Protein AF-0000000068975930 (afdb_homodimer)

InterPro domains:
  IPR004856 Glycosyl transferase, ALG6/ALG8 [PF03155] (22-424)
  IPR004856 Glycosyl transferase, ALG6/ALG8 [PTHR12413] (15-424)

Organism: Fasciola gigantica (NCBI:txid46835)

Sequence (872 aa):
MNTHTGPFHLLYNYLLVIVSAISFKLLFLFGYRSTDFEVHRNWKALTYSLPISQWYFESTSEWTLDYPPLFAWFERALAQIGSCIDPKLCVISKEPYASPQTVVYLRSTVILSETLLFFALWRLCKALSNSSSFTMKRKFISMAILLAFNYGLIIVDHIHFQYNGFLFGIFLLSVSFMIEKRFIAASVTFSVLFNMKHLFIYMAPVYFIHILAVYCLEKPTLHKFLSRFLKCALAVLGVTFLSIGPFIYMGQLHQLWSRLFPFGRGLCHAYWAPNAWALYNTVDKFLATLNSYYQFAPTVPSKQASMTGGLVGEIQHSILPSVRPLHTAMLTFIGMCPTLIQCARARNGSEKEIVSSNYVQFLTGLTGAAWSSFLFGWHVHEKAVLMILLPLNLLATVALKYRFIAFYVTTLGHYSLIPLIHTAAGKSNCRLHCFFMNTHTGPFHLLYNYLLVIVSAISFKLLFLFGYRSTDFEVHRNWKALTYSLPISQWYFESTSEWTLDYPPLFAWFERALAQIGSCIDPKLCVISKEPYASPQTVVYLRSTVILSETLLFFALWRLCKALSNSSSFTMKRKFISMAILLAFNYGLIIVDHIHFQYNGFLFGIFLLSVSFMIEKRFIAASVTFSVLFNMKHLFIYMAPVYFIHILAVYCLEKPTLHKFLSRFLKCALAVLGVTFLSIGPFIYMGQLHQLWSRLFPFGRGLCHAYWAPNAWALYNTVDKFLATLNSYYQFAPTVPSKQASMTGGLVGEIQHSILPSVRPLHTAMLTFIGMCPTLIQCARARNGSEKEIVSSNYVQFLTGLTGAAWSSFLFGWHVHEKAVLMILLPLNLLATVALKYRFIAFYVTTLGHYSLIPLIHTAAGKSNCRLHCFF

Secondary structure (DSSP, 8-state):
------HHHHHHHHHHHHHHHHHHHHTTTTS---HHHHHHHHHHHHHHHS-GGGTTT--SSSS---S-HHHHHHHHHHHHHHHHH-GGGGS--SS----HHHHHHHHHHHHHHTHHHHHHHHHHHHHHHTTS-HHHHHHHHHHHHHHHT-HHHIIIIIITT--HHHHHHHHHHHHHHHHTT-HHHHHHHHHHHHTT-GGGGGGHHHHHHHIIIIIITTS-SHHHHHHHHHHHHHHHHHHHHHHHHHHHHTT-HHHHHHHH--TTS-SS-SS--SSHHHHHHHHHHHHHHHHHHH-SSTTS--------SSS------SSSPPPPHHHHHHHHHHHHHHHHHHHH----S-HHHHHHHHHHHHHHHHHHHHHHHHHH-SS--GGGGHHHHHHHHHHHHH-GGGHHHHHHHHHHHHHHTGGGS--GGGGTTTTTTTT-/------HHHHHHHHHHHHHHHHHHHHTTTTS---HHHHHHHHHHHHHHHS-GGGTTT--SSSS---S-HHHHHHHHHHHHHHHHH-GGGGS--SS----HHHHHHHHHHHHHHTHHHHHHHHHHHHHHHTTS-HHHHHHHHHHHHHHHT-HHHIIIIIITT--HHHHHHHHHHHHHHHHTT-HHHHHHHHHHHHTT-GGGGGGHHHHHHHIIIIIITTS-SHHHHHHHHHHHHHHHHHHHHHHHHHHHHTT-HHHHHHHH--TTS-SS-SS--SSHHHHHHHHHHHHHHHHHHH-SSTTS--------SSS------SSSPPPPHHHHHHHHHHHHHHHHHHHH----S-HHHHHHHHHHHHHHHHHHHHHHHHHH-SS--GGGGHHHHHHHHHHHHH-GGGHHHHHHHHHHHHHHTGGGS--GGGGTTTTTTTT-

Radius of gyration: 31.31 Å; Cα contacts (8 Å, |Δi|>4): 1106; chains: 2; bounding box: 70×88×80 Å

Solvent-accessible surface area (backbone atoms only — not comparable to full-atom values): 45576 Å² total; per-residue (Å²): 132,85,74,74,70,46,77,65,51,53,51,49,51,49,50,49,50,51,52,52,35,52,57,57,56,57,70,37,58,83,50,68,71,40,72,42,43,44,32,56,39,44,40,15,4,41,45,57,70,41,60,80,91,41,44,68,67,53,60,74,28,92,53,49,58,47,61,32,54,48,35,47,51,52,32,25,59,51,26,62,60,42,38,74,77,34,57,71,54,39,50,79,50,66,65,83,77,77,50,72,66,48,43,48,49,55,52,46,50,41,58,58,44,25,50,43,28,56,53,19,49,52,50,31,46,52,57,50,36,77,47,42,62,78,63,49,62,63,44,42,58,56,49,48,49,50,63,60,65,26,62,63,56,44,46,47,27,55,36,30,36,45,58,57,48,33,51,47,7,40,47,40,37,18,49,31,27,46,61,67,66,35,54,53,61,15,34,37,37,43,38,50,42,33,35,32,37,60,77,51,55,55,43,45,62,42,56,52,46,34,44,44,44,65,57,22,56,66,43,86,47,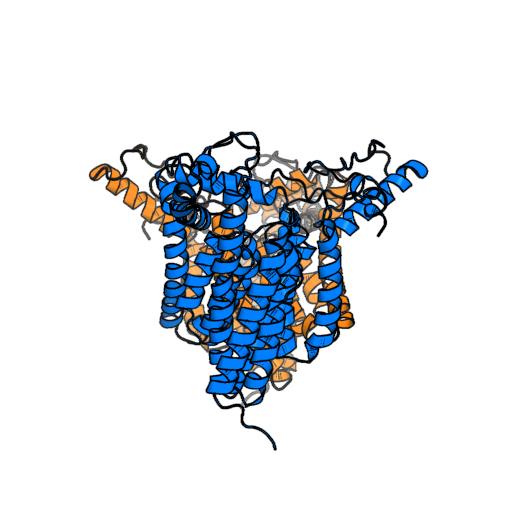65,68,58,22,50,49,48,46,48,51,38,48,48,35,34,50,49,49,48,41,69,46,48,37,65,38,52,76,69,69,38,48,67,52,50,44,52,43,60,54,56,72,82,46,14,62,48,42,50,62,65,27,98,27,53,58,46,52,52,51,49,49,30,51,50,48,48,56,47,30,72,72,67,51,80,55,71,84,41,70,78,63,70,62,69,67,59,68,73,61,61,45,68,69,69,53,66,67,45,81,69,84,48,69,65,56,22,52,51,48,19,50,61,56,19,43,68,32,44,54,55,33,39,48,83,77,85,72,54,70,39,54,40,43,55,48,47,45,50,31,48,34,47,16,38,22,34,22,30,41,22,34,55,36,33,38,66,46,38,56,50,76,57,49,53,56,27,43,54,42,34,50,58,40,23,72,76,39,67,88,38,39,64,58,33,52,55,48,43,53,54,50,48,57,62,49,50,74,71,59,79,48,95,69,52,78,73,52,65,71,56,62,75,73,108,132,87,76,74,70,46,76,65,50,50,51,49,52,50,51,49,51,51,52,49,35,52,56,58,56,56,68,36,59,85,49,67,72,41,72,43,44,44,32,56,41,44,38,16,3,42,45,57,70,41,59,79,90,42,46,68,66,53,61,74,28,92,54,50,57,47,64,32,51,49,34,47,52,50,33,24,58,52,28,60,59,43,37,74,76,34,56,70,54,39,51,80,51,65,64,82,79,78,50,72,66,48,43,50,48,55,54,47,51,41,58,57,43,26,50,44,28,55,51,18,48,51,49,32,47,51,57,49,36,78,46,42,61,79,64,49,59,63,43,42,58,57,52,47,50,51,64,60,62,26,64,60,56,44,47,46,28,55,34,31,38,44,57,56,48,33,51,48,8,41,48,40,38,17,49,31,28,46,61,67,65,35,54,53,61,16,34,36,37,42,37,49,42,32,36,32,36,61,76,50,55,53,40,45,62,41,55,51,44,34,44,44,43,66,58,21,57,64,43,88,47,66,68,58,21,50,51,48,44,48,52,38,49,47,34,36,48,51,48,49,40,70,46,48,38,64,39,51,76,70,69,38,48,67,52,49,45,51,44,59,55,55,73,81,46,14,63,47,42,51,62,66,26,98,29,53,57,46,52,51,51,48,49,31,51,50,49,46,56,46,31,72,73,66,50,80,56,72,83,40,69,78,64,71,62,68,67,59,68,71,60,59,46,69,71,69,52,66,68,45,80,70,83,48,69,67,56,22,52,51,50,19,50,61,57,19,43,68,32,43,54,56,34,40,47,83,79,85,74,53,70,38,52,40,43,55,48,46,47,48,31,48,35,46,16,38,21,33,22,30,42,22,35,54,35,32,38,68,48,37,56,50,76,57,49,54,56,27,43,53,42,34,49,57,40,22,72,77,38,66,89,37,39,63,59,35,51,54,50,43,53,52,49,50,58,61,48,48,73,70,58,78,48,95,67,53,76,73,52,64,70,56,62,75,72,108

Foldseek 3Di:
DPPPCPPVNLVVLLVVLLVVLLVVLVVLLPPAEACVLQLLLQLLQDLQPDDPQCQLVDPQAVNHDQAFQLQSVVSPVLSVVVCVQPVVSNHHHHDGDDDSSSSNSLLVVLSVLLVLLSVLLVLLLVLLPVQDDPLSSVLSSVLSNCLSVPLLCSCVPRRHNDNVSNLVSLVSNLLSCVLNVVLLVSLLSVLSSCSGGVLCVLLVLLSVLLCLQPPLVVDPDPVSNVVSVVSSVCSNVVNVCVRCVVCVVVVNNVSSCCSNDVQQFAQEALDGAPAQVLVVLVVLQVVLVVCVVVVPPVPQPNPNQCPPHHDRHHRCRRPDHRDHQVNLVVQLVVQLVVLSVQLNDDDDDDPSVRSLSNSLSSLSSQLRSLRSCQHRNGHHDLSSLCSNLSSLVVNCSSPVVSVVVSVVSSVVSSVSSVLSNPDPPNVPVPVVVSVD/DPDPCPPVNLVVLLVVLLVVLLVVLVVLLPPAEACVLQLLLQLLQDLQPDDPQCQLVDPQAVNHDQAFQLQSVVSPVLSVVVCVQPVVSNHHHHDGDDDSSSSNSLLVVLSVLLVLLSVLLVLLLVLLPVLDDPLSSVLSSVLSNCLSVPLLCSCVPRRHNDNVSNLVSLVSNLLSCVLNVVLLVSLLSVLSSCSGGVLCVLLVLLSVLLCLQPPLVVDPDPVSNVVSVVSSVCSNVVNVCVGCVVCVVVVCNVSSCCSNDVQQFAQEALDGAPAQVLVVLVVLQVVLVVCVVVVPPVVQPNPNQCPVRHDRHHRCRRPDHRDHQVNLVVQLVVQLVVLSVQLNDDDDDDPSVRSLSNSLSSLSSQLRSLRSCQHRNGHHDLSSLCSNLSSLVVNCSSPVVSVVVSVVSSVVSSVSSVLSNPDPPVVPVPVVVSVD

pLDDT: mean 85.87, std 16.24, range [25.17, 98.75]

Nearest PDB structures (foldseek):
  6sni-assembly1_X  TM=7.210E-01  e=1.404E-12  Saccharomyces cerevisiae
  6sni-assembly1_X  TM=7.896E-01  e=2.274E-12  Saccharomyces cerevisiae

Structure (mmCIF, N/CA/C/O backbone):
data_AF-0000000068975930-model_v1
#
loop_
_entity.id
_entity.type
_entity.pdbx_description
1 polymer Alpha-1,3-glucosyltransferase
#
loop_
_atom_site.group_PDB
_atom_site.id
_atom_site.type_symbol
_atom_site.label_atom_id
_atom_site.label_alt_id
_atom_site.label_comp_id
_atom_site.label_asym_id
_atom_site.label_entity_id
_atom_site.label_seq_id
_atom_site.pdbx_PDB_ins_code
_atom_site.Cartn_x
_atom_site.Cartn_y
_atom_site.Cartn_z
_atom_site.occupancy
_atom_site.B_iso_or_equiv
_atom_site.auth_seq_id
_atom_site.auth_comp_id
_atom_site.auth_asym_id
_atom_site.auth_atom_id
_atom_site.pdbx_PDB_model_num
ATOM 1 N N . MET A 1 1 ? -39.812 -31.656 -22.5 1 25.17 1 MET A N 1
ATOM 2 C CA . MET A 1 1 ? -39.281 -32.594 -21.5 1 25.17 1 MET A CA 1
ATOM 3 C C . MET A 1 1 ? -38.062 -31.984 -20.812 1 25.17 1 MET A C 1
ATOM 5 O O . MET A 1 1 ? -37.062 -31.656 -21.453 1 25.17 1 MET A O 1
ATOM 9 N N . ASN A 1 2 ? -38.188 -31.125 -19.891 1 33.81 2 ASN A N 1
ATOM 10 C CA . ASN A 1 2 ? -37.375 -30.328 -18.969 1 33.81 2 ASN A CA 1
ATOM 11 C C . ASN A 1 2 ? -36.281 -31.188 -18.328 1 33.81 2 ASN A C 1
ATOM 13 O O . ASN A 1 2 ? -36.531 -31.891 -17.344 1 33.81 2 ASN A O 1
ATOM 17 N N . THR A 1 3 ? -35.531 -32.094 -19 1 38.09 3 THR A N 1
ATOM 18 C CA . THR A 1 3 ? -34.75 -33.219 -18.531 1 38.09 3 THR A CA 1
ATOM 19 C C . THR A 1 3 ? -33.812 -32.812 -17.406 1 38.09 3 THR A C 1
ATOM 21 O O . THR A 1 3 ? -33.062 -31.828 -17.531 1 38.09 3 THR A O 1
ATOM 24 N N . HIS A 1 4 ? -34.188 -32.938 -16.156 1 44.94 4 HIS A N 1
ATOM 25 C CA . HIS A 1 4 ? -33.5 -33.031 -14.859 1 44.94 4 HIS A CA 1
ATOM 26 C C . HIS A 1 4 ? -32.125 -33.688 -15 1 44.94 4 HIS A C 1
ATOM 28 O O . HIS A 1 4 ? -32.031 -34.906 -15.148 1 44.94 4 HIS A O 1
ATOM 34 N N . THR A 1 5 ? -31.266 -33.219 -15.742 1 52.97 5 THR A N 1
ATOM 35 C CA . THR A 1 5 ? -29.938 -33.812 -15.836 1 52.97 5 THR A CA 1
ATOM 36 C C . THR A 1 5 ? -29.422 -34.188 -14.445 1 52.97 5 THR A C 1
ATOM 38 O O . THR A 1 5 ? -29.172 -33.281 -13.625 1 52.97 5 THR A O 1
ATOM 41 N N . GLY A 1 6 ? -29.891 -35.344 -13.836 1 62.09 6 GLY A N 1
ATOM 42 C CA . GLY A 1 6 ? -29.469 -35.938 -12.578 1 62.09 6 GLY A CA 1
ATOM 43 C C . GLY A 1 6 ? -27.969 -35.812 -12.352 1 62.09 6 GLY A C 1
ATOM 44 O O . GLY A 1 6 ? -27.219 -35.469 -13.266 1 62.09 6 GLY A O 1
ATOM 45 N N . PRO A 1 7 ? -27.516 -35.906 -11.148 1 72.75 7 PRO A N 1
ATOM 46 C CA . PRO A 1 7 ? -26.109 -35.812 -10.781 1 72.75 7 PRO A CA 1
ATOM 47 C C . PRO A 1 7 ? -25.219 -36.688 -11.672 1 72.75 7 PRO A C 1
ATOM 49 O O . PRO A 1 7 ? -24.094 -36.281 -12.008 1 72.75 7 PRO A O 1
ATOM 52 N N . PHE A 1 8 ? -25.75 -37.781 -12.164 1 75.56 8 PHE A N 1
ATOM 53 C CA . PHE A 1 8 ? -24.969 -38.688 -13.008 1 75.56 8 PHE A CA 1
ATOM 54 C C . PHE A 1 8 ? -24.766 -38.094 -14.391 1 75.56 8 PHE A C 1
ATOM 56 O O . PHE A 1 8 ? -23.672 -38.219 -14.969 1 75.56 8 PHE A O 1
ATOM 63 N N . HIS A 1 9 ? -25.75 -37.438 -14.914 1 79.38 9 HIS A N 1
ATOM 64 C CA . HIS A 1 9 ? -25.641 -36.844 -16.234 1 79.38 9 HIS A CA 1
ATOM 65 C C . HIS A 1 9 ? -24.656 -35.656 -16.219 1 79.38 9 HIS A C 1
ATOM 67 O O . HIS A 1 9 ? -23.906 -35.469 -17.172 1 79.38 9 HIS A O 1
ATOM 73 N N . LEU A 1 10 ? -24.656 -34.938 -15.211 1 83.25 10 LEU A N 1
ATOM 74 C CA . LEU A 1 10 ? -23.734 -33.812 -15.078 1 83.25 10 LEU A CA 1
ATOM 75 C C . LEU A 1 10 ? -22.297 -34.281 -15.016 1 83.25 10 LEU A C 1
ATOM 77 O O . LEU A 1 10 ? -21.422 -33.719 -15.664 1 83.25 10 LEU A O 1
ATOM 81 N N . LEU A 1 11 ? -22.094 -35.344 -14.227 1 85.31 11 LEU A N 1
ATOM 82 C CA . LEU A 1 11 ? -20.75 -35.906 -14.117 1 85.31 11 LEU A CA 1
ATOM 83 C C . LEU A 1 11 ? -20.281 -36.469 -15.461 1 85.31 11 LEU A C 1
ATOM 85 O O . LEU A 1 11 ? -19.125 -36.281 -15.836 1 85.31 11 LEU A O 1
ATOM 89 N N . TYR A 1 12 ? -21.203 -37.094 -16.141 1 89 12 TYR A N 1
ATOM 90 C CA . TYR A 1 12 ? -20.891 -37.656 -17.453 1 89 12 TYR A CA 1
ATOM 91 C C . TYR A 1 12 ? -20.5 -36.562 -18.438 1 89 12 TYR A C 1
ATOM 93 O O . TYR A 1 12 ? -19.484 -36.656 -19.125 1 89 12 TYR A O 1
ATOM 101 N N . ASN A 1 13 ? -21.281 -35.562 -18.5 1 87.94 13 ASN A N 1
ATOM 102 C CA . ASN A 1 13 ? -20.984 -34.438 -19.391 1 87.94 13 ASN A CA 1
ATOM 103 C C . ASN A 1 13 ? -19.672 -33.781 -19.031 1 87.94 13 ASN A C 1
ATOM 105 O O . ASN A 1 13 ? -18.922 -33.375 -19.906 1 87.94 13 ASN A O 1
ATOM 109 N N . TYR A 1 14 ? -19.438 -33.656 -17.781 1 90.25 14 TYR A N 1
ATOM 110 C CA . TYR A 1 14 ? -18.188 -33.062 -17.312 1 90.25 14 TYR A CA 1
ATOM 111 C C . TYR A 1 14 ? -16.984 -33.875 -17.734 1 90.25 14 TYR A C 1
ATOM 113 O O . TYR A 1 14 ? -16 -33.344 -18.25 1 90.25 14 TYR A O 1
ATOM 121 N N . LEU A 1 15 ? -17.094 -35.188 -17.578 1 92.38 15 LEU A N 1
ATOM 122 C CA . LEU A 1 15 ? -16.016 -36.094 -17.969 1 92.38 15 LEU A CA 1
ATOM 123 C C . LEU A 1 15 ? -15.805 -36.062 -19.484 1 92.38 15 LEU A C 1
ATOM 125 O O . LEU A 1 15 ? -14.664 -36.125 -19.953 1 92.38 15 LEU A O 1
ATOM 129 N N . LEU A 1 16 ? -16.891 -35.906 -20.188 1 93.06 16 LEU A N 1
ATOM 130 C CA . LEU A 1 16 ? -16.812 -35.812 -21.641 1 93.06 16 LEU A CA 1
ATOM 131 C C . LEU A 1 16 ? -16.047 -34.531 -22.047 1 93.06 16 LEU A C 1
ATOM 133 O O . LEU A 1 16 ? -15.258 -34.594 -23 1 93.06 16 LEU A O 1
ATOM 137 N N . VAL A 1 17 ? -16.312 -33.469 -21.375 1 93.44 17 VAL A N 1
ATOM 138 C CA . VAL A 1 17 ? -15.617 -32.219 -21.672 1 93.44 17 VAL A CA 1
ATOM 139 C C . VAL A 1 17 ? -14.117 -32.406 -21.406 1 93.44 17 VAL A C 1
ATOM 141 O O . VAL A 1 17 ? -13.289 -32 -22.234 1 93.44 17 VAL A O 1
ATOM 144 N N . ILE A 1 18 ? -13.758 -33.062 -20.328 1 94.25 18 ILE A N 1
ATOM 145 C CA . ILE A 1 18 ? -12.359 -33.25 -19.938 1 94.25 18 ILE A CA 1
ATOM 146 C C . ILE A 1 18 ? -11.656 -34.156 -20.953 1 94.25 18 ILE A C 1
ATOM 148 O O . ILE A 1 18 ? -10.57 -33.844 -21.438 1 94.25 18 ILE A O 1
ATOM 152 N N . VAL A 1 19 ? -12.305 -35.219 -21.312 1 94.75 19 VAL A N 1
ATOM 153 C CA . VAL A 1 19 ? -11.719 -36.188 -22.234 1 94.75 19 VAL A CA 1
ATOM 154 C C . VAL A 1 19 ? -11.555 -35.531 -23.609 1 94.75 19 VAL A C 1
ATOM 156 O O . VAL A 1 19 ? -10.539 -35.75 -24.281 1 94.75 19 VAL A O 1
ATOM 159 N N . SER A 1 20 ? -12.562 -34.844 -24.016 1 94.94 20 SER A N 1
ATOM 160 C CA . SER A 1 20 ? -12.477 -34.125 -25.297 1 94.94 20 SER A CA 1
ATOM 161 C C . SER A 1 20 ? -11.328 -33.125 -25.297 1 94.94 20 SER A C 1
ATOM 163 O O . SER A 1 20 ? -10.617 -33 -26.297 1 94.94 20 SER A O 1
ATOM 165 N N . ALA A 1 21 ? -11.164 -32.406 -24.234 1 94.75 21 ALA A N 1
ATOM 166 C CA . ALA A 1 21 ? -10.094 -31.422 -24.125 1 94.75 21 ALA A CA 1
ATOM 167 C C . ALA A 1 21 ? -8.727 -32.094 -24.156 1 94.75 21 ALA A C 1
ATOM 169 O O . ALA A 1 21 ? -7.816 -31.625 -24.859 1 94.75 21 ALA A O 1
ATOM 170 N N . ILE A 1 22 ? -8.602 -33.188 -23.406 1 94.38 22 ILE A N 1
ATOM 171 C CA . ILE A 1 22 ? -7.34 -33.906 -23.359 1 94.38 22 ILE A CA 1
ATOM 172 C C . ILE A 1 22 ? -7.004 -34.438 -24.766 1 94.38 22 ILE A C 1
ATOM 174 O O . ILE A 1 22 ? -5.863 -34.312 -25.219 1 94.38 22 ILE A O 1
ATOM 178 N N . SER A 1 23 ? -8.008 -34.969 -25.469 1 94.69 23 SER A N 1
ATOM 179 C CA . SER A 1 23 ? -7.809 -35.469 -26.828 1 94.69 23 SER A CA 1
ATOM 180 C C . SER A 1 23 ? -7.371 -34.375 -27.781 1 94.69 23 SER A C 1
ATOM 182 O O . SER A 1 23 ? -6.488 -34.562 -28.609 1 94.69 23 SER A O 1
ATOM 184 N N . PHE A 1 24 ? -8.016 -33.312 -27.656 1 94.81 24 PHE A N 1
ATOM 185 C CA . PHE A 1 24 ? -7.68 -32.156 -28.484 1 94.81 24 PHE A CA 1
ATOM 186 C C . PHE A 1 24 ? -6.25 -31.703 -28.219 1 94.81 24 PHE A C 1
ATOM 188 O O . PHE A 1 24 ? -5.504 -31.422 -29.156 1 94.81 24 PHE A O 1
ATOM 195 N N . LYS A 1 25 ? -5.812 -31.641 -27 1 94.38 25 LYS A N 1
ATOM 196 C CA . LYS A 1 25 ? -4.5 -31.141 -26.609 1 94.38 25 LYS A CA 1
ATOM 197 C C . LYS A 1 25 ? -3.398 -32.125 -27 1 94.38 25 LYS A C 1
ATOM 199 O O . LYS A 1 25 ? -2.264 -31.719 -27.25 1 94.38 25 LYS A O 1
ATOM 204 N N . LEU A 1 26 ? -3.73 -33.406 -27.109 1 93.5 26 LEU A N 1
ATOM 205 C CA . LEU A 1 26 ? -2.783 -34.406 -27.531 1 93.5 26 LEU A CA 1
ATOM 206 C C . LEU A 1 26 ? -2.389 -34.219 -28.984 1 93.5 26 LEU A C 1
ATOM 208 O O . LEU A 1 26 ? -1.331 -34.688 -29.422 1 93.5 26 LEU A O 1
ATOM 212 N N . LEU A 1 27 ? -3.16 -33.469 -29.703 1 91.19 27 LEU A N 1
ATOM 213 C CA . LEU A 1 27 ? -2.859 -33.188 -31.109 1 91.19 27 LEU A CA 1
ATOM 214 C C . LEU A 1 27 ? -1.638 -32.281 -31.234 1 91.19 27 LEU A C 1
ATOM 216 O O . LEU A 1 27 ? -1.001 -32.219 -32.281 1 91.19 27 LEU A O 1
ATOM 220 N N . PHE A 1 28 ? -1.33 -31.609 -30.156 1 89.19 28 PHE A N 1
ATOM 221 C CA . PHE A 1 28 ? -0.225 -30.672 -30.203 1 89.19 28 PHE A CA 1
ATOM 222 C C . PHE A 1 28 ? 1.066 -31.312 -29.719 1 89.19 28 PHE A C 1
ATOM 224 O O . PHE A 1 28 ? 2.088 -30.641 -29.562 1 89.19 28 PHE A O 1
ATOM 231 N N . LEU A 1 29 ? 1.091 -32.594 -29.516 1 88.75 29 LEU A N 1
ATOM 232 C CA . LEU A 1 29 ? 2.227 -33.281 -28.922 1 88.75 29 LEU A CA 1
ATOM 233 C C . LEU A 1 29 ? 3.49 -33.062 -29.75 1 88.75 29 LEU A C 1
ATOM 235 O O . LEU A 1 29 ? 4.574 -32.875 -29.203 1 88.75 29 LEU A O 1
ATOM 239 N N . PHE A 1 30 ? 3.365 -33.031 -31.078 1 84.75 30 PHE A N 1
ATOM 240 C CA . PHE A 1 30 ? 4.551 -32.906 -31.922 1 84.75 30 PHE A CA 1
ATOM 241 C C . PHE A 1 30 ? 4.555 -31.578 -32.656 1 84.75 30 PHE A C 1
ATOM 243 O O . PHE A 1 30 ? 5.234 -31.438 -33.688 1 84.75 30 PHE A O 1
ATOM 250 N N . GLY A 1 31 ? 3.867 -30.656 -32.062 1 82.75 31 GLY A N 1
ATOM 251 C CA . GLY A 1 31 ? 3.818 -29.328 -32.656 1 82.75 31 GLY A CA 1
ATOM 252 C C . GLY A 1 31 ? 4.98 -28.453 -32.25 1 82.75 31 GLY A C 1
ATOM 253 O O . GLY A 1 31 ? 5.98 -28.938 -31.703 1 82.75 31 GLY A O 1
ATOM 254 N N . TYR A 1 32 ? 4.871 -27.219 -32.594 1 84.56 32 TYR A N 1
ATOM 255 C CA . TYR A 1 32 ? 5.879 -26.203 -32.312 1 84.56 32 TYR A CA 1
ATOM 256 C C . TYR A 1 32 ? 6.148 -26.109 -30.812 1 84.56 32 TYR A C 1
ATOM 258 O O . TYR A 1 32 ? 5.25 -26.328 -30 1 84.56 32 TYR A O 1
ATOM 266 N N . ARG A 1 33 ? 7.496 -25.953 -30.531 1 81.38 33 ARG A N 1
ATOM 267 C CA . ARG A 1 33 ? 7.887 -25.703 -29.156 1 81.38 33 ARG A CA 1
ATOM 268 C C . ARG A 1 33 ? 8.766 -24.453 -29.062 1 81.38 33 ARG A C 1
ATOM 270 O O . ARG A 1 33 ? 9.617 -24.219 -29.922 1 81.38 33 ARG A O 1
ATOM 277 N N . SER A 1 34 ? 8.516 -23.703 -28.016 1 86.12 34 SER A N 1
ATOM 278 C CA . SER A 1 34 ? 9.305 -22.5 -27.812 1 86.12 34 SER A CA 1
ATOM 279 C C . SER A 1 34 ? 10.523 -22.766 -26.938 1 86.12 34 SER A C 1
ATOM 281 O O . SER A 1 34 ? 10.781 -23.922 -26.578 1 86.12 34 SER A O 1
ATOM 283 N N . THR A 1 35 ? 11.25 -21.688 -26.625 1 88.38 35 THR A N 1
ATOM 284 C CA . THR A 1 35 ? 12.414 -21.781 -25.75 1 88.38 35 THR A CA 1
ATOM 285 C C . THR A 1 35 ? 12 -22.188 -24.344 1 88.38 35 THR A C 1
ATOM 287 O O . THR A 1 35 ? 12.812 -22.688 -23.562 1 88.38 35 THR A O 1
ATOM 290 N N . ASP A 1 36 ? 10.734 -22.031 -24.078 1 91.75 36 ASP A N 1
ATOM 291 C CA . ASP A 1 36 ? 10.242 -22.375 -22.75 1 91.75 36 ASP A CA 1
ATOM 292 C C . ASP A 1 36 ? 10.32 -23.875 -22.5 1 91.75 36 ASP A C 1
ATOM 294 O O . ASP A 1 36 ? 10.445 -24.312 -21.359 1 91.75 36 ASP A O 1
ATOM 298 N N . PHE A 1 37 ? 10.227 -24.594 -23.578 1 93.69 37 PHE A N 1
ATOM 299 C CA . PHE A 1 37 ? 10.398 -26.047 -23.453 1 93.69 37 PHE A CA 1
ATOM 300 C C . PHE A 1 37 ? 11.766 -26.375 -22.859 1 93.69 37 PHE A C 1
ATOM 302 O O . PHE A 1 37 ? 11.859 -27.141 -21.891 1 93.69 37 PHE A O 1
ATOM 309 N N . GLU A 1 38 ? 12.766 -25.703 -23.391 1 94.31 38 GLU A N 1
ATOM 310 C CA . GLU A 1 38 ? 14.125 -25.938 -22.906 1 94.31 38 GLU A CA 1
ATOM 311 C C . GLU A 1 38 ? 14.297 -25.391 -21.484 1 94.31 38 GLU A C 1
ATOM 313 O O . GLU A 1 38 ? 15.023 -25.969 -20.672 1 94.31 38 GLU A O 1
ATOM 318 N N . VAL A 1 39 ? 13.609 -24.312 -21.203 1 95.19 39 VAL A N 1
ATOM 319 C CA . VAL A 1 39 ? 13.648 -23.734 -19.859 1 95.19 39 VAL A CA 1
ATOM 320 C C . VAL A 1 39 ? 13.227 -24.766 -18.828 1 95.19 39 VAL A C 1
ATOM 322 O O . VAL A 1 39 ? 13.953 -25.031 -17.875 1 95.19 39 VAL A O 1
ATOM 325 N N . HIS A 1 40 ? 12.117 -25.406 -19.016 1 96.56 40 HIS A N 1
ATOM 326 C CA . HIS A 1 40 ? 11.594 -26.375 -18.062 1 96.56 40 HIS A CA 1
ATOM 327 C C . HIS A 1 40 ? 12.406 -27.672 -18.078 1 96.56 40 HIS A C 1
ATOM 329 O O . HIS A 1 40 ? 12.578 -28.312 -17.047 1 96.56 40 HIS A O 1
ATOM 335 N N . ARG A 1 41 ? 12.922 -28.031 -19.297 1 97.38 41 ARG A N 1
ATOM 336 C CA . ARG A 1 41 ? 13.812 -29.188 -19.344 1 97.38 41 ARG A CA 1
ATOM 337 C C . ARG A 1 41 ? 15.062 -28.953 -18.5 1 97.38 41 ARG A C 1
ATOM 339 O O . ARG A 1 41 ? 15.445 -29.812 -17.703 1 97.38 41 ARG A O 1
ATOM 346 N N . ASN A 1 42 ? 15.625 -27.812 -18.672 1 97.5 42 ASN A N 1
ATOM 347 C CA . ASN A 1 42 ? 16.828 -27.469 -17.906 1 97.5 42 ASN A CA 1
ATOM 348 C C . ASN A 1 42 ? 16.547 -27.422 -16.406 1 97.5 42 ASN A C 1
ATOM 350 O O . ASN A 1 42 ? 17.375 -27.828 -15.602 1 97.5 42 ASN A O 1
ATOM 354 N N . TRP A 1 43 ? 15.406 -26.875 -16.031 1 98.12 43 TRP A N 1
ATOM 355 C CA . TRP A 1 43 ? 15.047 -26.812 -14.609 1 98.12 43 TRP A CA 1
ATOM 356 C C . TRP A 1 43 ? 14.93 -28.219 -14.023 1 98.12 43 TRP A C 1
ATOM 358 O O . TRP A 1 43 ? 15.344 -28.453 -12.883 1 98.12 43 TRP A O 1
ATOM 368 N N . LYS A 1 44 ? 14.406 -29.172 -14.805 1 98.38 44 LYS A N 1
ATOM 369 C CA . LYS A 1 44 ? 14.359 -30.562 -14.367 1 98.38 44 LYS A CA 1
ATOM 370 C C . LYS A 1 44 ? 15.758 -31.156 -14.242 1 98.38 44 LYS A C 1
ATOM 372 O O . LYS A 1 44 ? 16.062 -31.828 -13.258 1 98.38 44 LYS A O 1
ATOM 377 N N . ALA A 1 45 ? 16.594 -30.797 -15.133 1 98.25 45 ALA A N 1
ATOM 378 C CA . ALA A 1 45 ? 17.969 -31.312 -15.133 1 98.25 45 ALA A CA 1
ATOM 379 C C . ALA A 1 45 ? 18.734 -30.812 -13.914 1 98.25 45 ALA A C 1
ATOM 381 O O . ALA A 1 45 ? 19.359 -31.594 -13.195 1 98.25 45 ALA A O 1
ATOM 382 N N . LEU A 1 46 ? 18.625 -29.516 -13.664 1 98 46 LEU A N 1
ATOM 383 C CA . LEU A 1 46 ? 19.453 -28.953 -12.602 1 98 46 LEU A CA 1
ATOM 384 C C . LEU A 1 46 ? 18.922 -29.359 -11.234 1 98 46 LEU A C 1
ATOM 386 O O . LEU A 1 46 ? 19.703 -29.578 -10.297 1 98 46 LEU A O 1
ATOM 390 N N . THR A 1 47 ? 17.625 -29.438 -11.055 1 98.19 47 THR A N 1
ATOM 391 C CA . THR A 1 47 ? 17.062 -29.812 -9.758 1 98.19 47 THR A CA 1
ATOM 392 C C . THR A 1 47 ? 17.297 -31.297 -9.477 1 98.19 47 THR A C 1
ATOM 394 O O . THR A 1 47 ? 17.391 -31.719 -8.32 1 98.19 47 THR A O 1
ATOM 397 N N . TYR A 1 48 ? 17.359 -32.062 -10.516 1 98.12 48 TYR A N 1
ATOM 398 C CA . TYR A 1 48 ? 17.609 -33.469 -10.375 1 98.12 48 TYR A CA 1
ATOM 399 C C . TYR A 1 48 ? 19.078 -33.75 -10.094 1 98.12 48 TYR A C 1
ATOM 401 O O . TYR A 1 48 ? 19.406 -34.594 -9.234 1 98.12 48 TYR A O 1
ATOM 409 N N . SER A 1 49 ? 19.984 -33.125 -10.727 1 97.62 49 SER A N 1
ATOM 410 C CA . SER A 1 49 ? 21.406 -33.469 -10.766 1 97.62 49 SER A CA 1
ATOM 411 C C . SER A 1 49 ? 22.188 -32.75 -9.68 1 97.62 49 SER A C 1
ATOM 413 O O . SER A 1 49 ? 23.266 -33.219 -9.289 1 97.62 49 SER A O 1
ATOM 415 N N . LEU A 1 50 ? 21.703 -31.688 -9.203 1 98.06 50 LEU A N 1
ATOM 416 C CA . LEU A 1 50 ? 22.469 -30.859 -8.281 1 98.06 50 LEU A CA 1
ATOM 417 C C . LEU A 1 50 ? 21.844 -30.859 -6.887 1 98.06 50 LEU A C 1
ATOM 419 O O . LEU A 1 50 ? 20.641 -31.078 -6.746 1 98.06 50 LEU A O 1
ATOM 423 N N . PRO A 1 51 ? 22.688 -30.609 -5.914 1 97.62 51 PRO A N 1
ATOM 424 C CA . PRO A 1 51 ? 22.109 -30.375 -4.586 1 97.62 51 PRO A CA 1
ATOM 425 C C . PRO A 1 51 ? 21.359 -29.047 -4.488 1 97.62 51 PRO A C 1
ATOM 427 O O . PRO A 1 51 ? 21.594 -28.141 -5.289 1 97.62 51 PRO A O 1
ATOM 430 N N . ILE A 1 52 ? 20.5 -28.938 -3.561 1 97.25 52 ILE A N 1
ATOM 431 C CA . ILE A 1 52 ? 19.609 -27.797 -3.381 1 97.25 52 ILE A CA 1
ATOM 432 C C . ILE A 1 52 ? 20.422 -26.516 -3.285 1 97.25 52 ILE A C 1
ATOM 434 O O . ILE A 1 52 ? 20 -25.469 -3.771 1 97.25 52 ILE A O 1
ATOM 438 N N . SER A 1 53 ? 21.609 -26.516 -2.779 1 97.25 53 SER A N 1
ATOM 439 C CA . SER A 1 53 ? 22.453 -25.344 -2.549 1 97.25 53 SER A CA 1
ATOM 440 C C . SER A 1 53 ? 22.938 -24.75 -3.863 1 97.25 53 SER A C 1
ATOM 442 O O . SER A 1 53 ? 23.375 -23.594 -3.904 1 97.25 53 SER A O 1
ATOM 444 N N . GLN A 1 54 ? 22.781 -25.469 -4.934 1 97.94 54 GLN A N 1
ATOM 445 C CA . GLN A 1 54 ? 23.344 -25 -6.195 1 97.94 54 GLN A CA 1
ATOM 446 C C . GLN A 1 54 ? 22.234 -24.641 -7.188 1 97.94 54 GLN A C 1
ATOM 448 O O . GLN A 1 54 ? 22.516 -24.125 -8.273 1 97.94 54 GLN A O 1
ATOM 453 N N . TRP A 1 55 ? 21.016 -24.875 -6.855 1 98 55 TRP A N 1
ATOM 454 C CA . TRP A 1 55 ? 19.891 -24.719 -7.766 1 98 55 TRP A CA 1
ATOM 455 C C . TRP A 1 55 ? 19.859 -23.312 -8.352 1 98 55 TRP A C 1
ATOM 457 O O . TRP A 1 55 ? 19.703 -23.141 -9.562 1 98 55 TRP A O 1
ATOM 467 N N . TYR A 1 56 ? 20.109 -22.328 -7.527 1 97.62 56 TYR A N 1
ATOM 468 C CA . TYR A 1 56 ? 19.938 -20.953 -7.98 1 97.62 56 TYR A CA 1
ATOM 469 C C . TYR A 1 56 ? 21.281 -20.312 -8.297 1 97.62 56 TYR A C 1
ATOM 471 O O . TYR A 1 56 ? 21.375 -19.094 -8.461 1 97.62 56 TYR A O 1
ATOM 479 N N . PHE A 1 57 ? 22.375 -21.078 -8.398 1 96.81 57 PHE A N 1
ATOM 480 C CA . PHE A 1 57 ? 23.688 -20.625 -8.82 1 96.81 57 PHE A CA 1
ATOM 481 C C . PHE A 1 57 ? 24.047 -21.172 -10.195 1 96.81 57 PHE A C 1
ATOM 483 O O . PHE A 1 57 ? 24.812 -20.562 -10.93 1 96.81 57 PHE A O 1
ATOM 490 N N . GLU A 1 58 ? 23.438 -22.266 -10.508 1 95.94 58 GLU A N 1
ATOM 491 C CA . GLU A 1 58 ? 23.734 -22.938 -11.773 1 95.94 58 GLU A CA 1
ATOM 492 C C . GLU A 1 58 ? 23.359 -22.047 -12.961 1 95.94 58 GLU A C 1
ATOM 494 O O . GLU A 1 58 ? 22.266 -21.5 -13.016 1 95.94 58 GLU A O 1
ATOM 499 N N . SER A 1 59 ? 24.344 -21.859 -13.898 1 95.25 59 SER A N 1
ATOM 500 C CA . SER A 1 59 ? 24.109 -20.969 -15.031 1 95.25 59 SER A CA 1
ATOM 501 C C . SER A 1 59 ? 24.766 -21.516 -16.297 1 95.25 59 SER A C 1
ATOM 503 O O . SER A 1 59 ? 25.188 -20.734 -17.156 1 95.25 59 SER A O 1
ATOM 505 N N . THR A 1 60 ? 24.891 -22.797 -16.359 1 95.81 60 THR A N 1
ATOM 506 C CA . THR A 1 60 ? 25.406 -23.391 -17.594 1 95.81 60 THR A CA 1
ATOM 507 C C . THR A 1 60 ? 24.516 -23.047 -18.781 1 95.81 60 THR A C 1
ATOM 509 O O . THR A 1 60 ? 25 -22.625 -19.828 1 95.81 60 THR A O 1
ATOM 512 N N . SER A 1 61 ? 23.297 -23.344 -18.609 1 93 61 SER A N 1
ATOM 513 C CA . SER A 1 61 ? 22.328 -22.875 -19.594 1 93 61 SER A CA 1
ATOM 514 C C . SER A 1 61 ? 21.953 -21.422 -19.359 1 93 61 SER A C 1
ATOM 516 O O . SER A 1 61 ? 21.969 -20.953 -18.219 1 93 61 SER A O 1
ATOM 518 N N . GLU A 1 62 ? 21.5 -20.688 -20.422 1 90.56 62 GLU A N 1
ATOM 519 C CA . GLU A 1 62 ? 21.031 -19.312 -20.281 1 90.56 62 GLU A CA 1
ATOM 520 C C . GLU A 1 62 ? 19.672 -19.266 -19.578 1 90.56 62 GLU A C 1
ATOM 522 O O . GLU A 1 62 ? 19.312 -18.234 -19 1 90.56 62 GLU A O 1
ATOM 527 N N . TRP A 1 63 ? 19.031 -20.469 -19.547 1 90.44 63 TRP A N 1
ATOM 528 C CA . TRP A 1 63 ? 17.703 -20.562 -18.922 1 90.44 63 TRP A CA 1
ATOM 529 C C . TRP A 1 63 ? 17.828 -21 -17.469 1 90.44 63 TRP A C 1
ATOM 531 O O . TRP A 1 63 ? 17.438 -22.109 -17.125 1 90.44 63 TRP A O 1
ATOM 541 N N . THR A 1 64 ? 18.172 -20.016 -16.641 1 93.81 64 THR A N 1
ATOM 542 C CA . THR A 1 64 ? 18.438 -20.297 -15.242 1 93.81 64 THR A CA 1
ATOM 543 C C . THR A 1 64 ? 17.125 -20.406 -14.469 1 93.81 64 THR A C 1
ATOM 545 O O . THR A 1 64 ? 16.094 -19.906 -14.906 1 93.81 64 THR A O 1
ATOM 548 N N . LEU A 1 65 ? 17.156 -21.109 -13.414 1 96.62 65 LEU A N 1
ATOM 549 C CA . LEU A 1 65 ? 15.992 -21.266 -12.547 1 96.62 65 LEU A CA 1
ATOM 550 C C . LEU A 1 65 ? 15.609 -19.938 -11.898 1 96.62 65 LEU A C 1
ATOM 552 O O . LEU A 1 65 ? 16.406 -19.359 -11.156 1 96.62 65 LEU A O 1
ATOM 556 N N . ASP A 1 66 ? 14.375 -19.453 -12.203 1 94.12 66 ASP A N 1
ATOM 557 C CA . ASP A 1 66 ? 13.977 -18.156 -11.68 1 94.12 66 ASP A CA 1
ATOM 558 C C . ASP A 1 66 ? 12.562 -18.188 -11.102 1 94.12 66 ASP A C 1
ATOM 560 O O . ASP A 1 66 ? 11.906 -17.156 -10.992 1 94.12 66 ASP A O 1
ATOM 564 N N . TYR A 1 67 ? 12.031 -19.406 -10.844 1 96.62 67 TYR A N 1
ATOM 565 C CA . TYR A 1 67 ? 10.789 -19.594 -10.109 1 96.62 67 TYR A CA 1
ATOM 566 C C . TYR A 1 67 ? 11.062 -19.859 -8.633 1 96.62 67 TYR A C 1
ATOM 568 O O . TYR A 1 67 ? 12.172 -20.234 -8.266 1 96.62 67 TYR A O 1
ATOM 576 N N . PRO A 1 68 ? 10.008 -19.672 -7.762 1 97.56 68 PRO A N 1
ATOM 577 C CA . PRO A 1 68 ? 10.211 -19.938 -6.336 1 97.56 68 PRO A CA 1
ATOM 578 C C . PRO A 1 68 ? 10.484 -21.406 -6.035 1 97.56 68 PRO A C 1
ATOM 580 O O . PRO A 1 68 ? 10.281 -22.266 -6.906 1 97.56 68 PRO A O 1
ATOM 583 N N . PRO A 1 69 ? 10.961 -21.688 -4.824 1 98.25 69 PRO A N 1
ATOM 584 C CA . PRO A 1 69 ? 11.484 -23.016 -4.5 1 98.25 69 PRO A CA 1
ATOM 585 C C . PRO A 1 69 ? 10.422 -24.109 -4.598 1 98.25 69 PRO A C 1
ATOM 587 O O . PRO A 1 69 ? 10.734 -25.234 -4.961 1 98.25 69 PRO A O 1
ATOM 590 N N . LEU A 1 70 ? 9.18 -23.828 -4.32 1 98.56 70 LEU A N 1
ATOM 591 C CA . LEU A 1 70 ? 8.18 -24.875 -4.395 1 98.56 70 LEU A CA 1
ATOM 592 C C . LEU A 1 70 ? 8.016 -25.375 -5.828 1 98.56 70 LEU A C 1
ATOM 594 O O . LEU A 1 70 ? 7.742 -26.562 -6.051 1 98.56 70 LEU A O 1
ATOM 598 N N . PHE A 1 71 ? 8.164 -24.484 -6.781 1 98.56 71 PHE A N 1
ATOM 599 C CA . PHE A 1 71 ? 8.102 -24.922 -8.172 1 98.56 71 PHE A CA 1
ATOM 600 C C . PHE A 1 71 ? 9.336 -25.75 -8.539 1 98.56 71 PHE A C 1
ATOM 602 O O . PHE A 1 71 ? 9.25 -26.688 -9.328 1 98.56 71 PHE A O 1
ATOM 609 N N . ALA A 1 72 ? 10.5 -25.359 -7.988 1 98.44 72 ALA A N 1
ATOM 610 C CA . ALA A 1 72 ? 11.703 -26.141 -8.188 1 98.44 72 ALA A CA 1
ATOM 611 C C . ALA A 1 72 ? 11.508 -27.578 -7.703 1 98.44 72 ALA A C 1
ATOM 613 O O . ALA A 1 72 ? 11.93 -28.531 -8.367 1 98.44 72 ALA A O 1
ATOM 614 N N . TRP A 1 73 ? 10.898 -27.688 -6.578 1 98.44 73 TRP A N 1
ATOM 615 C CA . TRP A 1 73 ? 10.617 -29.031 -6.047 1 98.44 73 TRP A CA 1
ATOM 616 C C . TRP A 1 73 ? 9.656 -29.781 -6.961 1 98.44 73 TRP A C 1
ATOM 618 O O . TRP A 1 73 ? 9.766 -31 -7.102 1 98.44 73 TRP A O 1
ATOM 628 N N . PHE A 1 74 ? 8.672 -29.109 -7.539 1 98.38 74 PHE A N 1
ATOM 629 C CA . PHE A 1 74 ? 7.77 -29.688 -8.516 1 98.38 74 PHE A CA 1
ATOM 630 C C . PHE A 1 74 ? 8.539 -30.219 -9.727 1 98.38 74 PHE A C 1
ATOM 632 O O . PHE A 1 74 ? 8.305 -31.344 -10.172 1 98.38 74 PHE A O 1
ATOM 639 N N . GLU A 1 75 ? 9.516 -29.422 -10.219 1 98.44 75 GLU A N 1
ATOM 640 C CA . GLU A 1 75 ? 10.359 -29.844 -11.328 1 98.44 75 GLU A CA 1
ATOM 641 C C . GLU A 1 75 ? 11.195 -31.062 -10.961 1 98.44 75 GLU A C 1
ATOM 643 O O . GLU A 1 75 ? 11.359 -31.984 -11.773 1 98.44 75 GLU A O 1
ATOM 648 N N . ARG A 1 76 ? 11.68 -31.047 -9.773 1 98.44 76 ARG A N 1
ATOM 649 C CA . ARG A 1 76 ? 12.477 -32.188 -9.32 1 98.44 76 ARG A CA 1
ATOM 650 C C . ARG A 1 76 ? 11.625 -33.469 -9.266 1 98.44 76 ARG A C 1
ATOM 652 O O . ARG A 1 76 ? 12.086 -34.531 -9.633 1 98.44 76 ARG A O 1
ATOM 659 N N . ALA A 1 77 ? 10.445 -33.312 -8.742 1 98.38 77 ALA A N 1
ATOM 660 C CA . ALA A 1 77 ? 9.539 -34.469 -8.664 1 98.38 77 ALA A CA 1
ATOM 661 C C . ALA A 1 77 ? 9.273 -35.031 -10.055 1 98.38 77 ALA A C 1
ATOM 663 O O . ALA A 1 77 ? 9.281 -36.25 -10.234 1 98.38 77 ALA A O 1
ATOM 664 N N . LEU A 1 78 ? 9.047 -34.188 -11.055 1 98.38 78 LEU A N 1
ATOM 665 C CA . LEU A 1 78 ? 8.805 -34.625 -12.422 1 98.38 78 LEU A CA 1
ATOM 666 C C . LEU A 1 78 ? 10.062 -35.25 -13.031 1 98.38 78 LEU A C 1
ATOM 668 O O . LEU A 1 78 ? 9.984 -36.156 -13.844 1 98.38 78 LEU A O 1
ATOM 672 N N . ALA A 1 79 ? 11.234 -34.719 -12.617 1 98.5 79 ALA A N 1
ATOM 673 C CA . ALA A 1 79 ? 12.508 -35.188 -13.156 1 98.5 79 ALA A CA 1
ATOM 674 C C . ALA A 1 79 ? 12.781 -36.625 -12.742 1 98.5 79 ALA A C 1
ATOM 676 O O . ALA A 1 79 ? 13.477 -37.344 -13.445 1 98.5 79 ALA A O 1
ATOM 677 N N . GLN A 1 80 ? 12.195 -37.062 -11.594 1 98 80 GLN A N 1
ATOM 678 C CA . GLN A 1 80 ? 12.398 -38.438 -11.133 1 98 80 GLN A CA 1
ATOM 679 C C . GLN A 1 80 ? 11.859 -39.438 -12.148 1 98 80 GLN A C 1
ATOM 681 O O . GLN A 1 80 ? 12.516 -40.406 -12.461 1 98 80 GLN A O 1
ATOM 686 N N . ILE A 1 81 ? 10.688 -39.156 -12.633 1 97.94 81 ILE A N 1
ATOM 687 C CA . ILE A 1 81 ? 10.07 -40.031 -13.625 1 97.94 81 ILE A CA 1
ATOM 688 C C . ILE A 1 81 ? 10.711 -39.812 -14.992 1 97.94 81 ILE A C 1
ATOM 690 O O . ILE A 1 81 ? 10.93 -40.75 -15.742 1 97.94 81 ILE A O 1
ATOM 694 N N . GLY A 1 82 ? 11.031 -38.531 -15.305 1 97.88 82 GLY A N 1
ATOM 695 C CA . GLY A 1 82 ? 11.648 -38.188 -16.578 1 97.88 82 GLY A CA 1
ATOM 696 C C . GLY A 1 82 ? 12.977 -38.875 -16.797 1 97.88 82 GLY A C 1
ATOM 697 O O . GLY A 1 82 ? 13.289 -39.281 -17.906 1 97.88 82 GLY A O 1
ATOM 698 N N . SER A 1 83 ? 13.703 -39.031 -15.695 1 97.31 83 SER A N 1
ATOM 699 C CA . SER A 1 83 ? 15.016 -39.656 -15.789 1 97.31 83 SER A CA 1
ATOM 700 C C . SER A 1 83 ? 14.891 -41.125 -16.188 1 97.31 83 SER A C 1
ATOM 702 O O . SER A 1 83 ? 15.805 -41.688 -16.781 1 97.31 83 SER A O 1
ATOM 704 N N . CYS A 1 84 ? 13.797 -41.781 -15.875 1 97.62 84 CYS A N 1
ATOM 705 C CA . CYS A 1 84 ? 13.555 -43.156 -16.219 1 97.62 84 CYS A CA 1
ATOM 706 C C . CYS A 1 84 ? 13.164 -43.312 -17.688 1 97.62 84 CYS A C 1
ATOM 708 O O . CYS A 1 84 ? 13.43 -44.344 -18.297 1 97.62 84 CYS A O 1
ATOM 710 N N . ILE A 1 85 ? 12.57 -42.312 -18.234 1 97.38 85 ILE A N 1
ATOM 711 C CA . ILE A 1 85 ? 12.102 -42.344 -19.625 1 97.38 85 ILE A CA 1
ATOM 712 C C . ILE A 1 85 ? 13.242 -41.969 -20.562 1 97.38 85 ILE A C 1
ATOM 714 O O . ILE A 1 85 ? 13.477 -42.656 -21.562 1 97.38 85 ILE A O 1
ATOM 718 N N . ASP A 1 86 ? 13.977 -40.938 -20.234 1 97.81 86 ASP A N 1
ATOM 719 C CA . ASP A 1 86 ? 15.133 -40.438 -20.969 1 97.81 86 ASP A CA 1
ATOM 720 C C . ASP A 1 86 ? 16.172 -39.844 -20.031 1 97.81 86 ASP A C 1
ATOM 722 O O . ASP A 1 86 ? 16.078 -38.656 -19.672 1 97.81 86 ASP A O 1
ATOM 726 N N . PRO A 1 87 ? 17.188 -40.625 -19.75 1 97.19 87 PRO A N 1
ATOM 727 C CA . PRO A 1 87 ? 18.188 -40.125 -18.812 1 97.19 87 PRO A CA 1
ATOM 728 C C . PRO A 1 87 ? 18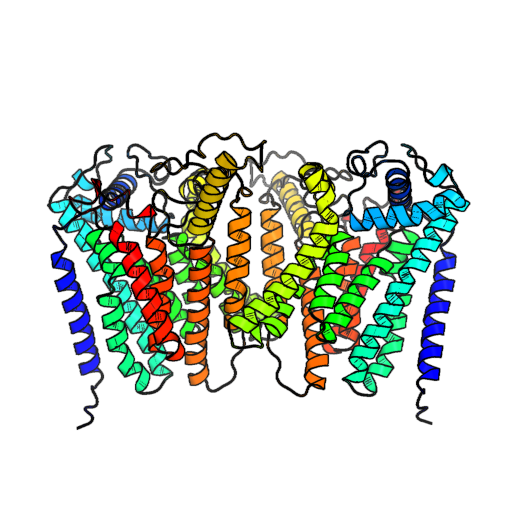.859 -38.844 -19.266 1 97.19 87 PRO A C 1
ATOM 730 O O . PRO A 1 87 ? 19.266 -38.031 -18.438 1 97.19 87 PRO A O 1
ATOM 733 N N . LYS A 1 88 ? 18.922 -38.562 -20.531 1 97.25 88 LYS A N 1
ATOM 734 C CA . LYS A 1 88 ? 19.594 -37.406 -21.062 1 97.25 88 LYS A CA 1
ATOM 735 C C . LYS A 1 88 ? 18.781 -36.125 -20.797 1 97.25 88 LYS A C 1
ATOM 737 O O . LYS A 1 88 ? 19.312 -35.031 -20.875 1 97.25 88 LYS A O 1
ATOM 742 N N . LEU A 1 89 ? 17.531 -36.344 -20.516 1 96.62 89 LEU A N 1
ATOM 743 C CA . LEU A 1 89 ? 16.656 -35.219 -20.141 1 96.62 89 LEU A CA 1
ATOM 744 C C . LEU A 1 89 ? 17.172 -34.531 -18.891 1 96.62 89 LEU A C 1
ATOM 746 O O . LEU A 1 89 ? 16.969 -33.312 -18.719 1 96.62 89 LEU A O 1
ATOM 750 N N . CYS A 1 90 ? 17.859 -35.312 -18 1 97.56 90 CYS A N 1
ATOM 751 C CA . CYS A 1 90 ? 18.281 -34.781 -16.703 1 97.56 90 CYS A CA 1
ATOM 752 C C . CYS A 1 90 ? 19.75 -34.406 -16.703 1 97.56 90 CYS A C 1
ATOM 754 O O . CYS A 1 90 ? 20.359 -34.281 -15.641 1 97.56 90 CYS A O 1
ATOM 756 N N . VAL A 1 91 ? 20.328 -34.25 -17.891 1 97.19 91 VAL A N 1
ATOM 757 C CA . VAL A 1 91 ? 21.719 -33.844 -18.016 1 97.19 91 VAL A CA 1
ATOM 758 C C . VAL A 1 91 ? 21.781 -32.344 -18.25 1 97.19 91 VAL A C 1
ATOM 760 O O . VAL A 1 91 ? 21.109 -31.812 -19.141 1 97.19 91 VAL A O 1
ATOM 763 N N . ILE A 1 92 ? 22.562 -31.641 -17.422 1 97.38 92 ILE A N 1
ATOM 764 C CA . ILE A 1 92 ? 22.734 -30.203 -17.562 1 97.38 92 ILE A CA 1
ATOM 765 C C . ILE A 1 92 ? 23.594 -29.906 -18.797 1 97.38 92 ILE A C 1
ATOM 767 O O . ILE A 1 92 ? 24.656 -30.5 -18.969 1 97.38 92 ILE A O 1
ATOM 771 N N . SER A 1 93 ? 23.094 -29.109 -19.688 1 95.62 93 SER A N 1
ATOM 772 C CA . SER A 1 93 ? 23.828 -28.766 -20.906 1 95.62 93 SER A CA 1
ATOM 773 C C . SER A 1 93 ? 23.562 -27.328 -21.328 1 95.62 93 SER A C 1
ATOM 775 O O . SER A 1 93 ? 22.5 -26.766 -21.031 1 95.62 93 SER A O 1
ATOM 777 N N . LYS A 1 94 ? 24.469 -26.75 -22.016 1 95.12 94 LYS A N 1
ATOM 778 C CA . LYS A 1 94 ? 24.312 -25.422 -22.578 1 95.12 94 LYS A CA 1
ATOM 779 C C . LYS A 1 94 ? 23.375 -25.422 -23.781 1 95.12 94 LYS A C 1
ATOM 781 O O . LYS A 1 94 ? 22.547 -24.516 -23.922 1 95.12 94 LYS A O 1
ATOM 786 N N . GLU A 1 95 ? 23.547 -26.469 -24.578 1 93.25 95 GLU A N 1
ATOM 787 C CA . GLU A 1 95 ? 22.719 -26.609 -25.766 1 93.25 95 GLU A CA 1
ATOM 788 C C . GLU A 1 95 ? 21.375 -27.266 -25.438 1 93.25 95 GLU A C 1
ATOM 790 O O . GLU A 1 95 ? 21.312 -28.172 -24.594 1 93.25 95 GLU A O 1
ATOM 795 N N . PRO A 1 96 ? 20.375 -26.844 -26.125 1 93.81 96 PRO A N 1
ATOM 796 C CA . PRO A 1 96 ? 19.062 -27.438 -25.875 1 93.81 96 PRO A CA 1
ATOM 797 C C . PRO A 1 96 ? 19 -28.922 -26.25 1 93.81 96 PRO A C 1
ATOM 799 O O . PRO A 1 96 ? 19.75 -29.375 -27.125 1 93.81 96 PRO A O 1
ATOM 802 N N . TYR A 1 97 ? 18.203 -29.625 -25.516 1 94.56 97 TYR A N 1
ATOM 803 C CA . TYR A 1 97 ? 17.984 -31.047 -25.75 1 94.56 97 TYR A CA 1
ATOM 804 C C . TYR A 1 97 ? 16.5 -31.359 -25.844 1 94.56 97 TYR A C 1
ATOM 806 O O . TYR A 1 97 ? 15.719 -31.016 -24.953 1 94.56 97 TYR A O 1
ATOM 814 N N . ALA A 1 98 ? 16.109 -32.062 -26.984 1 93.38 98 ALA A N 1
ATOM 815 C CA . ALA A 1 98 ? 14.695 -32.406 -27.188 1 93.38 98 ALA A CA 1
ATOM 816 C C . ALA A 1 98 ? 14.547 -33.719 -27.969 1 93.38 98 ALA A C 1
ATOM 818 O O . ALA A 1 98 ? 14.094 -33.719 -29.109 1 93.38 98 ALA A O 1
ATOM 819 N N . SER A 1 99 ? 14.805 -34.812 -27.344 1 95.12 99 SER A N 1
ATOM 820 C CA . SER A 1 99 ? 14.508 -36.094 -27.969 1 95.12 99 SER A CA 1
ATOM 821 C C . SER A 1 99 ? 13 -36.344 -28.047 1 95.12 99 SER A C 1
ATOM 823 O O . SER A 1 99 ? 12.234 -35.719 -27.312 1 95.12 99 SER A O 1
ATOM 825 N N . PRO A 1 100 ? 12.586 -37.188 -29 1 94.62 100 PRO A N 1
ATOM 826 C CA . PRO A 1 100 ? 11.148 -37.438 -29.094 1 94.62 100 PRO A CA 1
ATOM 827 C C . PRO A 1 100 ? 10.562 -37.969 -27.781 1 94.62 100 PRO A C 1
ATOM 829 O O . PRO A 1 100 ? 9.438 -37.594 -27.422 1 94.62 100 PRO A O 1
ATOM 832 N N . GLN A 1 101 ? 11.297 -38.75 -27.062 1 96.44 101 GLN A N 1
ATOM 833 C CA . GLN A 1 101 ? 10.836 -39.25 -25.766 1 96.44 101 GLN A CA 1
ATOM 834 C C . GLN A 1 101 ? 10.672 -38.125 -24.766 1 96.44 101 GLN A C 1
ATOM 836 O O . GLN A 1 101 ? 9.688 -38.094 -24.016 1 96.44 101 GLN A O 1
ATOM 841 N N . THR A 1 102 ? 11.648 -37.281 -24.734 1 96.56 102 THR A N 1
ATOM 842 C CA . THR A 1 102 ? 11.602 -36.125 -23.828 1 96.56 102 THR A CA 1
ATOM 843 C C . THR A 1 102 ? 10.414 -35.219 -24.156 1 96.56 102 THR A C 1
ATOM 845 O O . THR A 1 102 ? 9.703 -34.781 -23.25 1 96.56 102 THR A O 1
ATOM 848 N N . VAL A 1 103 ? 10.141 -34.969 -25.438 1 95.62 103 VAL A N 1
ATOM 849 C CA . VAL A 1 103 ? 9.055 -34.094 -25.875 1 95.62 103 VAL A CA 1
ATOM 850 C C . VAL A 1 103 ? 7.715 -34.688 -25.453 1 95.62 103 VAL A C 1
ATOM 852 O O . VAL A 1 103 ? 6.891 -33.969 -24.844 1 95.62 103 VAL A O 1
ATOM 855 N N . VAL A 1 104 ? 7.562 -35.969 -25.719 1 95.75 104 VAL A N 1
ATOM 856 C CA . VAL A 1 104 ? 6.305 -36.625 -25.375 1 95.75 104 VAL A CA 1
ATOM 857 C C . VAL A 1 104 ? 6.109 -36.625 -23.859 1 95.75 104 VAL A C 1
ATOM 859 O O . VAL A 1 104 ? 5.008 -36.375 -23.375 1 95.75 104 VAL A O 1
ATOM 862 N N . TYR A 1 105 ? 7.109 -36.906 -23.125 1 97.25 105 TYR A N 1
ATOM 863 C CA . TYR A 1 105 ? 7.027 -36.938 -21.672 1 97.25 105 TYR A CA 1
ATOM 864 C C . TYR A 1 105 ? 6.648 -35.594 -21.094 1 97.25 105 TYR A C 1
ATOM 866 O O . TYR A 1 105 ? 5.691 -35.469 -20.328 1 97.25 105 TYR A O 1
ATOM 874 N N . LEU A 1 106 ? 7.406 -34.562 -21.453 1 96.94 106 LEU A N 1
ATOM 875 C CA . LEU A 1 106 ? 7.18 -33.219 -20.891 1 96.94 106 LEU A CA 1
ATOM 876 C C . LEU A 1 106 ? 5.785 -32.719 -21.25 1 96.94 106 LEU A C 1
ATOM 878 O O . LEU A 1 106 ? 5.082 -32.156 -20.406 1 96.94 106 LEU A O 1
ATOM 882 N N . ARG A 1 107 ? 5.375 -32.875 -22.469 1 96.19 107 ARG A N 1
ATOM 883 C CA . ARG A 1 107 ? 4.047 -32.438 -22.891 1 96.19 107 ARG A CA 1
ATOM 884 C C . ARG A 1 107 ? 2.959 -33.219 -22.156 1 96.19 107 ARG A C 1
ATOM 886 O O . ARG A 1 107 ? 1.908 -32.656 -21.828 1 96.19 107 ARG A O 1
ATOM 893 N N . SER A 1 108 ? 3.23 -34.5 -21.891 1 96.5 108 SER A N 1
ATOM 894 C CA . SER A 1 108 ? 2.279 -35.281 -21.125 1 96.5 108 SER A CA 1
ATOM 895 C C . SER A 1 108 ? 2.164 -34.781 -19.688 1 96.5 108 SER A C 1
ATOM 897 O O . SER A 1 108 ? 1.081 -34.812 -19.109 1 96.5 108 SER A O 1
ATOM 899 N N . THR A 1 109 ? 3.248 -34.344 -19.094 1 97.75 109 THR A N 1
ATOM 900 C CA . THR A 1 109 ? 3.205 -33.812 -17.734 1 97.75 109 THR A CA 1
ATOM 901 C C . THR A 1 109 ? 2.357 -32.562 -17.656 1 97.75 109 THR A C 1
ATOM 903 O O . THR A 1 109 ? 1.669 -32.312 -16.656 1 97.75 109 THR A O 1
ATOM 906 N N . VAL A 1 110 ? 2.402 -31.703 -18.703 1 97.19 110 VAL A N 1
ATOM 907 C CA . VAL A 1 110 ? 1.594 -30.484 -18.75 1 97.19 110 VAL A CA 1
ATOM 908 C C . VAL A 1 110 ? 0.112 -30.859 -18.781 1 97.19 110 VAL A C 1
ATOM 910 O O . VAL A 1 110 ? -0.682 -30.297 -18.016 1 97.19 110 VAL A O 1
ATOM 913 N N . ILE A 1 111 ? -0.241 -31.859 -19.578 1 96.38 111 ILE A N 1
ATOM 914 C CA . ILE A 1 111 ? -1.627 -32.312 -19.719 1 96.38 111 ILE A CA 1
ATOM 915 C C . ILE A 1 111 ? -2.102 -32.938 -18.406 1 96.38 111 ILE A C 1
ATOM 917 O O . ILE A 1 111 ? -3.188 -32.594 -17.922 1 96.38 111 ILE A O 1
ATOM 921 N N . LEU A 1 112 ? -1.268 -33.75 -17.812 1 96.5 112 LEU A N 1
ATOM 922 C CA . LEU A 1 112 ? -1.641 -34.438 -16.594 1 96.5 112 LEU A CA 1
ATOM 923 C C . LEU A 1 112 ? -1.789 -33.469 -15.43 1 96.5 112 LEU A C 1
ATOM 925 O O . LEU A 1 112 ? -2.736 -33.562 -14.648 1 96.5 112 LEU A O 1
ATOM 929 N N . SER A 1 113 ? -0.883 -32.531 -15.312 1 97.38 113 SER A N 1
ATOM 930 C CA . SER A 1 113 ? -0.936 -31.594 -14.203 1 97.38 113 SER A CA 1
ATOM 931 C C . SER A 1 113 ? -2.123 -30.641 -14.344 1 97.38 113 SER A C 1
ATOM 933 O O . SER A 1 113 ? -2.635 -30.141 -13.344 1 97.38 113 SER A O 1
ATOM 935 N N . GLU A 1 114 ? -2.553 -30.406 -15.523 1 96.5 114 GLU A N 1
ATOM 936 C CA . GLU A 1 114 ? -3.697 -29.547 -15.781 1 96.5 114 GLU A CA 1
ATOM 937 C C . GLU A 1 114 ? -4.98 -30.141 -15.211 1 96.5 114 GLU A C 1
ATOM 939 O O . GLU A 1 114 ? -5.977 -29.422 -15.047 1 96.5 114 GLU A O 1
ATOM 944 N N . THR A 1 115 ? -5.004 -31.438 -14.898 1 95.25 115 THR A N 1
ATOM 945 C CA . THR A 1 115 ? -6.195 -32.094 -14.344 1 95.25 115 THR A CA 1
ATOM 946 C C . THR A 1 115 ? -6.578 -31.453 -13.008 1 95.25 115 THR A C 1
ATOM 948 O O . THR A 1 115 ? -7.742 -31.484 -12.609 1 95.25 115 THR A O 1
ATOM 951 N N . LEU A 1 116 ? -5.594 -30.828 -12.344 1 96.94 116 LEU A N 1
ATOM 952 C CA . LEU A 1 116 ? -5.887 -30.125 -11.109 1 96.94 116 LEU A CA 1
ATOM 953 C C . LEU A 1 116 ? -6.859 -28.969 -11.352 1 96.94 116 LEU A C 1
ATOM 955 O O . LEU A 1 116 ? -7.699 -28.672 -10.5 1 96.94 116 LEU A O 1
ATOM 959 N N . LEU A 1 117 ? -6.734 -28.359 -12.484 1 96.5 117 LEU A N 1
ATOM 960 C CA . LEU A 1 117 ? -7.629 -27.266 -12.859 1 96.5 117 LEU A CA 1
ATOM 961 C C . LEU A 1 117 ? -9.07 -27.75 -12.93 1 96.5 117 LEU A C 1
ATOM 963 O O . LEU A 1 117 ? -9.984 -27.078 -12.438 1 96.5 117 LEU A O 1
ATOM 967 N N . PHE A 1 118 ? -9.289 -28.938 -13.453 1 94.44 118 PHE A N 1
ATOM 968 C CA . PHE A 1 118 ? -10.633 -29.484 -13.594 1 94.44 118 PHE A CA 1
ATOM 969 C C . PHE A 1 118 ? -11.195 -29.906 -12.234 1 94.44 118 PHE A C 1
ATOM 971 O O . PHE A 1 118 ? -12.383 -29.719 -11.969 1 94.44 118 PHE A O 1
ATOM 978 N N . PHE A 1 119 ? -10.359 -30.438 -11.492 1 95.06 119 PHE A N 1
ATOM 979 C CA . PHE A 1 119 ? -10.781 -30.797 -10.141 1 95.06 119 PHE A CA 1
ATOM 980 C C . PHE A 1 119 ? -11.18 -29.547 -9.359 1 95.06 119 PHE A C 1
ATOM 982 O O . PHE A 1 119 ? -12.211 -29.531 -8.68 1 95.06 119 PHE A O 1
ATOM 989 N N . ALA A 1 120 ? -10.305 -28.516 -9.422 1 96.19 120 ALA A N 1
ATOM 990 C CA . ALA A 1 120 ? -10.578 -27.266 -8.719 1 96.19 120 ALA A CA 1
ATOM 991 C C . ALA A 1 120 ? -11.883 -26.641 -9.195 1 96.19 120 ALA A C 1
ATOM 993 O O . ALA A 1 120 ? -12.648 -26.094 -8.398 1 96.19 120 ALA A O 1
ATOM 994 N N . LEU A 1 121 ? -12.117 -26.703 -10.469 1 92.75 121 LEU A N 1
ATOM 995 C CA . LEU A 1 121 ? -13.359 -26.172 -11.023 1 92.75 121 LEU A CA 1
ATOM 996 C C . LEU A 1 121 ? -14.57 -26.938 -10.484 1 92.75 121 LEU A C 1
ATOM 998 O O . LEU A 1 121 ? -15.586 -26.328 -10.133 1 92.75 121 LEU A O 1
ATOM 1002 N N . TRP A 1 122 ? -14.43 -28.203 -10.492 1 91.19 122 TRP A N 1
ATOM 1003 C CA . TRP A 1 122 ? -15.492 -29.016 -9.938 1 91.19 122 TRP A CA 1
ATOM 1004 C C . TRP A 1 122 ? -15.797 -28.625 -8.492 1 91.19 122 TRP A C 1
ATOM 1006 O O . TRP A 1 122 ? -16.953 -28.453 -8.117 1 91.19 122 TRP A O 1
ATOM 1016 N N . ARG A 1 123 ? -14.828 -28.438 -7.742 1 91.44 123 ARG A N 1
ATOM 1017 C CA . ARG A 1 123 ? -15 -28.062 -6.344 1 91.44 123 ARG A CA 1
ATOM 1018 C C . ARG A 1 123 ? -15.641 -26.688 -6.227 1 91.44 123 ARG A C 1
ATOM 1020 O O . ARG A 1 123 ? -16.516 -26.469 -5.387 1 91.44 123 ARG A O 1
ATOM 1027 N N . LEU A 1 124 ? -15.148 -25.781 -7.004 1 89.62 124 LEU A N 1
ATOM 1028 C CA . LEU A 1 124 ? -15.695 -24.422 -6.996 1 89.62 124 LEU A CA 1
ATOM 1029 C C . LEU A 1 124 ? -17.188 -24.438 -7.32 1 89.62 124 LEU A C 1
ATOM 1031 O O . LEU A 1 124 ? -17.969 -23.781 -6.633 1 89.62 124 LEU A O 1
ATOM 1035 N N . CYS A 1 125 ? -17.531 -25.203 -8.297 1 85.75 125 CYS A N 1
ATOM 1036 C CA . CYS A 1 125 ? -18.938 -25.281 -8.711 1 85.75 125 CYS A CA 1
ATOM 1037 C C . CYS A 1 125 ? -19.781 -25.938 -7.625 1 85.75 125 CYS A C 1
ATOM 1039 O O . CYS A 1 125 ? -20.922 -25.531 -7.395 1 85.75 125 CYS A O 1
ATOM 1041 N N . LYS A 1 126 ? -19.234 -26.922 -7.047 1 84.5 126 LYS A N 1
ATOM 1042 C CA . LYS A 1 126 ? -19.922 -27.562 -5.93 1 84.5 126 LYS A CA 1
ATOM 1043 C C . LYS A 1 126 ? -20.156 -26.562 -4.797 1 84.5 126 LYS A C 1
ATOM 1045 O O . LYS A 1 126 ? -21.25 -26.531 -4.215 1 84.5 126 LYS A O 1
ATOM 1050 N N . ALA A 1 127 ? -19.219 -25.766 -4.531 1 83.5 127 ALA A N 1
ATOM 1051 C CA . ALA A 1 127 ? -19.328 -24.766 -3.477 1 83.5 127 ALA A CA 1
ATOM 1052 C C . ALA A 1 127 ? -20.406 -23.734 -3.814 1 83.5 127 ALA A C 1
ATOM 1054 O O . ALA A 1 127 ? -21.156 -23.297 -2.938 1 83.5 127 ALA A O 1
ATOM 1055 N N . LEU A 1 128 ? -20.5 -23.359 -5.035 1 82.75 128 LEU A N 1
ATOM 1056 C CA . LEU A 1 128 ? -21.453 -22.344 -5.484 1 82.75 128 LEU A CA 1
ATOM 1057 C C . LEU A 1 128 ? -22.859 -22.922 -5.543 1 82.75 128 LEU A C 1
ATOM 1059 O O . LEU A 1 128 ? -23.828 -22.203 -5.293 1 82.75 128 LEU A O 1
ATOM 1063 N N . SER A 1 129 ? -23.016 -24.188 -5.992 1 76.12 129 SER A N 1
ATOM 1064 C CA . SER A 1 129 ? -24.328 -24.828 -6.148 1 76.12 129 SER A CA 1
ATOM 1065 C C . SER A 1 129 ? -24.984 -25.078 -4.797 1 76.12 129 SER A C 1
ATOM 1067 O O . SER A 1 129 ? -26.203 -25.031 -4.684 1 76.12 129 SER A O 1
ATOM 1069 N N . ASN A 1 130 ? -24.156 -25.469 -3.838 1 68.69 130 ASN A N 1
ATOM 1070 C CA . ASN A 1 130 ? -24.719 -25.703 -2.512 1 68.69 130 ASN A CA 1
ATOM 1071 C C . ASN A 1 130 ? -25.375 -24.438 -1.962 1 68.69 130 ASN A C 1
ATOM 1073 O O . ASN A 1 130 ? -26.234 -24.516 -1.081 1 68.69 130 ASN A O 1
ATOM 1077 N N . SER A 1 131 ? -25.031 -23.344 -2.52 1 58.03 131 SER A N 1
ATOM 1078 C CA . SER A 1 131 ? -25.547 -22.094 -1.975 1 58.03 131 SER A CA 1
ATOM 1079 C C . SER A 1 131 ? -26.609 -21.484 -2.879 1 58.03 131 SER A C 1
ATOM 1081 O O . SER A 1 131 ? -27.422 -20.672 -2.432 1 58.03 131 SER A O 1
ATOM 1083 N N . SER A 1 132 ? -26.391 -21.688 -4.281 1 56.44 132 SER A N 1
ATOM 1084 C CA . SER A 1 132 ? -27.328 -21.047 -5.191 1 56.44 132 SER A CA 1
ATOM 1085 C C . SER A 1 132 ? -28.125 -22.062 -5.992 1 56.44 132 SER A C 1
ATOM 1087 O O . SER A 1 132 ? -27.734 -23.234 -6.078 1 56.44 132 SER A O 1
ATOM 1089 N N . SER A 1 133 ? -29.234 -21.547 -6.672 1 54.34 133 SER A N 1
ATOM 1090 C CA . SER A 1 133 ? -30.312 -22.172 -7.441 1 54.34 133 SER A CA 1
ATOM 1091 C C . SER A 1 133 ? -29.75 -22.984 -8.602 1 54.34 133 SER A C 1
ATOM 1093 O O . SER A 1 133 ? -28.562 -22.906 -8.914 1 54.34 133 SER A O 1
ATOM 1095 N N . PHE A 1 134 ? -30.578 -23.75 -9.227 1 55.91 134 PHE A N 1
ATOM 1096 C CA . PHE A 1 134 ? -30.562 -24.562 -10.438 1 55.91 134 PHE A CA 1
ATOM 1097 C C . PHE A 1 134 ? -29.781 -23.859 -11.547 1 55.91 134 PHE A C 1
ATOM 1099 O O . PHE A 1 134 ? -29.094 -24.5 -12.336 1 55.91 134 PHE A O 1
ATOM 1106 N N . THR A 1 135 ? -29.562 -22.562 -11.352 1 60.72 135 THR A N 1
ATOM 1107 C CA . THR A 1 135 ? -28.953 -21.781 -12.406 1 60.72 135 THR A CA 1
ATOM 1108 C C . THR A 1 135 ? -27.422 -21.953 -12.398 1 60.72 135 THR A C 1
ATOM 1110 O O . THR A 1 135 ? -26.797 -22.016 -13.453 1 60.72 135 THR A O 1
ATOM 1113 N N . MET A 1 136 ? -26.859 -22.297 -11.258 1 64.81 136 MET A N 1
ATOM 1114 C CA . MET A 1 136 ? -25.406 -22.438 -11.18 1 64.81 136 MET A CA 1
ATOM 1115 C C . MET A 1 136 ? -24.953 -23.797 -11.703 1 64.81 136 MET A C 1
ATOM 1117 O O . MET A 1 136 ? -23.875 -23.906 -12.289 1 64.81 136 MET A O 1
ATOM 1121 N N . LYS A 1 137 ? -25.875 -24.703 -11.602 1 67.56 137 LYS A N 1
ATOM 1122 C CA . LYS A 1 137 ? -25.562 -26.031 -12.117 1 67.56 137 LYS A CA 1
ATOM 1123 C C . LYS A 1 137 ? -25.453 -26.016 -13.641 1 67.56 137 LYS A C 1
ATOM 1125 O O . LYS A 1 137 ? -24.594 -26.688 -14.211 1 67.56 137 LYS A O 1
ATOM 1130 N N . ARG A 1 138 ? -26.281 -25.156 -14.203 1 71.75 138 ARG A N 1
ATOM 1131 C CA . ARG A 1 138 ? -26.266 -25.047 -15.656 1 71.75 138 ARG A CA 1
ATOM 1132 C C . ARG A 1 138 ? -25 -24.344 -16.141 1 71.75 138 ARG A C 1
ATOM 1134 O O . ARG A 1 138 ? -24.5 -24.625 -17.234 1 71.75 138 ARG A O 1
ATOM 1141 N N . LYS A 1 139 ? -24.5 -23.547 -15.297 1 81.25 139 LYS A N 1
ATOM 1142 C CA . LYS A 1 139 ? -23.359 -22.734 -15.695 1 81.25 139 LYS A CA 1
ATOM 1143 C C . LYS A 1 139 ? -22.047 -23.5 -15.492 1 81.25 139 LYS A C 1
ATOM 1145 O O . LYS A 1 139 ? -21 -23.109 -16.031 1 81.25 139 LYS A O 1
ATOM 1150 N N . PHE A 1 140 ? -22.188 -24.688 -14.938 1 83.38 140 PHE A N 1
ATOM 1151 C CA . PHE A 1 140 ? -21.016 -25.516 -14.609 1 83.38 140 PHE A CA 1
ATOM 1152 C C . PHE A 1 140 ? -20.359 -26.047 -15.875 1 83.38 140 PHE A C 1
ATOM 1154 O O . PHE A 1 140 ? -19.141 -25.922 -16.047 1 83.38 140 PHE A O 1
ATOM 1161 N N . ILE A 1 141 ? -21.156 -26.531 -16.781 1 85.19 141 ILE A N 1
ATOM 1162 C CA . ILE A 1 141 ? -20.625 -27.141 -17.984 1 85.19 141 ILE A CA 1
ATOM 1163 C C . ILE A 1 141 ? -20.047 -26.047 -18.891 1 85.19 141 ILE A C 1
ATOM 1165 O O . ILE A 1 141 ? -19 -26.234 -19.516 1 85.19 141 ILE A O 1
ATOM 1169 N N . SER A 1 142 ? -20.734 -24.953 -18.891 1 85.44 142 SER A N 1
ATOM 1170 C CA . SER A 1 142 ? -20.234 -23.828 -19.672 1 85.44 142 SER A CA 1
ATOM 1171 C C . SER A 1 142 ? -18.875 -23.344 -19.141 1 85.44 142 SER A C 1
ATOM 1173 O O . SER A 1 142 ? -17.984 -23.031 -19.922 1 85.44 142 SER A O 1
ATOM 1175 N N . MET A 1 143 ? -18.688 -23.328 -17.859 1 88.44 143 MET A N 1
ATOM 1176 C CA . MET A 1 143 ? -17.422 -22.938 -17.25 1 88.44 143 MET A CA 1
ATOM 1177 C C . MET A 1 143 ? -16.328 -23.953 -17.562 1 88.44 143 MET A C 1
ATOM 1179 O O . MET A 1 143 ? -15.188 -23.578 -17.859 1 88.44 143 MET A O 1
ATOM 1183 N N . ALA A 1 144 ? -16.781 -25.203 -17.547 1 90.25 144 ALA A N 1
ATOM 1184 C CA . ALA A 1 144 ? -15.836 -26.281 -17.844 1 90.25 144 ALA A CA 1
ATOM 1185 C C . ALA A 1 144 ? -15.328 -26.188 -19.281 1 90.25 144 ALA A C 1
ATOM 1187 O O . ALA A 1 144 ? -14.133 -26.328 -19.531 1 90.25 144 ALA A O 1
ATOM 1188 N N . ILE A 1 145 ? -16.219 -25.906 -20.172 1 89.62 145 ILE A N 1
ATOM 1189 C CA . ILE A 1 145 ? -15.852 -25.797 -21.578 1 89.62 145 ILE A CA 1
ATOM 1190 C C . ILE A 1 145 ? -14.938 -24.594 -21.781 1 89.62 145 ILE A C 1
ATOM 1192 O O . ILE A 1 145 ? -13.93 -24.688 -22.484 1 89.62 145 ILE A O 1
ATOM 1196 N N . LEU A 1 146 ? -15.258 -23.547 -21.141 1 87.56 146 LEU A N 1
ATOM 1197 C CA . LEU A 1 146 ? -14.484 -22.328 -21.266 1 87.56 146 LEU A CA 1
ATOM 1198 C C . LEU A 1 146 ? -13.055 -22.531 -20.781 1 87.56 146 LEU A C 1
ATOM 1200 O O . LEU A 1 146 ? -12.109 -22.047 -21.406 1 87.56 146 LEU A O 1
ATOM 1204 N N . LEU A 1 147 ? -12.875 -23.25 -19.672 1 89.62 147 LEU A N 1
ATOM 1205 C CA . LEU A 1 147 ? -11.539 -23.438 -19.109 1 89.62 147 LEU A CA 1
ATOM 1206 C C . LEU A 1 147 ? -10.781 -24.531 -19.859 1 89.62 147 LEU A C 1
ATOM 1208 O O . LEU A 1 147 ? -9.594 -24.375 -20.141 1 89.62 147 LEU A O 1
ATOM 1212 N N . ALA A 1 148 ? -11.547 -25.594 -20.234 1 91.69 148 ALA A N 1
ATOM 1213 C CA . ALA A 1 148 ? -10.914 -26.75 -20.875 1 91.69 148 ALA A CA 1
ATOM 1214 C C . ALA A 1 148 ? -10.367 -26.375 -22.25 1 91.69 148 ALA A C 1
ATOM 1216 O O . ALA A 1 148 ? -9.312 -26.859 -22.672 1 91.69 148 ALA A O 1
ATOM 1217 N N . PHE A 1 149 ? -11.055 -25.453 -22.938 1 92.38 149 PHE A N 1
ATOM 1218 C CA . PHE A 1 149 ? -10.68 -25.078 -24.297 1 92.38 149 PHE A CA 1
ATOM 1219 C C . PHE A 1 149 ? -10.242 -23.625 -24.344 1 92.38 149 PHE A C 1
ATOM 1221 O O . PHE A 1 149 ? -10.414 -22.953 -25.359 1 92.38 149 PHE A O 1
ATOM 1228 N N . ASN A 1 150 ? -9.789 -23.188 -23.25 1 92.06 150 ASN A N 1
ATOM 1229 C CA . ASN A 1 150 ? -9.328 -21.797 -23.219 1 92.06 150 ASN A CA 1
ATOM 1230 C C . ASN A 1 150 ? -8.172 -21.578 -24.188 1 92.06 150 ASN A C 1
ATOM 1232 O O . ASN A 1 150 ? -7.121 -22.203 -24.078 1 92.06 150 ASN A O 1
ATOM 1236 N N . TYR A 1 151 ? -8.375 -20.688 -25.047 1 92 151 TYR A N 1
ATOM 1237 C CA . TYR A 1 151 ? -7.41 -20.422 -26.109 1 92 151 TYR A CA 1
ATOM 1238 C C . TYR A 1 151 ? -6.07 -20 -25.531 1 92 151 TYR A C 1
ATOM 1240 O O . TYR A 1 151 ? -5.016 -20.438 -25.984 1 92 151 TYR A O 1
ATOM 1248 N N . GLY A 1 152 ? -6.109 -19.141 -24.562 1 92.38 152 GLY A N 1
ATOM 1249 C CA . GLY A 1 152 ? -4.883 -18.672 -23.938 1 92.38 152 GLY A CA 1
ATOM 1250 C C . GLY A 1 152 ? -4.078 -19.781 -23.297 1 92.38 152 GLY A C 1
ATOM 1251 O O . GLY A 1 152 ? -2.861 -19.859 -23.484 1 92.38 152 GLY A O 1
ATOM 1252 N N . LEU A 1 153 ? -4.715 -20.656 -22.578 1 93.94 153 LEU A N 1
ATOM 1253 C CA . LEU A 1 153 ? -4.035 -21.766 -21.922 1 93.94 153 LEU A CA 1
ATOM 1254 C C . LEU A 1 153 ? -3.471 -22.75 -22.953 1 93.94 153 LEU A C 1
ATOM 1256 O O . LEU A 1 153 ? -2.387 -23.297 -22.766 1 93.94 153 LEU A O 1
ATOM 1260 N N . ILE A 1 154 ? -4.188 -22.891 -24.047 1 93.38 154 ILE A N 1
ATOM 1261 C CA . ILE A 1 154 ? -3.725 -23.797 -25.094 1 93.38 154 ILE A CA 1
ATOM 1262 C C . ILE A 1 154 ? -2.443 -23.25 -25.719 1 93.38 154 ILE A C 1
ATOM 1264 O O . ILE A 1 154 ? -1.453 -23.969 -25.859 1 93.38 154 ILE A O 1
ATOM 1268 N N . ILE A 1 155 ? -2.467 -22 -26 1 90.75 155 ILE A N 1
ATOM 1269 C CA . ILE A 1 155 ? -1.319 -21.391 -26.656 1 90.75 155 ILE A CA 1
ATOM 1270 C C . ILE A 1 155 ? -0.124 -21.391 -25.703 1 90.75 155 ILE A C 1
ATOM 1272 O O . ILE A 1 155 ? 0.974 -21.812 -26.078 1 90.75 155 ILE A O 1
ATOM 1276 N N . VAL A 1 156 ? -0.334 -21.016 -24.469 1 92.38 156 VAL A N 1
ATOM 1277 C CA . VAL A 1 156 ? 0.771 -20.766 -23.547 1 92.38 156 VAL A CA 1
ATOM 1278 C C . VAL A 1 156 ? 1.299 -22.094 -23.016 1 92.38 156 VAL A C 1
ATOM 1280 O O . VAL A 1 156 ? 2.51 -22.281 -22.859 1 92.38 156 VAL A O 1
ATOM 1283 N N . ASP A 1 157 ? 0.42 -23.062 -22.734 1 94.69 157 ASP A N 1
ATOM 1284 C CA . ASP A 1 157 ? 0.847 -24.297 -22.094 1 94.69 157 ASP A CA 1
ATOM 1285 C C . ASP A 1 157 ? 1.162 -25.375 -23.125 1 94.69 157 ASP A C 1
ATOM 1287 O O . ASP A 1 157 ? 2.16 -26.078 -23.016 1 94.69 157 ASP A O 1
ATOM 1291 N N . HIS A 1 158 ? 0.4 -25.5 -24.188 1 92.38 158 HIS A N 1
ATOM 1292 C CA . HIS A 1 158 ? 0.475 -26.672 -25.047 1 92.38 158 HIS A CA 1
ATOM 1293 C C . HIS A 1 158 ? 1.19 -26.359 -26.359 1 92.38 158 HIS A C 1
ATOM 1295 O O . HIS A 1 158 ? 1.653 -27.266 -27.047 1 92.38 158 HIS A O 1
ATOM 1301 N N . ILE A 1 159 ? 1.334 -25.109 -26.641 1 88.62 159 ILE A N 1
ATOM 1302 C CA . ILE A 1 159 ? 2.098 -24.734 -27.828 1 88.62 159 ILE A CA 1
ATOM 1303 C C . ILE A 1 159 ? 3.426 -24.109 -27.406 1 88.62 159 ILE A C 1
ATOM 1305 O O . ILE A 1 159 ? 4.496 -24.609 -27.766 1 88.62 159 ILE A O 1
ATOM 1309 N N . HIS A 1 160 ? 3.387 -23.125 -26.594 1 87.44 160 HIS A N 1
ATOM 1310 C CA . HIS A 1 160 ? 4.586 -22.438 -26.125 1 87.44 160 HIS A CA 1
ATOM 1311 C C . HIS A 1 160 ? 5.293 -23.234 -25.047 1 87.44 160 HIS A C 1
ATOM 1313 O O . HIS A 1 160 ? 6.508 -23.125 -24.875 1 87.44 160 HIS A O 1
ATOM 1319 N N . PHE A 1 161 ? 4.578 -24.094 -24.25 1 91.31 161 PHE A N 1
ATOM 1320 C CA . PHE A 1 161 ? 5.035 -25.031 -23.234 1 91.31 161 PHE A CA 1
ATOM 1321 C C . PHE A 1 161 ? 5.219 -24.344 -21.891 1 91.31 161 PHE A C 1
ATOM 1323 O O . PHE A 1 161 ? 6.293 -23.812 -21.609 1 91.31 161 PHE A O 1
ATOM 1330 N N . GLN A 1 162 ? 4.309 -24.328 -21.031 1 93.44 162 GLN A N 1
ATOM 1331 C CA . GLN A 1 162 ? 4.328 -23.859 -19.656 1 93.44 162 GLN A CA 1
ATOM 1332 C C . GLN A 1 162 ? 3.346 -24.641 -18.797 1 93.44 162 GLN A C 1
ATOM 1334 O O . GLN A 1 162 ? 2.773 -25.641 -19.25 1 93.44 162 GLN A O 1
ATOM 1339 N N . TYR A 1 163 ? 3.273 -24.406 -17.578 1 97.44 163 TYR A N 1
ATOM 1340 C CA . TYR A 1 163 ? 2.416 -25.141 -16.656 1 97.44 163 TYR A CA 1
ATOM 1341 C C . TYR A 1 163 ? 1.369 -24.219 -16.047 1 97.44 163 TYR A C 1
ATOM 1343 O O . TYR A 1 163 ? 1.082 -24.312 -14.844 1 97.44 163 TYR A O 1
ATOM 1351 N N . ASN A 1 164 ? 0.808 -23.281 -16.766 1 96.75 164 ASN A N 1
ATOM 1352 C CA . ASN A 1 164 ? -0.152 -22.328 -16.219 1 96.75 164 ASN A CA 1
ATOM 1353 C C . ASN A 1 164 ? -1.459 -23.016 -15.828 1 96.75 164 ASN A C 1
ATOM 1355 O O . ASN A 1 164 ? -2.115 -22.594 -14.867 1 96.75 164 ASN A O 1
ATOM 1359 N N . GLY A 1 165 ? -1.85 -24.047 -16.594 1 96.81 165 GLY A N 1
ATOM 1360 C CA . GLY A 1 165 ? -3.037 -24.797 -16.219 1 96.81 165 GLY A CA 1
ATOM 1361 C C . GLY A 1 165 ? -2.945 -25.391 -14.82 1 96.81 165 GLY A C 1
ATOM 1362 O O . GLY A 1 165 ? -3.906 -25.328 -14.055 1 96.81 165 GLY A O 1
ATOM 1363 N N . PHE A 1 166 ? -1.818 -25.938 -14.531 1 97.88 166 PHE A N 1
ATOM 1364 C CA . PHE A 1 166 ? -1.549 -26.484 -13.211 1 97.88 166 PHE A CA 1
ATOM 1365 C C . PHE A 1 166 ? -1.622 -25.406 -12.141 1 97.88 166 PHE A C 1
ATOM 1367 O O . PHE A 1 166 ? -2.305 -25.578 -11.133 1 97.88 166 PHE A O 1
ATOM 1374 N N . LEU A 1 167 ? -0.995 -24.281 -12.359 1 98.31 167 LEU A N 1
ATOM 1375 C CA . LEU A 1 167 ? -0.951 -23.156 -11.422 1 98.31 167 LEU A CA 1
ATOM 1376 C C . LEU A 1 167 ? -2.338 -22.562 -11.234 1 98.31 167 LEU A C 1
ATOM 1378 O O . LEU A 1 167 ? -2.729 -22.234 -10.109 1 98.31 167 LEU A O 1
ATOM 1382 N N . PHE A 1 168 ? -3.068 -22.469 -12.312 1 97.5 168 PHE A N 1
ATOM 1383 C CA . PHE A 1 168 ? -4.422 -21.938 -12.211 1 97.5 168 PHE A CA 1
ATOM 1384 C C . PHE A 1 168 ? -5.332 -22.922 -11.469 1 97.5 168 PHE A C 1
ATOM 1386 O O . PHE A 1 168 ? -6.32 -22.5 -10.859 1 97.5 168 PHE A O 1
ATOM 1393 N N . GLY A 1 169 ? -4.969 -24.219 -11.578 1 97.88 169 GLY A N 1
ATOM 1394 C CA . GLY A 1 169 ? -5.672 -25.188 -10.742 1 97.88 169 GLY A CA 1
ATOM 1395 C C . GLY A 1 169 ? -5.535 -24.891 -9.266 1 97.88 169 GLY A C 1
ATOM 1396 O O . GLY A 1 169 ? -6.527 -24.906 -8.531 1 97.88 169 GLY A O 1
ATOM 1397 N N . ILE A 1 170 ? -4.344 -24.578 -8.844 1 98.5 170 ILE A N 1
ATOM 1398 C CA . ILE A 1 170 ? -4.102 -24.234 -7.449 1 98.5 170 ILE A CA 1
ATOM 1399 C C . ILE A 1 170 ? -4.812 -22.922 -7.113 1 98.5 170 ILE A C 1
ATOM 1401 O O . ILE A 1 170 ? -5.402 -22.781 -6.035 1 98.5 170 ILE A O 1
ATOM 1405 N N . PHE A 1 171 ? -4.781 -22.047 -8.023 1 98.12 171 PHE A N 1
ATOM 1406 C CA . PHE A 1 171 ? -5.441 -20.766 -7.863 1 98.12 171 PHE A CA 1
ATOM 1407 C C . PHE A 1 171 ? -6.941 -20.953 -7.648 1 98.12 171 PHE A C 1
ATOM 1409 O O . PHE A 1 171 ? -7.504 -20.406 -6.691 1 98.12 171 PHE A O 1
ATOM 1416 N N . LEU A 1 172 ? -7.551 -21.734 -8.492 1 97.06 172 LEU A N 1
ATOM 1417 C CA . LEU A 1 172 ? -8.984 -21.953 -8.406 1 97.06 172 LEU A CA 1
ATOM 1418 C C . LEU A 1 172 ? -9.344 -22.719 -7.133 1 97.06 172 LEU A C 1
ATOM 1420 O O . LEU A 1 172 ? -10.398 -22.484 -6.543 1 97.06 172 LEU A O 1
ATOM 1424 N N . LEU A 1 173 ? -8.469 -23.609 -6.77 1 97.81 173 LEU A N 1
ATOM 1425 C CA . LEU A 1 173 ? -8.664 -24.297 -5.504 1 97.81 173 LEU A CA 1
ATOM 1426 C C . LEU A 1 173 ? -8.688 -23.312 -4.34 1 97.81 173 LEU A C 1
ATOM 1428 O O . LEU A 1 173 ? -9.547 -23.406 -3.463 1 97.81 173 LEU A O 1
ATOM 1432 N N . SER A 1 174 ? -7.766 -22.375 -4.34 1 98.12 174 SER A N 1
ATOM 1433 C CA . SER A 1 174 ? -7.723 -21.344 -3.301 1 98.12 174 SER A CA 1
ATOM 1434 C C . SER A 1 174 ? -8.992 -20.5 -3.299 1 98.12 174 SER A C 1
ATOM 1436 O O . SER A 1 174 ? -9.516 -20.156 -2.236 1 98.12 174 SER A O 1
ATOM 1438 N N . VAL A 1 175 ? -9.5 -20.219 -4.445 1 96.19 175 VAL A N 1
ATOM 1439 C CA . VAL A 1 175 ? -10.734 -19.453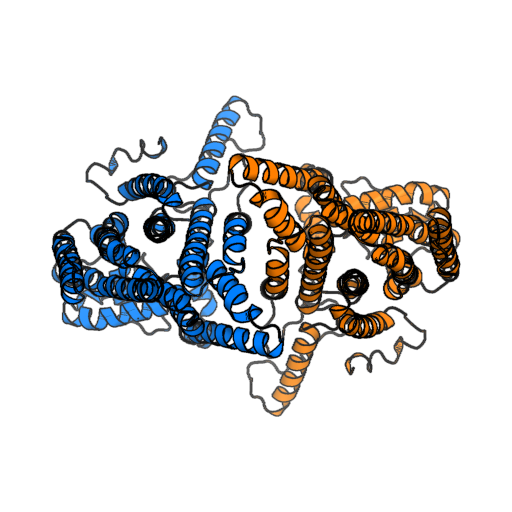 -4.574 1 96.19 175 VAL A CA 1
ATOM 1440 C C . VAL A 1 175 ? -11.906 -20.25 -4.012 1 96.19 175 VAL A C 1
ATOM 1442 O O . VAL A 1 175 ? -12.766 -19.688 -3.318 1 96.19 175 VAL A O 1
ATOM 1445 N N . SER A 1 176 ? -11.953 -21.547 -4.332 1 94.56 176 SER A N 1
ATOM 1446 C CA . SER A 1 176 ? -13.031 -22.391 -3.826 1 94.56 176 SER A CA 1
ATOM 1447 C C . SER A 1 176 ? -13.047 -22.406 -2.301 1 94.56 176 SER A C 1
ATOM 1449 O O . SER A 1 176 ? -14.117 -22.328 -1.688 1 94.56 176 SER A O 1
ATOM 1451 N N . PHE A 1 177 ? -11.852 -22.484 -1.684 1 96.5 177 PHE A N 1
ATOM 1452 C CA . PHE A 1 177 ? -11.773 -22.438 -0.229 1 96.5 177 PHE A CA 1
ATOM 1453 C C . PHE A 1 177 ? -12.258 -21.094 0.296 1 96.5 177 PHE A C 1
ATOM 1455 O O . PHE A 1 177 ? -12.945 -21.031 1.317 1 96.5 177 PHE A O 1
ATOM 1462 N N . MET A 1 178 ? -11.93 -20.047 -0.414 1 93.94 178 MET A N 1
ATOM 1463 C CA . MET A 1 178 ? -12.312 -18.703 -0.011 1 93.94 178 MET A CA 1
ATOM 1464 C C . MET A 1 178 ? -13.828 -18.547 0.019 1 93.94 178 MET A C 1
ATOM 1466 O O . MET A 1 178 ? -14.383 -18.016 0.98 1 93.94 178 MET A O 1
ATOM 1470 N N . ILE A 1 179 ? -14.438 -19.078 -0.985 1 89.19 179 ILE A N 1
ATOM 1471 C CA . ILE A 1 179 ? -15.883 -18.969 -1.134 1 89.19 179 ILE A CA 1
ATOM 1472 C C . ILE A 1 179 ? -16.578 -19.828 -0.078 1 89.19 179 ILE A C 1
ATOM 1474 O O . ILE A 1 179 ? -17.656 -19.469 0.413 1 89.19 179 ILE A O 1
ATOM 1478 N N . GLU A 1 180 ? -15.93 -20.891 0.329 1 90.31 180 GLU A N 1
ATOM 1479 C CA . GLU A 1 180 ? -16.469 -21.781 1.355 1 90.31 180 GLU A CA 1
ATOM 1480 C C . GLU A 1 180 ? -16.156 -21.25 2.756 1 90.31 180 GLU A C 1
ATOM 1482 O O . GLU A 1 180 ? -16.422 -21.938 3.75 1 90.31 180 GLU A O 1
ATOM 1487 N N . LYS A 1 181 ? -15.453 -20.141 2.891 1 91.62 181 LYS A N 1
ATOM 1488 C CA . LYS A 1 181 ? -15.102 -19.484 4.145 1 91.62 181 LYS A CA 1
ATOM 1489 C C . LYS A 1 181 ? -14.094 -20.312 4.938 1 91.62 181 LYS A C 1
ATOM 1491 O O . LYS A 1 181 ? -14.125 -20.328 6.168 1 91.62 181 LYS A O 1
ATOM 1496 N N . ARG A 1 182 ? -13.414 -21.125 4.223 1 96.19 182 ARG A N 1
ATOM 1497 C CA . ARG A 1 182 ? -12.258 -21.812 4.797 1 96.19 182 ARG A CA 1
ATOM 1498 C C . ARG A 1 182 ? -10.984 -20.984 4.598 1 96.19 182 ARG A C 1
ATOM 1500 O O . ARG A 1 182 ? -10.117 -21.359 3.812 1 96.19 182 ARG A O 1
ATOM 1507 N N . PHE A 1 183 ? -10.914 -19.969 5.379 1 96.94 183 PHE A N 1
ATOM 1508 C CA . PHE A 1 183 ? -9.953 -18.891 5.145 1 96.94 183 PHE A CA 1
ATOM 1509 C C . PHE A 1 183 ? -8.531 -19.375 5.391 1 96.94 183 PHE A C 1
ATOM 1511 O O . PHE A 1 183 ? -7.598 -18.953 4.707 1 96.94 183 PHE A O 1
ATOM 1518 N N . ILE A 1 184 ? -8.305 -20.281 6.32 1 98.19 184 ILE A N 1
ATOM 1519 C CA . ILE A 1 184 ? -6.973 -20.812 6.594 1 98.19 184 ILE A CA 1
ATOM 1520 C C . ILE A 1 184 ? -6.5 -21.656 5.41 1 98.19 184 ILE A C 1
ATOM 1522 O O . ILE A 1 184 ? -5.375 -21.5 4.938 1 98.19 184 ILE A O 1
ATOM 1526 N N . ALA A 1 185 ? -7.414 -22.547 4.898 1 98.38 185 ALA A N 1
ATOM 1527 C CA . ALA A 1 185 ? -7.09 -23.359 3.736 1 98.38 185 ALA A CA 1
ATOM 1528 C C . ALA A 1 185 ? -6.816 -22.5 2.51 1 98.38 185 ALA A C 1
ATOM 1530 O O . ALA A 1 185 ? -5.914 -22.797 1.724 1 98.38 185 ALA A O 1
ATOM 1531 N N . ALA A 1 186 ? -7.621 -21.469 2.363 1 98.19 186 ALA A N 1
ATOM 1532 C CA . ALA A 1 186 ? -7.41 -20.531 1.26 1 98.19 186 ALA A CA 1
ATOM 1533 C C . ALA A 1 186 ? -6.051 -19.859 1.365 1 98.19 186 ALA A C 1
ATOM 1535 O O . ALA A 1 186 ? -5.336 -19.719 0.368 1 98.19 186 ALA A O 1
ATOM 1536 N N . SER A 1 187 ? -5.672 -19.453 2.6 1 98.56 187 SER A N 1
ATOM 1537 C CA . SER A 1 187 ? -4.387 -18.797 2.836 1 98.56 187 SER A CA 1
ATOM 1538 C C . SER A 1 187 ? -3.227 -19.75 2.539 1 98.56 187 SER A C 1
ATOM 1540 O O . SER A 1 187 ? -2.246 -19.359 1.901 1 98.56 187 SER A O 1
ATOM 1542 N N . VAL A 1 188 ? -3.352 -20.969 2.93 1 98.69 188 VAL A N 1
ATOM 1543 C CA . VAL A 1 188 ? -2.311 -21.969 2.697 1 98.69 188 VAL A CA 1
ATOM 1544 C C . VAL A 1 188 ? -2.162 -22.219 1.199 1 98.69 188 VAL A C 1
ATOM 1546 O O . VAL A 1 188 ? -1.055 -22.172 0.662 1 98.69 188 VAL A O 1
ATOM 1549 N N . THR A 1 189 ? -3.271 -22.422 0.544 1 98.75 189 THR A N 1
ATOM 1550 C CA . THR A 1 189 ? -3.254 -22.797 -0.868 1 98.75 189 THR A CA 1
ATOM 1551 C C . THR A 1 189 ? -2.736 -21.641 -1.719 1 98.75 189 THR A C 1
ATOM 1553 O O . THR A 1 189 ? -1.937 -21.844 -2.635 1 98.75 189 THR A O 1
ATOM 1556 N N . PHE A 1 190 ? -3.148 -20.453 -1.442 1 98.5 190 PHE A N 1
ATOM 1557 C CA . PHE A 1 190 ? -2.645 -19.297 -2.186 1 98.5 190 PHE A CA 1
ATOM 1558 C C . PHE A 1 190 ? -1.154 -19.109 -1.934 1 98.5 190 PHE A C 1
ATOM 1560 O O . PHE A 1 190 ? -0.414 -18.719 -2.838 1 98.5 190 PHE A O 1
ATOM 1567 N N . SER A 1 191 ? -0.752 -19.312 -0.657 1 98.69 191 SER A N 1
ATOM 1568 C CA . SER A 1 191 ? 0.667 -19.188 -0.343 1 98.69 191 SER A CA 1
ATOM 1569 C C . SER A 1 191 ? 1.497 -20.203 -1.112 1 98.69 191 SER A C 1
ATOM 1571 O O . SER A 1 191 ? 2.609 -19.906 -1.55 1 98.69 191 SER A O 1
ATOM 1573 N N . VAL A 1 192 ? 0.971 -21.359 -1.258 1 98.75 192 VAL A N 1
ATOM 1574 C CA . VAL A 1 192 ? 1.632 -22.375 -2.068 1 98.75 192 VAL A CA 1
ATOM 1575 C C . VAL A 1 192 ? 1.748 -21.891 -3.512 1 98.75 192 VAL A C 1
ATOM 1577 O O . VAL A 1 192 ? 2.818 -21.984 -4.117 1 98.75 192 VAL A O 1
ATOM 1580 N N . LEU A 1 193 ? 0.633 -21.359 -4.023 1 98.62 193 LEU A N 1
ATOM 1581 C CA . LEU A 1 193 ? 0.608 -20.828 -5.383 1 98.62 193 LEU A CA 1
ATOM 1582 C C . LEU A 1 193 ? 1.66 -19.734 -5.562 1 98.62 193 LEU A C 1
ATOM 1584 O O . LEU A 1 193 ? 2.42 -19.75 -6.531 1 98.62 193 LEU A O 1
ATOM 1588 N N . PHE A 1 194 ? 1.731 -18.891 -4.609 1 97.25 194 PHE A N 1
ATOM 1589 C CA . PHE A 1 194 ? 2.678 -17.781 -4.637 1 97.25 194 PHE A CA 1
ATOM 1590 C C . PHE A 1 194 ? 4.113 -18.297 -4.613 1 97.25 194 PHE A C 1
ATOM 1592 O O . PHE A 1 194 ? 4.984 -17.734 -5.285 1 97.25 194 PHE A O 1
ATOM 1599 N N . ASN A 1 195 ? 4.363 -19.328 -3.846 1 98.25 195 ASN A N 1
ATOM 1600 C CA . ASN A 1 195 ? 5.703 -19.891 -3.725 1 98.25 195 ASN A CA 1
ATOM 1601 C C . ASN A 1 195 ? 6.012 -20.844 -4.875 1 98.25 195 ASN A C 1
ATOM 1603 O O . ASN A 1 195 ? 7.055 -21.5 -4.879 1 98.25 195 ASN A O 1
ATOM 1607 N N . MET A 1 196 ? 5.094 -20.953 -5.824 1 98 196 MET A N 1
ATOM 1608 C CA . MET A 1 196 ? 5.34 -21.688 -7.066 1 98 196 MET A CA 1
ATOM 1609 C C . MET A 1 196 ? 5.609 -20.719 -8.219 1 98 196 MET A C 1
ATOM 1611 O O . MET A 1 196 ? 6.512 -20.953 -9.023 1 98 196 MET A O 1
ATOM 1615 N N . LYS A 1 197 ? 4.875 -19.656 -8.188 1 96.44 197 LYS A N 1
ATOM 1616 C CA . LYS A 1 197 ? 5.055 -18.609 -9.188 1 96.44 197 LYS A CA 1
ATOM 1617 C C . LYS A 1 197 ? 4.801 -17.234 -8.594 1 96.44 197 LYS A C 1
ATOM 1619 O O . LYS A 1 197 ? 3.664 -16.906 -8.25 1 96.44 197 LYS A O 1
ATOM 1624 N N . HIS A 1 198 ? 5.758 -16.422 -8.508 1 92.62 198 HIS A N 1
ATOM 1625 C CA . HIS A 1 198 ? 5.711 -15.18 -7.754 1 92.62 198 HIS A CA 1
ATOM 1626 C C . HIS A 1 198 ? 4.875 -14.125 -8.484 1 92.62 198 HIS A C 1
ATOM 1628 O O . HIS A 1 198 ? 4.484 -13.117 -7.895 1 92.62 198 HIS A O 1
ATOM 1634 N N . LEU A 1 199 ? 4.488 -14.344 -9.703 1 90.38 199 LEU A N 1
ATOM 1635 C CA . LEU A 1 199 ? 3.621 -13.438 -10.445 1 90.38 199 LEU A CA 1
ATOM 1636 C C . LEU A 1 199 ? 2.273 -13.281 -9.75 1 90.38 199 LEU A C 1
ATOM 1638 O O . LEU A 1 199 ? 1.618 -12.242 -9.891 1 90.38 199 LEU A O 1
ATOM 1642 N N . PHE A 1 200 ? 1.903 -14.258 -9.008 1 94.88 200 PHE A N 1
ATOM 1643 C CA . PHE A 1 200 ? 0.603 -14.227 -8.352 1 94.88 200 PHE A CA 1
ATOM 1644 C C . PHE A 1 200 ? 0.613 -13.258 -7.18 1 94.88 200 PHE A C 1
ATOM 1646 O O . PHE A 1 200 ? -0.419 -13.031 -6.539 1 94.88 200 PHE A O 1
ATOM 1653 N N . ILE A 1 201 ? 1.749 -12.602 -6.945 1 91.81 201 ILE A N 1
ATOM 1654 C CA . ILE A 1 201 ? 1.867 -11.617 -5.871 1 91.81 201 ILE A CA 1
ATOM 1655 C C . ILE A 1 201 ? 0.883 -10.469 -6.109 1 91.81 201 ILE A C 1
ATOM 1657 O O . ILE A 1 201 ? 0.418 -9.836 -5.16 1 91.81 201 ILE A O 1
ATOM 1661 N N . TYR A 1 202 ? 0.517 -10.234 -7.332 1 91 202 TYR A N 1
ATOM 1662 C CA . TYR A 1 202 ? -0.379 -9.141 -7.68 1 91 202 TYR A CA 1
ATOM 1663 C C . TYR A 1 202 ? -1.779 -9.383 -7.129 1 91 202 TYR A C 1
ATOM 1665 O O . TYR A 1 202 ? -2.57 -8.445 -6.992 1 91 202 TYR A O 1
ATOM 1673 N N . MET A 1 203 ? -2.078 -10.617 -6.812 1 95.56 203 MET A N 1
ATOM 1674 C CA . MET A 1 203 ? -3.412 -10.953 -6.324 1 95.56 203 MET A CA 1
ATOM 1675 C C . MET A 1 203 ? -3.432 -11.031 -4.801 1 95.56 203 MET A C 1
ATOM 1677 O O . MET A 1 203 ? -4.5 -11.094 -4.191 1 95.56 203 MET A O 1
ATOM 1681 N N . ALA A 1 204 ? -2.283 -10.93 -4.199 1 96.31 204 ALA A N 1
ATOM 1682 C CA . ALA A 1 204 ? -2.145 -11.086 -2.756 1 96.31 204 ALA A CA 1
ATOM 1683 C C . ALA A 1 204 ? -2.932 -10.016 -2.008 1 96.31 204 ALA A C 1
ATOM 1685 O O . ALA A 1 204 ? -3.598 -10.305 -1.013 1 96.31 204 ALA A O 1
ATOM 1686 N N . PRO A 1 205 ? -2.932 -8.758 -2.477 1 95.88 205 PRO A N 1
ATOM 1687 C CA . PRO A 1 205 ? -3.689 -7.73 -1.766 1 95.88 205 PRO A CA 1
ATOM 1688 C C . PRO A 1 205 ? -5.184 -8.039 -1.696 1 95.88 205 PRO A C 1
ATOM 1690 O O . PRO A 1 205 ? -5.844 -7.691 -0.712 1 95.88 205 PRO A O 1
ATOM 1693 N N . VAL A 1 206 ? -5.711 -8.695 -2.688 1 96.94 206 VAL A N 1
ATOM 1694 C CA . VAL A 1 206 ? -7.129 -9.023 -2.713 1 96.94 206 VAL A CA 1
ATOM 1695 C C . VAL A 1 206 ? -7.438 -10.062 -1.639 1 96.94 206 VAL A C 1
ATOM 1697 O O . VAL A 1 206 ? -8.398 -9.914 -0.879 1 96.94 206 VAL A O 1
ATOM 1700 N N . TYR A 1 207 ? -6.574 -11.133 -1.562 1 97.12 207 TYR A N 1
ATOM 1701 C CA . TYR A 1 207 ? -6.734 -12.141 -0.518 1 97.12 207 TYR A CA 1
ATOM 1702 C C . TYR A 1 207 ? -6.637 -11.508 0.866 1 97.12 207 TYR A C 1
ATOM 1704 O O . TYR A 1 207 ? -7.461 -11.781 1.74 1 97.12 207 TYR A O 1
ATOM 1712 N N . PHE A 1 208 ? -5.711 -10.633 1.015 1 96.44 208 PHE A N 1
ATOM 1713 C CA . PHE A 1 208 ? -5.453 -10 2.303 1 96.44 208 PHE A CA 1
ATOM 1714 C C . PHE A 1 208 ? -6.645 -9.156 2.744 1 96.44 208 PHE A C 1
ATOM 1716 O O . PHE A 1 208 ? -7.145 -9.312 3.859 1 96.44 208 PHE A O 1
ATOM 1723 N N . ILE A 1 209 ? -7.109 -8.281 1.886 1 95.19 209 ILE A N 1
ATOM 1724 C CA . ILE A 1 209 ? -8.195 -7.363 2.219 1 95.19 209 ILE A CA 1
ATOM 1725 C C . ILE A 1 209 ? -9.484 -8.148 2.457 1 95.19 209 ILE A C 1
ATOM 1727 O O . ILE A 1 209 ? -10.242 -7.836 3.379 1 95.19 209 ILE A O 1
ATOM 1731 N N . HIS A 1 210 ? -9.742 -9.164 1.622 1 93.94 210 HIS A N 1
ATOM 1732 C CA . HIS A 1 210 ? -10.961 -9.953 1.771 1 93.94 210 HIS A CA 1
ATOM 1733 C C . HIS A 1 210 ? -10.961 -10.719 3.088 1 93.94 210 HIS A C 1
ATOM 1735 O O . HIS A 1 210 ? -11.961 -10.719 3.811 1 93.94 210 HIS A O 1
ATOM 1741 N N . ILE A 1 211 ? -9.883 -11.367 3.42 1 95 211 ILE A N 1
ATOM 1742 C CA . ILE A 1 211 ? -9.773 -12.125 4.66 1 95 211 ILE A CA 1
ATOM 1743 C C . ILE A 1 211 ? -9.883 -11.18 5.855 1 95 211 ILE A C 1
ATOM 1745 O O . ILE A 1 211 ? -10.578 -11.484 6.828 1 95 211 ILE A O 1
ATOM 1749 N N . LEU A 1 212 ? -9.234 -10.055 5.754 1 94 212 LEU A N 1
ATOM 1750 C CA . LEU A 1 212 ? -9.281 -9.07 6.832 1 94 212 LEU A CA 1
ATOM 1751 C C . LEU A 1 212 ? -10.703 -8.562 7.039 1 94 212 LEU A C 1
ATOM 1753 O O . LEU A 1 212 ? -11.188 -8.5 8.172 1 94 212 LEU A O 1
ATOM 1757 N N . ALA A 1 213 ? -11.398 -8.242 5.992 1 91.38 213 ALA A N 1
ATOM 1758 C CA . ALA A 1 213 ? -12.719 -7.617 6.043 1 91.38 213 ALA A CA 1
ATOM 1759 C C . ALA A 1 213 ? -13.789 -8.633 6.434 1 91.38 213 ALA A C 1
ATOM 1761 O O . ALA A 1 213 ? -14.664 -8.328 7.25 1 91.38 213 ALA A O 1
ATOM 1762 N N . VAL A 1 214 ? -13.695 -9.867 5.898 1 89.69 214 VAL A N 1
ATOM 1763 C CA . VAL A 1 214 ? -14.812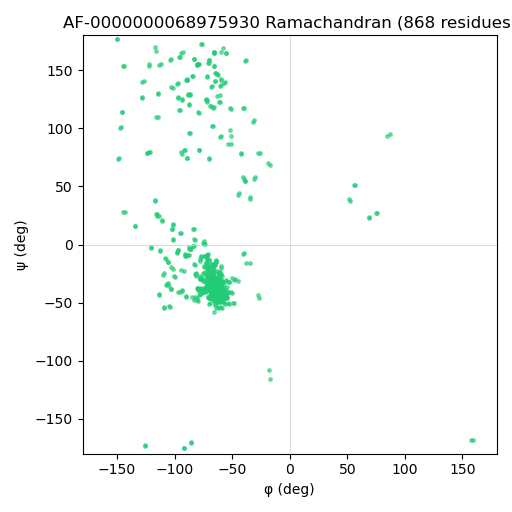 -10.805 5.98 1 89.69 214 VAL A CA 1
ATOM 1764 C C . VAL A 1 214 ? -14.562 -11.805 7.105 1 89.69 214 VAL A C 1
ATOM 1766 O O . VAL A 1 214 ? -15.508 -12.312 7.715 1 89.69 214 VAL A O 1
ATOM 1769 N N . TYR A 1 215 ? -13.305 -12.055 7.406 1 92.25 215 TYR A N 1
ATOM 1770 C CA . TYR A 1 215 ? -12.969 -13.047 8.414 1 92.25 215 TYR A CA 1
ATOM 1771 C C . TYR A 1 215 ? -12.523 -12.383 9.711 1 92.25 215 TYR A C 1
ATOM 1773 O O . TYR A 1 215 ? -13.164 -12.547 10.758 1 92.25 215 TYR A O 1
ATOM 1781 N N . CYS A 1 216 ? -11.578 -11.5 9.672 1 92.69 216 CYS A N 1
ATOM 1782 C CA . CYS A 1 216 ? -10.969 -10.961 10.875 1 92.69 216 CYS A CA 1
ATOM 1783 C C . CYS A 1 216 ? -11.852 -9.906 11.516 1 92.69 216 CYS A C 1
ATOM 1785 O O . CYS A 1 216 ? -12.055 -9.906 12.727 1 92.69 216 CYS A O 1
ATOM 1787 N N . LEU A 1 217 ? -12.438 -9.016 10.766 1 89.06 217 LEU A N 1
ATOM 1788 C CA . LEU A 1 217 ? -13.188 -7.879 11.289 1 89.06 217 LEU A CA 1
ATOM 1789 C C . LEU A 1 217 ? -14.641 -8.258 11.539 1 89.06 217 LEU A C 1
ATOM 1791 O O . LEU A 1 217 ? -15.406 -7.469 12.102 1 89.06 217 LEU A O 1
ATOM 1795 N N . GLU A 1 218 ? -15.039 -9.398 11.102 1 82.62 218 GLU A N 1
ATOM 1796 C CA . GLU A 1 218 ? -16.406 -9.859 11.328 1 82.62 218 GLU A CA 1
ATOM 1797 C C . GLU A 1 218 ? -16.734 -9.906 12.82 1 82.62 218 GLU A C 1
ATOM 1799 O O . GLU A 1 218 ? -17.875 -9.664 13.219 1 82.62 218 GLU A O 1
ATOM 1804 N N . LYS A 1 219 ? -15.664 -10.203 13.594 1 75.88 219 LYS A N 1
ATOM 1805 C CA . LYS A 1 219 ? -15.867 -10.266 15.039 1 75.88 219 LYS A CA 1
ATOM 1806 C C . LYS A 1 219 ? -15.453 -8.961 15.711 1 75.88 219 LYS A C 1
ATOM 1808 O O . LYS A 1 219 ? -14.391 -8.414 15.414 1 75.88 219 LYS A O 1
ATOM 1813 N N . PRO A 1 220 ? -16.25 -8.578 16.625 1 74.75 220 PRO A N 1
ATOM 1814 C CA . PRO A 1 220 ? -16.062 -7.23 17.172 1 74.75 220 PRO A CA 1
ATOM 1815 C C . PRO A 1 220 ? -14.984 -7.188 18.266 1 74.75 220 PRO A C 1
ATOM 1817 O O . PRO A 1 220 ? -14.414 -6.125 18.531 1 74.75 220 PRO A O 1
ATOM 1820 N N . THR A 1 221 ? -14.625 -8.336 18.797 1 85.88 221 THR A N 1
ATOM 1821 C CA . THR A 1 221 ? -13.695 -8.281 19.922 1 85.88 221 THR A CA 1
ATOM 1822 C C . THR A 1 221 ? -12.25 -8.32 19.422 1 85.88 221 THR A C 1
ATOM 1824 O O . THR A 1 221 ? -11.938 -9.031 18.469 1 85.88 221 THR A O 1
ATOM 1827 N N . LEU A 1 222 ? -11.43 -7.602 20.031 1 86.12 222 LEU A N 1
ATOM 1828 C CA . LEU A 1 222 ? -10.016 -7.496 19.672 1 86.12 222 LEU A CA 1
ATOM 1829 C C . LEU A 1 222 ? -9.336 -8.859 19.75 1 86.12 222 LEU A C 1
ATOM 1831 O O . LEU A 1 222 ? -8.5 -9.188 18.906 1 86.12 222 LEU A O 1
ATOM 1835 N N . HIS A 1 223 ? -9.68 -9.609 20.797 1 90.69 223 HIS A N 1
ATOM 1836 C CA . HIS A 1 223 ? -9.062 -10.914 20.984 1 90.69 223 HIS A CA 1
ATOM 1837 C C . HIS A 1 223 ? -9.375 -11.844 19.812 1 90.69 223 HIS A C 1
ATOM 1839 O O . HIS A 1 223 ? -8.477 -12.523 19.297 1 90.69 223 HIS A O 1
ATOM 1845 N N . LYS A 1 224 ? -10.648 -11.852 19.422 1 92.19 224 LYS A N 1
ATOM 1846 C CA . LYS A 1 224 ? -11.047 -12.711 18.312 1 92.19 224 LYS A CA 1
ATOM 1847 C C . LYS A 1 224 ? -10.445 -12.219 17 1 92.19 224 LYS A C 1
ATOM 1849 O O . LYS A 1 224 ? -10.039 -13.023 16.156 1 92.19 224 LYS A O 1
ATOM 1854 N N . PHE A 1 225 ? -10.367 -10.93 16.875 1 92.56 225 PHE A N 1
ATOM 1855 C CA . PHE A 1 225 ? -9.719 -10.336 15.703 1 92.56 225 PHE A CA 1
ATOM 1856 C C . PHE A 1 225 ? -8.266 -10.781 15.602 1 92.56 225 PHE A C 1
ATOM 1858 O O . PHE A 1 225 ? -7.832 -11.281 14.562 1 92.56 225 PHE A O 1
ATOM 1865 N N . LEU A 1 226 ? -7.523 -10.719 16.672 1 92.81 226 LEU A N 1
ATOM 1866 C CA . LEU A 1 226 ? -6.102 -11.039 16.703 1 92.81 226 LEU A CA 1
ATOM 1867 C C . LEU A 1 226 ? -5.883 -12.539 16.484 1 92.81 226 LEU A C 1
ATOM 1869 O O . LEU A 1 226 ? -4.938 -12.938 15.812 1 92.81 226 LEU A O 1
ATOM 1873 N N . SER A 1 227 ? -6.742 -13.297 17.062 1 95.62 227 SER A N 1
ATOM 1874 C CA . SER A 1 227 ? -6.629 -14.742 16.922 1 95.62 227 SER A CA 1
ATOM 1875 C C . SER A 1 227 ? -6.797 -15.164 15.461 1 95.62 227 SER A C 1
ATOM 1877 O O . SER A 1 227 ? -5.996 -15.938 14.938 1 95.62 227 SER A O 1
ATOM 1879 N N . ARG A 1 228 ? -7.84 -14.609 14.797 1 96.12 228 ARG A N 1
ATOM 1880 C CA . ARG A 1 228 ? -8.109 -14.93 13.406 1 96.12 228 ARG A CA 1
ATOM 1881 C C . ARG A 1 228 ? -6.996 -14.414 12.5 1 96.12 228 ARG A C 1
ATOM 1883 O O . ARG A 1 228 ? -6.555 -15.117 11.586 1 96.12 228 ARG A O 1
ATOM 1890 N N . PHE A 1 229 ? -6.562 -13.297 12.828 1 95.31 229 PHE A N 1
ATOM 1891 C CA . PHE A 1 229 ? -5.477 -12.703 12.062 1 95.31 229 PHE A CA 1
ATOM 1892 C C . PHE A 1 229 ? -4.203 -13.531 12.188 1 95.31 229 PHE A C 1
ATOM 1894 O O . PHE A 1 229 ? -3.539 -13.812 11.188 1 95.31 229 PHE A O 1
ATOM 1901 N N . LEU A 1 230 ? -3.875 -13.93 13.352 1 96 230 LEU A N 1
ATOM 1902 C CA . LEU A 1 230 ? -2.65 -14.672 13.617 1 96 230 LEU A CA 1
ATOM 1903 C C . LEU A 1 230 ? -2.711 -16.062 12.977 1 96 230 LEU A C 1
ATOM 1905 O O . LEU A 1 230 ? -1.694 -16.578 12.508 1 96 230 LEU A O 1
ATOM 1909 N N . LYS A 1 231 ? -3.863 -16.656 12.961 1 97.25 231 LYS A N 1
ATOM 1910 C CA . LYS A 1 231 ? -4.012 -17.969 12.32 1 97.25 231 LYS A CA 1
ATOM 1911 C C . LYS A 1 231 ? -3.693 -17.891 10.836 1 97.25 231 LYS A C 1
ATOM 1913 O O . LYS A 1 231 ? -2.951 -18.719 10.312 1 97.25 231 LYS A O 1
ATOM 1918 N N . CYS A 1 232 ? -4.258 -16.875 10.148 1 97.12 232 CYS A N 1
ATOM 1919 C CA . CYS A 1 232 ? -3.99 -16.688 8.727 1 97.12 232 CYS A CA 1
ATOM 1920 C C . CYS A 1 232 ? -2.531 -16.328 8.484 1 97.12 232 CYS A C 1
ATOM 1922 O O . CYS A 1 232 ? -1.899 -16.844 7.559 1 97.12 232 CYS A O 1
ATOM 1924 N N . ALA A 1 233 ? -1.995 -15.477 9.391 1 96.25 233 ALA A N 1
ATOM 1925 C CA . ALA A 1 233 ? -0.603 -15.055 9.266 1 96.25 233 ALA A CA 1
ATOM 1926 C C . ALA A 1 233 ? 0.346 -16.234 9.43 1 96.25 233 ALA A C 1
ATOM 1928 O O . ALA A 1 233 ? 1.318 -16.375 8.68 1 96.25 233 ALA A O 1
ATOM 1929 N N . LEU A 1 234 ? 0.071 -17.078 10.352 1 97.5 234 LEU A N 1
ATOM 1930 C CA . LEU A 1 234 ? 0.909 -18.234 10.602 1 97.5 234 LEU A CA 1
ATOM 1931 C C . LEU A 1 234 ? 0.836 -19.219 9.438 1 97.5 234 LEU A C 1
ATOM 1933 O O . LEU A 1 234 ? 1.83 -19.875 9.102 1 97.5 234 LEU A O 1
ATOM 1937 N N . ALA A 1 235 ? -0.368 -19.344 8.828 1 98 235 ALA A N 1
ATOM 1938 C CA . ALA A 1 235 ? -0.511 -20.203 7.648 1 98 235 ALA A CA 1
ATOM 1939 C C . ALA A 1 235 ? 0.369 -19.703 6.504 1 98 235 ALA A C 1
ATOM 1941 O O . ALA A 1 235 ? 1.104 -20.484 5.895 1 98 235 ALA A O 1
ATOM 1942 N N . VAL A 1 236 ? 0.326 -18.422 6.258 1 97.62 236 VAL A N 1
ATOM 1943 C CA . VAL A 1 236 ? 1.096 -17.812 5.172 1 97.62 236 VAL A CA 1
ATOM 1944 C C . VAL A 1 236 ? 2.588 -17.922 5.477 1 97.62 236 VAL A C 1
ATOM 1946 O O . VAL A 1 236 ? 3.373 -18.344 4.621 1 97.62 236 VAL A O 1
ATOM 1949 N N . LEU A 1 237 ? 2.971 -17.625 6.727 1 96.06 237 LEU A N 1
ATOM 1950 C CA . LEU A 1 237 ? 4.375 -17.656 7.121 1 96.06 237 LEU A CA 1
ATOM 1951 C C . LEU A 1 237 ? 4.895 -19.094 7.156 1 96.06 237 LEU A C 1
ATOM 1953 O O . LEU A 1 237 ? 6.051 -19.344 6.812 1 96.06 237 LEU A O 1
ATOM 1957 N N . GLY A 1 238 ? 4.07 -19.984 7.605 1 97.75 238 GLY A N 1
ATOM 1958 C CA . GLY A 1 238 ? 4.461 -21.391 7.633 1 97.75 238 GLY A CA 1
ATOM 1959 C C . GLY A 1 238 ? 4.832 -21.938 6.266 1 97.75 238 GLY A C 1
ATOM 1960 O O . GLY A 1 238 ? 5.898 -22.516 6.098 1 97.75 238 GLY A O 1
ATOM 1961 N N . VAL A 1 239 ? 3.953 -21.672 5.258 1 98.25 239 VAL A N 1
ATOM 1962 C CA . VAL A 1 239 ? 4.203 -22.141 3.9 1 98.25 239 VAL A CA 1
ATOM 1963 C C . VAL A 1 239 ? 5.438 -21.438 3.33 1 98.25 239 VAL A C 1
ATOM 1965 O O . VAL A 1 239 ? 6.285 -22.078 2.701 1 98.25 239 VAL A O 1
ATOM 1968 N N . THR A 1 240 ? 5.559 -20.172 3.559 1 97.06 240 THR A N 1
ATOM 1969 C CA . THR A 1 240 ? 6.684 -19.406 3.053 1 97.06 240 THR A CA 1
ATOM 1970 C C . THR A 1 240 ? 7.996 -19.891 3.66 1 97.06 240 THR A C 1
ATOM 1972 O O . THR A 1 240 ? 9.008 -20 2.965 1 97.06 240 THR A O 1
ATOM 1975 N N . PHE A 1 241 ? 7.969 -20.234 4.93 1 96.19 241 PHE A N 1
ATOM 1976 C CA . PHE A 1 241 ? 9.172 -20.719 5.598 1 96.19 241 PHE A CA 1
ATOM 1977 C C . PHE A 1 241 ? 9.562 -22.094 5.078 1 96.19 241 PHE A C 1
ATOM 1979 O O . PHE A 1 241 ? 10.75 -22.406 4.957 1 96.19 241 PHE A O 1
ATOM 1986 N N . LEU A 1 242 ? 8.602 -22.875 4.793 1 97.25 242 LEU A N 1
ATOM 1987 C CA . LEU A 1 242 ? 8.891 -24.188 4.227 1 97.25 242 LEU A CA 1
ATOM 1988 C C . LEU A 1 242 ? 9.539 -24.062 2.852 1 97.25 242 LEU A C 1
ATOM 1990 O O . LEU A 1 242 ? 10.391 -24.859 2.484 1 97.25 242 LEU A O 1
ATOM 1994 N N . SER A 1 243 ? 9.125 -23.047 2.096 1 97.81 243 SER A N 1
ATOM 1995 C CA . SER A 1 243 ? 9.625 -22.844 0.742 1 97.81 243 SER A CA 1
ATOM 1996 C C . SER A 1 243 ? 10.992 -22.156 0.757 1 97.81 243 SER A C 1
ATOM 1998 O O . SER A 1 243 ? 11.953 -22.688 0.186 1 97.81 243 SER A O 1
ATOM 2000 N N . ILE A 1 244 ? 11.172 -21.109 1.494 1 97 244 ILE A N 1
ATOM 2001 C CA . ILE A 1 244 ? 12.352 -20.266 1.428 1 97 244 ILE A CA 1
ATOM 2002 C C . ILE A 1 244 ? 13.281 -20.562 2.6 1 97 244 ILE A C 1
ATOM 2004 O O . ILE A 1 244 ? 14.469 -20.25 2.557 1 97 244 ILE A O 1
ATOM 2008 N N . GLY A 1 245 ? 12.859 -21.156 3.668 1 95.44 245 GLY A N 1
ATOM 2009 C CA . GLY A 1 245 ? 13.586 -21.422 4.898 1 95.44 245 GLY A CA 1
ATOM 2010 C C . GLY A 1 245 ? 14.945 -22.062 4.668 1 95.44 245 GLY A C 1
ATOM 2011 O O . GLY A 1 245 ? 15.953 -21.594 5.199 1 95.44 245 GLY A O 1
ATOM 2012 N N . PRO A 1 246 ? 15.008 -23.109 3.904 1 96.06 246 PRO A N 1
ATOM 2013 C CA . PRO A 1 246 ? 16.297 -23.75 3.631 1 96.06 246 PRO A CA 1
ATOM 2014 C C . PRO A 1 246 ? 17.312 -22.781 3.027 1 96.06 246 PRO A C 1
ATOM 2016 O O . PRO A 1 246 ? 18.5 -22.844 3.352 1 96.06 246 PRO A O 1
ATOM 2019 N N . PHE A 1 247 ? 16.891 -21.953 2.203 1 96.56 247 PHE A N 1
ATOM 2020 C CA . PHE A 1 247 ? 17.797 -21.031 1.543 1 96.56 247 PHE A CA 1
ATOM 2021 C C . PHE A 1 247 ? 18.219 -19.922 2.502 1 96.56 247 PHE A C 1
ATOM 2023 O O . PHE A 1 247 ? 19.312 -19.375 2.365 1 96.56 247 PHE A O 1
ATOM 2030 N N . ILE A 1 248 ? 17.359 -19.562 3.391 1 90.88 248 ILE A N 1
ATOM 2031 C CA . ILE A 1 248 ? 17.75 -18.656 4.465 1 90.88 248 ILE A CA 1
ATOM 2032 C C . ILE A 1 248 ? 18.828 -19.312 5.32 1 90.88 248 ILE A C 1
ATOM 2034 O O . ILE A 1 248 ? 19.859 -18.688 5.629 1 90.88 248 ILE A O 1
ATOM 2038 N N . TYR A 1 249 ? 18.641 -20.562 5.668 1 92.06 249 TYR A N 1
ATOM 2039 C CA . TYR A 1 249 ? 19.562 -21.312 6.5 1 92.06 249 TYR A CA 1
ATOM 2040 C C . TYR A 1 249 ? 20.922 -21.422 5.832 1 92.06 249 TYR A C 1
ATOM 2042 O O . TYR A 1 249 ? 21.953 -21.344 6.5 1 92.06 249 TYR A O 1
ATOM 2050 N N . MET A 1 250 ? 20.953 -21.516 4.512 1 95.38 250 MET A N 1
ATOM 2051 C CA . MET A 1 250 ? 22.203 -21.656 3.752 1 95.38 250 MET A CA 1
ATOM 2052 C C . MET A 1 250 ? 22.812 -20.297 3.432 1 95.38 250 MET A C 1
ATOM 2054 O O . MET A 1 250 ? 23.844 -20.219 2.762 1 95.38 250 MET A O 1
ATOM 2058 N N . GLY A 1 251 ? 22.156 -19.203 3.777 1 91.88 251 GLY A N 1
ATOM 2059 C CA . GLY A 1 251 ? 22.672 -17.859 3.537 1 91.88 251 GLY A CA 1
ATOM 2060 C C . GLY A 1 251 ? 22.562 -17.422 2.088 1 91.88 251 GLY A C 1
ATOM 2061 O O . GLY A 1 251 ? 23.391 -16.656 1.595 1 91.88 251 GLY A O 1
ATOM 2062 N N . GLN A 1 252 ? 21.594 -17.984 1.394 1 94.94 252 GLN A N 1
ATOM 2063 C CA . GLN A 1 252 ? 21.516 -17.766 -0.044 1 94.94 252 GLN A CA 1
ATOM 2064 C C . GLN A 1 252 ? 20.297 -16.906 -0.393 1 94.94 252 GLN A C 1
ATOM 2066 O O . GLN A 1 252 ? 19.812 -16.953 -1.524 1 94.94 252 GLN A O 1
ATOM 2071 N N . LEU A 1 253 ? 19.797 -16.203 0.544 1 91.81 253 LEU A N 1
ATOM 2072 C CA . LEU A 1 253 ? 18.594 -15.422 0.322 1 91.81 253 LEU A CA 1
ATOM 2073 C C . LEU A 1 253 ? 18.812 -14.359 -0.752 1 91.81 253 LEU A C 1
ATOM 2075 O O . LEU A 1 253 ? 17.938 -14.125 -1.591 1 91.81 253 LEU A O 1
ATOM 2079 N N . HIS A 1 254 ? 19.938 -13.711 -0.743 1 91.06 254 HIS A N 1
ATOM 2080 C CA . HIS A 1 254 ? 20.234 -12.68 -1.73 1 91.06 254 HIS A CA 1
ATOM 2081 C C . HIS A 1 254 ? 20.266 -13.258 -3.141 1 91.06 254 HIS A C 1
ATOM 2083 O O . HIS A 1 254 ? 19.719 -12.664 -4.074 1 91.06 254 HIS A O 1
ATOM 2089 N N . GLN A 1 255 ? 20.875 -14.391 -3.279 1 93 255 GLN A N 1
ATOM 2090 C CA . GLN A 1 255 ? 20.953 -15.062 -4.574 1 93 255 GLN A CA 1
ATOM 2091 C C . GLN A 1 255 ? 19.562 -15.453 -5.066 1 93 255 GLN A C 1
ATOM 2093 O O . GLN A 1 255 ? 19.234 -15.258 -6.238 1 93 255 GLN A O 1
ATOM 2098 N N . LEU A 1 256 ? 18.797 -15.992 -4.184 1 95.31 256 LEU A N 1
ATOM 2099 C CA . LEU A 1 256 ? 17.438 -16.359 -4.523 1 95.31 256 LEU A CA 1
ATOM 2100 C C . LEU A 1 256 ? 16.641 -15.148 -4.996 1 95.31 256 LEU A C 1
ATOM 2102 O O . LEU A 1 256 ? 15.969 -15.211 -6.027 1 95.31 256 LEU A O 1
ATOM 2106 N N . TRP A 1 257 ? 16.766 -14.062 -4.316 1 90.38 257 TRP A N 1
ATOM 2107 C CA . TRP A 1 257 ? 16.062 -12.836 -4.648 1 90.38 257 TRP A CA 1
ATOM 2108 C C . TRP A 1 257 ? 16.5 -12.297 -6.008 1 90.38 257 TRP A C 1
ATOM 2110 O O . TRP A 1 257 ? 15.672 -11.82 -6.793 1 90.38 257 TRP A O 1
ATOM 2120 N N . SER A 1 258 ? 17.75 -12.336 -6.281 1 89.19 258 SER A N 1
ATOM 2121 C CA . SER A 1 258 ? 18.281 -11.836 -7.547 1 89.19 258 SER A CA 1
ATOM 2122 C C . SER A 1 258 ? 17.75 -12.633 -8.727 1 89.19 258 SER A C 1
ATOM 2124 O O . SER A 1 258 ? 17.578 -12.102 -9.828 1 89.19 258 SER A O 1
ATOM 2126 N N . ARG A 1 259 ? 17.453 -13.914 -8.438 1 92 259 ARG A N 1
ATOM 2127 C CA . ARG A 1 259 ? 16.922 -14.758 -9.492 1 92 259 ARG A CA 1
ATOM 2128 C C . ARG A 1 259 ? 15.422 -14.516 -9.68 1 92 259 ARG A C 1
ATOM 2130 O O . ARG A 1 259 ? 14.922 -14.516 -10.805 1 92 259 ARG A O 1
ATOM 2137 N N . LEU A 1 260 ? 14.758 -14.305 -8.625 1 90.25 260 LEU A N 1
ATOM 2138 C CA . LEU A 1 260 ? 13.305 -14.164 -8.672 1 90.25 260 LEU A CA 1
ATOM 2139 C C . LEU A 1 260 ? 12.906 -12.781 -9.164 1 90.25 260 LEU A C 1
ATOM 2141 O O . LEU A 1 260 ? 11.883 -12.625 -9.836 1 90.25 260 LEU A O 1
ATOM 2145 N N . PHE A 1 261 ? 13.633 -11.781 -8.75 1 81.75 261 PHE A N 1
ATOM 2146 C CA . PHE A 1 261 ? 13.289 -10.398 -9.086 1 81.75 261 PHE A CA 1
ATOM 2147 C C . PHE A 1 261 ? 14.461 -9.703 -9.773 1 81.75 261 PHE A C 1
ATOM 2149 O O . PHE A 1 261 ? 15.117 -8.852 -9.172 1 81.75 261 PHE A O 1
ATOM 2156 N N . PRO A 1 262 ? 14.555 -10.031 -10.977 1 73.38 262 PRO A N 1
ATOM 2157 C CA . PRO A 1 262 ? 15.656 -9.375 -11.68 1 73.38 262 PRO A CA 1
ATOM 2158 C C . PRO A 1 262 ? 15.328 -7.945 -12.094 1 73.38 262 PRO A C 1
ATOM 2160 O O . PRO A 1 262 ? 14.961 -7.695 -13.242 1 73.38 262 PRO A O 1
ATOM 2163 N N . PHE A 1 263 ? 15.43 -6.953 -11.203 1 64.44 263 PHE A N 1
ATOM 2164 C CA . PHE A 1 263 ? 15.016 -5.57 -11.422 1 64.44 263 PHE A CA 1
ATOM 2165 C C . PHE A 1 263 ? 15.969 -4.859 -12.375 1 64.44 263 PHE A C 1
ATOM 2167 O O . PHE A 1 263 ? 15.672 -3.768 -12.859 1 64.44 263 PHE A O 1
ATOM 2174 N N . GLY A 1 264 ? 16.938 -5.473 -12.617 1 62.59 264 GLY A N 1
ATOM 2175 C CA . GLY A 1 264 ? 17.859 -4.879 -13.578 1 62.59 264 GLY A CA 1
ATOM 2176 C C . GLY A 1 264 ? 17.375 -4.973 -15.008 1 62.59 264 GLY A C 1
ATOM 2177 O O . GLY A 1 264 ? 17.938 -4.344 -15.906 1 62.59 264 GLY A O 1
ATOM 2178 N N . ARG A 1 265 ? 16.141 -5.582 -14.984 1 68.12 265 ARG A N 1
ATOM 2179 C CA . ARG A 1 265 ? 15.578 -5.688 -16.328 1 68.12 265 ARG A CA 1
ATOM 2180 C C . ARG A 1 265 ? 14.75 -4.449 -16.672 1 68.12 265 ARG A C 1
ATOM 2182 O O . ARG A 1 265 ? 14.297 -3.73 -15.781 1 68.12 265 ARG A O 1
ATOM 2189 N N . GLY A 1 266 ? 14.711 -3.889 -17.844 1 69.94 266 GLY A N 1
ATOM 2190 C CA . GLY A 1 266 ? 14.031 -2.691 -18.312 1 69.94 266 GLY A CA 1
ATOM 2191 C C . GLY A 1 266 ? 12.539 -2.709 -18.047 1 69.94 266 GLY A C 1
ATOM 2192 O O . GLY A 1 266 ? 11.992 -3.713 -17.578 1 69.94 266 GLY A O 1
ATOM 2193 N N . LEU A 1 267 ? 11.883 -1.593 -18.141 1 73.25 267 LEU A N 1
ATOM 2194 C CA . LEU A 1 267 ? 10.461 -1.362 -17.906 1 73.25 267 LEU A CA 1
ATOM 2195 C C . LEU A 1 267 ? 9.617 -2.316 -18.75 1 73.25 267 LEU A C 1
ATOM 2197 O O . LEU A 1 267 ? 8.633 -2.877 -18.266 1 73.25 267 LEU A O 1
ATOM 2201 N N . CYS A 1 268 ? 10.008 -2.521 -19.922 1 72.12 268 CYS A N 1
ATOM 2202 C CA . CYS A 1 268 ? 9.242 -3.369 -20.828 1 72.12 268 CYS A CA 1
ATOM 2203 C C . CYS A 1 268 ? 10.086 -4.523 -21.344 1 72.12 268 CYS A C 1
ATOM 2205 O O . CYS A 1 268 ? 11.32 -4.434 -21.375 1 72.12 268 CYS A O 1
ATOM 2207 N N . HIS A 1 269 ? 9.43 -5.57 -21.719 1 67.81 269 HIS A N 1
ATOM 2208 C CA . HIS A 1 269 ? 10.07 -6.695 -22.391 1 67.81 269 HIS A CA 1
ATOM 2209 C C . HIS A 1 269 ? 10.344 -6.387 -23.859 1 67.81 269 HIS A C 1
ATOM 2211 O O . HIS A 1 269 ? 9.984 -5.312 -24.344 1 67.81 269 HIS A O 1
ATOM 2217 N N . ALA A 1 270 ? 11.062 -7.324 -24.453 1 60.44 270 ALA A N 1
ATOM 2218 C CA . ALA A 1 270 ? 11.375 -7.168 -25.875 1 60.44 270 ALA A CA 1
ATOM 2219 C C . ALA A 1 270 ? 10.102 -6.973 -26.688 1 60.44 270 ALA A C 1
ATOM 2221 O O . ALA A 1 270 ? 10.039 -6.098 -27.547 1 60.44 270 ALA A O 1
ATOM 2222 N N . TYR A 1 271 ? 9.133 -7.762 -26.422 1 65.81 271 TYR A N 1
ATOM 2223 C CA . TYR A 1 271 ? 7.785 -7.562 -26.953 1 65.81 271 TYR A CA 1
ATOM 2224 C C . TYR A 1 271 ? 6.902 -6.832 -25.938 1 65.81 271 TYR A C 1
ATOM 2226 O O . TYR A 1 271 ? 6.695 -7.312 -24.828 1 65.81 271 TYR A O 1
ATOM 2234 N N . TRP A 1 272 ? 6.52 -5.613 -26.406 1 71.69 272 TRP A N 1
ATOM 2235 C CA . TRP A 1 272 ? 5.723 -4.805 -25.5 1 71.69 272 TRP A CA 1
ATOM 2236 C C . TRP A 1 272 ? 4.336 -5.406 -25.297 1 71.69 272 TRP A C 1
ATOM 2238 O O . TRP A 1 272 ? 3.58 -5.566 -26.266 1 71.69 272 TRP A O 1
ATOM 2248 N N . ALA A 1 273 ? 4.121 -5.703 -24.109 1 77.69 273 ALA A N 1
ATOM 2249 C CA . ALA A 1 273 ? 2.736 -6.043 -23.797 1 77.69 273 ALA A CA 1
ATOM 2250 C C . ALA A 1 273 ? 1.812 -4.852 -24.031 1 77.69 273 ALA A C 1
ATOM 2252 O O . ALA A 1 273 ? 2.25 -3.699 -23.984 1 77.69 273 ALA A O 1
ATOM 2253 N N . PRO A 1 274 ? 0.594 -5.09 -24.438 1 79.81 274 PRO A N 1
ATOM 2254 C CA . PRO A 1 274 ? -0.347 -3.982 -24.594 1 79.81 274 PRO A CA 1
ATOM 2255 C C . PRO A 1 274 ? -0.786 -3.375 -23.266 1 79.81 274 PRO A C 1
ATOM 2257 O O . PRO A 1 274 ? -1.912 -3.609 -22.828 1 79.81 274 PRO A O 1
ATOM 2260 N N . ASN A 1 275 ? 0.106 -2.674 -22.734 1 87.62 275 ASN A N 1
ATOM 2261 C CA . ASN A 1 275 ? -0.159 -2.027 -21.453 1 87.62 275 ASN A CA 1
ATOM 2262 C C . ASN A 1 275 ? 0.105 -0.526 -21.516 1 87.62 275 ASN A C 1
ATOM 2264 O O . ASN A 1 275 ? 0.284 0.032 -22.594 1 87.62 275 ASN A O 1
ATOM 2268 N N . ALA A 1 276 ? 0.047 0.17 -20.438 1 89.31 276 ALA A N 1
ATOM 2269 C CA . ALA A 1 276 ? 0.159 1.625 -20.375 1 89.31 276 ALA A CA 1
ATOM 2270 C C . ALA A 1 276 ? 1.557 2.084 -20.781 1 89.31 276 ALA A C 1
ATOM 2272 O O . ALA A 1 276 ? 1.718 3.152 -21.375 1 89.31 276 ALA A O 1
ATOM 2273 N N . TRP A 1 277 ? 2.523 1.238 -20.531 1 87.38 277 TRP A N 1
ATOM 2274 C CA . TRP A 1 277 ? 3.908 1.619 -20.781 1 87.38 277 TRP A CA 1
ATOM 2275 C C . TRP A 1 277 ? 4.219 1.569 -22.281 1 87.38 277 TRP A C 1
ATOM 2277 O O . TRP A 1 277 ? 5.094 2.295 -22.766 1 87.38 277 TRP A O 1
ATOM 2287 N N . ALA A 1 278 ? 3.516 0.665 -22.984 1 85.12 278 ALA A N 1
ATOM 2288 C CA . ALA A 1 278 ? 3.648 0.664 -24.438 1 85.12 278 ALA A CA 1
ATOM 2289 C C . ALA A 1 278 ? 3.238 2.01 -25.031 1 85.12 278 ALA A C 1
ATOM 2291 O O . ALA A 1 278 ? 3.908 2.533 -25.922 1 85.12 278 ALA A O 1
ATOM 2292 N N . LEU A 1 279 ? 2.209 2.561 -24.516 1 87.19 279 LEU A N 1
ATOM 2293 C CA . LEU A 1 279 ? 1.752 3.875 -24.953 1 87.19 279 LEU A CA 1
ATOM 2294 C C . LEU A 1 279 ? 2.73 4.961 -24.516 1 87.19 279 LEU A C 1
ATOM 2296 O O . LEU A 1 279 ? 3.035 5.871 -25.297 1 87.19 279 LEU A O 1
ATOM 2300 N N . TYR A 1 280 ? 3.17 4.879 -23.328 1 88.06 280 TYR A N 1
ATOM 2301 C CA . TYR A 1 280 ? 4.137 5.832 -22.797 1 88.06 280 TYR A CA 1
ATOM 2302 C C . TYR A 1 280 ? 5.398 5.867 -23.656 1 88.06 280 TYR A C 1
ATOM 2304 O O . TYR A 1 280 ? 5.895 6.941 -23.984 1 88.06 280 TYR A O 1
ATOM 2312 N N . ASN A 1 281 ? 5.883 4.695 -24.016 1 84.12 281 ASN A N 1
ATOM 2313 C CA . ASN A 1 281 ? 7.066 4.574 -24.844 1 84.12 281 ASN A CA 1
ATOM 2314 C C . ASN A 1 281 ? 6.816 5.133 -26.25 1 84.12 281 ASN A C 1
ATOM 2316 O O . ASN A 1 281 ? 7.691 5.781 -26.828 1 84.12 281 ASN A O 1
ATOM 2320 N N . THR A 1 282 ? 5.66 4.883 -26.75 1 86.75 282 THR A N 1
ATOM 2321 C CA . THR A 1 282 ? 5.309 5.379 -28.078 1 86.75 282 THR A CA 1
ATOM 2322 C C . THR A 1 282 ? 5.258 6.906 -28.078 1 86.75 282 THR A C 1
ATOM 2324 O O . THR A 1 282 ? 5.758 7.543 -29.016 1 86.75 282 THR A O 1
ATOM 2327 N N . VAL A 1 283 ? 4.723 7.406 -27.078 1 88.62 283 VAL A N 1
ATOM 2328 C CA . VAL A 1 283 ? 4.641 8.859 -26.969 1 88.62 283 VAL A CA 1
ATOM 2329 C C . VAL A 1 283 ? 6.043 9.445 -26.844 1 88.62 283 VAL A C 1
ATOM 2331 O O . VAL A 1 283 ? 6.352 10.477 -27.453 1 88.62 283 VAL A O 1
ATOM 2334 N N . ASP A 1 284 ? 6.859 8.844 -26.016 1 85.81 284 ASP A N 1
ATOM 2335 C CA . ASP A 1 284 ? 8.234 9.312 -25.844 1 85.81 284 ASP A CA 1
ATOM 2336 C C . ASP A 1 284 ? 8.977 9.305 -27.172 1 85.81 284 ASP A C 1
ATOM 2338 O O . ASP A 1 284 ? 9.688 10.258 -27.516 1 85.81 284 ASP A O 1
ATOM 2342 N N . LYS A 1 285 ? 8.766 8.266 -27.922 1 83.88 285 LYS A N 1
ATOM 2343 C CA . LYS A 1 285 ? 9.406 8.156 -29.234 1 83.88 285 LYS A CA 1
ATOM 2344 C C . LYS A 1 285 ? 8.883 9.219 -30.188 1 83.88 285 LYS A C 1
ATOM 2346 O O . LYS A 1 285 ? 9.648 9.789 -30.969 1 83.88 285 LYS A O 1
ATOM 2351 N N . PHE A 1 286 ? 7.625 9.352 -30.078 1 89.12 286 PHE A N 1
ATOM 2352 C CA . PHE A 1 286 ? 7.008 10.367 -30.922 1 89.12 286 PHE A CA 1
ATOM 2353 C C . PHE A 1 286 ? 7.547 11.75 -30.578 1 89.12 286 PHE A C 1
ATOM 2355 O O . PHE A 1 286 ? 7.879 12.539 -31.484 1 89.12 286 PHE A O 1
ATOM 2362 N N . LEU A 1 287 ? 7.656 12.07 -29.344 1 87.81 287 LEU A N 1
ATOM 2363 C CA . LEU A 1 287 ? 8.164 13.359 -28.906 1 87.81 287 LEU A CA 1
ATOM 2364 C C . LEU A 1 287 ? 9.641 13.523 -29.266 1 87.81 287 LEU A C 1
ATOM 2366 O O . LEU A 1 287 ? 10.086 14.617 -29.609 1 87.81 287 LEU A O 1
ATOM 2370 N N . ALA A 1 288 ? 10.352 12.492 -29.141 1 83.31 288 ALA A N 1
ATOM 2371 C CA . ALA A 1 288 ? 11.758 12.523 -29.516 1 83.31 288 ALA A CA 1
ATOM 2372 C C . ALA A 1 288 ? 11.922 12.836 -31 1 83.31 288 ALA A C 1
ATOM 2374 O O . ALA A 1 288 ? 12.805 13.602 -31.391 1 83.31 288 ALA A O 1
ATOM 2375 N N . THR A 1 289 ? 11.055 12.227 -31.766 1 86.06 289 THR A N 1
ATOM 2376 C CA . THR A 1 289 ? 11.062 12.484 -33.188 1 86.06 289 THR A CA 1
ATOM 2377 C C . THR A 1 289 ? 10.688 13.93 -33.5 1 86.06 289 THR A C 1
ATOM 2379 O O . THR A 1 289 ? 11.297 14.586 -34.344 1 86.06 289 THR A O 1
ATOM 2382 N N . LEU A 1 290 ? 9.734 14.367 -32.781 1 88.19 290 LEU A N 1
ATOM 2383 C CA . LEU A 1 290 ? 9.305 15.75 -32.938 1 88.19 290 LEU A CA 1
ATOM 2384 C C . LEU A 1 290 ? 10.406 16.719 -32.5 1 88.19 290 LEU A C 1
ATOM 2386 O O . LEU A 1 290 ? 10.578 17.781 -33.094 1 88.19 290 LEU A O 1
ATOM 2390 N N . ASN A 1 291 ? 11.047 16.375 -31.406 1 85.81 291 ASN A N 1
ATOM 2391 C CA . ASN A 1 291 ? 12.125 17.219 -30.891 1 85.81 291 ASN A CA 1
ATOM 2392 C C . ASN A 1 291 ? 13.273 17.312 -31.891 1 85.81 291 ASN A C 1
ATOM 2394 O O . ASN A 1 291 ? 14 18.312 -31.906 1 85.81 291 ASN A O 1
ATOM 2398 N N . SER A 1 292 ? 13.461 16.281 -32.594 1 81.94 292 SER A N 1
ATOM 2399 C CA . SER A 1 292 ? 14.5 16.328 -33.625 1 81.94 292 SER A CA 1
ATOM 2400 C C . SER A 1 292 ? 14.18 17.391 -34.688 1 81.94 292 SER A C 1
ATOM 2402 O O . SER A 1 292 ? 15.094 17.969 -35.281 1 81.94 292 SER A O 1
ATOM 2404 N N . TYR A 1 293 ? 12.906 17.672 -34.781 1 85.31 293 TYR A N 1
ATOM 2405 C CA . TYR A 1 293 ? 12.492 18.641 -35.781 1 85.31 293 TYR A CA 1
ATOM 2406 C C . TYR A 1 293 ? 12.359 20.031 -35.188 1 85.31 293 TYR A C 1
ATOM 2408 O O . TYR A 1 293 ? 12.781 21.016 -35.781 1 85.31 293 TYR A O 1
ATOM 2416 N N . TYR A 1 294 ? 11.82 20.109 -34 1 84.31 294 TYR A N 1
ATOM 2417 C CA . TYR A 1 294 ? 11.469 21.406 -33.438 1 84.31 294 TYR A CA 1
ATOM 2418 C C . TYR A 1 294 ? 12.422 21.781 -32.312 1 84.31 294 TYR A C 1
ATOM 2420 O O . TYR A 1 294 ? 12.453 22.938 -31.875 1 84.31 294 TYR A O 1
ATOM 2428 N N . GLN A 1 295 ? 13.281 20.938 -31.766 1 78.44 295 GLN A N 1
ATOM 2429 C CA . GLN A 1 295 ? 14.328 21.141 -30.766 1 78.44 295 GLN A CA 1
ATOM 2430 C C . GLN A 1 295 ? 13.781 21.828 -29.531 1 78.44 295 GLN A C 1
ATOM 2432 O O . GLN A 1 295 ? 14.383 22.797 -29.047 1 78.44 295 GLN A O 1
ATOM 2437 N N . PHE A 1 296 ? 12.609 21.516 -29.141 1 76.06 296 PHE A N 1
ATOM 2438 C CA . PHE A 1 296 ? 12.008 22.141 -27.969 1 76.06 296 PHE A CA 1
ATOM 2439 C C . PHE A 1 296 ? 12.695 21.688 -26.688 1 76.06 296 PHE A C 1
ATOM 2441 O O . PHE A 1 296 ? 12.578 22.344 -25.656 1 76.06 296 PHE A O 1
ATOM 2448 N N . ALA A 1 297 ? 13.383 20.578 -26.625 1 70.25 297 ALA A N 1
ATOM 2449 C CA . ALA A 1 297 ? 14.188 20.109 -25.5 1 70.25 297 ALA A CA 1
ATOM 2450 C C . ALA A 1 297 ? 15.641 19.906 -25.922 1 70.25 297 ALA A C 1
ATOM 2452 O O . ALA A 1 297 ? 16.047 18.781 -26.219 1 70.25 297 ALA A O 1
ATOM 2453 N N . PRO A 1 298 ? 16.391 21 -25.984 1 64.44 298 PRO A N 1
ATOM 2454 C CA . PRO A 1 298 ? 17.734 20.953 -26.531 1 64.44 298 PRO A CA 1
ATOM 2455 C C . PRO A 1 298 ? 18.688 20.062 -25.734 1 64.44 298 PRO A C 1
ATOM 2457 O O . PRO A 1 298 ? 19.672 19.547 -26.266 1 64.44 298 PRO A O 1
ATOM 2460 N N . THR A 1 299 ? 18.406 19.969 -24.469 1 62.56 299 THR A N 1
ATOM 2461 C CA . THR A 1 299 ? 19.359 19.25 -23.625 1 62.56 299 THR A CA 1
ATOM 2462 C C . THR A 1 299 ? 19.219 17.75 -23.797 1 62.56 299 THR A C 1
ATOM 2464 O O . THR A 1 299 ? 20.031 16.969 -23.281 1 62.56 299 THR A O 1
ATOM 2467 N N . VAL A 1 300 ? 18.234 17.438 -24.438 1 60.22 300 VAL A N 1
ATOM 2468 C CA . VAL A 1 300 ? 18.047 16 -24.609 1 60.22 300 VAL A CA 1
ATOM 2469 C C . VAL A 1 300 ? 18.812 15.531 -25.844 1 60.22 300 VAL A C 1
ATOM 2471 O O . VAL A 1 300 ? 18.641 16.078 -26.938 1 60.22 300 VAL A O 1
ATOM 2474 N N . PRO A 1 301 ? 20.031 15.023 -25.594 1 54.25 301 PRO A N 1
ATOM 2475 C CA . PRO A 1 301 ? 20.797 14.578 -26.75 1 54.25 301 PRO A CA 1
ATOM 2476 C C . PRO A 1 301 ? 19.922 13.859 -27.781 1 54.25 301 PRO A C 1
ATOM 2478 O O . PRO A 1 301 ? 18.938 13.203 -27.422 1 54.25 301 PRO A O 1
ATOM 2481 N N . SER A 1 302 ? 19.859 14.445 -28.938 1 48 302 SER A N 1
ATOM 2482 C CA . SER A 1 302 ? 19.234 13.82 -30.094 1 48 302 SER A CA 1
ATOM 2483 C C . SER A 1 302 ? 19.562 12.336 -30.172 1 48 302 SER A C 1
ATOM 2485 O O . SER A 1 302 ? 19.344 11.695 -31.203 1 48 302 SER A O 1
ATOM 2487 N N . LYS A 1 303 ? 20.438 11.789 -29.359 1 45.94 303 LYS A N 1
ATOM 2488 C CA . LYS A 1 303 ? 20.734 10.383 -29.641 1 45.94 303 LYS A CA 1
ATOM 2489 C C . LYS A 1 303 ? 19.453 9.562 -29.734 1 45.94 303 LYS A C 1
ATOM 2491 O O . LYS A 1 303 ? 18.5 9.797 -28.984 1 45.94 303 LYS A O 1
ATOM 2496 N N . GLN A 1 304 ? 19.203 8.992 -30.906 1 42.19 304 GLN A N 1
ATOM 2497 C CA . GLN A 1 304 ? 18.188 7.969 -31.156 1 42.19 304 GLN A CA 1
ATOM 2498 C C . GLN A 1 304 ? 17.906 7.152 -29.906 1 42.19 304 GLN A C 1
ATOM 2500 O O . GLN A 1 304 ? 18.812 6.543 -29.328 1 42.19 304 GLN A O 1
ATOM 2505 N N . ALA A 1 305 ? 17.141 7.684 -29.016 1 44.91 305 ALA A N 1
ATOM 2506 C CA . ALA A 1 305 ? 16.656 6.801 -27.969 1 44.91 305 ALA A CA 1
ATOM 2507 C C . ALA A 1 305 ? 16.797 5.336 -28.359 1 44.91 305 ALA A C 1
ATOM 2509 O O . ALA A 1 305 ? 16.156 4.887 -29.328 1 44.91 305 ALA A O 1
ATOM 2510 N N . SER A 1 306 ? 17.984 4.758 -28.469 1 38.16 306 SER A N 1
ATOM 2511 C CA . SER A 1 306 ? 18.156 3.352 -28.797 1 38.16 306 SER A CA 1
ATOM 2512 C C . SER A 1 306 ? 17.109 2.48 -28.125 1 38.16 306 SER A C 1
ATOM 2514 O O . SER A 1 306 ? 17.125 2.324 -26.906 1 38.16 306 SER A O 1
ATOM 2516 N N . MET A 1 307 ? 15.891 2.775 -28.328 1 43.16 307 MET A N 1
ATOM 2517 C CA . MET A 1 307 ? 14.984 1.681 -27.984 1 43.16 307 MET A CA 1
ATOM 2518 C C . MET A 1 307 ? 15.562 0.341 -28.438 1 43.16 307 MET A C 1
ATOM 2520 O O . MET A 1 307 ? 15.633 0.055 -29.625 1 43.16 307 MET A O 1
ATOM 2524 N N . THR A 1 308 ? 16.703 0.023 -27.969 1 36.66 308 THR A N 1
ATOM 2525 C CA . THR A 1 308 ? 17.297 -1.226 -28.422 1 36.66 308 THR A CA 1
ATOM 2526 C C . THR A 1 308 ? 16.219 -2.254 -28.75 1 36.66 308 THR A C 1
ATOM 2528 O O . THR A 1 308 ? 15.273 -2.439 -27.969 1 36.66 308 THR A O 1
ATOM 2531 N N . GLY A 1 309 ? 15.961 -2.551 -30.016 1 39.41 309 GLY A N 1
ATOM 2532 C CA . GLY A 1 309 ? 15.07 -3.613 -30.453 1 39.41 309 GLY A CA 1
ATOM 2533 C C . GLY A 1 309 ? 14.773 -4.629 -29.359 1 39.41 309 GLY A C 1
ATOM 2534 O O . GLY A 1 309 ? 13.82 -4.473 -28.609 1 39.41 309 GLY A O 1
ATOM 2535 N N . GLY A 1 310 ? 15.18 -5.961 -29.484 1 38.34 310 GLY A N 1
ATOM 2536 C CA . GLY A 1 310 ? 14.945 -7.258 -28.875 1 38.34 310 GLY A CA 1
ATOM 2537 C C . GLY A 1 310 ? 15.477 -7.344 -27.453 1 38.34 310 GLY A C 1
ATOM 2538 O O . GLY A 1 310 ? 15.328 -8.375 -26.797 1 38.34 310 GLY A O 1
ATOM 2539 N N . LEU A 1 311 ? 16.594 -6.645 -27.062 1 39.44 311 LEU A N 1
ATOM 2540 C CA . LEU A 1 311 ? 17.297 -6.992 -25.828 1 39.44 311 LEU A CA 1
ATOM 2541 C C . LEU A 1 311 ? 16.703 -6.25 -24.625 1 39.44 311 LEU A C 1
ATOM 2543 O O . LEU A 1 311 ? 16.297 -5.09 -24.75 1 39.44 311 LEU A O 1
ATOM 2547 N N . VAL A 1 312 ? 16.203 -6.867 -23.609 1 46.72 312 VAL A N 1
ATOM 2548 C CA . VAL A 1 312 ? 15.719 -6.566 -22.266 1 46.72 312 VAL A CA 1
ATOM 2549 C C . VAL A 1 312 ? 16.531 -5.43 -21.656 1 46.72 312 VAL A C 1
ATOM 2551 O O . VAL A 1 312 ? 17.688 -5.625 -21.266 1 46.72 312 VAL A O 1
ATOM 2554 N N . GLY A 1 313 ? 16.922 -4.355 -22.312 1 49.31 313 GLY A N 1
ATOM 2555 C CA . GLY A 1 313 ? 17.766 -3.402 -21.625 1 49.31 313 GLY A CA 1
ATOM 2556 C C . GLY A 1 313 ? 16.984 -2.271 -20.984 1 49.31 313 GLY A C 1
ATOM 2557 O O . GLY A 1 313 ? 15.766 -2.174 -21.141 1 49.31 313 GLY A O 1
ATOM 2558 N N . GLU A 1 314 ? 17.625 -1.495 -20.047 1 56.34 314 GLU A N 1
ATOM 2559 C CA . GLU A 1 314 ? 17.156 -0.319 -19.312 1 56.34 314 GLU A CA 1
ATOM 2560 C C . GLU A 1 314 ? 16.781 0.809 -20.266 1 56.34 314 GLU A C 1
ATOM 2562 O O . GLU A 1 314 ? 17.594 1.263 -21.062 1 56.34 314 GLU A O 1
ATOM 2567 N N . ILE A 1 315 ? 15.516 0.926 -20.672 1 57.59 315 ILE A N 1
ATOM 2568 C CA . ILE A 1 315 ? 15.062 2.029 -21.516 1 57.59 315 ILE A CA 1
ATOM 2569 C C . ILE A 1 315 ? 15.125 3.336 -20.734 1 57.59 315 ILE A C 1
ATOM 2571 O O . ILE A 1 315 ? 14.523 3.457 -19.672 1 57.59 315 ILE A O 1
ATOM 2575 N N . GLN A 1 316 ? 16.109 4.141 -20.953 1 65.5 316 GLN A N 1
ATOM 2576 C CA . GLN A 1 316 ? 16.094 5.523 -20.469 1 65.5 316 GLN A CA 1
ATOM 2577 C C . GLN A 1 316 ? 15.242 6.398 -21.391 1 65.5 316 GLN A C 1
ATOM 2579 O O . GLN A 1 316 ? 15.414 6.375 -22.609 1 65.5 316 GLN A O 1
ATOM 2584 N N . HIS A 1 317 ? 14.117 6.926 -20.938 1 75.25 317 HIS A N 1
ATOM 2585 C CA . HIS A 1 317 ? 13.25 7.809 -21.703 1 75.25 317 HIS A CA 1
ATOM 2586 C C . HIS A 1 317 ? 13.984 9.078 -22.125 1 75.25 317 HIS A C 1
ATOM 2588 O O . HIS A 1 317 ? 14.781 9.617 -21.344 1 75.25 317 HIS A O 1
ATOM 2594 N N . SER A 1 318 ? 13.789 9.438 -23.297 1 73 318 SER A N 1
ATOM 2595 C CA . SER A 1 318 ? 14.523 10.555 -23.891 1 73 318 SER A CA 1
ATOM 2596 C C . SER A 1 318 ? 13.914 11.891 -23.484 1 73 318 SER A C 1
ATOM 2598 O O . SER A 1 318 ? 14.633 12.828 -23.141 1 73 318 SER A O 1
ATOM 2600 N N . ILE A 1 319 ? 12.609 11.945 -23.578 1 76 319 ILE A N 1
ATOM 2601 C CA . ILE A 1 319 ? 11.953 13.227 -23.344 1 76 319 ILE A CA 1
ATOM 2602 C C . ILE A 1 319 ? 11.102 13.148 -22.078 1 76 319 ILE A C 1
ATOM 2604 O O . ILE A 1 319 ? 11.203 14.008 -21.203 1 76 319 ILE A O 1
ATOM 2608 N N . LEU A 1 320 ? 10.445 12.078 -22 1 80.88 320 LEU A N 1
ATOM 2609 C CA . LEU A 1 320 ? 9.586 11.906 -20.828 1 80.88 320 LEU A CA 1
ATOM 2610 C C . LEU A 1 320 ? 10.406 11.477 -19.625 1 80.88 320 LEU A C 1
ATOM 2612 O O . LEU A 1 320 ? 11.508 10.945 -19.766 1 80.88 320 LEU A O 1
ATOM 2616 N N . PRO A 1 321 ? 9.828 11.797 -18.438 1 80.75 321 PRO A N 1
ATOM 2617 C CA . PRO A 1 321 ? 10.547 11.367 -17.234 1 80.75 321 PRO A CA 1
ATOM 2618 C C . PRO A 1 321 ? 10.742 9.859 -17.172 1 80.75 321 PRO A C 1
ATOM 2620 O O . PRO A 1 321 ? 9.852 9.102 -17.578 1 80.75 321 PRO A O 1
ATOM 2623 N N . SER A 1 322 ? 11.867 9.469 -16.688 1 82.62 322 SER A N 1
ATOM 2624 C CA . SER A 1 322 ? 12.156 8.047 -16.547 1 82.62 322 SER A CA 1
ATOM 2625 C C . SER A 1 322 ? 11.281 7.402 -15.484 1 82.62 322 SER A C 1
ATOM 2627 O O . SER A 1 322 ? 11.039 8 -14.43 1 82.62 322 SER A O 1
ATOM 2629 N N . VAL A 1 323 ? 10.766 6.258 -15.82 1 86.06 323 VAL A N 1
ATOM 2630 C CA . VAL A 1 323 ? 9.883 5.52 -14.922 1 86.06 323 VAL A CA 1
ATOM 2631 C C . VAL A 1 323 ? 10.703 4.512 -14.109 1 86.06 323 VAL A C 1
ATOM 2633 O O . VAL A 1 323 ? 11.445 3.711 -14.68 1 86.06 323 VAL A O 1
ATOM 2636 N N . ARG A 1 324 ? 10.57 4.629 -12.852 1 85.12 324 ARG A N 1
ATOM 2637 C CA . ARG A 1 324 ? 11.25 3.707 -11.945 1 85.12 324 ARG A CA 1
ATOM 2638 C C . ARG A 1 324 ? 10.281 2.678 -11.383 1 85.12 324 ARG A C 1
ATOM 2640 O O . ARG A 1 324 ? 9.062 2.863 -11.438 1 85.12 324 ARG A O 1
ATOM 2647 N N . PRO A 1 325 ? 10.828 1.518 -10.883 1 84.56 325 PRO A N 1
ATOM 2648 C CA . PRO A 1 325 ? 9.969 0.467 -10.328 1 84.56 325 PRO A CA 1
ATOM 2649 C C . PRO A 1 325 ? 9.016 0.987 -9.258 1 84.56 325 PRO A C 1
ATOM 2651 O O . PRO A 1 325 ? 7.875 0.537 -9.172 1 84.56 325 PRO A O 1
ATOM 2654 N N . LEU A 1 326 ? 9.453 1.953 -8.547 1 84 326 LEU A N 1
ATOM 2655 C CA . LEU A 1 326 ? 8.609 2.506 -7.5 1 84 326 LEU A CA 1
ATOM 2656 C C . LEU A 1 326 ? 7.379 3.186 -8.094 1 84 326 LEU A C 1
ATOM 2658 O O . LEU A 1 326 ? 6.281 3.096 -7.539 1 84 326 LEU A O 1
ATOM 2662 N N . HIS A 1 327 ? 7.574 3.867 -9.203 1 88.62 327 HIS A N 1
ATOM 2663 C CA . HIS A 1 327 ? 6.453 4.508 -9.875 1 88.62 327 HIS A CA 1
ATOM 2664 C C . HIS A 1 327 ? 5.422 3.477 -10.328 1 88.62 327 HIS A C 1
ATOM 2666 O O . HIS A 1 327 ? 4.215 3.682 -10.164 1 88.62 327 HIS A O 1
ATOM 2672 N N . THR A 1 328 ? 5.922 2.357 -10.836 1 90.88 328 THR A N 1
ATOM 2673 C CA . THR A 1 328 ? 5.031 1.313 -11.328 1 90.88 328 THR A CA 1
ATOM 2674 C C . THR A 1 328 ? 4.27 0.664 -10.18 1 90.88 328 THR A C 1
ATOM 2676 O O . THR A 1 328 ? 3.08 0.365 -10.297 1 90.88 328 THR A O 1
ATOM 2679 N N . ALA A 1 329 ? 4.969 0.483 -9.094 1 89.94 329 ALA A N 1
ATOM 2680 C CA . ALA A 1 329 ? 4.324 -0.11 -7.922 1 89.94 329 ALA A CA 1
ATOM 2681 C C . ALA A 1 329 ? 3.213 0.79 -7.395 1 89.94 329 ALA A C 1
ATOM 2683 O O . ALA A 1 329 ? 2.123 0.314 -7.066 1 89.94 329 ALA A O 1
ATOM 2684 N N . MET A 1 330 ? 3.438 2.053 -7.316 1 89.75 330 MET A N 1
ATOM 2685 C CA . MET A 1 330 ? 2.459 3.01 -6.809 1 89.75 330 MET A CA 1
ATOM 2686 C C . MET A 1 330 ? 1.234 3.064 -7.719 1 89.75 330 MET A C 1
ATOM 2688 O O . MET A 1 330 ? 0.099 3.027 -7.238 1 89.75 330 MET A O 1
ATOM 2692 N N . LEU A 1 331 ? 1.492 3.125 -8.984 1 93.12 331 LEU A N 1
ATOM 2693 C CA . LEU A 1 331 ? 0.389 3.197 -9.938 1 93.12 331 LEU A CA 1
ATOM 2694 C C . LEU A 1 331 ? -0.435 1.915 -9.914 1 93.12 331 LEU A C 1
ATOM 2696 O O . LEU A 1 331 ? -1.663 1.959 -10.016 1 93.12 331 LEU A O 1
ATOM 2700 N N . THR A 1 332 ? 0.276 0.805 -9.844 1 94.94 332 THR A N 1
ATOM 2701 C CA . THR A 1 332 ? -0.418 -0.474 -9.75 1 94.94 332 THR A CA 1
ATOM 2702 C C . THR A 1 332 ? -1.314 -0.509 -8.516 1 94.94 332 THR A C 1
ATOM 2704 O O . THR A 1 332 ? -2.484 -0.891 -8.602 1 94.94 332 THR A O 1
ATOM 2707 N N . PHE A 1 333 ? -0.839 -0.04 -7.473 1 92.56 333 PHE A N 1
ATOM 2708 C CA . PHE A 1 333 ? -1.598 -0.049 -6.227 1 92.56 333 PHE A CA 1
ATOM 2709 C C . PHE A 1 333 ? -2.789 0.898 -6.309 1 92.56 333 PHE A C 1
ATOM 2711 O O . PHE A 1 333 ? -3.902 0.54 -5.918 1 92.56 333 PHE A O 1
ATOM 2718 N N . ILE A 1 334 ? -2.562 2.068 -6.797 1 92.5 334 ILE A N 1
ATOM 2719 C CA . ILE A 1 334 ? -3.633 3.047 -6.953 1 92.5 334 ILE A CA 1
ATOM 2720 C C . ILE A 1 334 ? -4.727 2.477 -7.855 1 92.5 334 ILE A C 1
ATOM 2722 O O . ILE A 1 334 ? -5.914 2.609 -7.559 1 92.5 334 ILE A O 1
ATOM 2726 N N . GLY A 1 335 ? -4.312 1.809 -8.906 1 94.19 335 GLY A N 1
ATOM 2727 C CA . GLY A 1 335 ? -5.254 1.255 -9.859 1 94.19 335 GLY A CA 1
ATOM 2728 C C . GLY A 1 335 ? -6.105 0.139 -9.281 1 94.19 335 GLY A C 1
ATOM 2729 O O . GLY A 1 335 ? -7.254 -0.047 -9.688 1 94.19 335 GLY A O 1
ATOM 2730 N N . MET A 1 336 ? -5.559 -0.554 -8.336 1 95.88 336 MET A N 1
ATOM 2731 C CA . MET A 1 336 ? -6.328 -1.69 -7.836 1 95.88 336 MET A CA 1
ATOM 2732 C C . MET A 1 336 ? -7.207 -1.276 -6.66 1 95.88 336 MET A C 1
ATOM 2734 O O . MET A 1 336 ? -8.102 -2.021 -6.258 1 95.88 336 MET A O 1
ATOM 2738 N N . CYS A 1 337 ? -7.098 -0.084 -6.109 1 94.12 337 CYS A N 1
ATOM 2739 C CA . CYS A 1 337 ? -7.77 0.347 -4.891 1 94.12 337 CYS A CA 1
ATOM 2740 C C . CYS A 1 337 ? -9.281 0.324 -5.066 1 94.12 337 CYS A C 1
ATOM 2742 O O . CYS A 1 337 ? -10.008 -0.14 -4.184 1 94.12 337 CYS A O 1
ATOM 2744 N N . PRO A 1 338 ? -9.859 0.785 -6.223 1 92.56 338 PRO A N 1
ATOM 2745 C CA . PRO A 1 338 ? -11.32 0.768 -6.359 1 92.56 338 PRO A CA 1
ATOM 2746 C C . PRO A 1 338 ? -11.914 -0.629 -6.188 1 92.56 338 PRO A C 1
ATOM 2748 O O . PRO A 1 338 ? -12.922 -0.797 -5.5 1 92.56 338 PRO A O 1
ATOM 2751 N N . THR A 1 339 ? -11.25 -1.604 -6.75 1 92.94 339 THR A N 1
ATOM 2752 C CA . THR A 1 339 ? -11.789 -2.955 -6.672 1 92.94 339 THR A CA 1
ATOM 2753 C C . THR A 1 339 ? -11.516 -3.572 -5.301 1 92.94 339 THR A C 1
ATOM 2755 O O . THR A 1 339 ? -12.297 -4.395 -4.816 1 92.94 339 THR A O 1
ATOM 2758 N N . LEU A 1 340 ? -10.398 -3.145 -4.691 1 94 340 LEU A N 1
ATOM 2759 C CA . LEU A 1 340 ? -10.125 -3.611 -3.336 1 94 340 LEU A CA 1
ATOM 2760 C C . LEU A 1 340 ? -11.188 -3.102 -2.363 1 94 340 LEU A C 1
ATOM 2762 O O . LEU A 1 340 ? -11.617 -3.832 -1.466 1 94 340 LEU A O 1
ATOM 2766 N N . ILE A 1 341 ? -11.602 -1.853 -2.543 1 91.38 341 ILE A N 1
ATOM 2767 C CA . ILE A 1 341 ? -12.633 -1.259 -1.7 1 91.38 341 ILE A CA 1
ATOM 2768 C C . ILE A 1 341 ? -13.945 -2.023 -1.873 1 91.38 341 ILE A C 1
ATOM 2770 O O . ILE A 1 341 ? -14.633 -2.326 -0.893 1 91.38 341 ILE A O 1
ATOM 2774 N N . GLN A 1 342 ? -14.203 -2.379 -3.084 1 87.19 342 GLN A N 1
ATOM 2775 C CA . GLN A 1 342 ? -15.422 -3.129 -3.359 1 87.19 342 GLN A CA 1
ATOM 2776 C C . GLN A 1 342 ? -15.375 -4.516 -2.729 1 87.19 342 GLN A C 1
ATOM 2778 O O . GLN A 1 342 ? -16.375 -5.012 -2.223 1 87.19 342 GLN A O 1
ATOM 2783 N N . CYS A 1 343 ? -14.219 -5.078 -2.781 1 88.44 343 CYS A N 1
ATOM 2784 C CA . CYS A 1 343 ? -14.016 -6.414 -2.229 1 88.44 343 CYS A CA 1
ATOM 2785 C C . CYS A 1 343 ? -14.156 -6.402 -0.711 1 88.44 343 CYS A C 1
ATOM 2787 O O . CYS A 1 343 ? -14.562 -7.406 -0.115 1 88.44 343 CYS A O 1
ATOM 2789 N N . ALA A 1 344 ? -13.961 -5.254 -0.091 1 87.81 344 ALA A N 1
ATOM 2790 C CA . ALA A 1 344 ? -13.977 -5.141 1.365 1 87.81 344 ALA A CA 1
ATOM 2791 C C . ALA A 1 344 ? -15.375 -4.824 1.877 1 87.81 344 ALA A C 1
ATOM 2793 O O . ALA A 1 344 ? -15.633 -4.883 3.082 1 87.81 344 ALA A O 1
ATOM 2794 N N . ARG A 1 345 ? -16.234 -4.52 1.056 1 80 345 ARG A N 1
ATOM 2795 C CA . ARG A 1 345 ? -17.562 -4.086 1.478 1 80 345 ARG A CA 1
ATOM 2796 C C . ARG A 1 345 ? -18.375 -5.262 2.008 1 80 345 ARG A C 1
ATOM 2798 O O . ARG A 1 345 ? -18.328 -6.359 1.455 1 80 345 ARG A O 1
ATOM 2805 N N . ALA A 1 346 ? -18.797 -4.996 3.227 1 64.12 346 ALA A N 1
ATOM 2806 C CA . ALA A 1 346 ? -19.641 -5.992 3.893 1 64.12 346 ALA A CA 1
ATOM 2807 C C . ALA A 1 346 ? -20.969 -6.156 3.17 1 64.12 346 ALA A C 1
ATOM 2809 O O . ALA A 1 346 ? -21.516 -5.195 2.615 1 64.12 346 ALA A O 1
ATOM 2810 N N . ARG A 1 347 ? -21.391 -7.477 3.117 1 68.62 347 ARG A N 1
ATOM 2811 C CA . ARG A 1 347 ? -22.641 -7.754 2.432 1 68.62 347 ARG A CA 1
ATOM 2812 C C . ARG A 1 347 ? -23.703 -8.273 3.404 1 68.62 347 ARG A C 1
ATOM 2814 O O . ARG A 1 347 ? -23.375 -8.961 4.375 1 68.62 347 ARG A O 1
ATOM 2821 N N . ASN A 1 348 ? -24.766 -7.621 3.26 1 66.81 348 ASN A N 1
ATOM 2822 C CA . ASN A 1 348 ? -25.922 -8.062 4.051 1 66.81 348 ASN A CA 1
ATOM 2823 C C . ASN A 1 348 ? -26.906 -8.867 3.207 1 66.81 348 ASN A C 1
ATOM 2825 O O . ASN A 1 348 ? -27.031 -8.633 2.004 1 66.81 348 ASN A O 1
ATOM 2829 N N . GLY A 1 349 ? -27.391 -10.016 3.73 1 71.5 349 GLY A N 1
ATOM 2830 C CA . GLY A 1 349 ? -28.406 -10.82 3.068 1 71.5 349 GLY A CA 1
ATOM 2831 C C . GLY A 1 349 ? -28.438 -12.258 3.543 1 71.5 349 GLY A C 1
ATOM 2832 O O . GLY A 1 349 ? -27.906 -12.578 4.609 1 71.5 349 GLY A O 1
ATOM 2833 N N . SER A 1 350 ? -29.219 -13.062 2.732 1 73.81 350 SER A N 1
ATOM 2834 C CA . SER A 1 350 ? -29.25 -14.492 3.016 1 73.81 350 SER A CA 1
ATOM 2835 C C . SER A 1 350 ? -27.891 -15.141 2.785 1 73.81 350 SER A C 1
ATOM 2837 O O . SER A 1 350 ? -27.031 -14.562 2.129 1 73.81 350 SER A O 1
ATOM 2839 N N . GLU A 1 351 ? -27.641 -16.156 3.428 1 73.94 351 GLU A N 1
ATOM 2840 C CA . GLU A 1 351 ? -26.375 -16.859 3.299 1 73.94 351 GLU A CA 1
ATOM 2841 C C . GLU A 1 351 ? -26.031 -17.141 1.835 1 73.94 351 GLU A C 1
ATOM 2843 O O . GLU A 1 351 ? -24.891 -17 1.424 1 73.94 351 GLU A O 1
ATOM 2848 N N . LYS A 1 352 ? -27.078 -17.516 1.106 1 73.88 352 LYS A N 1
ATOM 2849 C CA . LYS A 1 352 ? -26.906 -17.812 -0.312 1 73.88 352 LYS A CA 1
ATOM 2850 C C . LYS A 1 352 ? -26.5 -16.562 -1.089 1 73.88 352 LYS A C 1
ATOM 2852 O O . LYS A 1 352 ? -25.609 -16.625 -1.948 1 73.88 352 LYS A O 1
ATOM 2857 N N . GLU A 1 353 ? -27.125 -15.523 -0.732 1 76.38 353 GLU A N 1
ATOM 2858 C CA . GLU A 1 353 ? -26.828 -14.25 -1.383 1 76.38 353 GLU A CA 1
ATOM 2859 C C . GLU A 1 353 ? -25.438 -13.75 -1.021 1 76.38 353 GLU A C 1
ATOM 2861 O O . GLU A 1 353 ? -24.734 -13.195 -1.865 1 76.38 353 GLU A O 1
ATOM 2866 N N . ILE A 1 354 ? -25.094 -14.195 0.079 1 77.12 354 ILE A N 1
ATOM 2867 C CA . ILE A 1 354 ? -23.797 -13.742 0.578 1 77.12 354 ILE A CA 1
ATOM 2868 C C . ILE A 1 354 ? -22.672 -14.484 -0.137 1 77.12 354 ILE A C 1
ATOM 2870 O O . ILE A 1 354 ? -21.672 -13.891 -0.508 1 77.12 354 ILE A O 1
ATOM 2874 N N . VAL A 1 355 ? -22.938 -15.82 -0.394 1 78.56 355 VAL A N 1
ATOM 2875 C CA . VAL A 1 355 ? -21.922 -16.625 -1.062 1 78.56 355 VAL A CA 1
ATOM 2876 C C . VAL A 1 355 ? -21.734 -16.141 -2.496 1 78.56 355 VAL A C 1
ATOM 2878 O O . VAL A 1 355 ? -20.594 -15.977 -2.955 1 78.56 355 VAL A O 1
ATOM 2881 N N . SER A 1 356 ? -22.812 -15.914 -3.164 1 80.5 356 SER A N 1
ATOM 2882 C CA . SER A 1 356 ? -22.766 -15.445 -4.543 1 80.5 356 SER A CA 1
ATOM 2883 C C . SER A 1 356 ? -22.156 -14.047 -4.625 1 80.5 356 SER A C 1
ATOM 2885 O O . SER A 1 356 ? -21.328 -13.773 -5.504 1 80.5 356 SER A O 1
ATOM 2887 N N . SER A 1 357 ? -22.562 -13.273 -3.646 1 84.25 357 SER A N 1
ATOM 2888 C CA . SER A 1 357 ? -22.047 -11.906 -3.629 1 84.25 357 SER A CA 1
ATOM 2889 C C . SER A 1 357 ? -20.562 -11.883 -3.309 1 84.25 357 SER A C 1
ATOM 2891 O O . SER A 1 357 ? -19.797 -11.117 -3.906 1 84.25 357 SER A O 1
ATOM 2893 N N . ASN A 1 358 ? -20.172 -12.742 -2.439 1 85.88 358 ASN A N 1
ATOM 2894 C CA . ASN A 1 358 ? -18.766 -12.844 -2.098 1 85.88 358 ASN A CA 1
ATOM 2895 C C . ASN A 1 358 ? -17.922 -13.32 -3.283 1 85.88 358 ASN A C 1
ATOM 2897 O O . ASN A 1 358 ? -16.828 -12.82 -3.516 1 85.88 358 ASN A O 1
ATOM 2901 N N . TYR A 1 359 ? -18.5 -14.281 -3.99 1 88.62 359 TYR A N 1
ATOM 2902 C CA . TYR A 1 359 ? -17.828 -14.797 -5.172 1 88.62 359 TYR A CA 1
ATOM 2903 C C . TYR A 1 359 ? -17.625 -13.695 -6.211 1 88.62 359 TYR A C 1
ATOM 2905 O O . TYR A 1 359 ? -16.516 -13.516 -6.727 1 88.62 359 TYR A O 1
ATOM 2913 N N . VAL A 1 360 ? -18.609 -12.938 -6.457 1 90.06 360 VAL A N 1
ATOM 2914 C CA . VAL A 1 360 ? -18.578 -11.891 -7.473 1 90.06 360 VAL A CA 1
ATOM 2915 C C . VAL A 1 360 ? -17.609 -10.797 -7.051 1 90.06 360 VAL A C 1
ATOM 2917 O O . VAL A 1 360 ? -16.766 -10.359 -7.848 1 90.06 360 VAL A O 1
ATOM 2920 N N . GLN A 1 361 ? -17.703 -10.414 -5.844 1 91.62 361 GLN A N 1
ATOM 2921 C CA . GLN A 1 361 ? -16.844 -9.336 -5.367 1 91.62 361 GLN A CA 1
ATOM 2922 C C . GLN A 1 361 ? -15.383 -9.781 -5.312 1 91.62 361 GLN A C 1
ATOM 2924 O O . GLN A 1 361 ? -14.484 -9.008 -5.652 1 91.62 361 GLN A O 1
ATOM 2929 N N . PHE A 1 362 ? -15.156 -10.977 -4.828 1 94.56 362 PHE A N 1
ATOM 2930 C CA . PHE A 1 362 ? -13.797 -11.492 -4.746 1 94.56 362 PHE A CA 1
ATOM 2931 C C . PHE A 1 362 ? -13.172 -11.602 -6.133 1 94.56 362 PHE A C 1
ATOM 2933 O O . PHE A 1 362 ? -12.047 -11.148 -6.348 1 94.56 362 PHE A O 1
ATOM 2940 N N . LEU A 1 363 ? -13.914 -12.094 -7.125 1 94.5 363 LEU A N 1
ATOM 2941 C CA . LEU A 1 363 ? -13.398 -12.227 -8.484 1 94.5 363 LEU A CA 1
ATOM 2942 C C . LEU A 1 363 ? -13.219 -10.852 -9.125 1 94.5 363 LEU A C 1
ATOM 2944 O O . LEU A 1 363 ? -12.305 -10.648 -9.93 1 94.5 363 LEU A O 1
ATOM 2948 N N . THR A 1 364 ? -14.125 -9.945 -8.797 1 94.38 364 THR A N 1
ATOM 2949 C CA . THR A 1 364 ? -13.953 -8.578 -9.289 1 94.38 364 THR A CA 1
ATOM 2950 C C . THR A 1 364 ? -12.648 -7.98 -8.773 1 94.38 364 THR A C 1
ATOM 2952 O O . THR A 1 364 ? -11.914 -7.34 -9.531 1 94.38 364 THR A O 1
ATOM 2955 N N . GLY A 1 365 ? -12.414 -8.227 -7.492 1 96 365 GLY A N 1
ATOM 2956 C CA . GLY A 1 365 ? -11.148 -7.781 -6.914 1 96 365 GLY A CA 1
ATOM 2957 C C . GLY A 1 365 ? -9.938 -8.406 -7.578 1 96 365 GLY A C 1
ATOM 2958 O O . GLY A 1 365 ? -8.969 -7.707 -7.895 1 96 365 GLY A O 1
ATOM 2959 N N . LEU A 1 366 ? -10.008 -9.703 -7.812 1 97.19 366 LEU A N 1
ATOM 2960 C CA . LEU A 1 366 ? -8.906 -10.422 -8.438 1 97.19 366 LEU A CA 1
ATOM 2961 C C . LEU A 1 366 ? -8.664 -9.914 -9.859 1 97.19 366 LEU A C 1
ATOM 2963 O O . LEU A 1 366 ? -7.523 -9.672 -10.25 1 97.19 366 LEU A O 1
ATOM 2967 N N . THR A 1 367 ? -9.734 -9.742 -10.586 1 96.5 367 THR A N 1
ATOM 2968 C CA . THR A 1 367 ? -9.641 -9.258 -11.953 1 96.5 367 THR A CA 1
ATOM 2969 C C . THR A 1 367 ? -9.07 -7.84 -11.992 1 96.5 367 THR A C 1
ATOM 2971 O O . THR A 1 367 ? -8.203 -7.531 -12.805 1 96.5 367 THR A O 1
ATOM 2974 N N . GLY A 1 368 ? -9.578 -7.004 -11.102 1 96.06 368 GLY A N 1
ATOM 2975 C CA . GLY A 1 368 ? -9.078 -5.641 -11.031 1 96.06 368 GLY A CA 1
ATOM 2976 C C . GLY A 1 368 ? -7.609 -5.555 -10.68 1 96.06 368 GLY A C 1
ATOM 2977 O O . GLY A 1 368 ? -6.863 -4.777 -11.273 1 96.06 368 GLY A O 1
ATOM 2978 N N . ALA A 1 369 ? -7.223 -6.348 -9.719 1 96.88 369 ALA A N 1
ATOM 2979 C CA . ALA A 1 369 ? -5.824 -6.371 -9.297 1 96.88 369 ALA A CA 1
ATOM 2980 C C . ALA A 1 369 ? -4.926 -6.863 -10.43 1 96.88 369 ALA A C 1
ATOM 2982 O O . ALA A 1 369 ? -3.879 -6.27 -10.703 1 96.88 369 ALA A O 1
ATOM 2983 N N . ALA A 1 370 ? -5.324 -7.914 -11.062 1 96.44 370 ALA A N 1
ATOM 2984 C CA . ALA A 1 370 ? -4.562 -8.445 -12.188 1 96.44 370 ALA A CA 1
ATOM 2985 C C . ALA A 1 370 ? -4.488 -7.438 -13.328 1 96.44 370 ALA A C 1
ATOM 2987 O O . ALA A 1 370 ? -3.434 -7.258 -13.938 1 96.44 370 ALA A O 1
ATOM 2988 N N . TRP A 1 371 ? -5.574 -6.801 -13.594 1 95.81 371 TRP A N 1
ATOM 2989 C CA . TRP A 1 371 ? -5.648 -5.824 -14.672 1 95.81 371 TRP A CA 1
ATOM 2990 C C . TRP A 1 371 ? -4.738 -4.633 -14.398 1 95.81 371 TRP A C 1
ATOM 2992 O O . TRP A 1 371 ? -3.98 -4.203 -15.273 1 95.81 371 TRP A O 1
ATOM 3002 N N . SER A 1 372 ? -4.836 -4.129 -13.18 1 96.31 372 SER A N 1
ATOM 3003 C CA . SER A 1 372 ? -3.971 -3.016 -12.805 1 96.31 372 SER A CA 1
ATOM 3004 C C . SER A 1 372 ? -2.5 -3.4 -12.914 1 96.31 372 SER A C 1
ATOM 3006 O O . SER A 1 372 ? -1.686 -2.621 -13.414 1 96.31 372 SER A O 1
ATOM 3008 N N . SER A 1 373 ? -2.158 -4.566 -12.492 1 95.31 373 SER A N 1
ATOM 3009 C CA . SER A 1 373 ? -0.782 -5.047 -12.555 1 95.31 373 SER A CA 1
ATOM 3010 C C . SER A 1 373 ? -0.322 -5.211 -14 1 95.31 373 SER A C 1
ATOM 3012 O O . SER A 1 373 ? 0.84 -4.953 -14.32 1 95.31 373 SER A O 1
ATOM 3014 N N . PHE A 1 374 ? -1.197 -5.645 -14.812 1 94.5 374 PHE A N 1
ATOM 3015 C CA . PHE A 1 374 ? -0.867 -5.801 -16.219 1 94.5 374 PHE A CA 1
ATOM 3016 C C . PHE A 1 374 ? -0.635 -4.445 -16.875 1 94.5 374 PHE A C 1
ATOM 3018 O O . PHE A 1 374 ? 0.305 -4.281 -17.656 1 94.5 374 PHE A O 1
ATOM 3025 N N . LEU A 1 375 ? -1.429 -3.471 -16.562 1 93.75 375 LEU A N 1
ATOM 3026 C CA . LEU A 1 375 ? -1.361 -2.154 -17.188 1 93.75 375 LEU A CA 1
ATOM 3027 C C . LEU A 1 375 ? -0.144 -1.381 -16.688 1 93.75 375 LEU A C 1
ATOM 3029 O O . LEU A 1 375 ? 0.542 -0.725 -17.484 1 93.75 375 LEU A O 1
ATOM 3033 N N . PHE A 1 376 ? 0.121 -1.523 -15.352 1 94.31 376 PHE A N 1
ATOM 3034 C CA . PHE A 1 376 ? 1.08 -0.586 -14.781 1 94.31 376 PHE A CA 1
ATOM 3035 C C . PHE A 1 376 ? 2.273 -1.326 -14.188 1 94.31 376 PHE A C 1
ATOM 3037 O O . PHE A 1 376 ? 3.225 -0.702 -13.711 1 94.31 376 PHE A O 1
ATOM 3044 N N . GLY A 1 377 ? 2.295 -2.58 -14.195 1 90.19 377 GLY A N 1
ATOM 3045 C CA . GLY A 1 377 ? 3.369 -3.352 -13.594 1 90.19 377 GLY A CA 1
ATOM 3046 C C . GLY A 1 377 ? 4.703 -3.168 -14.289 1 90.19 377 GLY A C 1
ATOM 3047 O O . GLY A 1 377 ? 4.766 -2.596 -15.383 1 90.19 377 GLY A O 1
ATOM 3048 N N . TRP A 1 378 ? 5.766 -3.598 -13.594 1 87.25 378 TRP A N 1
ATOM 3049 C CA . TRP A 1 378 ? 7.133 -3.514 -14.102 1 87.25 378 TRP A CA 1
ATOM 3050 C C . TRP A 1 378 ? 7.492 -4.754 -14.914 1 87.25 378 TRP A C 1
ATOM 3052 O O . TRP A 1 378 ? 7.309 -5.883 -14.445 1 87.25 378 TRP A O 1
ATOM 3062 N N . HIS A 1 379 ? 7.969 -4.656 -16.047 1 85.19 379 HIS A N 1
ATOM 3063 C CA . HIS A 1 379 ? 8.469 -5.75 -16.859 1 85.19 379 HIS A CA 1
ATOM 3064 C C . HIS A 1 379 ? 7.406 -6.824 -17.062 1 85.19 379 HIS A C 1
ATOM 3066 O O . HIS A 1 379 ? 7.668 -8.008 -16.859 1 85.19 379 HIS A O 1
ATOM 3072 N N . VAL A 1 380 ? 6.254 -6.391 -17.484 1 86.25 380 VAL A N 1
ATOM 3073 C CA . VAL A 1 380 ? 5.125 -7.297 -17.641 1 86.25 380 VAL A CA 1
ATOM 3074 C C . VAL A 1 380 ? 5.172 -7.945 -19.016 1 86.25 380 VAL A C 1
ATOM 3076 O O . VAL A 1 380 ? 5.336 -7.258 -20.031 1 86.25 380 VAL A O 1
ATOM 3079 N N . HIS A 1 381 ? 5.066 -9.297 -19.016 1 84.69 381 HIS A N 1
ATOM 3080 C CA . HIS A 1 381 ? 5.004 -10.07 -20.25 1 84.69 381 HIS A CA 1
ATOM 3081 C C . HIS A 1 381 ? 3.584 -10.117 -20.797 1 84.69 381 HIS A C 1
ATOM 3083 O O . HIS A 1 381 ? 2.617 -9.984 -20.047 1 84.69 381 HIS A O 1
ATOM 3089 N N . GLU A 1 382 ? 3.424 -10.406 -22.078 1 85.31 382 GLU A N 1
ATOM 3090 C CA . GLU A 1 382 ? 2.113 -10.523 -22.703 1 85.31 382 GLU A CA 1
ATOM 3091 C C . GLU A 1 382 ? 1.332 -11.703 -22.141 1 85.31 382 GLU A C 1
ATOM 3093 O O . GLU A 1 382 ? 0.102 -11.672 -22.078 1 85.31 382 GLU A O 1
ATOM 3098 N N . LYS A 1 383 ? 2.082 -12.75 -21.703 1 88.5 383 LYS A N 1
ATOM 3099 C CA . LYS A 1 383 ? 1.436 -13.953 -21.188 1 88.5 383 LYS A CA 1
ATOM 3100 C C . LYS A 1 383 ? 0.682 -13.664 -19.906 1 88.5 383 LYS A C 1
ATOM 3102 O O . LYS A 1 383 ? -0.213 -14.414 -19.516 1 88.5 383 LYS A O 1
ATOM 3107 N N . ALA A 1 384 ? 1.009 -12.562 -19.297 1 90.75 384 ALA A N 1
ATOM 3108 C CA . ALA A 1 384 ? 0.393 -12.211 -18.016 1 90.75 384 ALA A CA 1
ATOM 3109 C C . ALA A 1 384 ? -1.064 -11.805 -18.203 1 90.75 384 ALA A C 1
ATOM 3111 O O . ALA A 1 384 ? -1.818 -11.703 -17.234 1 90.75 384 ALA A O 1
ATOM 3112 N N . VAL A 1 385 ? -1.497 -11.656 -19.453 1 93.12 385 VAL A N 1
ATOM 3113 C CA . VAL A 1 385 ? -2.875 -11.273 -19.734 1 93.12 385 VAL A CA 1
ATOM 3114 C C . VAL A 1 385 ? -3.826 -12.375 -19.281 1 93.12 385 VAL A C 1
ATOM 3116 O O . VAL A 1 385 ? -4.996 -12.117 -19 1 93.12 385 VAL A O 1
ATOM 3119 N N . LEU A 1 386 ? -3.338 -13.617 -19.156 1 93.5 386 LEU A N 1
ATOM 3120 C CA . LEU A 1 386 ? -4.145 -14.75 -18.719 1 93.5 386 LEU A CA 1
ATOM 3121 C C . LEU A 1 386 ? -4.66 -14.531 -17.297 1 93.5 386 LEU A C 1
ATOM 3123 O O . LEU A 1 386 ? -5.746 -15.008 -16.953 1 93.5 386 LEU A O 1
ATOM 3127 N N . MET A 1 387 ? -3.912 -13.742 -16.531 1 94.12 387 MET A N 1
ATOM 3128 C CA . MET A 1 387 ? -4.285 -13.484 -15.141 1 94.12 387 MET A CA 1
ATOM 3129 C C . MET A 1 387 ? -5.535 -12.617 -15.07 1 94.12 387 MET A C 1
ATOM 3131 O O . MET A 1 387 ? -6.234 -12.617 -14.055 1 94.12 387 MET A O 1
ATOM 3135 N N . ILE A 1 388 ? -5.797 -11.93 -16.109 1 95.06 388 ILE A N 1
ATOM 3136 C CA . ILE A 1 388 ? -6.988 -11.086 -16.203 1 95.06 388 ILE A CA 1
ATOM 3137 C C . ILE A 1 388 ? -8.141 -11.898 -16.781 1 95.06 388 ILE A C 1
ATOM 3139 O O . ILE A 1 388 ? -9.25 -11.906 -16.234 1 95.06 388 ILE A O 1
ATOM 3143 N N . LEU A 1 389 ? -7.82 -12.641 -17.828 1 94.75 389 LEU A N 1
ATOM 3144 C CA . LEU A 1 389 ? -8.852 -13.25 -18.656 1 94.75 389 LEU A CA 1
ATOM 3145 C C . LEU A 1 389 ? -9.547 -14.391 -17.922 1 94.75 389 LEU A C 1
ATOM 3147 O O . LEU A 1 389 ? -10.773 -14.523 -18 1 94.75 389 LEU A O 1
ATOM 3151 N N . LEU A 1 390 ? -8.82 -15.141 -17.203 1 94.12 390 LEU A N 1
ATOM 3152 C CA . LEU A 1 390 ? -9.391 -16.328 -16.594 1 94.12 390 LEU A CA 1
ATOM 3153 C C . LEU A 1 390 ? -10.375 -15.953 -15.484 1 94.12 390 LEU A C 1
ATOM 3155 O O . LEU A 1 390 ? -11.547 -16.344 -15.539 1 94.12 390 LEU A O 1
ATOM 3159 N N . PRO A 1 391 ? -9.984 -15.109 -14.562 1 94.06 391 PRO A N 1
ATOM 3160 C CA . PRO A 1 391 ? -10.977 -14.695 -13.562 1 94.06 391 PRO A CA 1
ATOM 3161 C C . PRO A 1 391 ? -12.125 -13.891 -14.172 1 94.06 391 PRO A C 1
ATOM 3163 O O . PRO A 1 391 ? -13.266 -14 -13.719 1 94.06 391 PRO A O 1
ATOM 3166 N N . LEU A 1 392 ? -11.875 -13.102 -15.141 1 95.06 392 LEU A N 1
ATOM 3167 C CA . LEU A 1 392 ? -12.906 -12.297 -15.789 1 95.06 392 LEU A CA 1
ATOM 3168 C C . LEU A 1 392 ? -13.945 -13.18 -16.453 1 95.06 392 LEU A C 1
ATOM 3170 O O . LEU A 1 392 ? -15.148 -12.914 -16.375 1 95.06 392 LEU A O 1
ATOM 3174 N N . ASN A 1 393 ? -13.477 -14.219 -17.109 1 93 393 ASN A N 1
ATOM 3175 C CA . ASN A 1 393 ? -14.406 -15.133 -17.766 1 93 393 ASN A CA 1
ATOM 3176 C C . ASN A 1 393 ? -15.242 -15.906 -16.734 1 93 393 ASN A C 1
ATOM 3178 O O . ASN A 1 393 ? -16.438 -16.141 -16.953 1 93 393 ASN A O 1
ATOM 3182 N N . LEU A 1 394 ? -14.633 -16.312 -15.672 1 90.94 394 LEU A N 1
ATOM 3183 C CA . LEU A 1 394 ? -15.383 -16.953 -14.609 1 90.94 394 LEU A CA 1
ATOM 3184 C C . LEU A 1 394 ? -16.422 -16.016 -14.008 1 90.94 394 LEU A C 1
ATOM 3186 O O . LEU A 1 394 ? -17.547 -16.422 -13.719 1 90.94 394 LEU A O 1
ATOM 3190 N N . LEU A 1 395 ? -16.016 -14.789 -13.867 1 90.88 395 LEU A N 1
ATOM 3191 C CA . LEU A 1 395 ? -16.906 -13.75 -13.344 1 90.88 395 LEU A CA 1
ATOM 3192 C C . LEU A 1 395 ? -18.109 -13.539 -14.266 1 90.88 395 LEU A C 1
ATOM 3194 O O . LEU A 1 395 ? -19.234 -13.438 -13.805 1 90.88 395 LEU A O 1
ATOM 3198 N N . ALA A 1 396 ? -17.875 -13.523 -15.539 1 91.19 396 ALA A N 1
ATOM 3199 C CA . ALA A 1 396 ? -18.891 -13.25 -16.547 1 91.19 396 ALA A CA 1
ATOM 3200 C C . ALA A 1 396 ? -19.938 -14.359 -16.578 1 91.19 396 ALA A C 1
ATOM 3202 O O . ALA A 1 396 ? -21.078 -14.141 -17 1 91.19 396 ALA A O 1
ATOM 3203 N N . THR A 1 397 ? -19.594 -15.547 -16.109 1 87.19 397 THR A N 1
ATOM 3204 C CA . THR A 1 397 ? -20.547 -16.656 -16.109 1 87.19 397 THR A CA 1
ATOM 3205 C C . THR A 1 397 ? -21.578 -16.484 -15 1 87.19 397 THR A C 1
ATOM 3207 O O . THR A 1 397 ? -22.703 -16.969 -15.117 1 87.19 397 THR A O 1
ATOM 3210 N N . VAL A 1 398 ? -21.234 -15.758 -13.969 1 83.88 398 VAL A N 1
ATOM 3211 C CA . VAL A 1 398 ? -22.109 -15.625 -12.812 1 83.88 398 VAL A CA 1
ATOM 3212 C C . VAL A 1 398 ? -22.766 -14.25 -12.812 1 83.88 398 VAL A C 1
ATOM 3214 O O . VAL A 1 398 ? -23.922 -14.102 -12.391 1 83.88 398 VAL A O 1
ATOM 3217 N N . ALA A 1 399 ? -22.047 -13.305 -13.234 1 87.88 399 ALA A N 1
ATOM 3218 C CA . ALA A 1 399 ? -22.562 -11.938 -13.297 1 87.88 399 ALA A CA 1
ATOM 3219 C C . ALA A 1 399 ? -22.672 -11.453 -14.734 1 87.88 399 ALA A C 1
ATOM 3221 O O . ALA A 1 399 ? -21.672 -11.047 -15.336 1 87.88 399 ALA A O 1
ATOM 3222 N N . LEU A 1 400 ? -23.766 -11.312 -15.219 1 86.69 400 LEU A N 1
ATOM 3223 C CA . LEU A 1 400 ? -24.047 -11.047 -16.625 1 86.69 400 LEU A CA 1
ATOM 3224 C C . LEU A 1 400 ? -23.594 -9.648 -17.016 1 86.69 400 LEU A C 1
ATOM 3226 O O . LEU A 1 400 ? -23.297 -9.391 -18.188 1 86.69 400 LEU A O 1
ATOM 3230 N N . LYS A 1 401 ? -23.5 -8.781 -16.094 1 88.06 401 LYS A N 1
ATOM 3231 C CA . LYS A 1 401 ? -23.094 -7.41 -16.391 1 88.06 401 LYS A CA 1
ATOM 3232 C C . LYS A 1 401 ? -21.672 -7.359 -16.922 1 88.06 401 LYS A C 1
ATOM 3234 O O . LYS A 1 401 ? -21.281 -6.395 -17.594 1 88.06 401 LYS A O 1
ATOM 3239 N N . TYR A 1 402 ? -20.906 -8.461 -16.75 1 91.62 402 TYR A N 1
ATOM 3240 C CA . TYR A 1 402 ? -19.516 -8.461 -17.172 1 91.62 402 TYR A CA 1
ATOM 3241 C C . TYR A 1 402 ? -19.344 -9.188 -18.5 1 91.62 402 TYR A C 1
ATOM 3243 O O . TYR A 1 402 ? -18.234 -9.273 -19.031 1 91.62 402 TYR A O 1
ATOM 3251 N N . ARG A 1 403 ? -20.406 -9.633 -19.141 1 91.25 403 ARG A N 1
ATOM 3252 C CA . ARG A 1 403 ? -20.312 -10.484 -20.328 1 91.25 403 ARG A CA 1
ATOM 3253 C C . ARG A 1 403 ? -19.719 -9.719 -21.5 1 91.25 403 ARG A C 1
ATOM 3255 O O . ARG A 1 403 ? -18.875 -10.25 -22.219 1 91.25 403 ARG A O 1
ATOM 3262 N N . PHE A 1 404 ? -20.109 -8.484 -21.625 1 92.38 404 PHE A N 1
ATOM 3263 C CA . PHE A 1 404 ? -19.641 -7.703 -22.766 1 92.38 404 PHE A CA 1
ATOM 3264 C C . PHE A 1 404 ? -18.156 -7.391 -22.609 1 92.38 404 PHE A C 1
ATOM 3266 O O . PHE A 1 404 ? -17.375 -7.594 -23.547 1 92.38 404 PHE A O 1
ATOM 3273 N N . ILE A 1 405 ? -17.781 -6.977 -21.453 1 92.12 405 ILE A N 1
ATOM 3274 C CA . ILE A 1 405 ? -16.391 -6.629 -21.234 1 92.12 405 ILE A CA 1
ATOM 3275 C C . ILE A 1 405 ? -15.523 -7.891 -21.312 1 92.12 405 ILE A C 1
ATOM 3277 O O . ILE A 1 405 ? -14.406 -7.852 -21.828 1 92.12 405 ILE A O 1
ATOM 3281 N N . ALA A 1 406 ? -16.031 -8.969 -20.844 1 93.5 406 ALA A N 1
ATOM 3282 C CA . ALA A 1 406 ? -15.305 -10.227 -20.891 1 93.5 406 ALA A CA 1
ATOM 3283 C C . ALA A 1 406 ? -15.07 -10.664 -22.344 1 93.5 406 ALA A C 1
ATOM 3285 O O . ALA A 1 406 ? -13.969 -11.086 -22.703 1 93.5 406 ALA A O 1
ATOM 3286 N N . PHE A 1 407 ? -16.078 -10.453 -23.125 1 91.69 407 PHE A N 1
ATOM 3287 C CA . PHE A 1 407 ? -15.969 -10.828 -24.531 1 91.69 407 PHE A CA 1
ATOM 3288 C C . PHE A 1 407 ? -14.914 -9.977 -25.234 1 91.69 407 PHE A C 1
ATOM 3290 O O . PHE A 1 407 ? -14.023 -10.508 -25.906 1 91.69 407 PHE A O 1
ATOM 3297 N N . TYR A 1 408 ? -14.992 -8.742 -25.047 1 92.56 408 TYR A N 1
ATOM 3298 C CA . TYR A 1 408 ? -14.094 -7.809 -25.719 1 92.56 408 TYR A CA 1
ATOM 3299 C C . TYR A 1 408 ? -12.656 -8.008 -25.25 1 92.56 408 TYR A C 1
ATOM 3301 O O . TYR A 1 408 ? -11.742 -8.125 -26.078 1 92.56 408 TYR A O 1
ATOM 3309 N N . VAL A 1 409 ? -12.477 -8.117 -23.984 1 92.81 409 VAL A N 1
ATOM 3310 C CA . VAL A 1 409 ? -11.133 -8.211 -23.422 1 92.81 409 VAL A CA 1
ATOM 3311 C C . VAL A 1 409 ? -10.523 -9.57 -23.75 1 92.81 409 VAL A C 1
ATOM 3313 O O . VAL A 1 409 ? -9.32 -9.664 -24.016 1 92.81 409 VAL A O 1
ATOM 3316 N N . THR A 1 410 ? -11.328 -10.57 -23.734 1 92.88 410 THR A N 1
ATOM 3317 C CA . THR A 1 410 ? -10.836 -11.906 -24.078 1 92.88 410 THR A CA 1
ATOM 3318 C C . THR A 1 410 ? -10.383 -11.953 -25.531 1 92.88 410 THR A C 1
ATOM 3320 O O . THR A 1 410 ? -9.336 -12.523 -25.844 1 92.88 410 THR A O 1
ATOM 3323 N N . THR A 1 411 ? -11.125 -11.289 -26.406 1 91.31 411 THR A N 1
ATOM 3324 C CA . THR A 1 411 ? -10.766 -11.242 -27.812 1 91.31 411 THR A CA 1
ATOM 3325 C C . THR A 1 411 ? -9.445 -10.508 -28.016 1 91.31 411 THR A C 1
ATOM 3327 O O . THR A 1 411 ? -8.531 -11.023 -28.656 1 91.31 411 THR A O 1
ATOM 3330 N N . LEU A 1 412 ? -9.328 -9.422 -27.391 1 89.81 412 LEU A N 1
ATOM 3331 C CA . LEU A 1 412 ? -8.109 -8.625 -27.516 1 89.81 412 LEU A CA 1
ATOM 3332 C C . LEU A 1 412 ? -6.93 -9.336 -26.859 1 89.81 412 LEU A C 1
ATOM 3334 O O . LEU A 1 412 ? -5.809 -9.297 -27.375 1 89.81 412 LEU A O 1
ATOM 3338 N N . GLY A 1 413 ? -7.199 -9.906 -25.719 1 90.44 413 GLY A N 1
ATOM 3339 C CA . GLY A 1 413 ? -6.148 -10.641 -25.016 1 90.44 413 GLY A CA 1
ATOM 3340 C C . GLY A 1 413 ? -5.613 -11.812 -25.812 1 90.44 413 GLY A C 1
ATOM 3341 O O . GLY A 1 413 ? -4.402 -12.047 -25.844 1 90.44 413 GLY A O 1
ATOM 3342 N N . HIS A 1 414 ? -6.488 -12.523 -26.469 1 89.38 414 HIS A N 1
ATOM 3343 C CA . HIS A 1 414 ? -6.066 -13.656 -27.281 1 89.38 414 HIS A CA 1
ATOM 3344 C C . HIS A 1 414 ? -5.258 -13.203 -28.484 1 89.38 414 HIS A C 1
ATOM 3346 O O . HIS A 1 414 ? -4.289 -13.859 -28.875 1 89.38 414 HIS A O 1
ATOM 3352 N N . TYR A 1 415 ? -5.605 -12.047 -29.016 1 85.56 415 TYR A N 1
ATOM 3353 C CA . TYR A 1 415 ? -4.836 -11.5 -30.125 1 85.56 415 TYR A CA 1
ATOM 3354 C C . TYR A 1 415 ? -3.43 -11.125 -29.672 1 85.56 415 TYR A C 1
ATOM 3356 O O . TYR A 1 415 ? -2.471 -11.266 -30.438 1 85.56 415 TYR A O 1
ATOM 3364 N N . SER A 1 416 ? -3.355 -10.719 -28.484 1 86.44 416 SER A N 1
ATOM 3365 C CA . SER A 1 416 ? -2.055 -10.297 -27.969 1 86.44 416 SER A CA 1
ATOM 3366 C C . SER A 1 416 ? -1.131 -11.492 -27.75 1 86.44 416 SER A C 1
ATOM 3368 O O . SER A 1 416 ? 0.081 -11.328 -27.594 1 86.44 416 SER A O 1
ATOM 3370 N N . LEU A 1 417 ? -1.689 -12.672 -27.797 1 86.62 417 LEU A N 1
ATOM 3371 C CA . LEU A 1 417 ? -0.901 -13.883 -27.547 1 86.62 417 LEU A CA 1
ATOM 3372 C C . LEU A 1 417 ? -0.459 -14.508 -28.875 1 86.62 417 LEU A C 1
ATOM 3374 O O . LEU A 1 417 ? 0.37 -15.422 -28.875 1 86.62 417 LEU A O 1
ATOM 3378 N N . ILE A 1 418 ? -0.87 -14.016 -29.984 1 81.44 418 ILE A N 1
ATOM 3379 C CA . ILE A 1 418 ? -0.635 -14.609 -31.297 1 81.44 418 ILE A CA 1
ATOM 3380 C C . ILE A 1 418 ? 0.856 -14.57 -31.625 1 81.44 418 ILE A C 1
ATOM 3382 O O . ILE A 1 418 ? 1.401 -15.523 -32.188 1 81.44 418 ILE A O 1
ATOM 3386 N N . PRO A 1 419 ? 1.507 -13.508 -31.172 1 77.94 419 PRO A N 1
ATOM 3387 C CA . PRO A 1 419 ? 2.936 -13.453 -31.484 1 77.94 419 PRO A CA 1
ATOM 3388 C C . PRO A 1 419 ? 3.727 -14.586 -30.828 1 77.94 419 PRO A C 1
ATOM 3390 O O . PRO A 1 419 ? 4.875 -14.836 -31.203 1 77.94 419 PRO A O 1
ATOM 3393 N N . LEU A 1 420 ? 3.182 -15.219 -29.938 1 77.62 420 LEU A N 1
ATOM 3394 C CA . LEU A 1 420 ? 3.854 -16.344 -29.266 1 77.62 420 LEU A CA 1
ATOM 3395 C C . LEU A 1 420 ? 3.945 -17.547 -30.203 1 77.62 420 LEU A C 1
ATOM 3397 O O . LEU A 1 420 ? 4.727 -18.469 -29.953 1 77.62 420 LEU A O 1
ATOM 3401 N N . ILE A 1 421 ? 3.125 -17.484 -31.281 1 72.12 421 ILE A N 1
ATOM 3402 C CA . ILE A 1 421 ? 3.152 -18.562 -32.25 1 72.12 421 ILE A CA 1
ATOM 3403 C C . ILE A 1 421 ? 4.152 -18.234 -33.375 1 72.12 421 ILE A C 1
ATOM 3405 O O . ILE A 1 421 ? 4.016 -17.219 -34.062 1 72.12 421 ILE A O 1
ATOM 3409 N N . HIS A 1 422 ? 5.559 -18.438 -33.25 1 63.34 422 HIS A N 1
ATOM 3410 C CA . HIS A 1 422 ? 6.547 -18.156 -34.281 1 63.34 422 HIS A CA 1
ATOM 3411 C C . HIS A 1 422 ? 6.188 -18.844 -35.594 1 63.34 422 HIS A C 1
ATOM 3413 O O . HIS A 1 422 ? 5.977 -20.062 -35.625 1 63.34 422 HIS A O 1
ATOM 3419 N N . THR A 1 423 ? 5.418 -18.344 -36.469 1 51.5 423 THR A N 1
ATOM 3420 C CA . THR A 1 423 ? 5.277 -18.953 -37.781 1 51.5 423 THR A CA 1
ATOM 3421 C C . THR A 1 423 ? 6.539 -18.734 -38.625 1 51.5 423 THR A C 1
ATOM 3423 O O . THR A 1 423 ? 7.285 -17.781 -38.406 1 51.5 423 THR A O 1
ATOM 3426 N N . ALA A 1 424 ? 7.043 -19.703 -39.531 1 45.5 424 ALA A N 1
ATOM 3427 C CA . ALA A 1 424 ? 8.039 -19.484 -40.562 1 45.5 424 ALA A CA 1
ATOM 3428 C C . ALA A 1 424 ? 8.031 -18.031 -41.062 1 45.5 424 ALA A C 1
ATOM 3430 O O . ALA A 1 424 ? 9.062 -17.5 -41.469 1 45.5 424 ALA A O 1
ATOM 3431 N N . ALA A 1 425 ? 7.031 -17.359 -41.312 1 38.38 425 ALA A N 1
ATOM 3432 C CA . ALA A 1 425 ? 6.824 -16.016 -41.875 1 38.38 425 ALA A CA 1
ATOM 3433 C C . ALA A 1 425 ? 7.09 -14.945 -40.812 1 38.38 425 ALA A C 1
ATOM 3435 O O . ALA A 1 425 ? 7.027 -13.75 -41.094 1 38.38 425 ALA A O 1
ATOM 3436 N N . GLY A 1 426 ? 7.203 -15.227 -39.625 1 37.09 426 GLY A N 1
ATOM 3437 C CA . GLY A 1 426 ? 7.316 -14.25 -38.562 1 37.09 426 GLY A CA 1
ATOM 3438 C C . GLY A 1 426 ? 8.672 -13.57 -38.5 1 37.09 426 GLY A C 1
ATOM 3439 O O . GLY A 1 426 ? 8.922 -12.734 -37.625 1 37.09 426 GLY A O 1
ATOM 3440 N N . LYS A 1 427 ? 9.734 -14.086 -39.062 1 41.03 427 LYS A N 1
ATOM 3441 C CA . LYS A 1 427 ? 10.969 -13.32 -39.219 1 41.03 427 LYS A CA 1
ATOM 3442 C C . LYS A 1 427 ? 10.703 -11.984 -39.906 1 41.03 427 LYS A C 1
ATOM 3444 O O . LYS A 1 427 ? 11.453 -11.023 -39.688 1 41.03 427 LYS A O 1
ATOM 3449 N N . SER A 1 428 ? 10 -11.961 -41.094 1 32.06 428 SER A N 1
ATOM 3450 C CA . SER A 1 428 ? 9.898 -10.75 -41.875 1 32.06 428 SER A CA 1
ATOM 3451 C C . SER A 1 428 ? 9.148 -9.648 -41.156 1 32.06 428 SER A C 1
ATOM 3453 O O . SER A 1 428 ? 9.484 -8.469 -41.25 1 32.06 428 SER A O 1
ATOM 3455 N N . ASN A 1 429 ? 7.82 -9.805 -40.625 1 30.78 429 ASN A N 1
ATOM 3456 C CA . ASN A 1 429 ? 6.938 -8.727 -40.188 1 30.78 429 ASN A CA 1
ATOM 3457 C C . ASN A 1 429 ? 7.238 -8.312 -38.75 1 30.78 429 ASN A C 1
ATOM 3459 O O . ASN A 1 429 ? 6.375 -7.758 -38.062 1 30.78 429 ASN A O 1
ATOM 3463 N N . CYS A 1 430 ? 8.188 -8.617 -38.125 1 32.88 430 CYS A N 1
ATOM 3464 C CA . CYS A 1 430 ? 8.562 -7.977 -36.844 1 32.88 430 CYS A CA 1
ATOM 3465 C C . CYS A 1 430 ? 8.516 -6.461 -36.969 1 32.88 430 CYS A C 1
ATOM 3467 O O . CYS A 1 430 ? 8.602 -5.746 -35.969 1 32.88 430 CYS A O 1
ATOM 3469 N N . ARG A 1 431 ? 8.781 -5.875 -38.156 1 31.09 431 ARG A N 1
ATOM 3470 C CA . ARG A 1 431 ? 8.664 -4.457 -38.469 1 31.09 431 ARG A CA 1
ATOM 3471 C C . ARG A 1 431 ? 7.219 -3.984 -38.344 1 31.09 431 ARG A C 1
ATOM 3473 O O . ARG A 1 431 ? 6.961 -2.832 -38 1 31.09 431 ARG A O 1
ATOM 3480 N N . LEU A 1 432 ? 6.188 -4.691 -38.875 1 29.05 432 LEU A N 1
ATOM 3481 C CA . LEU A 1 432 ? 4.816 -4.195 -38.938 1 29.05 432 LEU A CA 1
ATOM 3482 C C . LEU A 1 432 ? 4.195 -4.195 -37.531 1 29.05 432 LEU A C 1
ATOM 3484 O O . LEU A 1 432 ? 3.234 -3.467 -37.281 1 29.05 432 LEU A O 1
ATOM 3488 N N . HIS A 1 433 ? 4.512 -5.074 -36.625 1 31.16 433 HIS A N 1
ATOM 3489 C CA . HIS A 1 433 ? 3.793 -5.277 -35.375 1 31.16 433 HIS A CA 1
ATOM 3490 C C . HIS A 1 433 ? 4.031 -4.125 -34.406 1 31.16 433 HIS A C 1
ATOM 3492 O O . HIS A 1 433 ? 3.449 -4.09 -33.312 1 31.16 433 HIS A O 1
ATOM 3498 N N . CYS A 1 434 ? 5.098 -3.389 -34.562 1 29.09 434 CYS A N 1
ATOM 3499 C CA . CYS A 1 434 ? 5.234 -2.125 -33.844 1 29.09 434 CYS A CA 1
ATOM 3500 C C . CYS A 1 434 ? 4.102 -1.171 -34.188 1 29.09 434 CYS A C 1
ATOM 3502 O O . CYS A 1 434 ? 3.945 -0.123 -33.562 1 29.09 434 CYS A O 1
ATOM 3504 N N . PHE A 1 435 ? 3.527 -1.222 -35.469 1 27.34 435 PHE A N 1
ATOM 3505 C CA . PHE A 1 435 ? 2.543 -0.241 -35.906 1 27.34 435 PHE A CA 1
ATOM 3506 C C . PHE A 1 435 ? 1.203 -0.469 -35.219 1 27.34 435 PHE A C 1
ATOM 3508 O O . PHE A 1 435 ? 0.382 0.446 -35.125 1 27.34 435 PHE A O 1
ATOM 3515 N N . PHE A 1 436 ? 0.721 -1.801 -35.031 1 27 436 PHE A N 1
ATOM 3516 C CA . PHE A 1 436 ? -0.608 -1.832 -34.438 1 27 436 PHE A CA 1
ATOM 3517 C C . PHE A 1 436 ? -0.527 -1.642 -32.938 1 27 436 PHE A C 1
ATOM 3519 O O . PHE A 1 436 ? 0.342 -2.219 -32.25 1 27 436 PHE A O 1
ATOM 3526 N N . MET B 1 1 ? -35.312 25.516 34.344 1 25.3 1 MET B N 1
ATOM 3527 C CA . MET B 1 1 ? -35.281 26.453 33.219 1 25.3 1 MET B CA 1
ATOM 3528 C C . MET B 1 1 ? -34.188 26.062 32.219 1 25.3 1 MET B C 1
ATOM 3530 O O . MET B 1 1 ? -33.031 26 32.562 1 25.3 1 MET B O 1
ATOM 3534 N N . ASN B 1 2 ? -34.344 25.109 31.391 1 33.75 2 ASN B N 1
ATOM 3535 C CA . ASN B 1 2 ? -33.688 24.422 30.281 1 33.75 2 ASN B CA 1
ATOM 3536 C C . ASN B 1 2 ? -33.062 25.422 29.312 1 33.75 2 ASN B C 1
ATOM 3538 O O . ASN B 1 2 ? -33.719 25.953 28.438 1 33.75 2 ASN B O 1
ATOM 3542 N N . THR B 1 3 ? -32.344 26.5 29.703 1 38.19 3 THR B N 1
ATOM 3543 C CA . THR B 1 3 ? -31.969 27.766 29.047 1 38.19 3 THR B CA 1
ATOM 3544 C C . THR B 1 3 ? -31.328 27.5 27.688 1 38.19 3 THR B C 1
ATOM 3546 O O . THR B 1 3 ? -30.438 26.672 27.562 1 38.19 3 THR B O 1
ATOM 3549 N N . HIS B 1 4 ? -32.062 27.609 26.594 1 44.94 4 HIS B N 1
ATOM 3550 C CA . HIS B 1 4 ? -31.828 27.812 25.156 1 44.94 4 HIS B CA 1
ATOM 3551 C C . HIS B 1 4 ? -30.594 28.641 24.906 1 44.94 4 HIS B C 1
ATOM 3553 O O . HIS B 1 4 ? -30.625 29.875 25.062 1 44.94 4 HIS B O 1
ATOM 3559 N N . THR B 1 5 ? -29.484 28.328 25.344 1 52.59 5 THR B N 1
ATOM 3560 C CA . THR B 1 5 ? -28.297 29.125 25.031 1 52.59 5 THR B CA 1
ATOM 3561 C C . THR B 1 5 ? -28.297 29.531 23.562 1 52.59 5 THR B C 1
ATOM 3563 O O . THR B 1 5 ? -28.172 28.672 22.688 1 52.59 5 THR B O 1
ATOM 3566 N N . GLY B 1 6 ? -29.094 30.594 23.172 1 62.12 6 GLY B N 1
ATOM 3567 C CA . GLY B 1 6 ? -29.172 31.219 21.859 1 62.12 6 GLY B CA 1
ATOM 3568 C C . GLY B 1 6 ? -27.812 31.328 21.188 1 62.12 6 GLY B C 1
ATOM 3569 O O . GLY B 1 6 ? -26.781 31.109 21.812 1 62.12 6 GLY B O 1
ATOM 3570 N N . PRO B 1 7 ? -27.781 31.438 19.906 1 72.75 7 PRO B N 1
ATOM 3571 C CA . PRO B 1 7 ? -26.562 31.562 19.109 1 72.75 7 PRO B CA 1
ATOM 3572 C C . PRO B 1 7 ? -25.578 32.562 19.703 1 72.75 7 PRO B C 1
ATOM 3574 O O . PRO B 1 7 ? -24.359 32.344 19.656 1 72.75 7 PRO B O 1
ATOM 3577 N N . PHE B 1 8 ? -26.094 33.594 20.375 1 75.75 8 PHE B N 1
ATOM 3578 C CA . PHE B 1 8 ? -25.234 34.625 20.953 1 75.75 8 PHE B CA 1
ATOM 3579 C C . PHE B 1 8 ? -24.516 34.094 22.188 1 75.75 8 PHE B C 1
ATOM 3581 O O . PHE B 1 8 ? -23.344 34.375 22.406 1 75.75 8 PHE B O 1
ATOM 3588 N N . HIS B 1 9 ? -25.188 33.312 22.984 1 79.56 9 HIS B N 1
ATOM 3589 C CA . HIS B 1 9 ? -24.562 32.75 24.188 1 79.56 9 HIS B CA 1
ATOM 3590 C C . HIS B 1 9 ? -23.484 31.75 23.844 1 79.56 9 HIS B C 1
ATOM 3592 O O . HIS B 1 9 ? -22.438 31.688 24.5 1 79.56 9 HIS B O 1
ATOM 3598 N N . LEU B 1 10 ? -23.688 31.016 22.844 1 83.38 10 LEU B N 1
ATOM 3599 C CA . LEU B 1 10 ? -22.688 30.047 22.406 1 83.38 10 LEU B CA 1
ATOM 3600 C C . LEU B 1 10 ? -21.438 30.734 21.906 1 83.38 10 LEU B C 1
ATOM 3602 O O . LEU B 1 10 ? -20.312 30.312 22.234 1 83.38 10 LEU B O 1
ATOM 3606 N N . LEU B 1 11 ? -21.641 31.766 21.125 1 85.44 11 LEU B N 1
ATOM 3607 C CA . LEU B 1 11 ? -20.516 32.531 20.609 1 85.44 11 LEU B CA 1
ATOM 3608 C C . LEU B 1 11 ? -19.734 33.188 21.75 1 85.44 11 LEU B C 1
ATOM 3610 O O . LEU B 1 11 ? -18.5 33.188 21.75 1 85.44 11 LEU B O 1
ATOM 3614 N N . TYR B 1 12 ? -20.484 33.688 22.719 1 89.12 12 TYR B N 1
ATOM 3615 C CA . TYR B 1 12 ? -19.859 34.312 23.875 1 89.12 12 TYR B CA 1
ATOM 3616 C C . TYR B 1 12 ? -19.016 33.312 24.656 1 89.12 12 TYR B C 1
ATOM 3618 O O . TYR B 1 12 ? -17.859 33.594 24.984 1 89.12 12 TYR B O 1
ATOM 3626 N N . ASN B 1 13 ? -19.578 32.219 24.938 1 88.19 13 ASN B N 1
ATOM 3627 C CA . ASN B 1 13 ? -18.859 31.203 25.656 1 88.19 13 ASN B CA 1
ATOM 3628 C C . ASN B 1 13 ? -17.625 30.719 24.875 1 88.19 13 ASN B C 1
ATOM 3630 O O . ASN B 1 13 ? -16.578 30.453 25.469 1 88.19 13 ASN B O 1
ATOM 3634 N N . TYR B 1 14 ? -17.781 30.594 23.609 1 90.44 14 TYR B N 1
ATOM 3635 C CA . TYR B 1 14 ? -16.672 30.172 22.766 1 90.44 14 TYR B CA 1
ATOM 3636 C C . TYR B 1 14 ? -15.531 31.188 22.812 1 90.44 14 TYR B C 1
ATOM 3638 O O . TYR B 1 14 ? -14.367 30.828 22.984 1 90.44 14 TYR B O 1
ATOM 3646 N N . LEU B 1 15 ? -15.891 32.469 22.719 1 92.44 15 LEU B N 1
ATOM 3647 C CA . LEU B 1 15 ? -14.898 33.531 22.781 1 92.44 15 LEU B CA 1
ATOM 3648 C C . LEU B 1 15 ? -14.219 33.562 24.141 1 92.44 15 LEU B C 1
ATOM 3650 O O . LEU B 1 15 ? -13.023 33.844 24.234 1 92.44 15 LEU B O 1
ATOM 3654 N N . LEU B 1 16 ? -14.992 33.281 25.156 1 93.19 16 LEU B N 1
ATOM 3655 C CA . LEU B 1 16 ? -14.445 33.219 26.5 1 93.19 16 LEU B CA 1
ATOM 3656 C C . LEU B 1 16 ? -13.406 32.125 26.625 1 93.19 16 LEU B C 1
ATOM 3658 O O . LEU B 1 16 ? -12.375 32.281 27.297 1 93.19 16 LEU B O 1
ATOM 3662 N N . VAL B 1 17 ? -13.703 30.984 26.062 1 93.5 17 VAL B N 1
ATOM 3663 C CA . VAL B 1 17 ? -12.766 29.875 26.078 1 93.5 17 VAL B CA 1
ATOM 3664 C C . VAL B 1 17 ? -11.477 30.281 25.359 1 93.5 17 VAL B C 1
ATOM 3666 O O . VAL B 1 17 ? -10.375 30.031 25.875 1 93.5 17 VAL B O 1
ATOM 3669 N N . ILE B 1 18 ? -11.578 30.953 24.234 1 94.31 18 ILE B N 1
ATOM 3670 C CA . ILE B 1 18 ? -10.422 31.344 23.438 1 94.31 18 ILE B CA 1
ATOM 3671 C C . ILE B 1 18 ? -9.578 32.375 24.188 1 94.31 18 ILE B C 1
ATOM 3673 O O . ILE B 1 18 ? -8.359 32.219 24.297 1 94.31 18 ILE B O 1
ATOM 3677 N N . VAL B 1 19 ? -10.242 33.344 24.766 1 94.81 19 VAL B N 1
ATOM 3678 C CA . VAL B 1 19 ? -9.539 34.406 25.484 1 94.81 19 VAL B CA 1
ATOM 3679 C C . VAL B 1 19 ? -8.852 33.812 26.719 1 94.81 19 VAL B C 1
ATOM 3681 O O . VAL B 1 19 ? -7.723 34.188 27.047 1 94.81 19 VAL B O 1
ATOM 3684 N N . SER B 1 20 ? -9.562 32.969 27.406 1 95.06 20 SER B N 1
ATOM 3685 C CA . SER B 1 20 ? -8.977 32.312 28.562 1 95.06 20 SER B CA 1
ATOM 3686 C C . SER B 1 20 ? -7.742 31.5 28.188 1 95.06 20 SER B C 1
ATOM 3688 O O . SER B 1 20 ? -6.742 31.5 28.906 1 95.06 20 SER B O 1
ATOM 3690 N N . ALA B 1 21 ? -7.816 30.781 27.109 1 94.81 21 ALA B N 1
ATOM 3691 C CA . ALA B 1 21 ? -6.695 29.969 26.641 1 94.81 21 ALA B CA 1
ATOM 3692 C C . ALA B 1 21 ? -5.504 30.844 26.266 1 94.81 21 ALA B C 1
ATOM 3694 O O . ALA B 1 21 ? -4.363 30.547 26.625 1 94.81 21 ALA B O 1
ATOM 3695 N N . ILE B 1 22 ? -5.801 31.938 25.531 1 94.44 22 ILE B N 1
ATOM 3696 C CA . ILE B 1 22 ? -4.742 32.844 25.125 1 94.44 22 ILE B CA 1
ATOM 3697 C C . ILE B 1 22 ? -4.066 33.438 26.344 1 94.44 22 ILE B C 1
ATOM 3699 O O . ILE B 1 22 ? -2.838 33.531 26.422 1 94.44 22 ILE B O 1
ATOM 3703 N N . SER B 1 23 ? -4.863 33.844 27.359 1 94.88 23 SER B N 1
ATOM 3704 C CA . SER B 1 23 ? -4.332 34.406 28.594 1 94.88 23 SER B CA 1
ATOM 3705 C C . SER B 1 23 ? -3.451 33.406 29.328 1 94.88 23 SER B C 1
ATOM 3707 O O . SER B 1 23 ? -2.393 33.75 29.844 1 94.88 23 SER B O 1
ATOM 3709 N N . PHE B 1 24 ? -3.932 32.25 29.391 1 94.88 24 PHE B N 1
ATOM 3710 C CA . PHE B 1 24 ? -3.18 31.203 30.047 1 94.88 24 PHE B CA 1
ATOM 3711 C C . PHE B 1 24 ? -1.854 30.953 29.328 1 94.88 24 PHE B C 1
ATOM 3713 O O . PHE B 1 24 ? -0.814 30.812 29.984 1 94.88 24 PHE B O 1
ATOM 3720 N N . LYS B 1 25 ? -1.819 30.922 28.016 1 94.44 25 LYS B N 1
ATOM 3721 C CA . LYS B 1 25 ? -0.636 30.625 27.219 1 94.44 25 LYS B CA 1
ATOM 3722 C C . LYS B 1 25 ? 0.365 31.781 27.266 1 94.44 25 LYS B C 1
ATOM 3724 O O . LYS B 1 25 ? 1.573 31.562 27.156 1 94.44 25 LYS B O 1
ATOM 3729 N N . LEU B 1 26 ? -0.1 32.969 27.516 1 93.62 26 LEU B N 1
ATOM 3730 C CA . LEU B 1 26 ? 0.764 34.156 27.641 1 93.62 26 LEU B CA 1
ATOM 3731 C C . LEU B 1 26 ? 1.621 34.062 28.906 1 93.62 26 LEU B C 1
ATOM 3733 O O . LEU B 1 26 ? 2.678 34.688 28.984 1 93.62 26 LEU B O 1
ATOM 3737 N N . LEU B 1 27 ? 1.233 33.188 29.812 1 91.44 27 LEU B N 1
ATOM 3738 C CA . LEU B 1 27 ? 1.998 33 31.031 1 91.44 27 LEU B CA 1
ATOM 3739 C C . LEU B 1 27 ? 3.322 32.312 30.75 1 91.44 27 LEU B C 1
ATOM 3741 O O . LEU B 1 27 ? 4.254 32.375 31.547 1 91.44 27 LEU B O 1
ATOM 3745 N N . PHE B 1 28 ? 3.381 31.672 29.625 1 89.62 28 PHE B N 1
ATOM 3746 C CA . PHE B 1 28 ? 4.574 30.891 29.297 1 89.62 28 PHE B CA 1
ATOM 3747 C C . PHE B 1 28 ? 5.531 31.719 28.438 1 89.62 28 PHE B C 1
ATOM 3749 O O . PHE B 1 28 ? 6.543 31.203 27.953 1 89.62 28 PHE B O 1
ATOM 3756 N N . LEU B 1 29 ? 5.309 32.969 28.281 1 88.94 29 LEU B N 1
ATOM 3757 C CA . LEU B 1 29 ? 6.078 33.844 27.375 1 88.94 29 LEU B CA 1
ATOM 3758 C C . LEU B 1 29 ? 7.559 33.812 27.75 1 88.94 29 LEU B C 1
ATOM 3760 O O . LEU B 1 29 ? 8.43 33.812 26.875 1 88.94 29 LEU B O 1
ATOM 3764 N N . PHE B 1 30 ? 7.879 33.781 29.047 1 84.81 30 PHE B N 1
ATOM 3765 C CA . PHE B 1 30 ? 9.273 33.875 29.469 1 84.81 30 PHE B CA 1
ATOM 3766 C C . PHE B 1 30 ? 9.711 32.594 30.141 1 84.81 30 PHE B C 1
ATOM 3768 O O . PHE B 1 30 ? 10.68 32.562 30.891 1 84.81 30 PHE B O 1
ATOM 3775 N N . GLY B 1 31 ? 8.992 31.547 29.75 1 83 31 GLY B N 1
ATOM 3776 C CA . GLY B 1 31 ? 9.336 30.25 30.297 1 83 31 GLY B CA 1
ATOM 3777 C C . GLY B 1 31 ? 10.43 29.531 29.531 1 83 31 GLY B C 1
ATOM 3778 O O . GLY B 1 31 ? 11.125 30.156 28.719 1 83 31 GLY B O 1
ATOM 3779 N N . TYR B 1 32 ? 10.625 28.312 29.875 1 84.75 32 TYR B N 1
ATOM 3780 C CA . TYR B 1 32 ? 11.633 27.453 29.266 1 84.75 32 TYR B CA 1
ATOM 3781 C C . TYR B 1 32 ? 11.43 27.375 27.75 1 84.75 32 TYR B C 1
ATOM 3783 O O . TYR B 1 32 ? 10.297 27.438 27.266 1 84.75 32 TYR B O 1
ATOM 3791 N N . ARG B 1 33 ? 12.625 27.406 27.062 1 81.81 33 ARG B N 1
ATOM 3792 C CA . ARG B 1 33 ? 12.594 27.188 25.625 1 81.81 33 ARG B CA 1
ATOM 3793 C C . ARG B 1 33 ? 13.578 26.094 25.219 1 81.81 33 ARG B C 1
ATOM 3795 O O . ARG B 1 33 ? 14.688 26.016 25.766 1 81.81 33 ARG B O 1
ATOM 3802 N N . SER B 1 34 ? 13.148 25.281 24.297 1 86.25 34 SER B N 1
ATOM 3803 C CA . SER B 1 34 ? 14.008 24.203 23.828 1 86.25 34 SER B CA 1
ATOM 3804 C C . SER B 1 34 ? 14.836 24.641 22.625 1 86.25 34 SER B C 1
ATOM 3806 O O . SER B 1 34 ? 14.789 25.812 22.219 1 86.25 34 SER B O 1
ATOM 3808 N N . THR B 1 35 ? 15.578 23.672 22.062 1 88.38 35 THR B N 1
ATOM 3809 C CA . THR B 1 35 ? 16.391 23.938 20.875 1 88.38 35 THR B CA 1
ATOM 3810 C C . THR B 1 35 ? 15.492 24.234 19.672 1 88.38 35 THR B C 1
ATOM 3812 O O . THR B 1 35 ? 15.938 24.828 18.703 1 88.38 35 THR B O 1
ATOM 3815 N N . ASP B 1 36 ? 14.25 23.875 19.812 1 91.62 36 ASP B N 1
ATOM 3816 C CA . ASP B 1 36 ? 13.312 24.094 18.719 1 91.62 36 ASP B CA 1
ATOM 3817 C C . ASP B 1 36 ? 13.086 25.594 18.5 1 91.62 36 ASP B C 1
ATOM 3819 O O . ASP B 1 36 ? 12.773 26.016 17.375 1 91.62 36 ASP B O 1
ATOM 3823 N N . PHE B 1 37 ? 13.219 26.328 19.562 1 93.69 37 PHE B N 1
ATOM 3824 C CA . PHE B 1 37 ? 13.133 27.766 19.422 1 93.69 37 PHE B CA 1
ATOM 3825 C C . PHE B 1 37 ? 14.172 28.281 18.438 1 93.69 37 PHE B C 1
ATOM 3827 O O . PHE B 1 37 ? 13.844 29.031 17.516 1 93.69 37 PHE B O 1
ATOM 3834 N N . GLU B 1 38 ? 15.391 27.812 18.625 1 94.25 38 GLU B N 1
ATOM 3835 C CA . GLU B 1 38 ? 16.469 28.219 17.734 1 94.25 38 GLU B CA 1
ATOM 3836 C C . GLU B 1 38 ? 16.266 27.672 16.328 1 94.25 38 GLU B C 1
ATOM 3838 O O . GLU B 1 38 ? 16.609 28.328 15.336 1 94.25 38 GLU B O 1
ATOM 3843 N N . VAL B 1 39 ? 15.68 26.484 16.234 1 95.12 39 VAL B N 1
ATOM 3844 C CA . VAL B 1 39 ? 15.391 25.891 14.938 1 95.12 39 VAL B CA 1
ATOM 3845 C C . VAL B 1 39 ? 14.508 26.828 14.117 1 95.12 39 VAL B C 1
ATOM 3847 O O . VAL B 1 39 ? 14.852 27.172 12.984 1 95.12 39 VAL B O 1
ATOM 3850 N N . HIS B 1 40 ? 13.438 27.297 14.664 1 96.5 40 HIS B N 1
ATOM 3851 C CA . HIS B 1 40 ? 12.5 28.156 13.953 1 96.5 40 HIS B CA 1
ATOM 3852 C C . HIS B 1 40 ? 13.07 29.547 13.734 1 96.5 40 HIS B C 1
ATOM 3854 O O . HIS B 1 40 ? 12.797 30.188 12.719 1 96.5 40 HIS B O 1
ATOM 3860 N N . ARG B 1 41 ? 13.875 30.031 14.734 1 97.31 41 ARG B N 1
ATOM 3861 C CA . ARG B 1 41 ? 14.555 31.297 14.531 1 97.31 41 ARG B CA 1
ATOM 3862 C C . ARG B 1 41 ? 15.492 31.234 13.328 1 97.31 41 ARG B C 1
ATOM 3864 O O . ARG B 1 41 ? 15.477 32.125 12.484 1 97.31 41 ARG B O 1
ATOM 3871 N N . ASN B 1 42 ? 16.25 30.188 13.281 1 97.5 42 ASN B N 1
ATOM 3872 C CA . ASN B 1 42 ? 17.188 30.016 12.172 1 97.5 42 ASN B CA 1
ATOM 3873 C C . ASN B 1 42 ? 16.453 29.891 10.836 1 97.5 42 ASN B C 1
ATOM 3875 O O . ASN B 1 42 ? 16.922 30.391 9.812 1 97.5 42 ASN B O 1
ATOM 3879 N N . TRP B 1 43 ? 15.352 29.172 10.82 1 98.12 43 TRP B N 1
ATOM 3880 C CA . TRP B 1 43 ? 14.578 29.016 9.594 1 98.12 43 TRP B CA 1
ATOM 3881 C C . TRP B 1 43 ? 14.07 30.359 9.102 1 98.12 43 TRP B C 1
ATOM 3883 O O . TRP B 1 43 ? 14.062 30.625 7.895 1 98.12 43 TRP B O 1
ATOM 3893 N N . LYS B 1 44 ? 13.68 31.25 10.031 1 98.38 44 LYS B N 1
ATOM 3894 C CA . LYS B 1 44 ? 13.289 32.594 9.672 1 98.38 44 LYS B CA 1
ATOM 3895 C C . LYS B 1 44 ? 14.477 33.406 9.117 1 98.38 44 LYS B C 1
ATOM 3897 O O . LYS B 1 44 ? 14.352 34.094 8.109 1 98.38 44 LYS B O 1
ATOM 3902 N N . ALA B 1 45 ? 15.602 33.188 9.688 1 98.25 45 ALA B N 1
ATOM 3903 C CA . ALA B 1 45 ? 16.797 33.906 9.273 1 98.25 45 ALA B CA 1
ATOM 3904 C C . ALA B 1 45 ? 17.219 33.5 7.859 1 98.25 45 ALA B C 1
ATOM 3906 O O . ALA B 1 45 ? 17.453 34.344 7.004 1 98.25 45 ALA B O 1
ATOM 3907 N N . LEU B 1 46 ? 17.234 32.219 7.637 1 98 46 LEU B N 1
ATOM 3908 C CA . LEU B 1 46 ? 17.75 31.75 6.355 1 98 46 LEU B CA 1
ATOM 3909 C C . LEU B 1 46 ? 16.766 32.031 5.23 1 98 46 LEU B C 1
ATOM 3911 O O . LEU B 1 46 ? 17.156 32.344 4.105 1 98 46 LEU B O 1
ATOM 3915 N N . THR B 1 47 ? 15.477 31.906 5.465 1 98.19 47 THR B N 1
ATOM 3916 C CA . THR B 1 47 ? 14.492 32.156 4.422 1 98.19 47 THR B CA 1
ATOM 3917 C C . THR B 1 47 ? 14.391 33.656 4.125 1 98.19 47 THR B C 1
ATOM 3919 O O . THR B 1 47 ? 14.055 34.062 3.008 1 98.19 47 THR B O 1
ATOM 3922 N N . TYR B 1 48 ? 14.672 34.438 5.102 1 98.12 48 TYR B N 1
ATOM 3923 C CA . TYR B 1 48 ? 14.641 35.875 4.934 1 98.12 48 TYR B CA 1
ATOM 3924 C C . TYR B 1 48 ? 15.891 36.375 4.211 1 98.12 48 TYR B C 1
ATOM 3926 O O . TYR B 1 48 ? 15.797 37.219 3.318 1 98.12 48 TYR B O 1
ATOM 3934 N N . SER B 1 49 ? 17.047 35.875 4.5 1 97.62 49 SER B N 1
ATOM 3935 C CA . SER B 1 49 ? 18.328 36.469 4.098 1 97.62 49 SER B CA 1
ATOM 3936 C C . SER B 1 49 ? 18.828 35.844 2.801 1 97.62 49 SER B C 1
ATOM 3938 O O . SER B 1 49 ? 19.656 36.438 2.1 1 97.62 49 SER B O 1
ATOM 3940 N N . LEU B 1 50 ? 18.375 34.688 2.477 1 98.06 50 LEU B N 1
ATOM 3941 C CA . LEU B 1 50 ? 18.938 33.969 1.336 1 98.06 50 LEU B CA 1
ATOM 3942 C C . LEU B 1 50 ? 17.922 33.875 0.213 1 98.06 50 LEU B C 1
ATOM 3944 O O . LEU B 1 50 ? 16.703 33.875 0.463 1 98.06 50 LEU B O 1
ATOM 3948 N N . PRO B 1 51 ? 18.422 33.719 -0.984 1 97.62 51 PRO B N 1
ATOM 3949 C CA . PRO B 1 51 ? 17.516 33.375 -2.072 1 97.62 51 PRO B CA 1
ATOM 3950 C C . PRO B 1 51 ? 16.969 31.938 -1.956 1 97.62 51 PRO B C 1
ATOM 3952 O O . PRO B 1 51 ? 17.594 31.094 -1.298 1 97.62 51 PRO B O 1
ATOM 3955 N N . ILE B 1 52 ? 15.898 31.672 -2.564 1 97.25 52 ILE B N 1
ATOM 3956 C CA . ILE B 1 52 ? 15.18 30.406 -2.48 1 97.25 52 ILE B CA 1
ATOM 3957 C C . ILE B 1 52 ? 16.109 29.25 -2.859 1 97.25 52 ILE B C 1
ATOM 3959 O O . ILE B 1 52 ? 16.016 28.172 -2.293 1 97.25 52 ILE B O 1
ATOM 3963 N N . SER B 1 53 ? 17.062 29.422 -3.707 1 97.25 53 SER B N 1
ATOM 3964 C CA . SER B 1 53 ? 17.953 28.391 -4.219 1 97.25 53 SER B CA 1
ATOM 3965 C C . SER B 1 53 ? 18.922 27.906 -3.141 1 97.25 53 SER B C 1
ATOM 3967 O O . SER B 1 53 ? 19.516 26.828 -3.268 1 97.25 53 SER B O 1
ATOM 3969 N N . GLN B 1 54 ? 19 28.609 -2.078 1 97.88 54 GLN B N 1
ATOM 3970 C CA . GLN B 1 54 ? 19.984 28.266 -1.067 1 97.88 54 GLN B CA 1
ATOM 3971 C C . GLN B 1 54 ? 19.328 27.766 0.211 1 97.88 54 GLN B C 1
ATOM 3973 O O . GLN B 1 54 ? 20 27.328 1.138 1 97.88 54 GLN B O 1
ATOM 3978 N N . TRP B 1 55 ? 18.031 27.812 0.296 1 98 55 TRP B N 1
ATOM 3979 C CA . TRP B 1 55 ? 17.297 27.5 1.514 1 98 55 TRP B CA 1
ATOM 3980 C C . TRP B 1 55 ? 17.672 26.125 2.041 1 98 55 TRP B C 1
ATOM 3982 O O . TRP B 1 55 ? 17.922 25.953 3.238 1 98 55 TRP B O 1
ATOM 3992 N N . TYR B 1 56 ? 17.781 25.172 1.157 1 97.56 56 TYR B N 1
ATOM 3993 C CA . TYR B 1 56 ? 17.969 23.797 1.603 1 97.56 56 TYR B CA 1
ATOM 3994 C C . TYR B 1 56 ? 19.422 23.375 1.462 1 97.56 56 TYR B C 1
ATOM 3996 O O . TYR B 1 56 ? 19.75 22.188 1.554 1 97.56 56 TYR B O 1
ATOM 4004 N N . PHE B 1 57 ? 20.359 24.312 1.244 1 96.75 57 PHE B N 1
ATOM 4005 C CA . PHE B 1 57 ? 21.797 24.062 1.218 1 96.75 57 PHE B CA 1
ATOM 4006 C C . PHE B 1 57 ? 22.469 24.688 2.43 1 96.75 57 PHE B C 1
ATOM 4008 O O . PHE B 1 57 ? 23.516 24.219 2.875 1 96.75 57 PHE B O 1
ATOM 4015 N N . GLU B 1 58 ? 21.844 25.703 2.932 1 95.88 58 GLU B N 1
ATOM 4016 C CA . GLU B 1 58 ? 22.406 26.438 4.059 1 95.88 58 GLU B CA 1
ATOM 4017 C C . GLU B 1 58 ? 22.578 25.531 5.281 1 95.88 58 GLU B C 1
ATOM 4019 O O . GLU B 1 58 ? 21.641 24.828 5.664 1 95.88 58 GLU B O 1
ATOM 4024 N N . SER B 1 59 ? 23.812 25.531 5.867 1 95.25 59 SER B N 1
ATOM 4025 C CA . SER B 1 59 ? 24.078 24.641 6.988 1 95.25 59 SER B CA 1
ATOM 4026 C C . SER B 1 59 ? 25.016 25.297 8 1 95.25 59 SER B C 1
ATOM 4028 O O . SER B 1 59 ? 25.797 24.625 8.672 1 95.25 59 SER B O 1
ATOM 4030 N N . THR B 1 60 ? 24.969 26.594 8.055 1 95.69 60 THR B N 1
ATOM 4031 C CA . THR B 1 60 ? 25.75 27.281 9.07 1 95.69 60 THR B CA 1
ATOM 4032 C C . THR B 1 60 ? 25.344 26.828 10.469 1 95.69 60 THR B C 1
ATOM 4034 O O . THR B 1 60 ? 26.203 26.516 11.305 1 95.69 60 THR B O 1
ATOM 4037 N N . SER B 1 61 ? 24.109 26.938 10.703 1 92.81 61 SER B N 1
ATOM 4038 C CA . SER B 1 61 ? 23.578 26.344 11.938 1 92.81 61 SER B CA 1
ATOM 4039 C C . SER B 1 61 ? 23.359 24.844 11.789 1 92.81 61 SER B C 1
ATOM 4041 O O . SER B 1 61 ? 23.109 24.359 10.695 1 92.81 61 SER B O 1
ATOM 4043 N N . GLU B 1 62 ? 23.391 24.078 12.922 1 90.44 62 GLU B N 1
ATOM 4044 C CA . GLU B 1 62 ? 23.109 22.656 12.898 1 90.44 62 GLU B CA 1
ATOM 4045 C C . GLU B 1 62 ? 21.641 22.375 12.656 1 90.44 62 GLU B C 1
ATOM 4047 O O . GLU B 1 62 ? 21.266 21.297 12.195 1 90.44 62 GLU B O 1
ATOM 4052 N N . TRP B 1 63 ? 20.828 23.453 12.859 1 90.19 63 TRP B N 1
ATOM 4053 C CA . TRP B 1 63 ? 19.391 23.344 12.695 1 90.19 63 TRP B CA 1
ATOM 4054 C C . TRP B 1 63 ? 18.969 23.75 11.289 1 90.19 63 TRP B C 1
ATOM 4056 O O . TRP B 1 63 ? 18.328 24.797 11.109 1 90.19 63 TRP B O 1
ATOM 4066 N N . THR B 1 64 ? 19.188 22.828 10.367 1 93.75 64 THR B N 1
ATOM 4067 C CA . THR B 1 64 ? 18.938 23.109 8.961 1 93.75 64 THR B CA 1
ATOM 4068 C C . THR B 1 64 ? 17.453 23.016 8.648 1 93.75 64 THR B C 1
ATOM 4070 O O . THR B 1 64 ? 16.688 22.359 9.375 1 93.75 64 THR B O 1
ATOM 4073 N N . LEU B 1 65 ? 17.047 23.672 7.645 1 96.62 65 LEU B N 1
ATOM 4074 C CA . LEU B 1 65 ? 15.664 23.641 7.191 1 96.62 65 LEU B CA 1
ATOM 4075 C C . LEU B 1 65 ? 15.297 22.25 6.664 1 96.62 65 LEU B C 1
ATOM 4077 O O . LEU B 1 65 ? 15.891 21.781 5.691 1 96.62 65 LEU B O 1
ATOM 4081 N N . ASP B 1 66 ? 14.305 21.594 7.332 1 94 66 ASP B N 1
ATOM 4082 C CA . ASP B 1 66 ? 13.977 20.219 6.93 1 94 66 ASP B CA 1
ATOM 4083 C C . ASP B 1 66 ? 12.461 20.031 6.828 1 94 66 ASP B C 1
ATOM 4085 O O . ASP B 1 66 ? 11.969 18.906 6.902 1 94 66 ASP B O 1
ATOM 4089 N N . TYR B 1 67 ? 11.695 21.141 6.785 1 96.56 67 TYR B N 1
ATOM 4090 C CA . TYR B 1 67 ? 10.266 21.109 6.48 1 96.56 67 TYR B CA 1
ATOM 4091 C C . TYR B 1 67 ? 10.016 21.391 5.004 1 96.56 67 TYR B C 1
ATOM 4093 O O . TYR B 1 67 ? 10.883 21.922 4.312 1 96.56 67 TYR B O 1
ATOM 4101 N N . PRO B 1 68 ? 8.789 21.016 4.496 1 97.56 68 PRO B N 1
ATOM 4102 C CA . PRO B 1 68 ? 8.492 21.266 3.082 1 97.56 68 PRO B CA 1
ATOM 4103 C C . PRO B 1 68 ? 8.422 22.75 2.75 1 97.56 68 PRO B C 1
ATOM 4105 O O . PRO B 1 68 ? 8.375 23.594 3.656 1 97.56 68 PRO B O 1
ATOM 4108 N N . PRO B 1 69 ? 8.453 23.078 1.463 1 98.25 69 PRO B N 1
ATOM 4109 C CA . PRO B 1 69 ? 8.633 24.453 1.02 1 98.25 69 PRO B CA 1
ATOM 4110 C C . PRO B 1 69 ? 7.504 25.375 1.474 1 98.25 69 PRO B C 1
ATOM 4112 O O . PRO B 1 69 ? 7.738 26.562 1.75 1 98.25 69 PRO B O 1
ATOM 4115 N N . LEU B 1 70 ? 6.297 24.906 1.598 1 98.56 70 LEU B N 1
ATOM 4116 C CA . LEU B 1 70 ? 5.219 25.797 2.008 1 98.56 70 LEU B CA 1
ATOM 4117 C C . LEU B 1 70 ? 5.441 26.297 3.43 1 98.56 70 LEU B C 1
ATOM 4119 O O . LEU B 1 70 ? 5.078 27.438 3.756 1 98.56 70 LEU B O 1
ATOM 4123 N N . PHE B 1 71 ? 6.02 25.469 4.266 1 98.56 71 PHE B N 1
ATOM 4124 C CA . PHE B 1 71 ? 6.332 25.922 5.617 1 98.56 71 PHE B CA 1
ATOM 4125 C C . PHE B 1 71 ? 7.48 26.938 5.598 1 98.56 71 PHE B C 1
ATOM 4127 O O . PHE B 1 71 ? 7.508 27.875 6.398 1 98.56 71 PHE B O 1
ATOM 4134 N N . ALA B 1 72 ? 8.445 26.719 4.703 1 98.44 72 ALA B N 1
ATOM 4135 C CA . ALA B 1 72 ? 9.523 27.688 4.531 1 98.44 72 ALA B CA 1
ATOM 4136 C C . ALA B 1 72 ? 8.969 29.062 4.164 1 98.44 72 ALA B C 1
ATOM 4138 O O . ALA B 1 72 ? 9.43 30.078 4.68 1 98.44 72 ALA B O 1
ATOM 4139 N N . TRP B 1 73 ? 8.031 29.062 3.295 1 98.44 73 TRP B N 1
ATOM 4140 C CA . TRP B 1 73 ? 7.398 30.312 2.91 1 98.44 73 TRP B CA 1
ATOM 4141 C C . TRP B 1 73 ? 6.676 30.938 4.094 1 98.44 73 TRP B C 1
ATOM 4143 O O . TRP B 1 73 ? 6.629 32.156 4.223 1 98.44 73 TRP B O 1
ATOM 4153 N N . PHE B 1 74 ? 6.039 30.125 4.941 1 98.38 74 PHE B N 1
ATOM 4154 C CA . PHE B 1 74 ? 5.406 30.594 6.168 1 98.38 74 PHE B CA 1
ATOM 4155 C C . PHE B 1 74 ? 6.43 31.25 7.082 1 98.38 74 PHE B C 1
ATOM 4157 O O . PHE B 1 74 ? 6.18 32.344 7.613 1 98.38 74 PHE B O 1
ATOM 4164 N N . GLU B 1 75 ? 7.613 30.641 7.227 1 98.44 75 GLU B N 1
ATOM 4165 C CA . GLU B 1 75 ? 8.695 31.219 8.023 1 98.44 75 GLU B CA 1
ATOM 4166 C C . GLU B 1 75 ? 9.18 32.531 7.441 1 98.44 75 GLU B C 1
ATOM 4168 O O . GLU B 1 75 ? 9.453 33.5 8.18 1 98.44 75 GLU B O 1
ATOM 4173 N N . ARG B 1 76 ? 9.266 32.562 6.168 1 98.38 76 ARG B N 1
ATOM 4174 C CA . ARG B 1 76 ? 9.688 33.812 5.512 1 98.38 76 ARG B CA 1
ATOM 4175 C C . ARG B 1 76 ? 8.68 34.938 5.754 1 98.38 76 ARG B C 1
ATOM 4177 O O . ARG B 1 76 ? 9.07 36.062 5.98 1 98.38 76 ARG B O 1
ATOM 4184 N N . ALA B 1 77 ? 7.438 34.594 5.629 1 98.38 77 ALA B N 1
ATOM 4185 C CA . ALA B 1 77 ? 6.391 35.594 5.871 1 98.38 77 ALA B CA 1
ATOM 4186 C C . ALA B 1 77 ? 6.492 36.156 7.285 1 98.38 77 ALA B C 1
ATOM 4188 O O . ALA B 1 77 ? 6.371 37.375 7.484 1 98.38 77 ALA B O 1
ATOM 4189 N N . LEU B 1 78 ? 6.719 35.312 8.281 1 98.38 78 LEU B N 1
ATOM 4190 C CA . LEU B 1 78 ? 6.855 35.75 9.664 1 98.38 78 LEU B CA 1
ATOM 4191 C C . LEU B 1 78 ? 8.133 36.531 9.859 1 98.38 78 LEU B C 1
ATOM 4193 O O . LEU B 1 78 ? 8.18 37.469 10.68 1 98.38 78 LEU B O 1
ATOM 4197 N N . ALA B 1 79 ? 9.172 36.188 9.094 1 98.5 79 ALA B N 1
ATOM 4198 C CA . ALA B 1 79 ? 10.461 36.844 9.219 1 98.5 79 ALA B CA 1
ATOM 4199 C C . ALA B 1 79 ? 10.375 38.312 8.766 1 98.5 79 ALA B C 1
ATOM 4201 O O . ALA B 1 79 ? 11.133 39.156 9.227 1 98.5 79 ALA B O 1
ATOM 4202 N N . GLN B 1 80 ? 9.406 38.625 7.871 1 98 80 GLN B N 1
ATOM 4203 C CA . GLN B 1 80 ? 9.242 40 7.406 1 98 80 GLN B CA 1
ATOM 4204 C C . GLN B 1 80 ? 8.898 40.938 8.562 1 98 80 GLN B C 1
ATOM 4206 O O . GLN B 1 80 ? 9.469 42.031 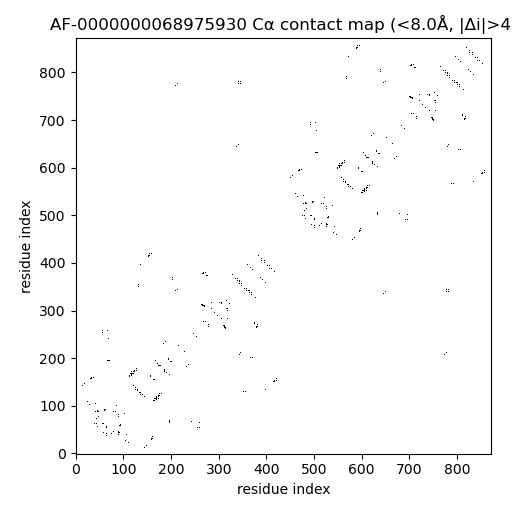8.672 1 98 80 GLN B O 1
ATOM 4211 N N . ILE B 1 81 ? 7.996 40.5 9.375 1 97.94 81 ILE B N 1
ATOM 4212 C CA . ILE B 1 81 ? 7.59 41.312 10.531 1 97.94 81 ILE B CA 1
ATOM 4213 C C . ILE B 1 81 ? 8.656 41.219 11.625 1 97.94 81 ILE B C 1
ATOM 4215 O O . ILE B 1 81 ? 8.953 42.188 12.289 1 97.94 81 ILE B O 1
ATOM 4219 N N . GLY B 1 82 ? 9.25 40 11.789 1 97.88 82 GLY B N 1
ATOM 4220 C CA . GLY B 1 82 ? 10.281 39.781 12.789 1 97.88 82 GLY B CA 1
ATOM 4221 C C . GLY B 1 82 ? 11.492 40.688 12.594 1 97.88 82 GLY B C 1
ATOM 4222 O O . GLY B 1 82 ? 12.078 41.156 13.57 1 97.88 82 GLY B O 1
ATOM 4223 N N . SER B 1 83 ? 11.805 40.906 11.32 1 97.31 83 SER B N 1
ATOM 4224 C CA . SER B 1 83 ? 12.961 41.719 11.008 1 97.31 83 SER B CA 1
ATOM 4225 C C . SER B 1 83 ? 12.75 43.156 11.461 1 97.31 83 SER B C 1
ATOM 4227 O O . SER B 1 83 ? 13.711 43.875 11.75 1 97.31 83 SER B O 1
ATOM 4229 N N . CYS B 1 84 ? 11.547 43.625 11.531 1 97.62 84 CYS B N 1
ATOM 4230 C CA . CYS B 1 84 ? 11.219 45 11.969 1 97.62 84 CYS B CA 1
ATOM 4231 C C . CYS B 1 84 ? 11.289 45.094 13.484 1 97.62 84 CYS B C 1
ATOM 4233 O O . CYS B 1 84 ? 11.57 46.188 14.016 1 97.62 84 CYS B O 1
ATOM 4235 N N . ILE B 1 85 ? 11.047 44.062 14.18 1 97.31 85 ILE B N 1
ATOM 4236 C CA . ILE B 1 85 ? 11.031 44.031 15.633 1 97.31 85 ILE B CA 1
ATOM 4237 C C . ILE B 1 85 ? 12.461 43.875 16.156 1 97.31 85 ILE B C 1
ATOM 4239 O O . ILE B 1 85 ? 12.891 44.594 17.062 1 97.31 85 ILE B O 1
ATOM 4243 N N . ASP B 1 86 ? 13.203 42.938 15.594 1 97.81 86 ASP B N 1
ATOM 4244 C CA . ASP B 1 86 ? 14.602 42.656 15.922 1 97.81 86 ASP B CA 1
ATOM 4245 C C . ASP B 1 86 ? 15.367 42.188 14.688 1 97.81 86 ASP B C 1
ATOM 4247 O O . ASP B 1 86 ? 15.344 41 14.352 1 97.81 86 ASP B O 1
ATOM 4251 N N . PRO B 1 87 ? 16.109 43.125 14.133 1 97.19 87 PRO B N 1
ATOM 4252 C CA . PRO B 1 87 ? 16.828 42.781 12.906 1 97.19 87 PRO B CA 1
ATOM 4253 C C . PRO B 1 87 ? 17.797 41.594 13.109 1 97.19 87 PRO B C 1
ATOM 4255 O O . PRO B 1 87 ? 18.047 40.844 12.172 1 97.19 87 PRO B O 1
ATOM 4258 N N . LYS B 1 88 ? 18.297 41.375 14.273 1 97.25 88 LYS B N 1
ATOM 4259 C CA . LYS B 1 88 ? 19.266 40.312 14.547 1 97.25 88 LYS B CA 1
ATOM 4260 C C . LYS B 1 88 ? 18.625 38.938 14.508 1 97.25 88 LYS B C 1
ATOM 4262 O O . LYS B 1 88 ? 19.312 37.938 14.391 1 97.25 88 LYS B O 1
ATOM 4267 N N . LEU B 1 89 ? 17.328 38.938 14.641 1 96.62 89 LEU B N 1
ATOM 4268 C CA . LEU B 1 89 ? 16.562 37.719 14.539 1 96.62 89 LEU B CA 1
ATOM 4269 C C . LEU B 1 89 ? 16.75 37.062 13.172 1 96.62 89 LEU B C 1
ATOM 4271 O O . LEU B 1 89 ? 16.688 35.844 13.047 1 96.62 89 LEU B O 1
ATOM 4275 N N . CYS B 1 90 ? 17 37.906 12.125 1 97.5 90 CYS B N 1
ATOM 4276 C CA . CYS B 1 90 ? 17.062 37.438 10.75 1 97.5 90 CYS B CA 1
ATOM 4277 C C . CYS B 1 90 ? 18.5 37.281 10.273 1 97.5 90 CYS B C 1
ATOM 4279 O O . CYS B 1 90 ? 18.766 37.188 9.078 1 97.5 90 CYS B O 1
ATOM 4281 N N . VAL B 1 91 ? 19.438 37.25 11.219 1 97.19 91 VAL B N 1
ATOM 4282 C CA . VAL B 1 91 ? 20.844 37.062 10.891 1 97.19 91 VAL B CA 1
ATOM 4283 C C . VAL B 1 91 ? 21.203 35.594 11.062 1 97.19 91 VAL B C 1
ATOM 4285 O O . VAL B 1 91 ? 20.922 34.969 12.102 1 97.19 91 VAL B O 1
ATOM 4288 N N . ILE B 1 92 ? 21.766 35 10.016 1 97.44 92 ILE B N 1
ATOM 4289 C CA . ILE B 1 92 ? 22.203 33.594 10.062 1 97.44 92 ILE B CA 1
ATOM 4290 C C . ILE B 1 92 ? 23.453 33.469 10.945 1 97.44 92 ILE B C 1
ATOM 4292 O O . ILE B 1 92 ? 24.406 34.219 10.781 1 97.44 92 ILE B O 1
ATOM 4296 N N . SER B 1 93 ? 23.375 32.656 11.938 1 95.56 93 SER B N 1
ATOM 4297 C CA . SER B 1 93 ? 24.5 32.469 12.859 1 95.56 93 SER B CA 1
ATOM 4298 C C . SER B 1 93 ? 24.594 31 13.312 1 95.56 93 SER B C 1
ATOM 4300 O O . SER B 1 93 ? 23.594 30.281 13.344 1 95.56 93 SER B O 1
ATOM 4302 N N . LYS B 1 94 ? 25.75 30.594 13.656 1 95.06 94 LYS B N 1
ATOM 4303 C CA . LYS B 1 94 ? 25.984 29.25 14.195 1 95.06 94 LYS B CA 1
ATOM 4304 C C . LYS B 1 94 ? 25.484 29.141 15.633 1 95.06 94 LYS B C 1
ATOM 4306 O O . LYS B 1 94 ? 24.891 28.141 16.016 1 95.06 94 LYS B O 1
ATOM 4311 N N . GLU B 1 95 ? 25.734 30.234 16.359 1 93.19 95 GLU B N 1
ATOM 4312 C CA . GLU B 1 95 ? 25.312 30.281 17.766 1 93.19 95 GLU B CA 1
ATOM 4313 C C . GLU B 1 95 ? 23.859 30.719 17.875 1 93.19 95 GLU B C 1
ATOM 4315 O O . GLU B 1 95 ? 23.391 31.578 17.125 1 93.19 95 GLU B O 1
ATOM 4320 N N . PRO B 1 96 ? 23.203 30.156 18.844 1 93.75 96 PRO B N 1
ATOM 4321 C CA . PRO B 1 96 ? 21.797 30.531 19.047 1 93.75 96 PRO B CA 1
ATOM 4322 C C . PRO B 1 96 ? 21.641 32 19.438 1 93.75 96 PRO B C 1
ATOM 4324 O O . PRO B 1 96 ? 22.547 32.594 20.047 1 93.75 96 PRO B O 1
ATOM 4327 N N . TYR B 1 97 ? 20.547 32.562 19.016 1 94.5 97 TYR B N 1
ATOM 4328 C CA . TYR B 1 97 ? 20.203 33.938 19.328 1 94.5 97 TYR B CA 1
ATOM 4329 C C . TYR B 1 97 ? 18.797 34.031 19.906 1 94.5 97 TYR B C 1
ATOM 4331 O O . TYR B 1 97 ? 17.828 33.531 19.297 1 94.5 97 TYR B O 1
ATOM 4339 N N . ALA B 1 98 ? 18.672 34.688 21.141 1 93.38 98 ALA B N 1
ATOM 4340 C CA . ALA B 1 98 ? 17.359 34.812 21.781 1 93.38 98 ALA B CA 1
ATOM 4341 C C . ALA B 1 98 ? 17.266 36.094 22.594 1 93.38 98 ALA B C 1
ATOM 4343 O O . ALA B 1 98 ? 17.203 36.062 23.828 1 93.38 98 ALA B O 1
ATOM 4344 N N . SER B 1 99 ? 17.141 37.219 21.953 1 95.12 99 SER B N 1
ATOM 4345 C CA . SER B 1 99 ? 16.859 38.438 22.672 1 95.12 99 SER B CA 1
ATOM 4346 C C . SER B 1 99 ? 15.438 38.469 23.234 1 95.12 99 SER B C 1
ATOM 4348 O O . SER B 1 99 ? 14.578 37.719 22.766 1 95.12 99 SER B O 1
ATOM 4350 N N . PRO B 1 100 ? 15.211 39.25 24.281 1 94.62 100 PRO B N 1
ATOM 4351 C CA . PRO B 1 100 ? 13.859 39.312 24.828 1 94.62 100 PRO B CA 1
ATOM 4352 C C . PRO B 1 100 ? 12.812 39.688 23.781 1 94.62 100 PRO B C 1
ATOM 4354 O O . PRO B 1 100 ? 11.703 39.156 23.781 1 94.62 100 PRO B O 1
ATOM 4357 N N . GLN B 1 101 ? 13.164 40.562 22.875 1 96.38 101 GLN B N 1
ATOM 4358 C CA . GLN B 1 101 ? 12.25 40.938 21.812 1 96.38 101 GLN B CA 1
ATOM 4359 C C . GLN B 1 101 ? 11.945 39.781 20.875 1 96.38 101 GLN B C 1
ATOM 4361 O O . GLN B 1 101 ? 10.797 39.562 20.484 1 96.38 101 GLN B O 1
ATOM 4366 N N . THR B 1 102 ? 12.977 39.094 20.531 1 96.62 102 THR B N 1
ATOM 4367 C CA . THR B 1 102 ? 12.828 37.906 19.656 1 96.62 102 THR B CA 1
ATOM 4368 C C . THR B 1 102 ? 11.953 36.844 20.328 1 96.62 102 THR B C 1
ATOM 4370 O O . THR B 1 102 ? 11.078 36.281 19.672 1 96.62 102 THR B O 1
ATOM 4373 N N . VAL B 1 103 ? 12.141 36.594 21.625 1 95.69 103 VAL B N 1
ATOM 4374 C CA . VAL B 1 103 ? 11.398 35.562 22.359 1 95.69 103 VAL B CA 1
ATOM 4375 C C . VAL B 1 103 ? 9.914 35.938 22.375 1 95.69 103 VAL B C 1
ATOM 4377 O O . VAL B 1 103 ? 9.062 35.094 22.047 1 95.69 103 VAL B O 1
ATOM 4380 N N . VAL B 1 104 ? 9.656 37.188 22.703 1 95.81 104 VAL B N 1
ATOM 4381 C CA . VAL B 1 104 ? 8.273 37.656 22.797 1 95.81 104 VAL B CA 1
ATOM 4382 C C . VAL B 1 104 ? 7.617 37.562 21.422 1 95.81 104 VAL B C 1
ATOM 4384 O O . VAL B 1 104 ? 6.469 37.156 21.281 1 95.81 104 VAL B O 1
ATOM 4387 N N . TYR B 1 105 ? 8.281 37.969 20.406 1 97.25 105 TYR B N 1
ATOM 4388 C CA . TYR B 1 105 ? 7.742 37.969 19.047 1 97.25 105 TYR B CA 1
ATOM 4389 C C . TYR B 1 105 ? 7.418 36.562 18.594 1 97.25 105 TYR B C 1
ATOM 4391 O O . TYR B 1 105 ? 6.297 36.281 18.156 1 97.25 105 TYR B O 1
ATOM 4399 N N . LEU B 1 106 ? 8.383 35.656 18.672 1 97 106 LEU B N 1
ATOM 4400 C CA . LEU B 1 106 ? 8.203 34.312 18.188 1 97 106 LEU B CA 1
ATOM 4401 C C . LEU B 1 106 ? 7.086 33.594 18.953 1 97 106 LEU B C 1
ATOM 4403 O O . LEU B 1 106 ? 6.238 32.938 18.344 1 97 106 LEU B O 1
ATOM 4407 N N . ARG B 1 107 ? 7.059 33.75 20.25 1 96.31 107 ARG B N 1
ATOM 4408 C CA . ARG B 1 107 ? 6.008 33.094 21.047 1 96.31 107 ARG B CA 1
ATOM 4409 C C . ARG B 1 107 ? 4.641 33.688 20.703 1 96.31 107 ARG B C 1
ATOM 4411 O O . ARG B 1 107 ? 3.635 32.969 20.703 1 96.31 107 ARG B O 1
ATOM 4418 N N . SER B 1 108 ? 4.629 34.969 20.406 1 96.56 108 SER B N 1
ATOM 4419 C CA . SER B 1 108 ? 3.375 35.594 20 1 96.56 108 SER B CA 1
ATOM 4420 C C . SER B 1 108 ? 2.895 35.062 18.656 1 96.56 108 SER B C 1
ATOM 4422 O O . SER B 1 108 ? 1.691 34.906 18.438 1 96.56 108 SER B O 1
ATOM 4424 N N . THR B 1 109 ? 3.781 34.75 17.734 1 97.81 109 THR B N 1
ATOM 4425 C CA . THR B 1 109 ? 3.393 34.219 16.438 1 97.81 109 THR B CA 1
ATOM 4426 C C . THR B 1 109 ? 2.766 32.812 16.594 1 97.81 109 THR B C 1
ATOM 4428 O O . THR B 1 109 ? 1.842 32.469 15.867 1 97.81 109 THR B O 1
ATOM 4431 N N . VAL B 1 110 ? 3.266 32.031 17.562 1 97.25 110 VAL B N 1
ATOM 4432 C CA . VAL B 1 110 ? 2.707 30.703 17.844 1 97.25 110 VAL B CA 1
ATOM 4433 C C . VAL B 1 110 ? 1.269 30.844 18.328 1 97.25 110 VAL B C 1
ATOM 4435 O O . VAL B 1 110 ? 0.37 30.156 17.844 1 97.25 110 VAL B O 1
ATOM 4438 N N . ILE B 1 111 ? 1.044 31.797 19.234 1 96.38 111 ILE B N 1
ATOM 4439 C CA . ILE B 1 111 ? -0.276 32.031 19.812 1 96.38 111 ILE B CA 1
ATOM 4440 C C . ILE B 1 111 ? -1.229 32.531 18.75 1 96.38 111 ILE B C 1
ATOM 4442 O O . ILE B 1 111 ? -2.352 32.062 18.609 1 96.38 111 ILE B O 1
ATOM 4446 N N . LEU B 1 112 ? -0.758 33.469 17.922 1 96.56 112 LEU B N 1
ATOM 4447 C CA . LEU B 1 112 ? -1.6 34.062 16.906 1 96.56 112 LEU B CA 1
ATOM 4448 C C . LEU B 1 112 ? -1.955 33.062 15.82 1 96.56 112 LEU B C 1
ATOM 4450 O O . LEU B 1 112 ? -3.104 32.969 15.375 1 96.56 112 LEU B O 1
ATOM 4454 N N . SER B 1 113 ? -1.004 32.281 15.398 1 97.44 113 SER B N 1
ATOM 4455 C CA . SER B 1 113 ? -1.26 31.297 14.344 1 97.44 113 SER B CA 1
ATOM 4456 C C . SER B 1 113 ? -2.184 30.188 14.82 1 97.44 113 SER B C 1
ATOM 4458 O O . SER B 1 113 ? -2.896 29.578 14.023 1 97.44 113 SER B O 1
ATOM 4460 N N . GLU B 1 114 ? -2.18 29.922 16.078 1 96.56 114 GLU B N 1
ATOM 4461 C CA . GLU B 1 114 ? -3.039 28.891 16.656 1 96.56 114 GLU B CA 1
ATOM 4462 C C . GLU B 1 114 ? -4.512 29.266 16.531 1 96.56 114 GLU B C 1
ATOM 4464 O O . GLU B 1 114 ? -5.391 28.422 16.688 1 96.56 114 GLU B O 1
ATOM 4469 N N . THR B 1 115 ? -4.84 30.562 16.266 1 95.31 115 THR B N 1
ATOM 4470 C CA . THR B 1 115 ? -6.223 31 16.125 1 95.31 115 THR B CA 1
ATOM 4471 C C . THR B 1 115 ? -6.906 30.266 14.969 1 95.31 115 THR B C 1
ATOM 4473 O O . THR B 1 115 ? -8.125 30.125 14.961 1 95.31 115 THR B O 1
ATOM 4476 N N . LEU B 1 116 ? -6.094 29.781 14.016 1 96.94 116 LEU B N 1
ATOM 4477 C CA . LEU B 1 116 ? -6.652 29.016 12.914 1 96.94 116 LEU B CA 1
ATOM 4478 C C . LEU B 1 116 ? -7.309 27.734 13.43 1 96.94 116 LEU B C 1
ATOM 4480 O O . LEU B 1 116 ? -8.32 27.281 12.883 1 96.94 116 LEU B O 1
ATOM 4484 N N . LEU B 1 117 ? -6.75 27.172 14.453 1 96.5 117 LEU B N 1
ATOM 4485 C CA . LEU B 1 117 ? -7.305 25.969 15.062 1 96.5 117 LEU B CA 1
ATOM 4486 C C . LEU B 1 117 ? -8.711 26.234 15.602 1 96.5 117 LEU B C 1
ATOM 4488 O O . LEU B 1 117 ? -9.617 25.422 15.406 1 96.5 117 LEU B O 1
ATOM 4492 N N . PHE B 1 118 ? -8.93 27.391 16.203 1 94.44 118 PHE B N 1
ATOM 4493 C CA . PHE B 1 118 ? -10.227 27.734 16.766 1 94.44 118 PHE B CA 1
ATOM 4494 C C . PHE B 1 118 ? -11.234 28.031 15.664 1 94.44 118 PHE B C 1
ATOM 4496 O O . PHE B 1 118 ? -12.406 27.656 15.781 1 94.44 118 PHE B O 1
ATOM 4503 N N . PHE B 1 119 ? -10.781 28.656 14.703 1 95.06 119 PHE B N 1
ATOM 4504 C CA . PHE B 1 119 ? -11.656 28.906 13.562 1 95.06 119 PHE B CA 1
ATOM 4505 C C . PHE B 1 119 ? -12.086 27.594 12.914 1 95.06 119 PHE B C 1
ATOM 4507 O O . PHE B 1 119 ? -13.258 27.406 12.594 1 95.06 119 PHE B O 1
ATOM 4514 N N . ALA B 1 120 ? -11.086 26.719 12.672 1 96.12 120 ALA B N 1
ATOM 4515 C CA . ALA B 1 120 ? -11.367 25.422 12.055 1 96.12 120 ALA B CA 1
ATOM 4516 C C . ALA B 1 120 ? -12.344 24.609 12.906 1 96.12 120 ALA B C 1
ATOM 4518 O O . ALA B 1 120 ? -13.234 23.938 12.375 1 96.12 120 ALA B O 1
ATOM 4519 N N . LEU B 1 121 ? -12.18 24.672 14.203 1 92.69 121 LEU B N 1
ATOM 4520 C CA . LEU B 1 121 ? -13.086 23.969 15.102 1 92.69 121 LEU B CA 1
ATOM 4521 C C . LEU B 1 121 ? -14.5 24.531 14.984 1 92.69 121 LEU B C 1
ATOM 4523 O O . LEU B 1 121 ? -15.477 23.766 14.953 1 92.69 121 LEU B O 1
ATOM 4527 N N . TRP B 1 122 ? -14.562 25.797 14.977 1 91.19 122 TRP B N 1
ATOM 4528 C CA . TRP B 1 122 ? -15.859 26.438 14.797 1 91.19 122 TRP B CA 1
ATOM 4529 C C . TRP B 1 122 ? -16.531 25.953 13.508 1 91.19 122 TRP B C 1
ATOM 4531 O O . TRP B 1 122 ? -17.719 25.609 13.516 1 91.19 122 TRP B O 1
ATOM 4541 N N . ARG B 1 123 ? -15.836 25.906 12.5 1 91.44 123 ARG B N 1
ATOM 4542 C CA . ARG B 1 123 ? -16.375 25.469 11.211 1 91.44 123 ARG B CA 1
ATOM 4543 C C . ARG B 1 123 ? -16.797 24.016 11.266 1 91.44 123 ARG B C 1
ATOM 4545 O O . ARG B 1 123 ? -17.844 23.641 10.734 1 91.44 123 ARG B O 1
ATOM 4552 N N . LEU B 1 124 ? -15.961 23.203 11.828 1 89.56 124 LEU B N 1
ATOM 4553 C CA . LEU B 1 124 ? -16.266 21.781 11.953 1 89.56 124 LEU B CA 1
ATOM 4554 C C . LEU B 1 124 ? -17.562 21.578 12.727 1 89.56 124 LEU B C 1
ATOM 4556 O O . LEU B 1 124 ? -18.422 20.797 12.312 1 89.56 124 LEU B O 1
ATOM 4560 N N . CYS B 1 125 ? -17.703 22.312 13.789 1 85.81 125 CYS B N 1
ATOM 4561 C CA . CYS B 1 125 ? -18.906 22.188 14.617 1 85.81 125 CYS B CA 1
ATOM 4562 C C . CYS B 1 125 ? -20.125 22.672 13.867 1 85.81 125 CYS B C 1
ATOM 4564 O O . CYS B 1 125 ? -21.219 22.094 14 1 85.81 125 CYS B O 1
ATOM 4566 N N . LYS B 1 126 ? -19.953 23.719 13.172 1 84.56 126 LYS B N 1
ATOM 4567 C CA . LYS B 1 126 ? -21.047 24.203 12.344 1 84.56 126 LYS B CA 1
ATOM 4568 C C . LYS B 1 126 ? -21.469 23.172 11.312 1 84.56 126 LYS B C 1
ATOM 4570 O O . LYS B 1 126 ? -22.672 22.953 11.094 1 84.56 126 LYS B O 1
ATOM 4575 N N . ALA B 1 127 ? -20.547 22.516 10.742 1 83.62 127 ALA B N 1
ATOM 4576 C CA . ALA B 1 127 ? -20.828 21.469 9.75 1 83.62 127 ALA B CA 1
ATOM 4577 C C . ALA B 1 127 ? -21.562 20.297 10.383 1 83.62 127 ALA B C 1
ATOM 4579 O O . ALA B 1 127 ? -22.469 19.734 9.773 1 83.62 127 ALA B O 1
ATOM 4580 N N . LEU B 1 128 ? -21.219 19.953 11.562 1 82.81 128 LEU B N 1
ATOM 4581 C CA . LEU B 1 128 ? -21.812 18.828 12.266 1 82.81 128 LEU B CA 1
ATOM 4582 C C . LEU B 1 128 ? -23.203 19.172 12.773 1 82.81 128 LEU B C 1
ATOM 4584 O O . LEU B 1 128 ? -24.094 18.312 12.836 1 82.81 128 LEU B O 1
ATOM 4588 N N . SER B 1 129 ? -23.406 20.406 13.297 1 76.31 129 SER B N 1
ATOM 4589 C CA . SER B 1 129 ? -24.672 20.844 13.867 1 76.31 129 SER B CA 1
ATOM 4590 C C . SER B 1 129 ? -25.75 20.969 12.789 1 76.31 129 SER B C 1
ATOM 4592 O O . SER B 1 129 ? -26.938 20.734 13.062 1 76.31 129 SER B O 1
ATOM 4594 N N . ASN B 1 130 ? -25.344 21.453 11.633 1 69.25 130 ASN B N 1
ATOM 4595 C CA . ASN B 1 130 ? -26.328 21.562 10.562 1 69.25 130 ASN B CA 1
ATOM 4596 C C . ASN B 1 130 ? -26.922 20.203 10.211 1 69.25 130 ASN B C 1
ATOM 4598 O O . ASN B 1 130 ? -28 20.125 9.641 1 69.25 130 ASN B O 1
ATOM 4602 N N . SER B 1 131 ? -26.234 19.188 10.578 1 57.88 131 SER B N 1
ATOM 4603 C CA . SER B 1 131 ? -26.688 17.859 10.172 1 57.88 131 SER B CA 1
ATOM 4604 C C . SER B 1 131 ? -27.297 17.109 11.352 1 57.88 131 SER B C 1
ATOM 4606 O O . SER B 1 131 ? -28.031 16.125 11.156 1 57.88 131 SER B O 1
ATOM 4608 N N . SER B 1 132 ? -26.703 17.406 12.633 1 56.53 132 SER B N 1
ATOM 4609 C CA . SER B 1 132 ? -27.188 16.625 13.766 1 56.53 132 SER B CA 1
ATOM 4610 C C . SER B 1 132 ? -27.859 17.531 14.797 1 56.53 132 SER B C 1
ATOM 4612 O O . SER B 1 132 ? -27.703 18.75 14.766 1 56.53 132 SER B O 1
ATOM 4614 N N . SER B 1 133 ? -28.547 16.812 15.812 1 54.12 133 SER B N 1
ATOM 4615 C CA . SER B 1 133 ? -29.406 17.25 16.906 1 54.12 133 SER B CA 1
ATOM 4616 C C . SER B 1 133 ? -28.672 18.188 17.859 1 54.12 133 SER B C 1
ATOM 4618 O O . SER B 1 133 ? -27.453 18.328 17.781 1 54.12 133 SER B O 1
ATOM 4620 N N . PHE B 1 134 ? -29.359 18.844 18.672 1 55.81 134 PHE B N 1
ATOM 4621 C CA . PHE B 1 134 ? -29.109 19.672 19.844 1 55.81 134 PHE B CA 1
ATOM 4622 C C . PHE B 1 134 ? -27.922 19.125 20.641 1 55.81 134 PHE B C 1
ATOM 4624 O O . PHE B 1 134 ? -27.141 19.891 21.203 1 55.81 134 PHE B O 1
ATOM 4631 N N . THR B 1 135 ? -27.578 17.875 20.328 1 60.84 135 THR B N 1
ATOM 4632 C CA . THR B 1 135 ? -26.531 17.219 21.125 1 60.84 135 THR B CA 1
ATOM 4633 C C . THR B 1 135 ? -25.156 17.625 20.641 1 60.84 135 THR B C 1
ATOM 4635 O O . THR B 1 135 ? -24.234 17.828 21.453 1 60.84 135 THR B O 1
ATOM 4638 N N . MET B 1 136 ? -25.016 18.016 19.391 1 64.5 136 MET B N 1
ATOM 4639 C CA . MET B 1 136 ? -23.703 18.391 18.875 1 64.5 136 MET B CA 1
ATOM 4640 C C . MET B 1 136 ? -23.344 19.812 19.266 1 64.5 136 MET B C 1
ATOM 4642 O O . MET B 1 136 ? -22.172 20.125 19.5 1 64.5 136 MET B O 1
ATOM 4646 N N . LYS B 1 137 ? -24.375 20.562 19.453 1 67.25 137 LYS B N 1
ATOM 4647 C CA . LYS B 1 137 ? -24.141 21.938 19.891 1 67.25 137 LYS B CA 1
ATOM 4648 C C . LYS B 1 137 ? -23.594 21.984 21.312 1 67.25 137 LYS B C 1
ATOM 4650 O O . LYS B 1 137 ? -22.719 22.797 21.609 1 67.25 137 LYS B O 1
ATOM 4655 N N . ARG B 1 138 ? -24.062 21.016 22.078 1 72.19 138 ARG B N 1
ATOM 4656 C CA . ARG B 1 138 ? -23.594 20.953 23.453 1 72.19 138 ARG B CA 1
ATOM 4657 C C . ARG B 1 138 ? -22.156 20.484 23.531 1 72.19 138 ARG B C 1
ATOM 4659 O O . ARG B 1 138 ? -21.406 20.859 24.438 1 72.19 138 ARG B O 1
ATOM 4666 N N . LYS B 1 139 ? -21.797 19.766 22.547 1 81.38 139 LYS B N 1
ATOM 4667 C CA . LYS B 1 139 ? -20.469 19.156 22.578 1 81.38 139 LYS B CA 1
ATOM 4668 C C . LYS B 1 139 ? -19.422 20.109 22 1 81.38 139 LYS B C 1
ATOM 4670 O O . LYS B 1 139 ? -18.219 19.891 22.156 1 81.38 139 LYS B O 1
ATOM 4675 N N . PHE B 1 140 ? -19.891 21.266 21.547 1 83.5 140 PHE B N 1
ATOM 4676 C CA . PHE B 1 140 ? -19.031 22.25 20.891 1 83.5 140 PHE B CA 1
ATOM 4677 C C . PHE B 1 140 ? -18.094 22.906 21.906 1 83.5 140 PHE B C 1
ATOM 4679 O O . PHE B 1 140 ? -16.891 22.969 21.672 1 83.5 140 PHE B O 1
ATOM 4686 N N . ILE B 1 141 ? -18.641 23.281 23.016 1 85.56 141 ILE B N 1
ATOM 4687 C CA . ILE B 1 141 ? -17.844 23.984 24.016 1 85.56 141 ILE B CA 1
ATOM 4688 C C . ILE B 1 141 ? -16.859 23.016 24.656 1 85.56 141 ILE B C 1
ATOM 4690 O O . ILE B 1 141 ? -15.711 23.391 24.922 1 85.56 141 ILE B O 1
ATOM 4694 N N . SER B 1 142 ? -17.328 21.828 24.844 1 85.5 142 SER B N 1
ATOM 4695 C CA . SER B 1 142 ? -16.438 20.828 25.406 1 85.5 142 SER B CA 1
ATOM 4696 C C . SER B 1 142 ? -15.273 20.547 24.469 1 85.5 142 SER B C 1
ATOM 4698 O O . SER B 1 142 ? -14.133 20.391 24.906 1 85.5 142 SER B O 1
ATOM 4700 N N . MET B 1 143 ? -15.5 20.516 23.188 1 88.38 143 MET B N 1
ATOM 4701 C CA . MET B 1 143 ? -14.445 20.312 22.203 1 88.38 143 MET B CA 1
ATOM 4702 C C . MET B 1 143 ? -13.477 21.484 22.188 1 88.38 143 MET B C 1
ATOM 4704 O O . MET B 1 143 ? -12.258 21.297 22.094 1 88.38 143 MET B O 1
ATOM 4708 N N . ALA B 1 144 ? -14.094 22.656 22.344 1 90.31 144 ALA B N 1
ATOM 4709 C CA . ALA B 1 144 ? -13.281 23.859 22.359 1 90.31 144 ALA B CA 1
ATOM 4710 C C . ALA B 1 144 ? -12.344 23.891 23.547 1 90.31 144 ALA B C 1
ATOM 4712 O O . ALA B 1 144 ? -11.164 24.219 23.422 1 90.31 144 ALA B O 1
ATOM 4713 N N . ILE B 1 145 ? -12.852 23.5 24.672 1 89.69 145 ILE B N 1
ATOM 4714 C CA . ILE B 1 145 ? -12.055 23.484 25.891 1 89.69 145 ILE B CA 1
ATOM 4715 C C . ILE B 1 145 ? -10.945 22.438 25.766 1 89.69 145 ILE B C 1
ATOM 4717 O O . ILE B 1 145 ? -9.797 22.703 26.125 1 89.69 145 ILE B O 1
ATOM 4721 N N . LEU B 1 146 ? -11.289 21.344 25.234 1 87.62 146 LEU B N 1
ATOM 4722 C CA . LEU B 1 146 ? -10.328 20.25 25.078 1 87.62 146 LEU B CA 1
ATOM 4723 C C . LEU B 1 146 ? -9.18 20.656 24.172 1 87.62 146 LEU B C 1
ATOM 4725 O O . LEU B 1 146 ? -8.016 20.344 24.453 1 87.62 146 LEU B O 1
ATOM 4729 N N . LEU B 1 147 ? -9.461 21.359 23.078 1 89.5 147 LEU B N 1
ATOM 4730 C CA . LEU B 1 147 ? -8.43 21.734 22.125 1 89.5 147 LEU B CA 1
ATOM 4731 C C . LEU B 1 147 ? -7.645 22.953 22.625 1 89.5 147 LEU B C 1
ATOM 4733 O O . LEU B 1 147 ? -6.418 22.984 22.516 1 89.5 147 LEU B O 1
ATOM 4737 N N . ALA B 1 148 ? -8.398 23.906 23.25 1 91.69 148 ALA B N 1
ATOM 4738 C CA . ALA B 1 148 ? -7.777 25.156 23.688 1 91.69 148 ALA B CA 1
ATOM 4739 C C . ALA B 1 148 ? -6.785 24.906 24.812 1 91.69 148 ALA B C 1
ATOM 4741 O O . ALA B 1 148 ? -5.738 25.547 24.891 1 91.69 148 ALA B O 1
ATOM 4742 N N . PHE B 1 149 ? -7.07 23.906 25.656 1 92.31 149 PHE B N 1
ATOM 4743 C CA . PHE B 1 149 ? -6.23 23.625 26.812 1 92.31 149 PHE B CA 1
ATOM 4744 C C . PHE B 1 149 ? -5.582 22.25 26.688 1 92.31 149 PHE B C 1
ATOM 4746 O O . PHE B 1 149 ? -5.32 21.594 27.703 1 92.31 149 PHE B O 1
ATOM 4753 N N . ASN B 1 150 ? -5.438 21.859 25.5 1 92.12 150 ASN B N 1
ATOM 4754 C CA . ASN B 1 150 ? -4.797 20.562 25.297 1 92.12 150 ASN B CA 1
ATOM 4755 C C . ASN B 1 150 ? -3.379 20.547 25.859 1 92.12 150 ASN B C 1
ATOM 4757 O O . ASN B 1 150 ? -2.525 21.312 25.422 1 92.12 150 ASN B O 1
ATOM 4761 N N . TYR B 1 151 ? -3.166 19.656 26.719 1 91.94 151 TYR B N 1
ATOM 4762 C CA . TYR B 1 151 ? -1.888 19.578 27.406 1 91.94 151 TYR B CA 1
ATOM 4763 C C . TYR B 1 151 ? -0.747 19.344 26.422 1 91.94 151 TYR B C 1
ATOM 4765 O O . TYR B 1 151 ? 0.316 19.953 26.547 1 91.94 151 TYR B O 1
ATOM 4773 N N . GLY B 1 152 ? -0.957 18.469 25.516 1 92.44 152 GLY B N 1
ATOM 4774 C CA . GLY B 1 152 ? 0.069 18.156 24.516 1 92.44 152 GLY B CA 1
ATOM 4775 C C . GLY B 1 152 ? 0.453 19.359 23.672 1 92.44 152 GLY B C 1
ATOM 4776 O O . GLY B 1 152 ? 1.64 19.641 23.484 1 92.44 152 GLY B O 1
ATOM 4777 N N . LEU B 1 153 ? -0.502 20.125 23.219 1 93.94 153 LEU B N 1
ATOM 4778 C CA . LEU B 1 153 ? -0.24 21.312 22.422 1 93.94 153 LEU B CA 1
ATOM 4779 C C . LEU B 1 153 ? 0.464 22.375 23.234 1 93.94 153 LEU B C 1
ATOM 4781 O O . LEU B 1 153 ? 1.34 23.078 22.734 1 93.94 153 LEU B O 1
ATOM 4785 N N . ILE B 1 154 ? 0.115 22.453 24.5 1 93.44 154 ILE B N 1
ATOM 4786 C CA . ILE B 1 154 ? 0.738 23.453 25.375 1 93.44 154 ILE B CA 1
ATOM 4787 C C . ILE B 1 154 ? 2.217 23.125 25.562 1 93.44 154 ILE B C 1
ATOM 4789 O O . ILE B 1 154 ? 3.078 23.984 25.391 1 93.44 154 ILE B O 1
ATOM 4793 N N . ILE B 1 155 ? 2.471 21.891 25.797 1 90.88 155 ILE B N 1
ATOM 4794 C CA . ILE B 1 155 ? 3.846 21.469 26.047 1 90.88 155 ILE B CA 1
ATOM 4795 C C . ILE B 1 155 ? 4.672 21.625 24.766 1 90.88 155 ILE B C 1
ATOM 4797 O O . ILE B 1 155 ? 5.75 22.219 24.797 1 90.88 155 ILE B O 1
ATOM 4801 N N . VAL B 1 156 ? 4.148 21.203 23.656 1 92.5 156 VAL B N 1
ATOM 4802 C CA . VAL B 1 156 ? 4.934 21.109 22.422 1 92.5 156 VAL B CA 1
ATOM 4803 C C . VAL B 1 156 ? 5.055 22.484 21.781 1 92.5 156 VAL B C 1
ATOM 4805 O O . VAL B 1 156 ? 6.117 22.844 21.266 1 92.5 156 VAL B O 1
ATOM 4808 N N . ASP B 1 157 ? 3.996 23.297 21.812 1 94.75 157 ASP B N 1
ATOM 4809 C CA . ASP B 1 157 ? 4.004 24.562 21.094 1 94.75 157 ASP B CA 1
ATOM 4810 C C . ASP B 1 157 ? 4.465 25.703 22.016 1 94.75 157 ASP B C 1
ATOM 4812 O O . ASP B 1 157 ? 5.254 26.547 21.594 1 94.75 157 ASP B O 1
ATOM 4816 N N . HIS B 1 158 ? 4.062 25.734 23.266 1 92.44 158 HIS B N 1
ATOM 4817 C CA . HIS B 1 158 ? 4.219 26.938 24.078 1 92.44 158 HIS B CA 1
ATOM 4818 C C . HIS B 1 158 ? 5.348 26.766 25.094 1 92.44 158 HIS B C 1
ATOM 4820 O O . HIS B 1 158 ? 5.859 27.75 25.641 1 92.44 158 HIS B O 1
ATOM 4826 N N . ILE B 1 159 ? 5.766 25.562 25.297 1 88.81 159 ILE B N 1
ATOM 4827 C CA . ILE B 1 159 ? 6.906 25.344 26.172 1 88.81 159 ILE B CA 1
ATOM 4828 C C . ILE B 1 159 ? 8.117 24.922 25.344 1 88.81 159 ILE B C 1
ATOM 4830 O O . ILE B 1 159 ? 9.156 25.578 25.359 1 88.81 159 ILE B O 1
ATOM 4834 N N . HIS B 1 160 ? 7.984 23.906 24.562 1 87.5 160 HIS B N 1
ATOM 4835 C CA . HIS B 1 160 ? 9.07 23.406 23.734 1 87.5 160 HIS B CA 1
ATOM 4836 C C . HIS B 1 160 ? 9.273 24.281 22.5 1 87.5 160 HIS B C 1
ATOM 4838 O O . HIS B 1 160 ? 10.383 24.359 21.984 1 87.5 160 HIS B O 1
ATOM 4844 N N . PHE B 1 161 ? 8.219 24.969 21.969 1 91.31 161 PHE B N 1
ATOM 4845 C CA . PHE B 1 161 ? 8.18 25.953 20.891 1 91.31 161 PHE B CA 1
ATOM 4846 C C . PHE B 1 161 ? 8.039 25.25 19.547 1 91.31 161 PHE B C 1
ATOM 4848 O O . PHE B 1 161 ? 9.039 24.875 18.922 1 91.31 161 PHE B O 1
ATOM 4855 N N . GLN B 1 162 ? 6.922 25.078 19 1 93.5 162 GLN B N 1
ATOM 4856 C CA . GLN B 1 162 ? 6.574 24.578 17.688 1 93.5 162 GLN B CA 1
ATOM 4857 C C . GLN B 1 162 ? 5.262 25.188 17.188 1 93.5 162 GLN B C 1
ATOM 4859 O O . GLN B 1 162 ? 4.715 26.094 17.828 1 93.5 162 GLN B O 1
ATOM 4864 N N . TYR B 1 163 ? 4.852 24.922 16.062 1 97.44 163 TYR B N 1
ATOM 4865 C CA . TYR B 1 163 ? 3.645 25.5 15.477 1 97.44 163 TYR B CA 1
ATOM 4866 C C . TYR B 1 163 ? 2.607 24.406 15.195 1 97.44 163 TYR B C 1
ATOM 4868 O O . TYR B 1 163 ? 1.944 24.438 14.156 1 97.44 163 TYR B O 1
ATOM 4876 N N . ASN B 1 164 ? 2.449 23.422 16.031 1 96.75 164 ASN B N 1
ATOM 4877 C CA . ASN B 1 164 ? 1.522 22.312 15.789 1 96.75 164 ASN B CA 1
ATOM 4878 C C . ASN B 1 164 ? 0.071 22.781 15.844 1 96.75 164 ASN B C 1
ATOM 4880 O O . ASN B 1 164 ? -0.783 22.25 15.133 1 96.75 164 ASN B O 1
ATOM 4884 N N . GLY B 1 165 ? -0.215 23.766 16.734 1 96.81 165 GLY B N 1
ATOM 4885 C CA . GLY B 1 165 ? -1.562 24.312 16.75 1 96.81 165 GLY B CA 1
ATOM 4886 C C . GLY B 1 165 ? -2 24.875 15.414 1 96.81 165 GLY B C 1
ATOM 4887 O O . GLY B 1 165 ? -3.133 24.656 14.984 1 96.81 165 GLY B O 1
ATOM 4888 N N . PHE B 1 166 ? -1.115 25.594 14.805 1 97.88 166 PHE B N 1
ATOM 4889 C CA . PHE B 1 166 ? -1.361 26.141 13.477 1 97.88 166 PHE B CA 1
ATOM 4890 C C . PHE B 1 166 ? -1.601 25.031 12.461 1 97.88 166 PHE B C 1
ATOM 4892 O O . PHE B 1 166 ? -2.584 25.062 11.719 1 97.88 166 PHE B O 1
ATOM 4899 N N . LEU B 1 167 ? -0.776 24.016 12.438 1 98.31 167 LEU B N 1
ATOM 4900 C CA . LEU B 1 167 ? -0.86 22.891 11.508 1 98.31 167 LEU B CA 1
ATOM 4901 C C . LEU B 1 167 ? -2.127 22.078 11.75 1 98.31 167 LEU B C 1
ATOM 4903 O O . LEU B 1 167 ? -2.797 21.656 10.797 1 98.31 167 LEU B O 1
ATOM 4907 N N . PHE B 1 168 ? -2.459 21.906 13.008 1 97.5 168 PHE B N 1
ATOM 4908 C CA . PHE B 1 168 ? -3.682 21.188 13.328 1 97.5 168 PHE B CA 1
ATOM 4909 C C . PHE B 1 168 ? -4.914 21.984 12.93 1 97.5 168 PHE B C 1
ATOM 4911 O O . PHE B 1 168 ? -5.973 21.422 12.656 1 97.5 168 PHE B O 1
ATOM 4918 N N . GLY B 1 169 ? -4.742 23.328 12.953 1 97.88 169 GLY B N 1
ATOM 4919 C CA . GLY B 1 169 ? -5.809 24.156 12.398 1 97.88 169 GLY B CA 1
ATOM 4920 C C . GLY B 1 169 ? -6.102 23.859 10.945 1 97.88 169 GLY B C 1
ATOM 4921 O O . GLY B 1 169 ? -7.262 23.688 10.562 1 97.88 169 GLY B O 1
ATOM 4922 N N . ILE B 1 170 ? -5.074 23.719 10.164 1 98.44 170 ILE B N 1
ATOM 4923 C CA . ILE B 1 170 ? -5.23 23.375 8.758 1 98.44 170 ILE B CA 1
ATOM 4924 C C . ILE B 1 170 ? -5.801 21.953 8.625 1 98.44 170 ILE B C 1
ATOM 4926 O O . ILE B 1 170 ? -6.668 21.703 7.785 1 98.44 170 ILE B O 1
ATOM 4930 N N . PHE B 1 171 ? -5.352 21.125 9.469 1 98.12 171 PHE B N 1
ATOM 4931 C CA . PHE B 1 171 ? -5.824 19.75 9.492 1 98.12 171 PHE B CA 1
ATOM 4932 C C . PHE B 1 171 ? -7.324 19.688 9.758 1 98.12 171 PHE B C 1
ATOM 4934 O O . PHE B 1 171 ? -8.07 19.062 9.016 1 98.12 171 PHE B O 1
ATOM 4941 N N . LEU B 1 172 ? -7.75 20.391 10.781 1 97.06 172 LEU B N 1
ATOM 4942 C CA . LEU B 1 172 ? -9.164 20.391 11.148 1 97.06 172 LEU B CA 1
ATOM 4943 C C . LEU B 1 172 ? -10.008 21.062 10.07 1 97.06 172 LEU B C 1
ATOM 4945 O O . LEU B 1 172 ? -11.148 20.656 9.836 1 97.06 172 LEU B O 1
ATOM 4949 N N . LEU B 1 173 ? -9.438 22.078 9.469 1 97.88 173 LEU B N 1
ATOM 4950 C CA . LEU B 1 173 ? -10.125 22.703 8.344 1 97.88 173 LEU B CA 1
ATOM 4951 C C . LEU B 1 173 ? -10.359 21.688 7.227 1 97.88 173 LEU B C 1
ATOM 4953 O O . LEU B 1 173 ? -11.461 21.625 6.668 1 97.88 173 LEU B O 1
ATOM 4957 N N . SER B 1 174 ? -9.359 20.891 6.906 1 98.19 174 SER B N 1
ATOM 4958 C CA . SER B 1 174 ? -9.484 19.859 5.883 1 98.19 174 SER B CA 1
ATOM 4959 C C . SER B 1 174 ? -10.555 18.844 6.262 1 98.19 174 SER B C 1
ATOM 4961 O O . SER B 1 174 ? -11.32 18.391 5.406 1 98.19 174 SER B O 1
ATOM 4963 N N . VAL B 1 175 ? -10.625 18.516 7.5 1 96.25 175 VAL B N 1
ATOM 4964 C CA . VAL B 1 175 ? -11.617 17.562 7.992 1 96.25 175 VAL B CA 1
ATOM 4965 C C . VAL B 1 175 ? -13.016 18.156 7.848 1 96.25 175 VAL B C 1
ATOM 4967 O O . VAL B 1 175 ? -13.953 17.469 7.445 1 96.25 175 VAL B O 1
ATOM 4970 N N . SER B 1 176 ? -13.172 19.438 8.203 1 94.62 176 SER B N 1
ATOM 4971 C CA . SER B 1 176 ? -14.461 20.094 8.086 1 94.62 176 SER B CA 1
ATOM 4972 C C . SER B 1 176 ? -14.961 20.078 6.641 1 94.62 176 SER B C 1
ATOM 4974 O O . SER B 1 176 ? -16.141 19.828 6.395 1 94.62 176 SER B O 1
ATOM 4976 N N . PHE B 1 177 ? -14.047 20.328 5.68 1 96.56 177 PHE B N 1
ATOM 4977 C CA . PHE B 1 177 ? -14.422 20.25 4.27 1 96.56 177 PHE B CA 1
ATOM 4978 C C . PHE B 1 177 ? -14.836 18.844 3.893 1 96.56 177 PHE B C 1
ATOM 4980 O O . PHE B 1 177 ? -15.797 18.641 3.143 1 96.56 177 PHE B O 1
ATOM 4987 N N . MET B 1 178 ? -14.133 17.875 4.43 1 94.25 178 MET B N 1
ATOM 4988 C CA . MET B 1 178 ? -14.414 16.469 4.133 1 94.25 178 MET B CA 1
ATOM 4989 C C . MET B 1 178 ? -15.82 16.094 4.578 1 94.25 178 MET B C 1
ATOM 4991 O O . MET B 1 178 ? -16.562 15.453 3.828 1 94.25 178 MET B O 1
ATOM 4995 N N . ILE B 1 179 ? -16.156 16.547 5.742 1 89.56 179 ILE B N 1
ATOM 4996 C CA . ILE B 1 179 ? -17.453 16.203 6.336 1 89.56 179 ILE B CA 1
ATOM 4997 C C . ILE B 1 179 ? -18.562 16.922 5.578 1 89.56 179 ILE B C 1
ATOM 4999 O O . ILE B 1 179 ? -19.672 16.391 5.441 1 89.56 179 ILE B O 1
ATOM 5003 N N . GLU B 1 180 ? -18.25 18.078 5.016 1 90.5 180 GLU B N 1
ATOM 5004 C CA . GLU B 1 180 ? -19.219 18.844 4.234 1 90.5 180 GLU B CA 1
ATOM 5005 C C . GLU B 1 180 ? -19.281 18.328 2.795 1 90.5 180 GLU B C 1
ATOM 5007 O O . GLU B 1 180 ? -19.953 18.938 1.95 1 90.5 180 GLU B O 1
ATOM 5012 N N . LYS B 1 181 ? -18.5 17.344 2.41 1 91.75 181 LYS B N 1
ATOM 5013 C CA . LYS B 1 181 ? -18.453 16.719 1.093 1 91.75 181 LYS B CA 1
ATOM 5014 C C . LYS B 1 181 ? -17.891 17.672 0.045 1 91.75 181 LYS B C 1
ATOM 5016 O O . LYS B 1 181 ? -18.312 17.641 -1.114 1 91.75 181 LYS B O 1
ATOM 5021 N N . ARG B 1 182 ? -17.156 18.594 0.524 1 96.25 182 ARG B N 1
ATOM 5022 C CA . ARG B 1 182 ? -16.344 19.422 -0.369 1 96.25 182 ARG B CA 1
ATOM 5023 C C . ARG B 1 182 ? -14.977 18.812 -0.599 1 96.25 182 ARG B C 1
ATOM 5025 O O . ARG B 1 182 ? -13.969 19.328 -0.119 1 96.25 182 ARG B O 1
ATOM 5032 N N . PHE B 1 183 ? -15 17.797 -1.384 1 97 183 PHE B N 1
ATOM 5033 C CA . PHE B 1 183 ? -13.867 16.891 -1.487 1 97 183 PHE B CA 1
ATOM 5034 C C . PHE B 1 183 ? -12.68 17.578 -2.152 1 97 183 PHE B C 1
ATOM 5036 O O . PHE B 1 183 ? -11.523 17.312 -1.801 1 97 183 PHE B O 1
ATOM 5043 N N . ILE B 1 184 ? -12.898 18.484 -3.076 1 98.19 184 ILE B N 1
ATOM 5044 C CA . ILE B 1 184 ? -11.812 19.188 -3.74 1 98.19 184 ILE B CA 1
ATOM 5045 C C . ILE B 1 184 ? -11.133 20.125 -2.748 1 98.19 184 ILE B C 1
ATOM 5047 O O . ILE B 1 184 ? -9.898 20.156 -2.656 1 98.19 184 ILE B O 1
ATOM 5051 N N . ALA B 1 185 ? -11.961 20.875 -1.96 1 98.38 185 ALA B N 1
ATOM 5052 C CA . ALA B 1 185 ? -11.422 21.766 -0.939 1 98.38 185 ALA B CA 1
ATOM 5053 C C . ALA B 1 185 ? -10.648 20.984 0.119 1 98.38 185 ALA B C 1
ATOM 5055 O O . ALA B 1 185 ? -9.602 21.438 0.59 1 98.38 185 ALA B O 1
ATOM 5056 N N . ALA B 1 186 ? -11.188 19.844 0.483 1 98.19 186 ALA B N 1
ATOM 5057 C CA . ALA B 1 186 ? -10.508 18.984 1.444 1 98.19 186 ALA B CA 1
ATOM 5058 C C . ALA B 1 186 ? -9.156 18.516 0.901 1 98.19 186 ALA B C 1
ATOM 5060 O O . ALA B 1 186 ? -8.156 18.531 1.619 1 98.19 186 ALA B O 1
ATOM 5061 N N . SER B 1 187 ? -9.133 18.156 -0.395 1 98.56 187 SER B N 1
ATOM 5062 C CA . SER B 1 187 ? -7.902 17.703 -1.038 1 98.56 187 SER B CA 1
ATOM 5063 C C . SER B 1 187 ? -6.867 18.812 -1.099 1 98.56 187 SER B C 1
ATOM 5065 O O . SER B 1 187 ? -5.688 18.594 -0.811 1 98.56 187 SER B O 1
ATOM 5067 N N . VAL B 1 188 ? -7.289 20 -1.407 1 98.69 188 VAL B N 1
ATOM 5068 C CA . VAL B 1 188 ? -6.395 21.141 -1.492 1 98.69 188 VAL B CA 1
ATOM 5069 C C . VAL B 1 188 ? -5.82 21.469 -0.112 1 98.69 188 VAL B C 1
ATOM 5071 O O . VAL B 1 188 ? -4.605 21.594 0.048 1 98.69 188 VAL B O 1
ATOM 5074 N N . THR B 1 189 ? -6.688 21.516 0.867 1 98.75 189 THR B N 1
ATOM 5075 C CA . THR B 1 189 ? -6.281 21.922 2.209 1 98.75 189 THR B CA 1
ATOM 5076 C C . THR B 1 189 ? -5.352 20.875 2.828 1 98.75 189 THR B C 1
ATOM 5078 O O . THR B 1 189 ? -4.348 21.219 3.451 1 98.75 189 THR B O 1
ATOM 5081 N N . PHE B 1 190 ? -5.645 19.625 2.668 1 98.5 190 PHE B N 1
ATOM 5082 C CA . PHE B 1 190 ? -4.766 18.578 3.188 1 98.5 190 PHE B CA 1
ATOM 5083 C C . PHE B 1 190 ? -3.42 18.609 2.475 1 98.5 190 PHE B C 1
ATOM 5085 O O . PHE B 1 190 ? -2.383 18.359 3.09 1 98.5 190 PHE B O 1
ATOM 5092 N N . SER B 1 191 ? -3.475 18.844 1.14 1 98.69 191 SER B N 1
ATOM 5093 C CA . SER B 1 191 ? -2.225 18.922 0.393 1 98.69 191 SER B CA 1
ATOM 5094 C C . SER B 1 191 ? -1.36 20.078 0.886 1 98.69 191 SER B C 1
ATOM 5096 O O . SER B 1 191 ? -0.134 19.969 0.943 1 98.69 191 SER B O 1
ATOM 5098 N N . VAL B 1 192 ? -1.977 21.156 1.213 1 98.75 192 VAL B N 1
ATOM 5099 C CA . VAL B 1 192 ? -1.257 22.281 1.797 1 98.75 192 VAL B CA 1
ATOM 5100 C C . VAL B 1 192 ? -0.62 21.859 3.119 1 98.75 192 VAL B C 1
ATOM 5102 O O . VAL B 1 192 ? 0.56 22.125 3.359 1 98.75 192 VAL B O 1
ATOM 5105 N N . LEU B 1 193 ? -1.421 21.156 3.945 1 98.62 193 LEU B N 1
ATOM 5106 C CA . LEU B 1 193 ? -0.936 20.672 5.23 1 98.62 193 LEU B CA 1
ATOM 5107 C C . LEU B 1 193 ? 0.272 19.75 5.043 1 98.62 193 LEU B C 1
ATOM 5109 O O . LEU B 1 193 ? 1.287 19.922 5.727 1 98.62 193 LEU B O 1
ATOM 5113 N N . PHE B 1 194 ? 0.161 18.906 4.102 1 97.25 194 PHE B N 1
ATOM 5114 C CA . PHE B 1 194 ? 1.224 17.953 3.801 1 97.25 194 PHE B CA 1
ATOM 5115 C C . PHE B 1 194 ? 2.484 18.672 3.34 1 97.25 194 PHE B C 1
ATOM 5117 O O . PHE B 1 194 ? 3.598 18.281 3.688 1 97.25 194 PHE B O 1
ATOM 5124 N N . ASN B 1 195 ? 2.322 19.719 2.557 1 98.25 195 ASN B N 1
ATOM 5125 C CA . ASN B 1 195 ? 3.453 20.469 2.033 1 98.25 195 ASN B CA 1
ATOM 5126 C C . ASN B 1 195 ? 3.961 21.5 3.049 1 98.25 195 ASN B C 1
ATOM 5128 O O . ASN B 1 195 ? 4.836 22.297 2.738 1 98.25 195 ASN B O 1
ATOM 5132 N N . MET B 1 196 ? 3.381 21.484 4.242 1 98 196 MET B N 1
ATOM 5133 C CA . MET B 1 196 ? 3.893 22.281 5.359 1 98 196 MET B CA 1
ATOM 5134 C C . MET B 1 196 ? 4.652 21.406 6.344 1 98 196 MET B C 1
ATOM 5136 O O . MET B 1 196 ? 5.719 21.781 6.832 1 98 196 MET B O 1
ATOM 5140 N N . LYS B 1 197 ? 4.121 20.25 6.52 1 96.44 197 LYS B N 1
ATOM 5141 C CA . LYS B 1 197 ? 4.766 19.266 7.391 1 96.44 197 LYS B CA 1
ATOM 5142 C C . LYS B 1 197 ? 4.547 17.844 6.871 1 96.44 197 LYS B C 1
ATOM 5144 O O . LYS B 1 197 ? 3.426 17.328 6.887 1 96.44 197 LYS B O 1
ATOM 5149 N N . HIS B 1 198 ? 5.535 17.188 6.465 1 92.5 198 HIS B N 1
ATOM 5150 C CA . HIS B 1 198 ? 5.445 15.922 5.738 1 92.5 198 HIS B CA 1
ATOM 5151 C C . HIS B 1 198 ? 5.051 14.781 6.668 1 92.5 198 HIS B C 1
ATOM 5153 O O . HIS B 1 198 ? 4.648 13.711 6.207 1 92.5 198 HIS B O 1
ATOM 5159 N N . LEU B 1 199 ? 5.027 14.969 7.945 1 90.31 199 LEU B N 1
ATOM 5160 C CA . LEU B 1 199 ? 4.59 13.961 8.898 1 90.31 199 LEU B CA 1
ATOM 5161 C C . LEU B 1 199 ? 3.131 13.586 8.664 1 90.31 199 LEU B C 1
ATOM 5163 O O . LEU B 1 199 ? 2.717 12.461 8.977 1 90.31 199 LEU B O 1
ATOM 5167 N N . PHE B 1 200 ? 2.404 14.461 8.117 1 94.88 200 PHE B N 1
ATOM 5168 C CA . PHE B 1 200 ? 0.983 14.219 7.898 1 94.88 200 PHE B CA 1
ATOM 5169 C C . PHE B 1 200 ? 0.77 13.234 6.758 1 94.88 200 PHE B C 1
ATOM 5171 O O . PHE B 1 200 ? -0.363 12.836 6.477 1 94.88 200 PHE B O 1
ATOM 5178 N N . ILE B 1 201 ? 1.859 12.75 6.16 1 91.81 201 ILE B N 1
ATOM 5179 C CA . ILE B 1 201 ? 1.781 11.766 5.082 1 91.81 201 ILE B CA 1
ATOM 5180 C C . ILE B 1 201 ? 1.108 10.492 5.594 1 91.81 201 ILE B C 1
ATOM 5182 O O . ILE B 1 201 ? 0.468 9.773 4.824 1 91.81 201 ILE B O 1
ATOM 5186 N N . TYR B 1 202 ? 1.188 10.242 6.863 1 90.94 202 TYR B N 1
ATOM 5187 C CA . TYR B 1 202 ? 0.625 9.039 7.457 1 90.94 202 TYR B CA 1
ATOM 5188 C C . TYR B 1 202 ? -0.897 9.047 7.375 1 90.94 202 TYR B C 1
ATOM 5190 O O . TYR B 1 202 ? -1.538 8 7.469 1 90.94 202 TYR B O 1
ATOM 5198 N N . MET B 1 203 ? -1.47 10.211 7.195 1 95.56 203 MET B N 1
ATOM 5199 C CA . MET B 1 203 ? -2.924 10.328 7.156 1 95.56 203 MET B CA 1
ATOM 5200 C C . MET B 1 203 ? -3.43 10.359 5.715 1 95.56 203 MET B C 1
ATOM 5202 O O . MET B 1 203 ? -4.633 10.25 5.473 1 95.56 203 MET B O 1
ATOM 5206 N N . ALA B 1 204 ? -2.521 10.422 4.785 1 96.31 204 ALA B N 1
ATOM 5207 C CA . ALA B 1 204 ? -2.867 10.57 3.373 1 96.31 204 ALA B CA 1
ATOM 5208 C C . ALA B 1 204 ? -3.676 9.367 2.883 1 96.31 204 ALA B C 1
ATOM 5210 O O . ALA B 1 204 ? -4.656 9.531 2.154 1 96.31 204 ALA B O 1
ATOM 5211 N N . PRO B 1 205 ? -3.338 8.141 3.297 1 95.94 205 PRO B N 1
ATOM 5212 C CA . PRO B 1 205 ? -4.113 6.992 2.83 1 95.94 205 PRO B CA 1
ATOM 5213 C C . PRO B 1 205 ? -5.582 7.066 3.238 1 95.94 205 PRO B C 1
ATOM 5215 O O . PRO B 1 205 ? -6.457 6.605 2.5 1 95.94 205 PRO B O 1
ATOM 5218 N N . VAL B 1 206 ? -5.863 7.66 4.371 1 97 206 VAL B N 1
ATOM 5219 C CA . VAL B 1 206 ? -7.238 7.773 4.848 1 97 206 VAL B CA 1
ATOM 5220 C C . VAL B 1 206 ? -8.023 8.727 3.951 1 97 206 VAL B C 1
ATOM 5222 O O . VAL B 1 206 ? -9.141 8.414 3.525 1 97 206 VAL B O 1
ATOM 5225 N N . TYR B 1 207 ? -7.402 9.914 3.637 1 97.12 207 TYR B N 1
ATOM 5226 C CA . TYR B 1 207 ? -8.031 10.859 2.721 1 97.12 207 TYR B CA 1
ATOM 5227 C C . TYR B 1 207 ? -8.273 10.211 1.359 1 97.12 207 TYR B C 1
ATOM 5229 O O . TYR B 1 207 ? -9.359 10.336 0.793 1 97.12 207 TYR B O 1
ATOM 5237 N N . PHE B 1 208 ? -7.32 9.484 0.898 1 96.5 208 PHE B N 1
ATOM 5238 C CA . PHE B 1 208 ? -7.383 8.867 -0.422 1 96.5 208 PHE B CA 1
ATOM 5239 C C . PHE B 1 208 ? -8.508 7.84 -0.489 1 96.5 208 PHE B C 1
ATOM 5241 O O . PHE B 1 208 ? -9.352 7.895 -1.39 1 96.5 208 PHE B O 1
ATOM 5248 N N . ILE B 1 209 ? -8.547 6.93 0.451 1 95.19 209 ILE B N 1
ATOM 5249 C CA . ILE B 1 209 ? -9.523 5.844 0.45 1 95.19 209 ILE B CA 1
ATOM 5250 C C . ILE B 1 209 ? -10.922 6.414 0.65 1 95.19 209 ILE B C 1
ATOM 5252 O O . ILE B 1 209 ? -11.875 5.973 0.005 1 95.19 209 ILE B O 1
ATOM 5256 N N . HIS B 1 210 ? -11.062 7.402 1.558 1 94 210 HIS B N 1
ATOM 5257 C CA . HIS B 1 210 ? -12.367 7.992 1.818 1 94 210 HIS B CA 1
ATOM 5258 C C . HIS B 1 210 ? -12.898 8.719 0.586 1 94 210 HIS B C 1
ATOM 5260 O O . HIS B 1 210 ? -14.062 8.539 0.214 1 94 210 HIS B O 1
ATOM 5266 N N . ILE B 1 211 ? -12.094 9.516 -0.057 1 95.06 211 ILE B N 1
ATOM 5267 C CA . ILE B 1 211 ? -12.5 10.25 -1.25 1 95.06 211 ILE B CA 1
ATOM 5268 C C . ILE B 1 211 ? -12.836 9.273 -2.371 1 95.06 211 ILE B C 1
ATOM 5270 O O . ILE B 1 211 ? -13.836 9.438 -3.07 1 95.06 211 ILE B O 1
ATOM 5274 N N . LEU B 1 212 ? -12.023 8.258 -2.506 1 93.94 212 LEU B N 1
ATOM 5275 C CA . LEU B 1 212 ? -12.258 7.254 -3.539 1 93.94 212 LEU B CA 1
ATOM 5276 C C . LEU B 1 212 ? -13.578 6.523 -3.303 1 93.94 212 LEU B C 1
ATOM 5278 O O . LEU B 1 212 ? -14.375 6.363 -4.227 1 93.94 212 LEU B O 1
ATOM 5282 N N . ALA B 1 213 ? -13.852 6.129 -2.096 1 91.38 213 ALA B N 1
ATOM 5283 C CA . ALA B 1 213 ? -15.008 5.309 -1.743 1 91.38 213 ALA B CA 1
ATOM 5284 C C . ALA B 1 213 ? -16.281 6.137 -1.756 1 91.38 213 ALA B C 1
ATOM 5286 O O . ALA B 1 213 ? -17.312 5.688 -2.262 1 91.38 213 ALA B O 1
ATOM 5287 N N . VAL B 1 214 ? -16.203 7.383 -1.244 1 89.81 214 VAL B N 1
ATOM 5288 C CA . VAL B 1 214 ? -17.422 8.141 -0.951 1 89.81 214 VAL B CA 1
ATOM 5289 C C . VAL B 1 214 ? -17.703 9.133 -2.076 1 89.81 214 VAL B C 1
ATOM 5291 O O . VAL B 1 214 ? -18.844 9.477 -2.342 1 89.81 214 VAL B O 1
ATOM 5294 N N . TYR B 1 215 ? -16.656 9.57 -2.744 1 92.38 215 TYR B N 1
ATOM 5295 C CA . TYR B 1 215 ? -16.812 10.578 -3.787 1 92.38 215 TYR B CA 1
ATOM 5296 C C . TYR B 1 215 ? -16.703 9.953 -5.172 1 92.38 215 TYR B C 1
ATOM 5298 O O . TYR B 1 215 ? -17.656 9.984 -5.953 1 92.38 215 TYR B O 1
ATOM 5306 N N . CYS B 1 216 ? -15.664 9.234 -5.457 1 92.69 216 CYS B N 1
ATOM 5307 C CA . CYS B 1 216 ? -15.383 8.758 -6.809 1 92.69 216 CYS B CA 1
ATOM 5308 C C . CYS B 1 216 ? -16.25 7.562 -7.16 1 92.69 216 CYS B C 1
ATOM 5310 O O . CYS B 1 216 ? -16.812 7.5 -8.25 1 92.69 216 CYS B O 1
ATOM 5312 N N . LEU B 1 217 ? -16.438 6.613 -6.285 1 89.06 217 LEU B N 1
ATOM 5313 C CA . LEU B 1 217 ? -17.125 5.363 -6.574 1 89.06 217 LEU B CA 1
ATOM 5314 C C . LEU B 1 217 ? -18.625 5.508 -6.348 1 89.06 217 LEU B C 1
ATOM 5316 O O . LEU B 1 217 ? -19.391 4.594 -6.66 1 89.06 217 LEU B O 1
ATOM 5320 N N . GLU B 1 218 ? -19.031 6.594 -5.789 1 82.69 218 GLU B N 1
ATOM 5321 C CA . GLU B 1 218 ? -20.453 6.824 -5.566 1 82.69 218 GLU B CA 1
ATOM 5322 C C . GLU B 1 218 ? -21.234 6.781 -6.879 1 82.69 218 GLU B C 1
ATOM 5324 O O . GLU B 1 218 ? -22.391 6.348 -6.906 1 82.69 218 GLU B O 1
ATOM 5329 N N . LYS B 1 219 ? -20.531 7.219 -7.941 1 75.94 219 LYS B N 1
ATOM 5330 C CA . LYS B 1 219 ? -21.188 7.215 -9.25 1 75.94 219 LYS B CA 1
ATOM 5331 C C . LYS B 1 219 ? -20.812 5.965 -10.039 1 75.94 219 LYS B C 1
ATOM 5333 O O . LYS B 1 219 ? -19.656 5.578 -10.094 1 75.94 219 LYS B O 1
ATOM 5338 N N . PRO B 1 220 ? -21.797 5.441 -10.672 1 74.62 220 PRO B N 1
ATOM 5339 C CA . PRO B 1 220 ? -21.594 4.133 -11.297 1 74.62 220 PRO B CA 1
ATOM 5340 C C . PRO B 1 220 ? -20.906 4.223 -12.656 1 74.62 220 PRO B C 1
ATOM 5342 O O . PRO B 1 220 ? -20.297 3.254 -13.117 1 74.62 220 PRO B O 1
ATOM 5345 N N . THR B 1 221 ? -20.906 5.41 -13.242 1 85.94 221 THR B N 1
ATOM 5346 C CA . THR B 1 221 ? -20.375 5.477 -14.602 1 85.94 221 THR B CA 1
ATOM 5347 C C . THR B 1 221 ? -18.875 5.742 -14.586 1 85.94 221 THR B C 1
ATOM 5349 O O . THR B 1 221 ? -18.391 6.508 -13.75 1 85.94 221 THR B O 1
ATOM 5352 N N . LEU B 1 222 ? -18.188 5.129 -15.445 1 86 222 LEU B N 1
ATOM 5353 C CA . LEU B 1 222 ? -16.734 5.246 -15.539 1 86 222 LEU B CA 1
ATOM 5354 C C . LEU B 1 222 ? -16.328 6.691 -15.797 1 86 222 LEU B C 1
ATOM 5356 O O . LEU B 1 222 ? -15.328 7.164 -15.25 1 86 222 LEU B O 1
ATOM 5360 N N . HIS B 1 223 ? -17.078 7.352 -16.656 1 90.62 223 HIS B N 1
ATOM 5361 C CA . HIS B 1 223 ? -16.75 8.734 -17 1 90.62 223 HIS B CA 1
ATOM 5362 C C . HIS B 1 223 ? -16.828 9.633 -15.766 1 90.62 223 HIS B C 1
ATOM 5364 O O . HIS B 1 223 ? -15.922 10.445 -15.539 1 90.62 223 HIS B O 1
ATOM 5370 N N . LYS B 1 224 ? -17.906 9.477 -15 1 92.19 224 LYS B N 1
ATOM 5371 C CA . LYS B 1 224 ? -18.062 10.289 -13.797 1 92.19 224 LYS B CA 1
ATOM 5372 C C . LYS B 1 224 ? -17 9.93 -12.75 1 92.19 224 LYS B C 1
ATOM 5374 O O . LYS B 1 224 ? -16.484 10.805 -12.062 1 92.19 224 LYS B O 1
ATOM 5379 N N . PHE B 1 225 ? -16.688 8.656 -12.688 1 92.5 225 PHE B N 1
ATOM 5380 C CA . PHE B 1 225 ? -15.633 8.203 -11.797 1 92.5 225 PHE B CA 1
ATOM 5381 C C . PHE B 1 225 ? -14.305 8.859 -12.148 1 92.5 225 PHE B C 1
ATOM 5383 O O . PHE B 1 225 ? -13.648 9.445 -11.281 1 92.5 225 PHE B O 1
ATOM 5390 N N . LEU B 1 226 ? -13.938 8.883 -13.406 1 92.81 226 LEU B N 1
ATOM 5391 C CA . LEU B 1 226 ? -12.664 9.422 -13.867 1 92.81 226 LEU B CA 1
ATOM 5392 C C . LEU B 1 226 ? -12.617 10.938 -13.703 1 92.81 226 LEU B C 1
ATOM 5394 O O . LEU B 1 226 ? -11.578 11.492 -13.336 1 92.81 226 LEU B O 1
ATOM 5398 N N . SER B 1 227 ? -13.711 11.539 -13.953 1 95.56 227 SER B N 1
ATOM 5399 C CA . SER B 1 227 ? -13.781 12.992 -13.812 1 95.56 227 SER B CA 1
ATOM 5400 C C . SER B 1 227 ? -13.547 13.422 -12.367 1 95.56 227 SER B C 1
ATOM 5402 O O . SER B 1 227 ? -12.75 14.32 -12.102 1 95.56 227 SER B O 1
ATOM 5404 N N . ARG B 1 228 ? -14.242 12.727 -11.422 1 96.12 228 ARG B N 1
ATOM 5405 C CA . ARG B 1 228 ? -14.102 13.047 -10.008 1 96.12 228 ARG B CA 1
ATOM 5406 C C . ARG B 1 228 ? -12.703 12.719 -9.508 1 96.12 228 ARG B C 1
ATOM 5408 O O . ARG B 1 228 ? -12.109 13.5 -8.758 1 96.12 228 ARG B O 1
ATOM 5415 N N . PHE B 1 229 ? -12.227 11.672 -9.992 1 95.25 229 PHE B N 1
ATOM 5416 C CA . PHE B 1 229 ? -10.883 11.266 -9.617 1 95.25 229 PHE B CA 1
ATOM 5417 C C . PHE B 1 229 ? -9.852 12.273 -10.117 1 95.25 229 PHE B C 1
ATOM 5419 O O . PHE B 1 229 ? -8.961 12.68 -9.367 1 95.25 229 PHE B O 1
ATOM 5426 N N . LEU B 1 230 ? -9.969 12.695 -11.312 1 96 230 LEU B N 1
ATOM 5427 C CA . LEU B 1 230 ? -9.016 13.609 -11.93 1 96 230 LEU B CA 1
ATOM 5428 C C . LEU B 1 230 ? -9.086 14.984 -11.266 1 96 230 LEU B C 1
ATOM 5430 O O . LEU B 1 230 ? -8.062 15.664 -11.125 1 96 230 LEU B O 1
ATOM 5434 N N . LYS B 1 231 ? -10.25 15.398 -10.883 1 97.25 231 LYS B N 1
ATOM 5435 C CA . LYS B 1 231 ? -10.391 16.688 -10.195 1 97.25 231 LYS B CA 1
ATOM 5436 C C . LYS B 1 231 ? -9.617 16.688 -8.883 1 97.25 231 LYS B C 1
ATOM 5438 O O . LYS B 1 231 ? -8.891 17.641 -8.594 1 97.25 231 LYS B O 1
ATOM 5443 N N . CYS B 1 232 ? -9.781 15.625 -8.078 1 97.06 232 CYS B N 1
ATOM 5444 C CA . CYS B 1 232 ? -9.062 15.523 -6.812 1 97.06 232 CYS B CA 1
ATOM 5445 C C . CYS B 1 232 ? -7.559 15.391 -7.047 1 97.06 232 CYS B C 1
ATOM 5447 O O . CYS B 1 232 ? -6.758 16.016 -6.352 1 97.06 232 CYS B O 1
ATOM 5449 N N . ALA B 1 233 ? -7.207 14.609 -8.102 1 96.19 233 ALA B N 1
ATOM 5450 C CA . ALA B 1 233 ? -5.797 14.406 -8.422 1 96.19 233 ALA B CA 1
ATOM 5451 C C . ALA B 1 233 ? -5.141 15.719 -8.844 1 96.19 233 ALA B C 1
ATOM 5453 O O . ALA B 1 233 ? -4.016 16.016 -8.438 1 96.19 233 ALA B O 1
ATOM 5454 N N . LEU B 1 234 ? -5.812 16.469 -9.617 1 97.5 234 LEU B N 1
ATOM 5455 C CA . LEU B 1 234 ? -5.285 17.75 -10.086 1 97.5 234 LEU B CA 1
ATOM 5456 C C . LEU B 1 234 ? -5.141 18.734 -8.938 1 97.5 234 LEU B C 1
ATOM 5458 O O . LEU B 1 234 ? -4.207 19.547 -8.914 1 97.5 234 LEU B O 1
ATOM 5462 N N . ALA B 1 235 ? -6.105 18.688 -7.98 1 98 235 ALA B N 1
ATOM 5463 C CA . ALA B 1 235 ? -6.004 19.547 -6.797 1 98 235 ALA B CA 1
ATOM 5464 C C . ALA B 1 235 ? -4.746 19.219 -5.996 1 98 235 ALA B C 1
ATOM 5466 O O . ALA B 1 235 ? -3.992 20.125 -5.629 1 98 235 ALA B O 1
ATOM 5467 N N . VAL B 1 236 ? -4.508 17.953 -5.781 1 97.69 236 VAL B N 1
ATOM 5468 C CA . VAL B 1 236 ? -3.354 17.5 -5.004 1 97.69 236 VAL B CA 1
ATOM 5469 C C . VAL B 1 236 ? -2.066 17.828 -5.758 1 97.69 236 VAL B C 1
ATOM 5471 O O . VAL B 1 236 ? -1.128 18.391 -5.184 1 97.69 236 VAL B O 1
ATOM 5474 N N . LEU B 1 237 ? -2.053 17.562 -7.082 1 96.06 237 LEU B N 1
ATOM 5475 C CA . LEU B 1 237 ? -0.866 17.797 -7.895 1 96.06 237 LEU B CA 1
ATOM 5476 C C . LEU B 1 237 ? -0.609 19.297 -8.055 1 96.06 237 LEU B C 1
ATOM 5478 O O . LEU B 1 237 ? 0.544 19.734 -8.086 1 96.06 237 LEU B O 1
ATOM 5482 N N . GLY B 1 238 ? -1.663 20.031 -8.195 1 97.75 238 GLY B N 1
ATOM 5483 C CA . GLY B 1 238 ? -1.519 21.469 -8.312 1 97.75 238 GLY B CA 1
ATOM 5484 C C . GLY B 1 238 ? -0.827 22.109 -7.121 1 97.75 238 GLY B C 1
ATOM 5485 O O . GLY B 1 238 ? 0.136 22.859 -7.281 1 97.75 238 GLY B O 1
ATOM 5486 N N . VAL B 1 239 ? -1.289 21.75 -5.891 1 98.25 239 VAL B N 1
ATOM 5487 C CA . VAL B 1 239 ? -0.698 22.281 -4.672 1 98.25 239 VAL B CA 1
ATOM 5488 C C . VAL B 1 239 ? 0.741 21.797 -4.531 1 98.25 239 VAL B C 1
ATOM 5490 O O . VAL B 1 239 ? 1.637 22.562 -4.188 1 98.25 239 VAL B O 1
ATOM 5493 N N . THR B 1 240 ? 0.976 20.547 -4.816 1 97.06 240 THR B N 1
ATOM 5494 C CA . THR B 1 240 ? 2.309 19.969 -4.711 1 97.06 240 THR B CA 1
ATOM 5495 C C . THR B 1 240 ? 3.271 20.641 -5.688 1 97.06 240 THR B C 1
ATOM 5497 O O . THR B 1 240 ? 4.422 20.906 -5.344 1 97.06 240 THR B O 1
ATOM 5500 N N . PHE B 1 241 ? 2.795 20.938 -6.871 1 96.25 241 PHE B N 1
ATOM 5501 C CA . PHE B 1 241 ? 3.635 21.578 -7.875 1 96.25 241 PHE B CA 1
ATOM 5502 C C . PHE B 1 241 ? 3.955 23.016 -7.469 1 96.25 241 PHE B C 1
ATOM 5504 O O . PHE B 1 241 ? 5.059 23.516 -7.723 1 96.25 241 PHE B O 1
ATOM 5511 N N . LEU B 1 242 ? 3.029 23.656 -6.887 1 97.25 242 LEU B N 1
ATOM 5512 C CA . LEU B 1 242 ? 3.279 25.016 -6.41 1 97.25 242 LEU B CA 1
ATOM 5513 C C . LEU B 1 242 ? 4.336 25.016 -5.312 1 97.25 242 LEU B C 1
ATOM 5515 O O . LEU B 1 242 ? 5.133 25.953 -5.215 1 97.25 242 LEU B O 1
ATOM 5519 N N . SER B 1 243 ? 4.344 23.969 -4.488 1 97.81 243 SER B N 1
ATOM 5520 C CA . SER B 1 243 ? 5.273 23.875 -3.367 1 97.81 243 SER B CA 1
ATOM 5521 C C . SER B 1 243 ? 6.652 23.422 -3.83 1 97.81 243 SER B C 1
ATOM 5523 O O . SER B 1 243 ? 7.652 24.094 -3.578 1 97.81 243 SER B O 1
ATOM 5525 N N . ILE B 1 244 ? 6.742 22.375 -4.609 1 97 244 ILE B N 1
ATOM 5526 C CA . ILE B 1 244 ? 8 21.719 -4.938 1 97 244 ILE B CA 1
ATOM 5527 C C . ILE B 1 244 ? 8.453 22.141 -6.336 1 97 244 ILE B C 1
ATOM 5529 O O . ILE B 1 244 ? 9.633 22 -6.676 1 97 244 ILE B O 1
ATOM 5533 N N . GLY B 1 245 ? 7.633 22.625 -7.219 1 95.5 245 GLY B N 1
ATOM 5534 C CA . GLY B 1 245 ? 7.887 22.969 -8.609 1 95.5 245 GLY B CA 1
ATOM 5535 C C . GLY B 1 245 ? 9.133 23.812 -8.797 1 95.5 245 GLY B C 1
ATOM 5536 O O . GLY B 1 245 ? 9.984 23.484 -9.633 1 95.5 245 GLY B O 1
ATOM 5537 N N . PRO B 1 246 ? 9.281 24.875 -8.062 1 96.06 246 PRO B N 1
ATOM 5538 C CA . PRO B 1 246 ? 10.477 25.703 -8.195 1 96.06 246 PRO B CA 1
ATOM 5539 C C . PRO B 1 246 ? 11.766 24.922 -7.969 1 96.06 246 PRO B C 1
ATOM 5541 O O . PRO B 1 246 ? 12.766 25.172 -8.648 1 96.06 246 PRO B O 1
ATOM 5544 N N . PHE B 1 247 ? 11.742 24.062 -7.062 1 96.62 247 PHE B N 1
ATOM 5545 C CA . PHE B 1 247 ? 12.945 23.297 -6.746 1 96.62 247 PHE B CA 1
ATOM 5546 C C . PHE B 1 247 ? 13.211 22.25 -7.816 1 96.62 247 PHE B C 1
ATOM 5548 O O . PHE B 1 247 ? 14.367 21.875 -8.047 1 96.62 247 PHE B O 1
ATOM 5555 N N . ILE B 1 248 ? 12.18 21.75 -8.398 1 90.88 248 ILE B N 1
ATOM 5556 C CA . ILE B 1 248 ? 12.352 20.891 -9.562 1 90.88 248 ILE B CA 1
ATOM 5557 C C . ILE B 1 248 ? 12.992 21.672 -10.703 1 90.88 248 ILE B C 1
ATOM 5559 O O . ILE B 1 248 ? 13.945 21.203 -11.328 1 90.88 248 ILE B O 1
ATOM 5563 N N . TYR B 1 249 ? 12.508 22.859 -10.938 1 92.12 249 TYR B N 1
ATOM 5564 C CA . TYR B 1 249 ? 13 23.734 -12 1 92.12 249 TYR B CA 1
ATOM 5565 C C . TYR B 1 249 ? 14.477 24.062 -11.789 1 92.12 249 TYR B C 1
ATOM 5567 O O . TYR B 1 249 ? 15.242 24.125 -12.758 1 92.12 249 TYR B O 1
ATOM 5575 N N . MET B 1 250 ? 14.906 24.188 -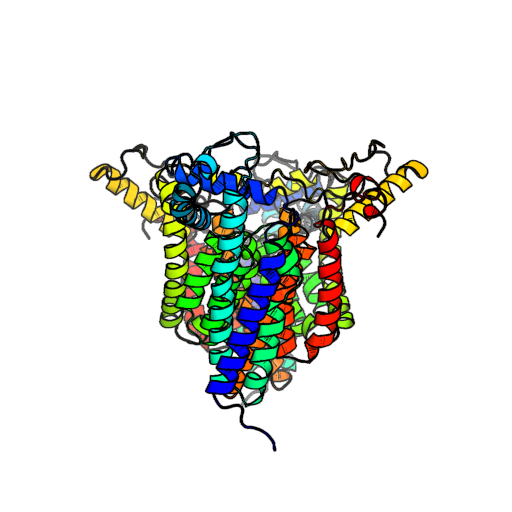10.555 1 95.44 250 MET B N 1
ATOM 5576 C CA . MET B 1 250 ? 16.281 24.547 -10.219 1 95.44 250 MET B CA 1
ATOM 5577 C C . MET B 1 250 ? 17.172 23.297 -10.141 1 95.44 250 MET B C 1
ATOM 5579 O O . MET B 1 250 ? 18.359 23.406 -9.836 1 95.44 250 MET B O 1
ATOM 5583 N N . GLY B 1 251 ? 16.625 22.094 -10.297 1 91.94 251 GLY B N 1
ATOM 5584 C CA . GLY B 1 251 ? 17.375 20.859 -10.258 1 91.94 251 GLY B CA 1
ATOM 5585 C C . GLY B 1 251 ? 17.797 20.453 -8.859 1 91.94 251 GLY B C 1
ATOM 5586 O O . GLY B 1 251 ? 18.844 19.828 -8.672 1 91.94 251 GLY B O 1
ATOM 5587 N N . GLN B 1 252 ? 17.031 20.875 -7.883 1 95.06 252 GLN B N 1
ATOM 5588 C CA . GLN B 1 252 ? 17.438 20.672 -6.496 1 95.06 252 GLN B CA 1
ATOM 5589 C C . GLN B 1 252 ? 16.531 19.656 -5.801 1 95.06 252 GLN B C 1
ATOM 5591 O O . GLN B 1 252 ? 16.406 19.656 -4.574 1 95.06 252 GLN B O 1
ATOM 5596 N N . LEU B 1 253 ? 15.875 18.859 -6.555 1 91.88 253 LEU B N 1
ATOM 5597 C CA . LEU B 1 253 ? 14.93 17.906 -5.98 1 91.88 253 LEU B CA 1
ATOM 5598 C C . LEU B 1 253 ? 15.641 16.922 -5.055 1 91.88 253 LEU B C 1
ATOM 5600 O O . LEU B 1 253 ? 15.125 16.578 -3.988 1 91.88 253 LEU B O 1
ATOM 5604 N N . HIS B 1 254 ? 16.781 16.453 -5.434 1 91.12 254 HIS B N 1
ATOM 5605 C CA . HIS B 1 254 ? 17.531 15.5 -4.613 1 91.12 254 HIS B CA 1
ATOM 5606 C C . HIS B 1 254 ? 17.922 16.125 -3.273 1 91.12 254 HIS B C 1
ATOM 5608 O O . HIS B 1 254 ? 17.797 15.477 -2.229 1 91.12 254 HIS B O 1
ATOM 5614 N N . GLN B 1 255 ? 18.359 17.328 -3.309 1 93 255 GLN B N 1
ATOM 5615 C CA . GLN B 1 255 ? 18.734 18.047 -2.092 1 93 255 GLN B CA 1
ATOM 5616 C C . GLN B 1 255 ? 17.531 18.234 -1.175 1 93 255 GLN B C 1
ATOM 5618 O O . GLN B 1 255 ? 17.625 18.031 0.037 1 93 255 GLN B O 1
ATOM 5623 N N . LEU B 1 256 ? 16.453 18.625 -1.76 1 95.38 256 LEU B N 1
ATOM 5624 C CA . LEU B 1 256 ? 15.227 18.797 -0.995 1 95.38 256 LEU B CA 1
ATOM 5625 C C . LEU B 1 256 ? 14.82 17.484 -0.321 1 95.38 256 LEU B C 1
ATOM 5627 O O . LEU B 1 256 ? 14.508 17.469 0.872 1 95.38 256 LEU B O 1
ATOM 5631 N N . TRP B 1 257 ? 14.891 16.406 -1.027 1 90.44 257 TRP B N 1
ATOM 5632 C CA . TRP B 1 257 ? 14.508 15.102 -0.509 1 90.44 257 TRP B CA 1
ATOM 5633 C C . TRP B 1 257 ? 15.438 14.672 0.624 1 90.44 257 TRP B C 1
ATOM 5635 O O . TRP B 1 257 ? 14.992 14.094 1.617 1 90.44 257 TRP B O 1
ATOM 5645 N N . SER B 1 258 ? 16.703 14.914 0.48 1 89.25 258 SER B N 1
ATOM 5646 C CA . SER B 1 258 ? 17.672 14.531 1.5 1 89.25 258 SER B CA 1
ATOM 5647 C C . SER B 1 258 ? 17.422 15.273 2.809 1 89.25 258 SER B C 1
ATOM 5649 O O . SER B 1 258 ? 17.688 14.75 3.889 1 89.25 258 SER B O 1
ATOM 5651 N N . ARG B 1 259 ? 16.859 16.484 2.658 1 91.94 259 ARG B N 1
ATOM 5652 C CA . ARG B 1 259 ? 16.547 17.266 3.852 1 91.94 259 ARG B CA 1
ATOM 5653 C C . ARG B 1 259 ? 15.25 16.797 4.492 1 91.94 259 ARG B C 1
ATOM 5655 O O . ARG B 1 259 ? 15.141 16.75 5.719 1 91.94 259 ARG B O 1
ATOM 5662 N N . LEU B 1 260 ? 14.328 16.453 3.695 1 90.19 260 LEU B N 1
ATOM 5663 C CA . LEU B 1 260 ? 13 16.094 4.195 1 90.19 260 LEU B CA 1
ATOM 5664 C C . LEU B 1 260 ? 13 14.68 4.758 1 90.19 260 LEU B C 1
ATOM 5666 O O . LEU B 1 260 ? 12.281 14.391 5.715 1 90.19 260 LEU B O 1
ATOM 5670 N N . PHE B 1 261 ? 13.688 13.797 4.117 1 81.62 261 PHE B N 1
ATOM 5671 C CA . PHE B 1 261 ? 13.688 12.391 4.512 1 81.62 261 PHE B CA 1
ATOM 5672 C C . PHE B 1 261 ? 15.109 11.906 4.773 1 81.62 261 PHE B C 1
ATOM 5674 O O . PHE B 1 261 ? 15.664 11.141 3.98 1 81.62 261 PHE B O 1
ATOM 5681 N N . PRO B 1 262 ? 15.531 12.273 5.895 1 73.06 262 PRO B N 1
ATOM 5682 C CA . PRO B 1 262 ? 16.891 11.812 6.199 1 73.06 262 PRO B CA 1
ATOM 5683 C C . PRO B 1 262 ? 16.922 10.352 6.656 1 73.06 262 PRO B C 1
ATOM 5685 O O . PRO B 1 262 ? 16.969 10.078 7.855 1 73.06 262 PRO B O 1
ATOM 5688 N N . PHE B 1 263 ? 16.891 9.367 5.77 1 64.38 263 PHE B N 1
ATOM 5689 C CA . PHE B 1 263 ? 16.781 7.945 6.07 1 64.38 263 PHE B CA 1
ATOM 5690 C C . PHE B 1 263 ? 18.078 7.418 6.664 1 64.38 263 PHE B C 1
ATOM 5692 O O . PHE B 1 263 ? 18.125 6.305 7.191 1 64.38 263 PHE B O 1
ATOM 5699 N N . GLY B 1 264 ? 18.969 8.18 6.594 1 62.12 264 GLY B N 1
ATOM 5700 C CA . GLY B 1 264 ? 20.219 7.762 7.207 1 62.12 264 GLY B CA 1
ATOM 5701 C C . GLY B 1 264 ? 20.203 7.82 8.727 1 62.12 264 GLY B C 1
ATOM 5702 O O . GLY B 1 264 ? 21.109 7.312 9.383 1 62.12 264 GLY B O 1
ATOM 5703 N N . ARG B 1 265 ? 18.938 8.211 9.094 1 67.88 265 ARG B N 1
ATOM 5704 C CA . ARG B 1 265 ? 18.812 8.273 10.547 1 67.88 265 ARG B CA 1
ATOM 5705 C C . ARG B 1 265 ? 18.344 6.934 11.109 1 67.88 265 ARG B C 1
ATOM 5707 O O . ARG B 1 265 ? 17.734 6.129 10.383 1 67.88 265 ARG B O 1
ATOM 5714 N N . GLY B 1 266 ? 18.766 6.402 12.211 1 69.69 266 GLY B N 1
ATOM 5715 C CA . GLY B 1 266 ? 18.469 5.125 12.836 1 69.69 266 GLY B CA 1
ATOM 5716 C C . GLY B 1 266 ? 16.984 4.906 13.062 1 69.69 266 GLY B C 1
ATOM 5717 O O . GLY B 1 266 ? 16.172 5.805 12.82 1 69.69 266 GLY B O 1
ATOM 5718 N N . LEU B 1 267 ? 16.578 3.697 13.328 1 73.25 267 LEU B N 1
ATOM 5719 C CA . LEU B 1 267 ? 15.203 3.246 13.562 1 73.25 267 LEU B CA 1
ATOM 5720 C C . LEU B 1 267 ? 14.539 4.082 14.656 1 73.25 267 LEU B C 1
ATOM 5722 O O . LEU B 1 267 ? 13.383 4.48 14.516 1 73.25 267 LEU B O 1
ATOM 5726 N N . CYS B 1 268 ? 15.25 4.367 15.656 1 72.12 268 CYS B N 1
ATOM 5727 C CA . CYS B 1 268 ? 14.695 5.105 16.781 1 72.12 268 CYS B CA 1
ATOM 5728 C C . CYS B 1 268 ? 15.477 6.391 17.031 1 72.12 268 CYS B C 1
ATOM 5730 O O . CYS B 1 268 ? 16.656 6.484 16.672 1 72.12 268 CYS B O 1
ATOM 5732 N N . HIS B 1 269 ? 14.812 7.344 17.609 1 67.25 269 HIS B N 1
ATOM 5733 C CA . HIS B 1 269 ? 15.453 8.57 18.078 1 67.25 269 HIS B CA 1
ATOM 5734 C C . HIS B 1 269 ? 16.219 8.344 19.375 1 67.25 269 HIS B C 1
ATOM 5736 O O . HIS B 1 269 ? 16.188 7.242 19.938 1 67.25 269 HIS B O 1
ATOM 5742 N N . ALA B 1 270 ? 16.938 9.398 19.734 1 59.94 270 ALA B N 1
ATOM 5743 C CA . ALA B 1 270 ? 17.688 9.328 20.984 1 59.94 270 ALA B CA 1
ATOM 5744 C C . ALA B 1 270 ? 16.766 8.961 22.156 1 59.94 270 ALA B C 1
ATOM 5746 O O . ALA B 1 270 ? 17.109 8.109 22.969 1 59.94 270 ALA B O 1
ATOM 5747 N N . TYR B 1 271 ? 15.656 9.602 22.219 1 65.38 271 TYR B N 1
ATOM 5748 C CA . TYR B 1 271 ? 14.586 9.211 23.125 1 65.38 271 TYR B CA 1
ATOM 5749 C C . TYR B 1 271 ? 13.562 8.32 22.422 1 65.38 271 TYR B C 1
ATOM 5751 O O . TYR B 1 271 ? 12.953 8.734 21.438 1 65.38 271 TYR B O 1
ATOM 5759 N N . TRP B 1 272 ? 13.531 7.07 22.953 1 71.31 272 TRP B N 1
ATOM 5760 C CA . TRP B 1 272 ? 12.625 6.121 22.312 1 71.31 272 TRP B CA 1
ATOM 5761 C C . TRP B 1 272 ? 11.172 6.5 22.578 1 71.31 272 TRP B C 1
ATOM 5763 O O . TRP B 1 272 ? 10.734 6.551 23.719 1 71.31 272 TRP B O 1
ATOM 5773 N N . ALA B 1 273 ? 10.555 6.738 21.531 1 77.56 273 ALA B N 1
ATOM 5774 C CA . ALA B 1 273 ? 9.109 6.855 21.656 1 77.56 273 ALA B CA 1
ATOM 5775 C C . ALA B 1 273 ? 8.492 5.543 22.141 1 77.56 273 ALA B C 1
ATOM 5777 O O . ALA B 1 273 ? 9.062 4.473 21.922 1 77.56 273 ALA B O 1
ATOM 5778 N N . PRO B 1 274 ? 7.445 5.605 22.922 1 79.38 274 PRO B N 1
ATOM 5779 C CA . PRO B 1 274 ? 6.785 4.371 23.359 1 79.38 274 PRO B CA 1
ATOM 5780 C C . PRO B 1 274 ? 6.047 3.672 22.219 1 79.38 274 PRO B C 1
ATOM 5782 O O . PRO B 1 274 ? 4.812 3.719 22.156 1 79.38 274 PRO B O 1
ATOM 5785 N N . ASN B 1 275 ? 6.82 3.098 21.406 1 87.19 275 ASN B N 1
ATOM 5786 C CA . ASN B 1 275 ? 6.266 2.383 20.266 1 87.19 275 ASN B CA 1
ATOM 5787 C C . ASN B 1 275 ? 6.758 0.939 20.203 1 87.19 275 ASN B C 1
ATOM 5789 O O . ASN B 1 275 ? 7.348 0.445 21.172 1 87.19 275 ASN B O 1
ATOM 5793 N N . ALA B 1 276 ? 6.473 0.219 19.188 1 89.06 276 ALA B N 1
ATOM 5794 C CA . ALA B 1 276 ? 6.777 -1.204 19.062 1 89.06 276 ALA B CA 1
ATOM 5795 C C . ALA B 1 276 ? 8.289 -1.438 19 1 89.06 276 ALA B C 1
ATOM 5797 O O . ALA B 1 276 ? 8.781 -2.451 19.484 1 89.06 276 ALA B O 1
ATOM 5798 N N . TRP B 1 277 ? 8.984 -0.466 18.469 1 87.12 277 TRP B N 1
ATOM 5799 C CA . TRP B 1 277 ? 10.422 -0.626 18.281 1 87.12 277 TRP B CA 1
ATOM 5800 C C . TRP B 1 277 ? 11.172 -0.492 19.594 1 87.12 277 TRP B C 1
ATOM 5802 O O . TRP B 1 277 ? 12.25 -1.062 19.766 1 87.12 277 TRP B O 1
ATOM 5812 N N . ALA B 1 278 ? 10.594 0.317 20.516 1 84.75 278 ALA B N 1
ATOM 5813 C CA . ALA B 1 278 ? 11.18 0.378 21.859 1 84.75 278 ALA B CA 1
ATOM 5814 C C . ALA B 1 278 ? 11.188 -0.998 22.516 1 84.75 278 ALA B C 1
ATOM 5816 O O . ALA B 1 278 ? 12.172 -1.391 23.141 1 84.75 278 ALA B O 1
ATOM 5817 N N . LEU B 1 279 ? 10.141 -1.72 22.328 1 86.94 279 LEU B N 1
ATOM 5818 C CA . LEU B 1 279 ? 10.047 -3.076 22.844 1 86.94 279 LEU B CA 1
ATOM 5819 C C . LEU B 1 279 ? 10.992 -4.016 22.109 1 86.94 279 LEU B C 1
ATOM 5821 O O . LEU B 1 279 ? 11.656 -4.848 22.734 1 86.94 279 LEU B O 1
ATOM 5825 N N . TYR B 1 280 ? 11.023 -3.898 20.844 1 87.75 280 TYR B N 1
ATOM 5826 C CA . TYR B 1 280 ? 11.914 -4.707 20.016 1 87.75 280 TYR B CA 1
ATOM 5827 C C . TYR B 1 280 ? 13.367 -4.527 20.438 1 87.75 280 TYR B C 1
ATOM 5829 O O . TYR B 1 280 ? 14.102 -5.508 20.578 1 87.75 280 TYR B O 1
ATOM 5837 N N . ASN B 1 281 ? 13.75 -3.285 20.641 1 83.62 281 ASN B N 1
ATOM 5838 C CA . ASN B 1 281 ? 15.109 -2.963 21.078 1 83.62 281 ASN B CA 1
ATOM 5839 C C . ASN B 1 281 ? 15.398 -3.518 22.469 1 83.62 281 ASN B C 1
ATOM 5841 O O . ASN B 1 281 ? 16.5 -4.012 22.719 1 83.62 281 ASN B O 1
ATOM 5845 N N . THR B 1 282 ? 14.43 -3.434 23.297 1 86.38 282 THR B N 1
ATOM 5846 C CA . THR B 1 282 ? 14.594 -3.945 24.656 1 86.38 282 THR B CA 1
ATOM 5847 C C . THR B 1 282 ? 14.781 -5.457 24.656 1 86.38 282 THR B C 1
ATOM 5849 O O . THR B 1 282 ? 15.633 -5.988 25.359 1 86.38 282 THR B O 1
ATOM 5852 N N . VAL B 1 283 ? 14.039 -6.066 23.859 1 88.38 283 VAL B N 1
ATOM 5853 C CA . VAL B 1 283 ? 14.148 -7.52 23.75 1 88.38 283 VAL B CA 1
ATOM 5854 C C . VAL B 1 283 ? 15.508 -7.895 23.172 1 88.38 283 VAL B C 1
ATOM 5856 O O . VAL B 1 283 ? 16.141 -8.844 23.625 1 88.38 283 VAL B O 1
ATOM 5859 N N . ASP B 1 284 ? 15.93 -7.195 22.141 1 85.56 284 ASP B N 1
ATOM 5860 C CA . ASP B 1 284 ? 17.234 -7.453 21.547 1 85.56 284 ASP B CA 1
ATOM 5861 C C . ASP B 1 284 ? 18.359 -7.293 22.578 1 85.56 284 ASP B C 1
ATOM 5863 O O . ASP B 1 284 ? 19.266 -8.117 22.641 1 85.56 284 ASP B O 1
ATOM 5867 N N . LYS B 1 285 ? 18.219 -6.277 23.375 1 83.44 285 LYS B N 1
ATOM 5868 C CA . LYS B 1 285 ? 19.219 -6.035 24.406 1 83.44 285 LYS B CA 1
ATOM 5869 C C . LYS B 1 285 ? 19.188 -7.141 25.469 1 83.44 285 LYS B C 1
ATOM 5871 O O . LYS B 1 285 ? 20.234 -7.562 25.953 1 83.44 285 LYS B O 1
ATOM 5876 N N . PHE B 1 286 ? 18 -7.48 25.75 1 88.88 286 PHE B N 1
ATOM 5877 C CA . PHE B 1 286 ? 17.844 -8.562 26.719 1 88.88 286 PHE B CA 1
ATOM 5878 C C . PHE B 1 286 ? 18.453 -9.852 26.188 1 88.88 286 PHE B C 1
ATOM 5880 O O . PHE B 1 286 ? 19.172 -10.555 26.922 1 88.88 286 PHE B O 1
ATOM 5887 N N . LEU B 1 287 ? 18.219 -10.18 24.984 1 87.5 287 LEU B N 1
ATOM 5888 C CA . LEU B 1 287 ? 18.75 -11.391 24.359 1 87.5 287 LEU B CA 1
ATOM 5889 C C . LEU B 1 287 ? 20.266 -11.312 24.25 1 87.5 287 LEU B C 1
ATOM 5891 O O . LEU B 1 287 ? 20.953 -12.32 24.406 1 87.5 287 LEU B O 1
ATOM 5895 N N . ALA B 1 288 ? 20.75 -10.188 23.922 1 82.69 288 ALA B N 1
ATOM 5896 C CA . ALA B 1 288 ? 22.188 -9.992 23.828 1 82.69 288 ALA B CA 1
ATOM 5897 C C . ALA B 1 288 ? 22.859 -10.234 25.188 1 82.69 288 ALA B C 1
ATOM 5899 O O . ALA B 1 288 ? 23.922 -10.844 25.266 1 82.69 288 ALA B O 1
ATOM 5900 N N . THR B 1 289 ? 22.172 -9.75 26.203 1 85.75 289 THR B N 1
ATOM 5901 C CA . THR B 1 289 ? 22.672 -9.969 27.547 1 85.75 289 THR B CA 1
ATOM 5902 C C . THR B 1 289 ? 22.625 -11.453 27.906 1 85.75 289 THR B C 1
ATOM 5904 O O . THR B 1 289 ? 23.578 -11.977 28.516 1 85.75 289 THR B O 1
ATOM 5907 N N . LEU B 1 290 ? 21.578 -12.039 27.516 1 88 290 LEU B N 1
ATOM 5908 C CA . LEU B 1 290 ? 21.438 -13.469 27.766 1 88 290 LEU B CA 1
ATOM 5909 C C . LEU B 1 290 ? 22.484 -14.266 26.984 1 88 290 LEU B C 1
ATOM 5911 O O . LEU B 1 290 ? 23 -15.281 27.484 1 88 290 LEU B O 1
ATOM 5915 N N . ASN B 1 291 ? 22.703 -13.867 25.766 1 85.5 291 ASN B N 1
ATOM 5916 C CA . ASN B 1 291 ? 23.672 -14.547 24.906 1 85.5 291 ASN B CA 1
ATOM 5917 C C . ASN B 1 291 ? 25.078 -14.445 25.5 1 85.5 291 ASN B C 1
ATOM 5919 O O . ASN B 1 291 ? 25.922 -15.32 25.25 1 85.5 291 ASN B O 1
ATOM 5923 N N . SER B 1 292 ? 25.312 -13.383 26.141 1 81.69 292 SER B N 1
ATOM 5924 C CA . SER B 1 292 ? 26.625 -13.242 26.781 1 81.69 292 SER B CA 1
ATOM 5925 C C . SER B 1 292 ? 26.812 -14.305 27.859 1 81.69 292 SER B C 1
ATOM 5927 O O . SER B 1 292 ? 27.953 -14.727 28.125 1 81.69 292 SER B O 1
ATOM 5929 N N . TYR B 1 293 ? 25.703 -14.781 28.328 1 85.06 293 TYR B N 1
ATOM 5930 C CA . TYR B 1 293 ? 25.781 -15.781 29.406 1 85.06 293 TYR B CA 1
ATOM 5931 C C . TYR B 1 293 ? 25.672 -17.188 28.828 1 85.06 293 TYR B C 1
ATOM 5933 O O . TYR B 1 293 ? 26.406 -18.094 29.234 1 85.06 293 TYR B O 1
ATOM 5941 N N . TYR B 1 294 ? 24.812 -17.375 27.891 1 84.31 294 TYR B N 1
ATOM 5942 C CA . TYR B 1 294 ? 24.5 -18.719 27.422 1 84.31 294 TYR B CA 1
ATOM 5943 C C . TYR B 1 294 ? 25.094 -18.984 26.047 1 84.31 294 TYR B C 1
ATOM 5945 O O . TYR B 1 294 ? 25.156 -20.125 25.594 1 84.31 294 TYR B O 1
ATOM 5953 N N . GLN B 1 295 ? 25.594 -18.047 25.281 1 78.12 295 GLN B N 1
ATOM 5954 C CA . GLN B 1 295 ? 26.281 -18.094 24 1 78.12 295 GLN B CA 1
ATOM 5955 C C . GLN B 1 295 ? 25.5 -18.906 22.969 1 78.12 295 GLN B C 1
ATOM 5957 O O . GLN B 1 295 ? 26.047 -19.781 22.297 1 78.12 295 GLN B O 1
ATOM 5962 N N . PHE B 1 296 ? 24.234 -18.766 22.984 1 75.88 296 PHE B N 1
ATOM 5963 C CA . PHE B 1 296 ? 23.391 -19.516 22.047 1 75.88 296 PHE B CA 1
ATOM 5964 C C . PHE B 1 296 ? 23.562 -18.984 20.625 1 75.88 296 PHE B C 1
ATOM 5966 O O . PHE B 1 296 ? 23.234 -19.672 19.672 1 75.88 296 PHE B O 1
ATOM 5973 N N . ALA B 1 297 ? 24.031 -17.781 20.375 1 69.88 297 ALA B N 1
ATOM 5974 C CA . ALA B 1 297 ? 24.359 -17.219 19.062 1 69.88 297 ALA B CA 1
ATOM 5975 C C . ALA B 1 297 ? 25.812 -16.781 19.016 1 69.88 297 ALA B C 1
ATOM 5977 O O . ALA B 1 297 ? 26.125 -15.602 19.188 1 69.88 297 ALA B O 1
ATOM 5978 N N . PRO B 1 298 ? 26.703 -17.75 18.828 1 64.12 298 PRO B N 1
ATOM 5979 C CA . PRO B 1 298 ? 28.141 -17.469 18.922 1 64.12 298 PRO B CA 1
ATOM 5980 C C . PRO B 1 298 ? 28.625 -16.469 17.875 1 64.12 298 PRO B C 1
ATOM 5982 O O . PRO B 1 298 ? 29.641 -15.797 18.094 1 64.12 298 PRO B O 1
ATOM 5985 N N . THR B 1 299 ? 27.953 -16.438 16.766 1 62.41 299 THR B N 1
ATOM 5986 C CA . THR B 1 299 ? 28.469 -15.617 15.68 1 62.41 299 THR B CA 1
ATOM 5987 C C . THR B 1 299 ? 28.172 -14.141 15.93 1 62.41 299 THR B C 1
ATOM 5989 O O . THR B 1 299 ? 28.641 -13.273 15.195 1 62.41 299 THR B O 1
ATOM 5992 N N . VAL B 1 300 ? 27.391 -13.977 16.875 1 60.09 300 VAL B N 1
ATOM 5993 C CA . VAL B 1 300 ? 27.047 -12.578 17.141 1 60.09 300 VAL B CA 1
ATOM 5994 C C . VAL B 1 300 ? 28.094 -11.969 18.062 1 60.09 300 VAL B C 1
ATOM 5996 O O . VAL B 1 300 ? 28.359 -12.5 19.141 1 60.09 300 VAL B O 1
ATOM 5999 N N . PRO B 1 301 ? 29.062 -11.297 17.453 1 54.34 301 PRO B N 1
ATOM 6000 C CA . PRO B 1 301 ? 30.094 -10.703 18.328 1 54.34 301 PRO B CA 1
ATOM 6001 C C . PRO B 1 301 ? 29.5 -10.102 19.594 1 54.34 301 PRO B C 1
ATOM 6003 O O . PRO B 1 301 ? 28.359 -9.617 19.594 1 54.34 301 PRO B O 1
ATOM 6006 N N . SER B 1 302 ? 29.906 -10.664 20.703 1 47.84 302 SER B N 1
ATOM 6007 C CA . SER B 1 302 ? 29.578 -10.117 22.016 1 47.84 302 SER B CA 1
ATOM 6008 C C . SER B 1 302 ? 29.672 -8.602 22.031 1 47.84 302 SER B C 1
ATOM 6010 O O . SER B 1 302 ? 29.688 -7.977 23.094 1 47.84 302 SER B O 1
ATOM 6012 N N . LYS B 1 303 ? 30.172 -7.945 20.969 1 45.91 303 LYS B N 1
ATOM 6013 C CA . LYS B 1 303 ? 30.312 -6.504 21.172 1 45.91 303 LYS B CA 1
ATOM 6014 C C . LYS B 1 303 ? 29 -5.898 21.688 1 45.91 303 LYS B C 1
ATOM 6016 O O . LYS B 1 303 ? 27.922 -6.301 21.266 1 45.91 303 LYS B O 1
ATOM 6021 N N . GLN B 1 304 ? 29.031 -5.355 22.906 1 41.97 304 GLN B N 1
ATOM 6022 C CA . GLN B 1 304 ? 28.016 -4.492 23.484 1 41.97 304 GLN B CA 1
ATOM 6023 C C . GLN B 1 304 ? 27.234 -3.75 22.391 1 41.97 304 GLN B C 1
ATOM 6025 O O . GLN B 1 304 ? 27.828 -3.02 21.594 1 41.97 304 GLN B O 1
ATOM 6030 N N . ALA B 1 305 ? 26.328 -4.391 21.781 1 44.88 305 ALA B N 1
ATOM 6031 C CA . ALA B 1 305 ? 25.422 -3.619 20.938 1 44.88 305 ALA B CA 1
ATOM 6032 C C . ALA B 1 305 ? 25.453 -2.141 21.312 1 44.88 305 ALA B C 1
ATOM 6034 O O . ALA B 1 305 ? 25.094 -1.777 22.438 1 44.88 305 ALA B O 1
ATOM 6035 N N . SER B 1 306 ? 26.5 -1.407 21.062 1 38.31 306 SER B N 1
ATOM 6036 C CA . SER B 1 306 ? 26.547 0.019 21.359 1 38.31 306 SER B CA 1
ATOM 6037 C C . SER B 1 306 ? 25.219 0.694 21.062 1 38.31 306 SER B C 1
ATOM 6039 O O . SER B 1 306 ? 24.812 0.82 19.906 1 38.31 306 SER B O 1
ATOM 6041 N N . MET B 1 307 ? 24.172 0.202 21.625 1 43.44 307 MET B N 1
ATOM 6042 C CA . MET B 1 307 ? 23.047 1.129 21.609 1 43.44 307 MET B CA 1
ATOM 6043 C C . MET B 1 307 ? 23.516 2.553 21.891 1 43.44 307 MET B C 1
ATOM 6045 O O . MET B 1 307 ? 23.875 2.877 23.031 1 43.44 307 MET B O 1
ATOM 6049 N N . THR B 1 308 ? 24.406 3.033 21.141 1 36.81 308 THR B N 1
ATOM 6050 C CA . THR B 1 308 ? 24.922 4.367 21.422 1 36.81 308 THR B CA 1
ATOM 6051 C C . THR B 1 308 ? 23.828 5.242 22.047 1 36.81 308 THR B C 1
ATOM 6053 O O . THR B 1 308 ? 22.703 5.273 21.562 1 36.81 308 THR B O 1
ATOM 6056 N N . GLY B 1 309 ? 23.906 5.504 23.359 1 39.62 309 GLY B N 1
ATOM 6057 C CA . GLY B 1 309 ? 23.031 6.414 24.078 1 39.62 309 GLY B CA 1
ATOM 6058 C C . GLY B 1 309 ? 22.297 7.375 23.188 1 39.62 309 GLY B C 1
ATOM 6059 O O . GLY B 1 309 ? 21.062 7.293 23.047 1 39.62 309 GLY B O 1
ATOM 6060 N N . GLY B 1 310 ? 22.609 8.719 23.141 1 38.34 310 GLY B N 1
ATOM 6061 C CA . GLY B 1 310 ? 22.047 9.977 22.672 1 38.34 310 GLY B CA 1
ATOM 6062 C C . GLY B 1 310 ? 22.062 10.102 21.156 1 38.34 310 GLY B C 1
ATOM 6063 O O . GLY B 1 310 ? 21.562 11.078 20.609 1 38.34 310 GLY B O 1
ATOM 6064 N N . LEU B 1 311 ? 23.078 9.57 20.391 1 39.59 311 LEU B N 1
ATOM 6065 C CA . LEU B 1 311 ? 23.297 9.984 19 1 39.59 311 LEU B CA 1
ATOM 6066 C C . LEU B 1 311 ? 22.453 9.133 18.047 1 39.59 311 LEU B C 1
ATOM 6068 O O . LEU B 1 311 ? 22.297 7.93 18.266 1 39.59 311 LEU B O 1
ATOM 6072 N N . VAL B 1 312 ? 21.562 9.648 17.25 1 47.12 312 VAL B N 1
ATOM 6073 C CA . VAL B 1 312 ? 20.719 9.25 16.141 1 47.12 312 VAL B CA 1
ATOM 6074 C C . VAL B 1 312 ? 21.438 8.227 15.273 1 47.12 312 VAL B C 1
ATOM 6076 O O . VAL B 1 312 ? 22.359 8.57 14.531 1 47.12 312 VAL B O 1
ATOM 6079 N N . GLY B 1 313 ? 22.203 7.258 15.75 1 49.41 313 GLY B N 1
ATOM 6080 C CA . GLY B 1 313 ? 22.906 6.422 14.789 1 49.41 313 GLY B CA 1
ATOM 6081 C C . GLY B 1 313 ? 22.141 5.172 14.406 1 49.41 313 GLY B C 1
ATOM 6082 O O . GLY B 1 313 ? 21.078 4.895 14.977 1 49.41 313 GLY B O 1
ATOM 6083 N N . GLU B 1 314 ? 22.547 4.469 13.305 1 56.19 314 GLU B N 1
ATOM 6084 C CA . GLU B 1 314 ? 22.047 3.217 12.734 1 56.19 314 GLU B CA 1
ATOM 6085 C C . GLU B 1 314 ? 22.172 2.072 13.734 1 56.19 314 GLU B C 1
ATOM 6087 O O . GLU B 1 314 ? 23.266 1.769 14.211 1 56.19 314 GLU B O 1
ATOM 6092 N N . ILE B 1 315 ? 21.141 1.796 14.531 1 57.47 315 ILE B N 1
ATOM 6093 C CA . ILE B 1 315 ? 21.156 0.662 15.453 1 57.47 315 ILE B CA 1
ATOM 6094 C C . ILE B 1 315 ? 21.172 -0.643 14.656 1 57.47 315 ILE B C 1
ATOM 6096 O O . ILE B 1 315 ? 20.281 -0.885 13.836 1 57.47 315 ILE B O 1
ATOM 6100 N N . GLN B 1 316 ? 22.281 -1.272 14.531 1 64.94 316 GLN B N 1
ATOM 6101 C CA . GLN B 1 316 ? 22.328 -2.654 14.062 1 64.94 316 GLN B CA 1
ATOM 6102 C C . GLN B 1 316 ? 21.953 -3.623 15.18 1 64.94 316 GLN B C 1
ATOM 6104 O O . GLN B 1 316 ? 22.484 -3.535 16.281 1 64.94 316 GLN B O 1
ATOM 6109 N N . HIS B 1 317 ? 20.828 -4.324 15.086 1 74.88 317 HIS B N 1
ATOM 6110 C CA . HIS B 1 317 ? 20.391 -5.312 16.062 1 74.88 317 HIS B CA 1
ATOM 6111 C C . HIS B 1 317 ? 21.406 -6.445 16.203 1 74.88 317 HIS B C 1
ATOM 6113 O O . HIS B 1 317 ? 22 -6.875 15.203 1 74.88 317 HIS B O 1
ATOM 6119 N N . SER B 1 318 ? 21.641 -6.809 17.359 1 72.5 318 SER B N 1
ATOM 6120 C CA . SER B 1 318 ? 22.688 -7.785 17.656 1 72.5 318 SER B CA 1
ATOM 6121 C C . SER B 1 318 ? 22.188 -9.211 17.438 1 72.5 318 SER B C 1
ATOM 6123 O O . SER B 1 318 ? 22.891 -10.039 16.859 1 72.5 318 SER B O 1
ATOM 6125 N N . ILE B 1 319 ? 21 -9.461 17.938 1 75.81 319 ILE B N 1
ATOM 6126 C CA . ILE B 1 319 ? 20.5 -10.836 17.891 1 75.81 319 ILE B CA 1
ATOM 6127 C C . ILE B 1 319 ? 19.297 -10.914 16.969 1 75.81 319 ILE B C 1
ATOM 6129 O O . ILE B 1 319 ? 19.25 -11.766 16.078 1 75.81 319 ILE B O 1
ATOM 6133 N N . LEU B 1 320 ? 18.5 -9.953 17.125 1 80.62 320 LEU B N 1
ATOM 6134 C CA . LEU B 1 320 ? 17.297 -9.938 16.281 1 80.62 320 LEU B CA 1
ATOM 6135 C C . LEU B 1 320 ? 17.625 -9.414 14.891 1 80.62 320 LEU B C 1
ATOM 6137 O O . LEU B 1 320 ? 18.625 -8.711 14.695 1 80.62 320 LEU B O 1
ATOM 6141 N N . PRO B 1 321 ? 16.766 -9.844 13.945 1 80.56 321 PRO B N 1
ATOM 6142 C CA . PRO B 1 321 ? 17 -9.336 12.594 1 80.56 321 PRO B CA 1
ATOM 6143 C C . PRO B 1 321 ? 16.922 -7.816 12.508 1 80.56 321 PRO B C 1
ATOM 6145 O O . PRO B 1 321 ? 16.094 -7.195 13.188 1 80.56 321 PRO B O 1
ATOM 6148 N N . SER B 1 322 ? 17.781 -7.277 11.719 1 82.5 322 SER B N 1
ATOM 6149 C CA . SER B 1 322 ? 17.781 -5.832 11.531 1 82.5 322 SER B CA 1
ATOM 6150 C C . SER B 1 322 ? 16.531 -5.363 10.805 1 82.5 322 SER B C 1
ATOM 6152 O O . SER B 1 322 ? 16.078 -6.016 9.859 1 82.5 322 SER B O 1
ATOM 6154 N N . VAL B 1 323 ? 15.977 -4.301 11.305 1 85.88 323 VAL B N 1
ATOM 6155 C CA . VAL B 1 323 ? 14.758 -3.73 10.742 1 85.88 323 VAL B CA 1
ATOM 6156 C C . VAL B 1 323 ? 15.117 -2.639 9.734 1 85.88 323 VAL B C 1
ATOM 6158 O O . VAL B 1 323 ? 15.875 -1.719 10.055 1 85.88 323 VAL B O 1
ATOM 6161 N N . ARG B 1 324 ? 14.617 -2.801 8.586 1 85.06 324 ARG B N 1
ATOM 6162 C CA . ARG B 1 324 ? 14.828 -1.815 7.531 1 85.06 324 ARG B CA 1
ATOM 6163 C C . ARG B 1 324 ? 13.586 -0.956 7.32 1 85.06 324 ARG B C 1
ATOM 6165 O O . ARG B 1 324 ? 12.492 -1.32 7.758 1 85.06 324 ARG B O 1
ATOM 6172 N N . PRO B 1 325 ? 13.766 0.254 6.707 1 84.44 325 PRO B N 1
ATOM 6173 C CA . PRO B 1 325 ? 12.633 1.15 6.48 1 84.44 325 PRO B CA 1
ATOM 6174 C C . PRO B 1 325 ? 11.477 0.467 5.75 1 84.44 325 PRO B C 1
ATOM 6176 O O . PRO B 1 325 ? 10.312 0.738 6.039 1 84.44 325 PRO B O 1
ATOM 6179 N N . LEU B 1 326 ? 11.812 -0.44 4.914 1 83.81 326 LEU B N 1
ATOM 6180 C CA . LEU B 1 326 ? 10.766 -1.141 4.176 1 83.81 326 LEU B CA 1
ATOM 6181 C C . LEU B 1 326 ? 9.906 -1.979 5.109 1 83.81 326 LEU B C 1
ATOM 6183 O O . LEU B 1 326 ? 8.688 -2.07 4.93 1 83.81 326 LEU B O 1
ATOM 6187 N N . HIS B 1 327 ? 10.547 -2.592 6.086 1 88.69 327 HIS B N 1
ATOM 6188 C CA . HIS B 1 327 ? 9.797 -3.375 7.062 1 88.69 327 HIS B CA 1
ATOM 6189 C C . HIS B 1 327 ? 8.82 -2.5 7.84 1 88.69 327 HIS B C 1
ATOM 6191 O O . HIS B 1 327 ? 7.668 -2.889 8.055 1 88.69 327 HIS B O 1
ATOM 6197 N N . THR B 1 328 ? 9.273 -1.309 8.195 1 90.75 328 THR B N 1
ATOM 6198 C CA . THR B 1 328 ? 8.438 -0.396 8.961 1 90.75 328 THR B CA 1
ATOM 6199 C C . THR B 1 32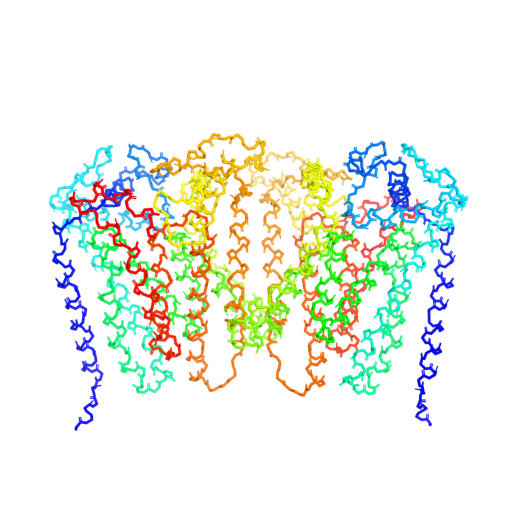8 ? 7.266 0.102 8.125 1 90.75 328 THR B C 1
ATOM 6201 O O . THR B 1 328 ? 6.145 0.222 8.617 1 90.75 328 THR B O 1
ATOM 6204 N N . ALA B 1 329 ? 7.555 0.354 6.875 1 89.88 329 ALA B N 1
ATOM 6205 C CA . ALA B 1 329 ? 6.496 0.813 5.977 1 89.88 329 ALA B CA 1
ATOM 6206 C C . ALA B 1 329 ? 5.422 -0.257 5.805 1 89.88 329 ALA B C 1
ATOM 6208 O O . ALA B 1 329 ? 4.227 0.04 5.852 1 89.88 329 ALA B O 1
ATOM 6209 N N . MET B 1 330 ? 5.805 -1.466 5.633 1 89.69 330 MET B N 1
ATOM 6210 C CA . MET B 1 330 ? 4.875 -2.572 5.438 1 89.69 330 MET B CA 1
ATOM 6211 C C . MET B 1 330 ? 4.02 -2.789 6.684 1 89.69 330 MET B C 1
ATOM 6213 O O . MET B 1 330 ? 2.799 -2.938 6.586 1 89.69 330 MET B O 1
ATOM 6217 N N . LEU B 1 331 ? 4.66 -2.785 7.805 1 93.06 331 LEU B N 1
ATOM 6218 C CA . LEU B 1 331 ? 3.938 -3 9.055 1 93.06 331 LEU B CA 1
ATOM 6219 C C . LEU B 1 331 ? 2.963 -1.857 9.32 1 93.06 331 LEU B C 1
ATOM 6221 O O . LEU B 1 331 ? 1.851 -2.084 9.805 1 93.06 331 LEU B O 1
ATOM 6225 N N . THR B 1 332 ? 3.441 -0.65 9.055 1 94.88 332 THR B N 1
ATOM 6226 C CA . THR B 1 332 ? 2.566 0.507 9.211 1 94.88 332 THR B CA 1
ATOM 6227 C C . THR B 1 332 ? 1.332 0.375 8.32 1 94.88 332 THR B C 1
ATOM 6229 O O . THR B 1 332 ? 0.206 0.578 8.781 1 94.88 332 THR B O 1
ATOM 6232 N N . PHE B 1 333 ? 1.523 -0.039 7.168 1 92.56 333 PHE B N 1
ATOM 6233 C CA . PHE B 1 333 ? 0.419 -0.174 6.227 1 92.56 333 PHE B CA 1
ATOM 6234 C C . PHE B 1 333 ? -0.526 -1.29 6.656 1 92.56 333 PHE B C 1
ATOM 6236 O O . PHE B 1 333 ? -1.746 -1.116 6.641 1 92.56 333 PHE B O 1
ATOM 6243 N N . ILE B 1 334 ? 0.019 -2.402 7.023 1 92.44 334 ILE B N 1
ATOM 6244 C CA . ILE B 1 334 ? -0.787 -3.527 7.484 1 92.44 334 ILE B CA 1
ATOM 6245 C C . ILE B 1 334 ? -1.617 -3.107 8.695 1 92.44 334 ILE B C 1
ATOM 6247 O O . ILE B 1 334 ? -2.805 -3.43 8.781 1 92.44 334 ILE B O 1
ATOM 6251 N N . GLY B 1 335 ? -1.009 -2.359 9.578 1 94.12 335 GLY B N 1
ATOM 6252 C CA . GLY B 1 335 ? -1.681 -1.935 10.797 1 94.12 335 GLY B CA 1
ATOM 6253 C C . GLY B 1 335 ? -2.826 -0.974 10.547 1 94.12 335 GLY B C 1
ATOM 6254 O O . GLY B 1 335 ? -3.805 -0.954 11.297 1 94.12 335 GLY B O 1
ATOM 6255 N N . MET B 1 336 ? -2.713 -0.227 9.492 1 95.88 336 MET B N 1
ATOM 6256 C CA . MET B 1 336 ? -3.76 0.769 9.281 1 95.88 336 MET B CA 1
ATOM 6257 C C . MET B 1 336 ? -4.891 0.2 8.43 1 95.88 336 MET B C 1
ATOM 6259 O O . MET B 1 336 ? -5.969 0.792 8.344 1 95.88 336 MET B O 1
ATOM 6263 N N . CYS B 1 337 ? -4.777 -0.977 7.844 1 94.12 337 CYS B N 1
ATOM 6264 C CA . CYS B 1 337 ? -5.727 -1.533 6.887 1 94.12 337 CYS B CA 1
ATOM 6265 C C . CYS B 1 337 ? -7.094 -1.738 7.527 1 94.12 337 CYS B C 1
ATOM 6267 O O . CYS B 1 337 ? -8.117 -1.416 6.926 1 94.12 337 CYS B O 1
ATOM 6269 N N . PRO B 1 338 ? -7.211 -2.254 8.797 1 92.56 338 PRO B N 1
ATOM 6270 C CA . PRO B 1 338 ? -8.539 -2.457 9.383 1 92.56 338 PRO B CA 1
ATOM 6271 C C . PRO B 1 338 ? -9.359 -1.173 9.438 1 92.56 338 PRO B C 1
ATOM 6273 O O . PRO B 1 338 ? -10.547 -1.179 9.102 1 92.56 338 PRO B O 1
ATOM 6276 N N . THR B 1 339 ? -8.711 -0.094 9.797 1 92.88 339 THR B N 1
ATOM 6277 C CA . THR B 1 339 ? -9.445 1.156 9.93 1 92.88 339 THR B CA 1
ATOM 6278 C C . THR B 1 339 ? -9.711 1.776 8.555 1 92.88 339 THR B C 1
ATOM 6280 O O . THR B 1 339 ? -10.719 2.453 8.359 1 92.88 339 THR B O 1
ATOM 6283 N N . LEU B 1 340 ? -8.789 1.508 7.617 1 94.06 340 LEU B N 1
ATOM 6284 C CA . LEU B 1 340 ? -9.023 1.978 6.254 1 94.06 340 LEU B CA 1
ATOM 6285 C C . LEU B 1 340 ? -10.25 1.292 5.648 1 94.06 340 LEU B C 1
ATOM 6287 O O . LEU B 1 340 ? -11.039 1.928 4.949 1 94.06 340 LEU B O 1
ATOM 6291 N N . ILE B 1 341 ? -10.391 0.006 5.918 1 91.44 341 ILE B N 1
ATOM 6292 C CA . ILE B 1 341 ? -11.531 -0.759 5.426 1 91.44 341 ILE B CA 1
ATOM 6293 C C . ILE B 1 341 ? -12.82 -0.202 6.016 1 91.44 341 ILE B C 1
ATOM 6295 O O . ILE B 1 341 ? -13.812 -0.035 5.309 1 91.44 341 ILE B O 1
ATOM 6299 N N . GLN B 1 342 ? -12.75 0.132 7.25 1 87.25 342 GLN B N 1
ATOM 6300 C CA . GLN B 1 342 ? -13.922 0.692 7.914 1 87.25 342 GLN B CA 1
ATOM 6301 C C . GLN B 1 342 ? -14.281 2.057 7.332 1 87.25 342 GLN B C 1
ATOM 6303 O O . GLN B 1 342 ? -15.461 2.381 7.184 1 87.25 342 GLN B O 1
ATOM 6308 N N . CYS B 1 343 ? -13.266 2.795 7.043 1 88.56 343 CYS B N 1
ATOM 6309 C CA . CYS B 1 343 ? -13.445 4.133 6.488 1 88.56 343 CYS B CA 1
ATOM 6310 C C . CYS B 1 343 ? -14.055 4.062 5.094 1 88.56 343 CYS B C 1
ATOM 6312 O O . CYS B 1 343 ? -14.781 4.969 4.68 1 88.56 343 CYS B O 1
ATOM 6314 N N . ALA B 1 344 ? -13.883 2.945 4.406 1 87.88 344 ALA B N 1
ATOM 6315 C CA . ALA B 1 344 ? -14.336 2.795 3.027 1 87.88 344 ALA B CA 1
ATOM 6316 C C . ALA B 1 344 ? -15.766 2.258 2.973 1 87.88 344 ALA B C 1
ATOM 6318 O O . ALA B 1 344 ? -16.391 2.248 1.911 1 87.88 344 ALA B O 1
ATOM 6319 N N . ARG B 1 345 ? -16.266 1.85 4.012 1 80.12 345 ARG B N 1
ATOM 6320 C CA . ARG B 1 345 ? -17.578 1.207 4.016 1 80.12 345 ARG B CA 1
ATOM 6321 C C . ARG B 1 345 ? -18.688 2.227 3.791 1 80.12 345 ARG B C 1
ATOM 6323 O O . ARG B 1 345 ? -18.641 3.338 4.32 1 80.12 345 ARG B O 1
ATOM 6330 N N . ALA B 1 346 ? -19.422 1.859 2.771 1 64.62 346 ALA B N 1
ATOM 6331 C CA . ALA B 1 346 ? -20.578 2.693 2.424 1 64.62 346 ALA B CA 1
ATOM 6332 C C . ALA B 1 346 ? -21.625 2.684 3.539 1 64.62 346 ALA B C 1
ATOM 6334 O O . ALA B 1 346 ? -21.797 1.673 4.223 1 64.62 346 ALA B O 1
ATOM 6335 N N . ARG B 1 347 ? -22.203 3.934 3.729 1 69.25 347 ARG B N 1
ATOM 6336 C CA . ARG B 1 347 ? -23.203 4.047 4.785 1 69.25 347 ARG B CA 1
ATOM 6337 C C . ARG B 1 347 ? -24.578 4.363 4.203 1 69.25 347 ARG B C 1
ATOM 6339 O O . ARG B 1 347 ? -24.688 5.059 3.189 1 69.25 347 ARG B O 1
ATOM 6346 N N . ASN B 1 348 ? -25.422 3.568 4.676 1 67.25 348 ASN B N 1
ATOM 6347 C CA . ASN B 1 348 ? -26.812 3.805 4.297 1 67.25 348 ASN B CA 1
ATOM 6348 C C . ASN B 1 348 ? -27.594 4.473 5.422 1 67.25 348 ASN B C 1
ATOM 6350 O O . ASN B 1 348 ? -27.297 4.27 6.602 1 67.25 348 ASN B O 1
ATOM 6354 N N . GLY B 1 349 ? -28.406 5.512 5.109 1 72.19 349 GLY B N 1
ATOM 6355 C CA . GLY B 1 349 ? -29.281 6.172 6.074 1 72.19 349 GLY B CA 1
ATOM 6356 C C . GLY B 1 349 ? -29.656 7.582 5.672 1 72.19 349 GLY B C 1
ATOM 6357 O O . GLY B 1 349 ? -29.516 7.957 4.504 1 72.19 349 GLY B O 1
ATOM 6358 N N . SER B 1 350 ? -30.25 8.273 6.688 1 74.5 350 SER B N 1
ATOM 6359 C CA . SER B 1 350 ? -30.594 9.672 6.469 1 74.5 350 SER B CA 1
ATOM 6360 C C . SER B 1 350 ? -29.344 10.523 6.281 1 74.5 350 SER B C 1
ATOM 6362 O O . SER B 1 350 ? -28.234 10.102 6.625 1 74.5 350 SER B O 1
ATOM 6364 N N . GLU B 1 351 ? -29.453 11.547 5.621 1 74.44 351 GLU B N 1
ATOM 6365 C CA . GLU B 1 351 ? -28.328 12.445 5.367 1 74.44 351 GLU B CA 1
ATOM 6366 C C . GLU B 1 351 ? -27.609 12.797 6.66 1 74.44 351 GLU B C 1
ATOM 6368 O O . GLU B 1 351 ? -26.375 12.844 6.691 1 74.44 351 GLU B O 1
ATOM 6373 N N . LYS B 1 352 ? -28.422 13.039 7.688 1 74 352 LYS B N 1
ATOM 6374 C CA . LYS B 1 352 ? -27.859 13.391 8.984 1 74 352 LYS B CA 1
ATOM 6375 C C . LYS B 1 352 ? -27.047 12.234 9.57 1 74 352 LYS B C 1
ATOM 6377 O O . LYS B 1 352 ? -25.969 12.445 10.109 1 74 352 LYS B O 1
ATOM 6382 N N . GLU B 1 353 ? -27.578 11.094 9.398 1 76.56 353 GLU B N 1
ATOM 6383 C CA . GLU B 1 353 ? -26.906 9.898 9.898 1 76.56 353 GLU B CA 1
ATOM 6384 C C . GLU B 1 353 ? -25.641 9.617 9.102 1 76.56 353 GLU B C 1
ATOM 6386 O O . GLU B 1 353 ? -24.625 9.188 9.672 1 76.56 353 GLU B O 1
ATOM 6391 N N . ILE B 1 354 ? -25.719 10.078 7.969 1 77.81 354 ILE B N 1
ATOM 6392 C CA . ILE B 1 354 ? -24.594 9.805 7.082 1 77.81 354 ILE B CA 1
ATOM 6393 C C . ILE B 1 354 ? -23.438 10.734 7.43 1 77.81 354 ILE B C 1
ATOM 6395 O O . ILE B 1 354 ? -22.281 10.312 7.453 1 77.81 354 ILE B O 1
ATOM 6399 N N . VAL B 1 355 ? -23.797 12.023 7.781 1 79.31 355 VAL B N 1
ATOM 6400 C CA . VAL B 1 355 ? -22.766 13 8.117 1 79.31 355 VAL B CA 1
ATOM 6401 C C . VAL B 1 355 ? -22.062 12.578 9.414 1 79.31 355 VAL B C 1
ATOM 6403 O O . VAL B 1 355 ? -20.844 12.594 9.492 1 79.31 355 VAL B O 1
ATOM 6406 N N . SER B 1 356 ? -22.828 12.203 10.375 1 80.88 356 SER B N 1
ATOM 6407 C CA . SER B 1 356 ? -22.281 11.781 11.664 1 80.88 356 SER B CA 1
ATOM 6408 C C . SER B 1 356 ? -21.469 10.492 11.516 1 80.88 356 SER B C 1
ATOM 6410 O O . SER B 1 356 ? -20.391 10.367 12.086 1 80.88 356 SER B O 1
ATOM 6412 N N . SER B 1 357 ? -22.047 9.633 10.703 1 84.5 357 SER B N 1
ATOM 6413 C CA . SER B 1 357 ? -21.359 8.359 10.492 1 84.5 357 SER B CA 1
ATOM 6414 C C . SER B 1 357 ? -20.062 8.562 9.719 1 84.5 357 SER B C 1
ATOM 6416 O O . SER B 1 357 ? -19.047 7.93 10.031 1 84.5 357 SER B O 1
ATOM 6418 N N . ASN B 1 358 ? -20.109 9.453 8.797 1 86.25 358 ASN B N 1
ATOM 6419 C CA . ASN B 1 358 ? -18.906 9.758 8.031 1 86.25 358 ASN B CA 1
ATOM 6420 C C . ASN B 1 358 ? -17.828 10.391 8.906 1 86.25 358 ASN B C 1
ATOM 6422 O O . ASN B 1 358 ? -16.641 10.07 8.766 1 86.25 358 ASN B O 1
ATOM 6426 N N . TYR B 1 359 ? -18.297 11.258 9.781 1 88.69 359 TYR B N 1
ATOM 6427 C CA . TYR B 1 359 ? -17.359 11.898 10.711 1 88.69 359 TYR B CA 1
ATOM 6428 C C . TYR B 1 359 ? -16.688 10.875 11.602 1 88.69 359 TYR B C 1
ATOM 6430 O O . TYR B 1 359 ? -15.461 10.875 11.742 1 88.69 359 TYR B O 1
ATOM 6438 N N . VAL B 1 360 ? -17.422 9.969 12.125 1 90.19 360 VAL B N 1
ATOM 6439 C CA . VAL B 1 360 ? -16.906 8.969 13.047 1 90.19 360 VAL B CA 1
ATOM 6440 C C . VAL B 1 360 ? -15.961 8.023 12.32 1 90.19 360 VAL B C 1
ATOM 6442 O O . VAL B 1 360 ? -14.859 7.746 12.797 1 90.19 360 VAL B O 1
ATOM 6445 N N . GLN B 1 361 ? -16.375 7.605 11.195 1 91.75 361 GLN B N 1
ATOM 6446 C CA . GLN B 1 361 ? -15.555 6.66 10.445 1 91.75 361 GLN B CA 1
ATOM 6447 C C . GLN B 1 361 ? -14.273 7.32 9.945 1 91.75 361 GLN B C 1
ATOM 6449 O O . GLN B 1 361 ? -13.203 6.703 9.961 1 91.75 361 GLN B O 1
ATOM 6454 N N . PHE B 1 362 ? -14.391 8.531 9.445 1 94.62 362 PHE B N 1
ATOM 6455 C CA . PHE B 1 362 ? -13.219 9.242 8.953 1 94.62 362 PHE B CA 1
ATOM 6456 C C . PHE B 1 362 ? -12.219 9.477 10.07 1 94.62 362 PHE B C 1
ATOM 6458 O O . PHE B 1 362 ? -11.023 9.211 9.906 1 94.62 362 PHE B O 1
ATOM 6465 N N . LEU B 1 363 ? -12.672 9.875 11.258 1 94.44 363 LEU B N 1
ATOM 6466 C CA . LEU B 1 363 ? -11.781 10.117 12.391 1 94.44 363 LEU B CA 1
ATOM 6467 C C . LEU B 1 363 ? -11.203 8.805 12.906 1 94.44 363 LEU B C 1
ATOM 6469 O O . LEU B 1 363 ? -10.055 8.766 13.367 1 94.44 363 LEU B O 1
ATOM 6473 N N . THR B 1 364 ? -12.016 7.754 12.859 1 94.44 364 THR B N 1
ATOM 6474 C CA . THR B 1 364 ? -11.492 6.445 13.234 1 94.44 364 THR B CA 1
ATOM 6475 C C . THR B 1 364 ? -10.336 6.039 12.32 1 94.44 364 THR B C 1
ATOM 6477 O O . THR B 1 364 ? -9.32 5.535 12.789 1 94.44 364 THR B O 1
ATOM 6480 N N . GLY B 1 365 ? -10.555 6.285 11.031 1 96.06 365 GLY B N 1
ATOM 6481 C CA . GLY B 1 365 ? -9.492 6.027 10.078 1 96.06 365 GLY B CA 1
ATOM 6482 C C . GLY B 1 365 ? -8.242 6.844 10.344 1 96.06 365 GLY B C 1
ATOM 6483 O O . GLY B 1 365 ? -7.129 6.312 10.32 1 96.06 365 GLY B O 1
ATOM 6484 N N . LEU B 1 366 ? -8.43 8.125 10.617 1 97.19 366 LEU B N 1
ATOM 6485 C CA . LEU B 1 366 ? -7.309 9.023 10.883 1 97.19 366 LEU B CA 1
ATOM 6486 C C . LEU B 1 366 ? -6.559 8.594 12.141 1 97.19 366 LEU B C 1
ATOM 6488 O O . LEU B 1 366 ? -5.324 8.539 12.141 1 97.19 366 LEU B O 1
ATOM 6492 N N . THR B 1 367 ? -7.305 8.266 13.156 1 96.5 367 THR B N 1
ATOM 6493 C CA . THR B 1 367 ? -6.711 7.828 14.422 1 96.5 367 THR B CA 1
ATOM 6494 C C . THR B 1 367 ? -5.953 6.52 14.234 1 96.5 367 THR B C 1
ATOM 6496 O O . THR B 1 367 ? -4.832 6.367 14.719 1 96.5 367 THR B O 1
ATOM 6499 N N . GLY B 1 368 ? -6.574 5.602 13.523 1 96.06 368 GLY B N 1
ATOM 6500 C CA . GLY B 1 368 ? -5.926 4.324 13.273 1 96.06 368 GLY B CA 1
ATOM 6501 C C . GLY B 1 368 ? -4.645 4.457 12.469 1 96.06 368 GLY B C 1
ATOM 6502 O O . GLY B 1 368 ? -3.641 3.814 12.789 1 96.06 368 GLY B O 1
ATOM 6503 N N . ALA B 1 369 ? -4.711 5.273 11.461 1 96.88 369 ALA B N 1
ATOM 6504 C CA . ALA B 1 369 ? -3.533 5.5 10.625 1 96.88 369 ALA B CA 1
ATOM 6505 C C . ALA B 1 369 ? -2.41 6.152 11.422 1 96.88 369 ALA B C 1
ATOM 6507 O O . ALA B 1 369 ? -1.253 5.734 11.336 1 96.88 369 ALA B O 1
ATOM 6508 N N . ALA B 1 370 ? -2.752 7.148 12.18 1 96.44 370 ALA B N 1
ATOM 6509 C CA . ALA B 1 370 ? -1.765 7.82 13.016 1 96.44 370 ALA B CA 1
ATOM 6510 C C . ALA B 1 370 ? -1.183 6.863 14.055 1 96.44 370 ALA B C 1
ATOM 6512 O O . ALA B 1 370 ? 0.027 6.863 14.297 1 96.44 370 ALA B O 1
ATOM 6513 N N . TRP B 1 371 ? -2.018 6.074 14.625 1 95.81 371 TRP B N 1
ATOM 6514 C CA . TRP B 1 371 ? -1.595 5.125 15.656 1 95.81 371 TRP B CA 1
ATOM 6515 C C . TRP B 1 371 ? -0.649 4.078 15.078 1 95.81 371 TRP B C 1
ATOM 6517 O O . TRP B 1 371 ? 0.401 3.793 15.656 1 95.81 371 TRP B O 1
ATOM 6527 N N . SER B 1 372 ? -1.044 3.533 13.945 1 96.31 372 SER B N 1
ATOM 6528 C CA . SER B 1 372 ? -0.182 2.559 13.289 1 96.31 372 SER B CA 1
ATOM 6529 C C . SER B 1 372 ? 1.173 3.164 12.938 1 96.31 372 SER B C 1
ATOM 6531 O O . SER B 1 372 ? 2.211 2.531 13.141 1 96.31 372 SER B O 1
ATOM 6533 N N . SER B 1 373 ? 1.184 4.359 12.461 1 95.19 373 SER B N 1
ATOM 6534 C CA . SER B 1 373 ? 2.42 5.047 12.102 1 95.19 373 SER B CA 1
ATOM 6535 C C . SER B 1 373 ? 3.279 5.316 13.328 1 95.19 373 SER B C 1
ATOM 6537 O O . SER B 1 373 ? 4.508 5.25 13.258 1 95.19 373 SER B O 1
ATOM 6539 N N . PHE B 1 374 ? 2.646 5.629 14.383 1 94.38 374 PHE B N 1
ATOM 6540 C CA . PHE B 1 374 ? 3.377 5.875 15.625 1 94.38 374 PHE B CA 1
ATOM 6541 C C . PHE B 1 374 ? 4.008 4.586 16.141 1 94.38 374 PHE B C 1
ATOM 6543 O O . PHE B 1 374 ? 5.156 4.586 16.578 1 94.38 374 PHE B O 1
ATOM 6550 N N . LEU B 1 375 ? 3.309 3.488 16.062 1 93.69 375 LEU B N 1
ATOM 6551 C CA . LEU B 1 375 ? 3.766 2.213 16.594 1 93.69 375 LEU B CA 1
ATOM 6552 C C . LEU B 1 375 ? 4.871 1.618 15.727 1 93.69 375 LEU B C 1
ATOM 6554 O O . LEU B 1 375 ? 5.859 1.091 16.25 1 93.69 375 LEU B O 1
ATOM 6558 N N . PHE B 1 376 ? 4.676 1.771 14.383 1 94.19 376 PHE B N 1
ATOM 6559 C CA . PHE B 1 376 ? 5.539 0.976 13.516 1 94.19 376 PHE B CA 1
ATOM 6560 C C . PHE B 1 376 ? 6.359 1.873 12.594 1 94.19 376 PHE B C 1
ATOM 6562 O O . PHE B 1 376 ? 7.195 1.388 11.828 1 94.19 376 PHE B O 1
ATOM 6569 N N . GLY B 1 377 ? 6.191 3.111 12.633 1 89.94 377 GLY B N 1
ATOM 6570 C CA . GLY B 1 377 ? 6.891 4.02 11.742 1 89.94 377 GLY B CA 1
ATOM 6571 C C . GLY B 1 377 ? 8.391 4.059 11.977 1 89.94 377 GLY B C 1
ATOM 6572 O O . GLY B 1 377 ? 8.875 3.525 12.977 1 89.94 377 GLY B O 1
ATOM 6573 N N . TRP B 1 378 ? 9.102 4.629 10.992 1 87.06 378 TRP B N 1
ATOM 6574 C CA . TRP B 1 378 ? 10.555 4.766 11.047 1 87.06 378 TRP B CA 1
ATOM 6575 C C . TRP B 1 378 ? 10.961 6.066 11.727 1 87.06 378 TRP B C 1
ATOM 6577 O O . TRP B 1 378 ? 10.469 7.141 11.367 1 87.06 378 TRP B O 1
ATOM 6587 N N . HIS B 1 379 ? 11.781 6.07 12.641 1 84.5 379 HIS B N 1
ATOM 6588 C CA . HIS B 1 379 ? 12.336 7.25 13.289 1 84.5 379 HIS B CA 1
ATOM 6589 C C . HIS B 1 379 ? 11.242 8.156 13.836 1 84.5 379 HIS B C 1
ATOM 6591 O O . HIS B 1 379 ? 11.242 9.359 13.586 1 84.5 379 HIS B O 1
ATOM 6597 N N . VAL B 1 380 ? 10.359 7.555 14.594 1 86 380 VAL B N 1
ATOM 6598 C CA . VAL B 1 380 ? 9.211 8.289 15.117 1 86 380 VAL B CA 1
ATOM 6599 C C . VAL B 1 380 ? 9.586 8.969 16.438 1 86 380 VAL B C 1
ATOM 6601 O O . VAL B 1 380 ? 10.164 8.344 17.328 1 86 380 VAL B O 1
ATOM 6604 N N . HIS B 1 381 ? 9.289 10.297 16.484 1 84.31 381 HIS B N 1
ATOM 6605 C CA . HIS B 1 381 ? 9.5 11.086 17.703 1 84.31 381 HIS B CA 1
ATOM 6606 C C . HIS B 1 381 ? 8.328 10.93 18.672 1 84.31 381 HIS B C 1
ATOM 6608 O O . HIS B 1 381 ? 7.207 10.625 18.25 1 84.31 381 HIS B O 1
ATOM 6614 N N . GLU B 1 382 ? 8.531 11.227 19.938 1 85.06 382 GLU B N 1
ATOM 6615 C CA . GLU B 1 382 ? 7.484 11.156 20.953 1 85.06 382 GLU B CA 1
ATOM 6616 C C . GLU B 1 382 ? 6.395 12.195 20.688 1 85.06 382 GLU B C 1
ATOM 6618 O O . GLU B 1 382 ? 5.23 11.969 21.016 1 85.06 382 GLU B O 1
ATOM 6623 N N . LYS B 1 383 ? 6.805 13.336 20.062 1 88.5 383 LYS B N 1
ATOM 6624 C CA . LYS B 1 383 ? 5.852 14.414 19.812 1 88.5 383 LYS B CA 1
ATOM 6625 C C . LYS B 1 383 ? 4.785 13.977 18.812 1 88.5 383 LYS B C 1
ATOM 6627 O O . LYS B 1 383 ? 3.709 14.578 18.734 1 88.5 383 LYS B O 1
ATOM 6632 N N . ALA B 1 384 ? 5.066 12.922 18.094 1 90.69 384 ALA B N 1
ATOM 6633 C CA . ALA B 1 384 ? 4.145 12.445 17.078 1 90.69 384 ALA B CA 1
ATOM 6634 C C . ALA B 1 384 ? 2.9 11.82 17.703 1 90.69 384 ALA B C 1
ATOM 6636 O O . ALA B 1 384 ? 1.903 11.586 17.016 1 90.69 384 ALA B O 1
ATOM 6637 N N . VAL B 1 385 ? 2.906 11.648 19.016 1 93.06 385 VAL B N 1
ATOM 6638 C CA . VAL B 1 385 ? 1.766 11.062 19.719 1 93.06 385 VAL B CA 1
ATOM 6639 C C . VAL B 1 385 ? 0.561 12 19.609 1 93.06 385 VAL B C 1
ATOM 6641 O O . VAL B 1 385 ? -0.585 11.555 19.703 1 93.06 385 VAL B O 1
ATOM 6644 N N . LEU B 1 386 ? 0.796 13.297 19.375 1 93.5 386 LEU B N 1
ATOM 6645 C CA . LEU B 1 386 ? -0.272 14.281 19.234 1 93.5 386 LEU B CA 1
ATOM 6646 C C . LEU B 1 386 ? -1.168 13.945 18.047 1 93.5 386 LEU B C 1
ATOM 6648 O O . LEU B 1 386 ? -2.367 14.242 18.078 1 93.5 386 LEU B O 1
ATOM 6652 N N . MET B 1 387 ? -0.585 13.258 17.062 1 94.19 387 MET B N 1
ATOM 6653 C CA . MET B 1 387 ? -1.332 12.906 15.852 1 94.19 387 MET B CA 1
ATOM 6654 C C . MET B 1 387 ? -2.395 11.859 16.156 1 94.19 387 MET B C 1
ATOM 6656 O O . MET B 1 387 ? -3.371 11.727 15.422 1 94.19 387 MET B O 1
ATOM 6660 N N . ILE B 1 388 ? -2.203 11.164 17.219 1 95.06 388 ILE B N 1
ATOM 6661 C CA . ILE B 1 388 ? -3.16 10.148 17.656 1 95.06 388 ILE B CA 1
ATOM 6662 C C . ILE B 1 388 ? -4.184 10.789 18.594 1 95.06 388 ILE B C 1
ATOM 6664 O O . ILE B 1 388 ? -5.391 10.609 18.422 1 95.06 388 ILE B O 1
ATOM 6668 N N . LEU B 1 389 ? -3.666 11.609 19.5 1 94.81 389 LEU B N 1
ATOM 6669 C CA . LEU B 1 389 ? -4.465 12.07 20.625 1 94.81 389 LEU B CA 1
ATOM 6670 C C . LEU B 1 389 ? -5.527 13.07 20.172 1 94.81 389 LEU B C 1
ATOM 6672 O O . LEU B 1 389 ? -6.668 13.023 20.641 1 94.81 389 LEU B O 1
ATOM 6676 N N . LEU B 1 390 ? -5.184 13.906 19.281 1 94.19 390 LEU B N 1
ATOM 6677 C CA . LEU B 1 390 ? -6.098 14.977 18.906 1 94.19 390 LEU B CA 1
ATOM 6678 C C . LEU B 1 390 ? -7.312 14.43 18.156 1 94.19 390 LEU B C 1
ATOM 6680 O O . LEU B 1 390 ? -8.453 14.625 18.594 1 94.19 390 LEU B O 1
ATOM 6684 N N . PRO B 1 391 ? -7.105 13.633 17.156 1 94.12 391 PRO B N 1
ATOM 6685 C CA . PRO B 1 391 ? -8.289 13.047 16.5 1 94.12 391 PRO B CA 1
ATOM 6686 C C . PRO B 1 391 ? -9.047 12.086 17.422 1 94.12 391 PRO B C 1
ATOM 6688 O O . PRO B 1 391 ? -10.273 12.008 17.359 1 94.12 391 PRO B O 1
ATOM 6691 N N . LEU B 1 392 ? -8.375 11.375 18.25 1 95.12 392 LEU B N 1
ATOM 6692 C CA . LEU B 1 392 ? -9.016 10.438 19.156 1 95.12 392 LEU B CA 1
ATOM 6693 C C . LEU B 1 392 ? -9.914 11.164 20.156 1 95.12 392 LEU B C 1
ATOM 6695 O O . LEU B 1 392 ? -11.023 10.711 20.438 1 95.12 392 LEU B O 1
ATOM 6699 N N . ASN B 1 393 ? -9.43 12.281 20.641 1 93 393 ASN B N 1
ATOM 6700 C CA . ASN B 1 393 ? -10.234 13.062 21.578 1 93 393 ASN B CA 1
ATOM 6701 C C . ASN B 1 393 ? -11.453 13.672 20.891 1 93 393 ASN B C 1
ATOM 6703 O O . ASN B 1 393 ? -12.539 13.727 21.469 1 93 393 ASN B O 1
ATOM 6707 N N . LEU B 1 394 ? -11.289 14.133 19.688 1 90.81 394 LEU B N 1
ATOM 6708 C CA . LEU B 1 394 ? -12.43 14.633 18.938 1 90.81 394 LEU B CA 1
ATOM 6709 C C . LEU B 1 394 ? -13.438 13.523 18.672 1 90.81 394 LEU B C 1
ATOM 6711 O O . LEU B 1 394 ? -14.648 13.742 18.75 1 90.81 394 LEU B O 1
ATOM 6715 N N . LEU B 1 395 ? -12.922 12.367 18.375 1 90.75 395 LEU B N 1
ATOM 6716 C CA . LEU B 1 395 ? -13.758 11.195 18.141 1 90.75 395 LEU B CA 1
ATOM 6717 C C . LEU B 1 395 ? -14.547 10.828 19.391 1 90.75 395 LEU B C 1
ATOM 6719 O O . LEU B 1 395 ? -15.742 10.539 19.312 1 90.75 395 LEU B O 1
ATOM 6723 N N . ALA B 1 396 ? -13.922 10.875 20.516 1 91.19 396 ALA B N 1
ATOM 6724 C CA . ALA B 1 396 ? -14.523 10.477 21.797 1 91.19 396 ALA B CA 1
ATOM 6725 C C . ALA B 1 396 ? -15.656 11.422 22.188 1 91.19 396 ALA B C 1
ATOM 6727 O O . ALA B 1 396 ? -16.562 11.039 22.938 1 91.19 396 ALA B O 1
ATOM 6728 N N . THR B 1 397 ? -15.664 12.641 21.672 1 87.19 397 THR B N 1
ATOM 6729 C CA . THR B 1 397 ? -16.719 13.594 21.984 1 87.19 397 THR B CA 1
ATOM 6730 C C . THR B 1 397 ? -18.016 13.234 21.266 1 87.19 397 THR B C 1
ATOM 6732 O O . THR B 1 397 ? -19.109 13.555 21.734 1 87.19 397 THR B O 1
ATOM 6735 N N . VAL B 1 398 ? -17.906 12.531 20.156 1 83.88 398 VAL B N 1
ATOM 6736 C CA . VAL B 1 398 ? -19.078 12.242 19.344 1 83.88 398 VAL B CA 1
ATOM 6737 C C . VAL B 1 398 ? -19.484 10.781 19.5 1 83.88 398 VAL B C 1
ATOM 6739 O O . VAL B 1 398 ? -20.672 10.445 19.469 1 83.88 398 VAL B O 1
ATOM 6742 N N . ALA B 1 399 ? -18.531 9.961 19.672 1 87.88 399 ALA B N 1
ATOM 6743 C CA . ALA B 1 399 ? -18.781 8.539 19.844 1 87.88 399 ALA B CA 1
ATOM 6744 C C . ALA B 1 399 ? -18.344 8.078 21.234 1 87.88 399 ALA B C 1
ATOM 6746 O O . ALA B 1 399 ? -17.172 7.836 21.484 1 87.88 399 ALA B O 1
ATOM 6747 N N . LEU B 1 400 ? -19.219 7.777 22.031 1 86.62 400 LEU B N 1
ATOM 6748 C CA . LEU B 1 400 ? -19 7.508 23.453 1 86.62 400 LEU B CA 1
ATOM 6749 C C . LEU B 1 400 ? -18.219 6.207 23.641 1 86.62 400 LEU B C 1
ATOM 6751 O O . LEU B 1 400 ? -17.531 6.031 24.641 1 86.62 400 LEU B O 1
ATOM 6755 N N . LYS B 1 401 ? -18.297 5.336 22.703 1 88.06 401 LYS B N 1
ATOM 6756 C CA . LYS B 1 401 ? -17.609 4.051 22.828 1 88.06 401 LYS B CA 1
ATOM 6757 C C . LYS B 1 401 ? -16.094 4.238 22.891 1 88.06 401 LYS B C 1
ATOM 6759 O O . LYS B 1 401 ? -15.375 3.367 23.375 1 88.06 401 LYS B O 1
ATOM 6764 N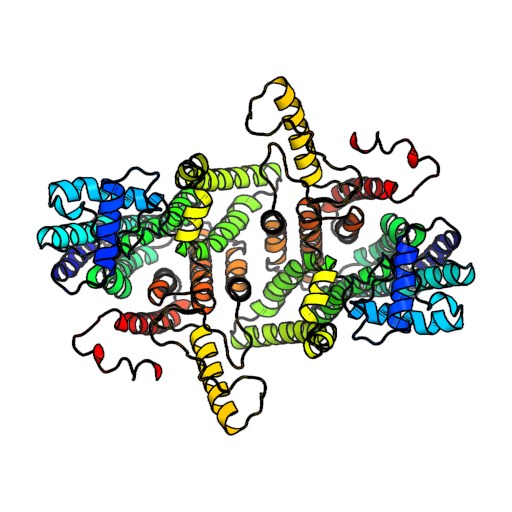 N . TYR B 1 402 ? -15.617 5.441 22.516 1 91.62 402 TYR B N 1
ATOM 6765 C CA . TYR B 1 402 ? -14.172 5.672 22.453 1 91.62 402 TYR B CA 1
ATOM 6766 C C . TYR B 1 402 ? -13.703 6.453 23.688 1 91.62 402 TYR B C 1
ATOM 6768 O O . TYR B 1 402 ? -12.508 6.727 23.828 1 91.62 402 TYR B O 1
ATOM 6776 N N . ARG B 1 403 ? -14.562 6.746 24.641 1 91.38 403 ARG B N 1
ATOM 6777 C CA . ARG B 1 403 ? -14.242 7.629 25.75 1 91.38 403 ARG B CA 1
ATOM 6778 C C . ARG B 1 403 ? -13.188 7 26.672 1 91.38 403 ARG B C 1
ATOM 6780 O O . ARG B 1 403 ? -12.25 7.672 27.094 1 91.38 403 ARG B O 1
ATOM 6787 N N . PHE B 1 404 ? -13.328 5.715 26.875 1 92.31 404 PHE B N 1
ATOM 6788 C CA . PHE B 1 404 ? -12.406 5.051 27.781 1 92.31 404 PHE B CA 1
ATOM 6789 C C . PHE B 1 404 ? -11.016 4.965 27.172 1 92.31 404 PHE B C 1
ATOM 6791 O O . PHE B 1 404 ? -10.023 5.309 27.828 1 92.31 404 PHE B O 1
ATOM 6798 N N . ILE B 1 405 ? -10.977 4.566 25.953 1 92.12 405 ILE B N 1
ATOM 6799 C CA . ILE B 1 405 ? -9.68 4.434 25.297 1 92.12 405 ILE B CA 1
ATOM 6800 C C . ILE B 1 405 ? -9.047 5.812 25.125 1 92.12 405 ILE B C 1
ATOM 6802 O O . ILE B 1 405 ? -7.828 5.957 25.25 1 92.12 405 ILE B O 1
ATOM 6806 N N . ALA B 1 406 ? -9.844 6.789 24.859 1 93.5 406 ALA B N 1
ATOM 6807 C CA . ALA B 1 406 ? -9.328 8.148 24.703 1 93.5 406 ALA B CA 1
ATOM 6808 C C . ALA B 1 406 ? -8.727 8.648 26.016 1 93.5 406 ALA B C 1
ATOM 6810 O O . ALA B 1 406 ? -7.645 9.25 26.016 1 93.5 406 ALA B O 1
ATOM 6811 N N . PHE B 1 407 ? -9.383 8.312 27.078 1 91.69 407 PHE B N 1
ATOM 6812 C CA . PHE B 1 407 ? -8.898 8.734 28.391 1 91.69 407 PHE B CA 1
ATOM 6813 C C . PHE B 1 407 ? -7.562 8.078 28.703 1 91.69 407 PHE B C 1
ATOM 6815 O O . PHE B 1 407 ? -6.602 8.758 29.078 1 91.69 407 PHE B O 1
ATOM 6822 N N . TYR B 1 408 ? -7.512 6.844 28.5 1 92.5 408 TYR B N 1
ATOM 6823 C CA . TYR B 1 408 ? -6.316 6.074 28.844 1 92.5 408 TYR B CA 1
ATOM 6824 C C . TYR B 1 408 ? -5.145 6.477 27.953 1 92.5 408 TYR B C 1
ATOM 6826 O O . TYR B 1 408 ? -4.051 6.754 28.453 1 92.5 408 TYR B O 1
ATOM 6834 N N . VAL B 1 409 ? -5.387 6.574 26.688 1 92.81 409 VAL B N 1
ATOM 6835 C CA . VAL B 1 409 ? -4.324 6.859 25.734 1 92.81 409 VAL B CA 1
ATOM 6836 C C . VAL B 1 409 ? -3.852 8.305 25.906 1 92.81 409 VAL B C 1
ATOM 6838 O O . VAL B 1 409 ? -2.66 8.594 25.766 1 92.81 409 VAL B O 1
ATOM 6841 N N . THR B 1 410 ? -4.773 9.18 26.156 1 92.81 410 THR B N 1
ATOM 6842 C CA . THR B 1 410 ? -4.41 10.57 26.375 1 92.81 410 THR B CA 1
ATOM 6843 C C . THR B 1 410 ? -3.533 10.727 27.609 1 92.81 410 THR B C 1
ATOM 6845 O O . THR B 1 410 ? -2.543 11.461 27.594 1 92.81 410 THR B O 1
ATOM 6848 N N . THR B 1 411 ? -3.848 9.969 28.641 1 91.38 411 THR B N 1
ATOM 6849 C CA . THR B 1 411 ? -3.061 10.016 29.875 1 91.38 411 THR B CA 1
ATOM 6850 C C . THR B 1 411 ? -1.647 9.492 29.625 1 91.38 411 THR B C 1
ATOM 6852 O O . THR B 1 411 ? -0.667 10.156 29.969 1 91.38 411 THR B O 1
ATOM 6855 N N . LEU B 1 412 ? -1.571 8.43 28.969 1 89.69 412 LEU B N 1
ATOM 6856 C CA . LEU B 1 412 ? -0.269 7.836 28.672 1 89.69 412 LEU B CA 1
ATOM 6857 C C . LEU B 1 412 ? 0.52 8.703 27.703 1 89.69 412 LEU B C 1
ATOM 6859 O O . LEU B 1 412 ? 1.735 8.852 27.844 1 89.69 412 LEU B O 1
ATOM 6863 N N . GLY B 1 413 ? -0.183 9.195 26.719 1 90.31 413 GLY B N 1
ATOM 6864 C CA . GLY B 1 413 ? 0.466 10.062 25.75 1 90.31 413 GLY B CA 1
ATOM 6865 C C . GLY B 1 413 ? 1.041 11.32 26.359 1 90.31 413 GLY B C 1
ATOM 6866 O O . GLY B 1 413 ? 2.148 11.734 26.016 1 90.31 413 GLY B O 1
ATOM 6867 N N . HIS B 1 414 ? 0.318 11.914 27.281 1 89.38 414 HIS B N 1
ATOM 6868 C CA . HIS B 1 414 ? 0.792 13.117 27.953 1 89.38 414 HIS B CA 1
ATOM 6869 C C . HIS B 1 414 ? 2.002 12.82 28.828 1 89.38 414 HIS B C 1
ATOM 6871 O O . HIS B 1 414 ? 2.932 13.633 28.906 1 89.38 414 HIS B O 1
ATOM 6877 N N . TYR B 1 415 ? 2.018 11.633 29.406 1 85.62 415 TYR B N 1
ATOM 6878 C CA . TYR B 1 415 ? 3.172 11.234 30.203 1 85.62 415 TYR B CA 1
ATOM 6879 C C . TYR B 1 415 ? 4.41 11.07 29.328 1 85.62 415 TYR B C 1
ATOM 6881 O O . TYR B 1 415 ? 5.523 11.383 29.75 1 85.62 415 TYR B O 1
ATOM 6889 N N . SER B 1 416 ? 4.164 10.648 28.156 1 86.38 416 SER B N 1
ATOM 6890 C CA . SER B 1 416 ? 5.285 10.43 27.25 1 86.38 416 SER B CA 1
ATOM 6891 C C . SER B 1 416 ? 5.898 11.742 26.781 1 86.38 416 SER B C 1
ATOM 6893 O O . SER B 1 416 ? 7.012 11.766 26.25 1 86.38 416 SER B O 1
ATOM 6895 N N . LEU B 1 417 ? 5.199 12.836 27.031 1 86.5 417 LEU B N 1
ATOM 6896 C CA . LEU B 1 417 ? 5.676 14.141 26.578 1 86.5 417 LEU B CA 1
ATOM 6897 C C . LEU B 1 417 ? 6.406 14.867 27.703 1 86.5 417 LEU B C 1
ATOM 6899 O O . LEU B 1 417 ? 7.047 15.891 27.484 1 86.5 417 LEU B O 1
ATOM 6903 N N . ILE B 1 418 ? 6.457 14.344 28.891 1 81.31 418 ILE B N 1
ATOM 6904 C CA . ILE B 1 418 ? 6.992 15.008 30.078 1 81.31 418 ILE B CA 1
ATOM 6905 C C . ILE B 1 418 ? 8.5 15.211 29.906 1 81.31 418 ILE B C 1
ATOM 6907 O O . ILE B 1 418 ? 9.039 16.25 30.297 1 81.31 418 ILE B O 1
ATOM 6911 N N . PRO B 1 419 ? 9.141 14.25 29.25 1 77.75 419 PRO B N 1
ATOM 6912 C CA . PRO B 1 419 ? 10.586 14.438 29.094 1 77.75 419 PRO B CA 1
ATOM 6913 C C . PRO B 1 419 ? 10.945 15.648 28.25 1 77.75 419 PRO B C 1
ATOM 6915 O O . PRO B 1 419 ? 12.102 16.094 28.25 1 77.75 419 PRO B O 1
ATOM 6918 N N . LEU B 1 420 ? 10.047 16.172 27.594 1 77.5 420 LEU B N 1
ATOM 6919 C CA . LEU B 1 420 ? 10.297 17.359 26.781 1 77.5 420 LEU B CA 1
ATOM 6920 C C . LEU B 1 420 ? 10.492 18.594 27.672 1 77.5 420 LEU B C 1
ATOM 6922 O O . LEU B 1 420 ? 11.008 19.609 27.203 1 77.5 420 LEU B O 1
ATOM 6926 N N . ILE B 1 421 ? 10.062 18.438 28.953 1 72 421 ILE B N 1
ATOM 6927 C CA . ILE B 1 421 ? 10.234 19.531 29.891 1 72 421 ILE B CA 1
ATOM 6928 C C . ILE B 1 421 ? 11.57 19.391 30.625 1 72 421 ILE B C 1
ATOM 6930 O O . ILE B 1 421 ? 11.82 18.391 31.281 1 72 421 ILE B O 1
ATOM 6934 N N . HIS B 1 422 ? 12.844 19.797 30.078 1 63.22 422 HIS B N 1
ATOM 6935 C CA . HIS B 1 422 ? 14.141 19.703 30.75 1 63.22 422 HIS B CA 1
ATOM 6936 C C . HIS B 1 422 ? 14.094 20.328 32.125 1 63.22 422 HIS B C 1
ATOM 6938 O O . HIS B 1 422 ? 13.703 21.5 32.281 1 63.22 422 HIS B O 1
ATOM 6944 N N . THR B 1 423 ? 13.734 19.703 33.156 1 51.25 423 THR B N 1
ATOM 6945 C CA . THR B 1 423 ? 13.922 20.297 34.469 1 51.25 423 THR B CA 1
ATOM 6946 C C . THR B 1 423 ? 15.398 20.312 34.844 1 51.25 423 THR B C 1
ATOM 6948 O O . THR B 1 423 ? 16.188 19.516 34.344 1 51.25 423 THR B O 1
ATOM 6951 N N . ALA B 1 424 ? 15.977 21.359 35.594 1 44.59 424 ALA B N 1
ATOM 6952 C CA . ALA B 1 424 ? 17.281 21.344 36.281 1 44.59 424 ALA B CA 1
ATOM 6953 C C . ALA B 1 424 ? 17.672 19.922 36.656 1 44.59 424 ALA B C 1
ATOM 6955 O O . ALA B 1 424 ? 18.859 19.578 36.688 1 44.59 424 ALA B O 1
ATOM 6956 N N . ALA B 1 425 ? 16.922 19.078 37.188 1 37.84 425 ALA B N 1
ATOM 6957 C CA . ALA B 1 425 ? 17.109 17.719 37.719 1 37.84 425 ALA B CA 1
ATOM 6958 C C . ALA B 1 425 ? 17.172 16.703 36.594 1 37.84 425 ALA B C 1
ATOM 6960 O O . ALA B 1 425 ? 17.406 15.516 36.844 1 37.84 425 ALA B O 1
ATOM 6961 N N . GLY B 1 426 ? 16.844 16.938 35.469 1 37.22 426 GLY B N 1
ATOM 6962 C CA . GLY B 1 426 ? 16.766 15.961 34.375 1 37.22 426 GLY B CA 1
ATOM 6963 C C . GLY B 1 426 ? 18.109 15.492 33.875 1 37.22 426 GLY B C 1
ATOM 6964 O O . GLY B 1 426 ? 18.203 14.688 32.938 1 37.22 426 GLY B O 1
ATOM 6965 N N . LYS B 1 427 ? 19.188 16.203 34.125 1 38.88 427 LYS B N 1
ATOM 6966 C CA . LYS B 1 427 ? 20.5 15.609 33.875 1 38.88 427 LYS B CA 1
ATOM 6967 C C . LYS B 1 427 ? 20.625 14.266 34.594 1 38.88 427 LYS B C 1
ATOM 6969 O O . LYS B 1 427 ? 21.406 13.406 34.188 1 38.88 427 LYS B O 1
ATOM 6974 N N . SER B 1 428 ? 20.312 14.164 35.906 1 32.88 428 SER B N 1
ATOM 6975 C CA . SER B 1 428 ? 20.641 12.969 36.688 1 32.88 428 SER B CA 1
ATOM 6976 C C . SER B 1 428 ? 19.859 11.758 36.188 1 32.88 428 SER B C 1
ATOM 6978 O O . SER B 1 428 ? 20.375 10.641 36.156 1 32.88 428 SER B O 1
ATOM 6980 N N . ASN B 1 429 ? 18.453 11.695 36.125 1 32.12 429 ASN B N 1
ATOM 6981 C CA . ASN B 1 429 ? 17.625 10.492 35.969 1 32.12 429 ASN B CA 1
ATOM 6982 C C . ASN B 1 429 ? 17.5 10.062 34.531 1 32.12 429 ASN B C 1
ATOM 6984 O O . ASN B 1 429 ? 16.547 9.367 34.156 1 32.12 429 ASN B O 1
ATOM 6988 N N . CYS B 1 430 ? 18.172 10.469 33.656 1 30.19 430 CYS B N 1
ATOM 6989 C CA . CYS B 1 430 ? 18.172 9.875 32.344 1 30.19 430 CYS B CA 1
ATOM 6990 C C . CYS B 1 430 ? 18.359 8.359 32.406 1 30.19 430 CYS B C 1
ATOM 6992 O O . CYS B 1 430 ? 18.109 7.648 31.438 1 30.19 430 CYS B O 1
ATOM 6994 N N . ARG B 1 431 ? 19.062 7.898 33.469 1 30.61 431 ARG B N 1
ATOM 6995 C CA . ARG B 1 431 ? 19.203 6.465 33.688 1 30.61 431 ARG B CA 1
ATOM 6996 C C . ARG B 1 431 ? 17.859 5.82 34 1 30.61 431 ARG B C 1
ATOM 6998 O O . ARG B 1 431 ? 17.641 4.648 33.688 1 30.61 431 ARG B O 1
ATOM 7005 N N . LEU B 1 432 ? 17.016 6.355 34.844 1 27.83 432 LEU B N 1
ATOM 7006 C CA . LEU B 1 432 ? 15.805 5.684 35.281 1 27.83 432 LEU B CA 1
ATOM 7007 C C . LEU B 1 432 ? 14.773 5.617 34.188 1 27.83 432 LEU B C 1
ATOM 7009 O O . LEU B 1 432 ? 13.867 4.781 34.188 1 27.83 432 LEU B O 1
ATOM 7013 N N . HIS B 1 433 ? 14.664 6.547 33.25 1 31.14 433 HIS B N 1
ATOM 7014 C CA . HIS B 1 433 ? 13.562 6.637 32.312 1 31.14 433 HIS B CA 1
ATOM 7015 C C . HIS B 1 433 ? 13.648 5.535 31.25 1 31.14 433 HIS B C 1
ATOM 7017 O O . HIS B 1 433 ? 12.75 5.398 30.422 1 31.14 433 HIS B O 1
ATOM 7023 N N . CYS B 1 434 ? 14.805 5.012 31 1 28.88 434 CYS B N 1
ATOM 7024 C CA . CYS B 1 434 ? 14.922 3.797 30.203 1 28.88 434 CYS B CA 1
ATOM 7025 C C . CYS B 1 434 ? 14.172 2.639 30.844 1 28.88 434 CYS B C 1
ATOM 7027 O O . CYS B 1 434 ? 13.984 1.592 30.219 1 28.88 434 CYS B O 1
ATOM 7029 N N . PHE B 1 435 ? 14.102 2.566 32.25 1 27.66 435 PHE B N 1
ATOM 7030 C CA . PHE B 1 435 ? 13.508 1.431 32.938 1 27.66 435 PHE B CA 1
ATOM 7031 C C . PHE B 1 435 ? 11.992 1.428 32.781 1 27.66 435 PHE B C 1
ATOM 7033 O O . PHE B 1 435 ? 11.344 0.388 32.938 1 27.66 435 PHE B O 1
ATOM 7040 N N . PHE B 1 436 ? 11.266 2.666 32.812 1 27.22 436 PHE B N 1
ATOM 7041 C CA . PHE B 1 436 ? 9.82 2.479 32.719 1 27.22 436 PHE B CA 1
ATOM 7042 C C . PHE B 1 436 ? 9.406 2.264 31.266 1 27.22 436 PHE B C 1
ATOM 7044 O O . PHE B 1 436 ? 9.891 2.955 30.359 1 27.22 436 PHE B O 1
#